Protein AF-A0A843AQ85-F1 (afdb_monomer)

Organism: Methanobacterium formicicum (NCBI:txid2162)

Solvent-accessible surface area (backbone atoms only — not comparable to full-atom values): 56610 Å² total; per-residue (Å²): 130,57,72,33,28,45,40,51,51,38,32,52,49,54,52,27,57,76,70,71,52,83,71,86,79,83,91,63,92,41,38,71,47,63,93,53,79,64,57,34,46,64,25,52,37,43,44,68,54,52,50,52,50,28,50,52,52,48,55,47,27,73,73,65,51,28,34,62,28,52,49,82,52,101,48,32,27,38,24,45,70,36,51,41,52,48,39,52,47,42,52,53,44,19,72,73,69,76,44,73,52,48,44,47,66,46,50,40,70,93,60,67,85,78,76,78,39,91,58,81,72,43,46,58,65,48,50,33,54,36,19,40,54,51,39,51,44,31,54,73,71,74,49,80,73,88,70,44,61,47,85,54,44,35,37,43,68,33,28,46,39,52,51,42,30,52,37,54,51,25,59,75,68,72,52,82,70,67,51,82,92,62,94,40,36,70,48,64,96,51,66,72,60,38,46,67,26,54,38,44,45,70,54,55,48,51,52,27,52,52,52,48,53,47,24,74,73,65,52,25,34,61,26,47,48,80,51,100,49,32,27,41,22,42,70,45,50,41,52,48,42,17,47,43,37,34,41,19,69,73,69,74,43,72,51,48,41,43,67,42,57,45,74,90,60,69,64,80,82,68,46,90,58,80,73,41,47,59,66,48,50,34,54,38,22,39,53,52,39,51,47,28,47,71,71,56,50,80,67,88,54,46,64,47,88,64,46,38,33,41,59,36,26,47,37,53,52,44,31,50,40,52,53,25,58,77,67,73,51,83,68,70,54,81,92,60,90,37,40,72,48,68,93,55,65,71,60,45,51,72,46,69,41,43,44,68,55,52,49,52,46,29,51,52,52,52,52,46,19,72,72,50,84,36,29,35,61,25,46,46,77,52,100,48,33,29,41,22,42,70,41,50,43,50,48,46,16,47,45,40,35,47,10,59,79,51,81,70,40,73,50,65,62,46,63,47,61,57,84,43,65,89,49,46,63,79,72,67,63,57,39,46,57,65,53,51,32,53,40,24,40,52,52,42,53,48,24,50,75,69,58,50,79,74,79,64,46,62,50,95,85,44,78,37,42,62,20,33,49,41,44,51,44,25,47,39,50,52,26,61,74,71,72,50,83,69,70,46,66,67,59,83,43,43,72,54,53,89,50,87,60,53,38,77,45,47,65,47,39,42,73,55,51,50,50,50,23,53,52,50,40,54,43,26,72,75,65,34,27,36,63,27,60,44,85,53,99,54,32,34,36,23,48,67,50,52,46,52,48,45,17,52,42,40,41,42,22,74,74,66,79,43,74,54,58,53,46,68,46,64,46,87,46,62,90,51,52,69,73,83,73,75,85,57,43,42,52,68,37,50,25,50,35,19,40,52,51,39,53,45,29,59,74,67,58,49,80,72,77,63,45,62,44,83,89,41,70,31,47,63,31,28,46,40,39,44,44,24,49,42,53,51,35,60,73,70,71,50,85,69,61,47,65,67,61,68,42,42,72,47,94,54,91,48,76,67,52,60,49,80,48,70,40,45,40,71,57,52,52,52,49,24,53,53,52,34,51,46,27,72,74,65,36,24,31,60,37,53,49,82,53,101,48,34,35,40,12,43,68,34,52,43,51,48,42,15,49,40,32,32,41,22,70,65,68,78,42,69,53,70,54,47,77,48,56,72,69,74,53,78,79,67,83,54,64,42,49,65,65,56,53,32,49,42,22,36,51,52,46,52,46,28,43,76,69,63,53,80,70,71,66,46,67,52,87,86,45,79,38,42,58,24,30,48,39,54,52,40,33,50,43,53,52,28,60,76,66,74,52,84,72,69,46,66,52,62,86,30,40,74,51,80,56,55,80,64,48,74,34,48,34,75,43,39,44,74,53,50,52,51,44,31,52,54,52,53,53,43,25,72,74,48,88,28,33,37,59,34,54,48,77,54,98,48,42,50,35,15,33,68,57,51,41,52,50,42,24,51,43,35,32,43,21,72,75,66,79,44,76,54,71,55,47,66,34,38,32,38,34,39,34,24,29,38,61,59,86,39,65,66,62,40,48,52,51,43,52,49,39,29,38,57,38,25,70,74,53,29,60,37,42,67,74,41,71,31,87,65,30,72,55,51,56,41,62,35,86,85,52,47,49,66,21,36,35,34,36,36,34,35,63,69,42,32,49,62,63,56,43,57,78,32,73,68,43,47,63,41,41,57,72,32,46,58,37,41,34,37,26,37,76,79,12,63,46,58,87,65,32,90,18,13,74,72,41,83,68,41,34,42,40,47,52,42,95,80,58,83,79,57,93,74,54,95,33,78,48,32,35,87,87,67,47,84,37,46,14,31,67,35,53,49,60,51,35,52,78,69,76,35,55,72,45,80,40,78,64,58,58,66,65,52,40,55,51,50,53,52,62,28,50,107

Sequence (1052 aa):
VNQATFLQLLTQTTIKINNSDTTTTALINIKQPPTGTETVTPGTLTQNEYLNLAHNILTYINTNQQAPATMSTVFGNINFKSLLYLYTRALSMQKTYGTLPTFLAVRPWSNIPITDTNKNTITTQDITQTAIEVKNFVNYYKYLPDYITINGIVVNQATLLQLLTQTTTKINNQDNTPLTLQNIKQPTTGTETVTPGTLTQNEYIQLAQNIQNYINTNQQAPATMSTVFGNIKFQSLLYLYTRALSMQKTYGTLPTFLAVRPWSNIPITDTNKNTITTQDIINTAIEVKNFVNYYKYLPDYITINGIVVNQATFLQLLTTTTTKINNQDNTPLTLQNIKQPGTGTETVTPGTLTQNEYIQLAQNIQNYINTNNGQAPATMSSTLGDVKFESLLYMYCRILSNCKDNGGILPELVTVRPWSSSNIPVRDEFFTIQQITKTAIEVKNFLEGNKYLPEYITVNGVVMNQSQFIYLLVTATSHSNAGDNSLITLLNANKPVSGTETITGGNLLHDEYIKIANDVKAYIEANKKAPSLTSTSLGNMNYQSLLYMYCRILNQYNSNGNLPVAVNMKPWSTANIPIPDKASFTITEIAQSAADVKKFVDTNGYLPEWITVGGVYLNQTQFLHLLTAATLLINSGQGGSVISVDAVLPSGVVNDGLTEGTLSKDSYVLLAQQIKNYIEQNKKGPNSMTTTLGTASFKSLIYMYSRILQQYKLHQTIPTTIILKNWTTPIYDDHFTHQEIINTAAEVRTFVIGNGYLPEYITINGVVVNQAQFLQLLVTTTLKINNNDNTAIYLQNGVVPNSDSNIIAVGTLVLSKYIELASNINTYFLNNNQNGPSKMSSSVGEINFLTLFNTYCRILSSYKTNSVLPESLILYKPVYITSDNIYDSATDISRMNTLVSILRTAGVDAWGFGIGPDMQNAVLRNSSVQQGALVVDVYGGACAGTIYAMIGSYYQGIKGAREVYSIWISPPAWDITNLPTKATNGGANFLPRAHDDTFSKYLPDWGYDYYGNPRDGLNNPDLFLNSHGFNFLVTSGNLQYMADHILYEAKT

Radius of gyration: 58.37 Å; Cα contacts (8 Å, |Δi|>4): 2023; chains: 1; bounding box: 118×90×160 Å

Nearest PDB structures (foldseek):
  5xx1-assembly1_F  TM=6.378E-01  e=3.066E-01  Salmonella enterica subsp. enterica serovar Typhi
  5xx1-assembly1_G  TM=6.372E-01  e=3.066E-01  Salmonella enterica subsp. enterica serovar Typhi
  5xx1-assembly1_H  TM=6.401E-01  e=3.396E-01  Salmonella enterica subsp. enterica serovar Typhi
  5xx1-assembly1_A  TM=6.379E-01  e=3.761E-01  Salmonella enterica subsp. enterica serovar Typhi
  7xcn-assembly1_R  TM=3.627E-01  e=3.761E-01  Methanosarcina barkeri MS

Secondary structure (DSSP, 8-state):
--HHHHHHHHHHHHHHHHTT--PPPP---PBPP------PPSEEEEHHHHHHHHHHHHHHHHHHSB--SEEEETTEEEEHHHHHHHHHHHHHHHHHHSS--SEEEE--GGG----------B-HHHHHHHHHHHHHHHHHHSS--SSEEETTEEE-HHHHHHHHHHHHHHHHTT--PPBPP--PBPPPP----PPSEEEEHHHHHHHHHHHHHHHHHHSB--SEEEETTEEEEHHHHHHHHHHHHHHHHHHSS--SEEEE--GGGPSPPPP----B-HHHHHHHHHHHHHHHHHHSS--SSEEETTEEE-HHHHHHHHHHHHHHHHTT--PPBPP--PBPP------PPSEEEEHHHHHHHHHHHHHHHHHTTTBPPSEEEETTEEEEHHHHHHHHHHHHHHHHHTTTPPPSEEEE--S-TTTPSP---EE-HHHHHHHHHHHHHHHHHHSS--SSEEETTEEE-HHHHHHHHHHHHHHHHHT----EEPPP-BPPPP------SEEEEHHHHHHHHHHHHHHHHHHSB--SEEEETTEEEEHHHHHHHHHHHHHHHHHHSS--SEEEE--S-GGG-S----S-EEHHHHHHHHHHHHHHHHHHSS--SSEEETTEEE-HHHHHHHHHHHHHHHHHT---EEPPPP-BPPSS----EE-SEEEEHHHHHHHHHHHHHHHHHHSB--SEEEETTEEEEHHHHHHHHHHHHHHHHHHSS--SEEEE--TTS-----EE-HHHHHHHHHHHHHHHHHHSS--SEEEETTEEEEHHHHHHHHHHHHHHHHTT----EEPP--BPPPP-TT----EEEEHHHHHHHHHHHHHHHHHTTTBPPSEEEETTEEEEHHHHHHHHHHHHHHHHHHSS--SEEEE---EEEEE--SS-HHHHHHHHHHHHHHHHHHT--EEEEEESTTHHHHHHH-TTS-TTPEEEEEESS--HHHHHHTTSHHHHHHHTT-EEEEEEETTTS--TTS-GGGTTTTT--EEEPPTT--S-S--SEEEE-TTS-EEEEEESHHHHHHHTT-EEEEES--HHHHHHHHHHHHH-

Structure (mmCIF, N/CA/C/O backbone):
data_AF-A0A843AQ85-F1
#
_entry.id   AF-A0A843AQ85-F1
#
loop_
_atom_site.group_PDB
_atom_site.id
_atom_site.type_symbol
_atom_site.label_atom_id
_atom_site.label_alt_id
_atom_site.label_comp_id
_atom_site.label_asym_id
_atom_site.label_entity_id
_atom_site.label_seq_id
_atom_site.pdbx_PDB_ins_code
_atom_site.Cartn_x
_atom_site.Cartn_y
_atom_site.Cartn_z
_atom_site.occupancy
_atom_site.B_iso_or_equiv
_atom_site.auth_seq_id
_atom_site.auth_comp_id
_atom_site.auth_asym_id
_atom_site.auth_atom_id
_atom_site.pdbx_PDB_model_num
ATOM 1 N N . VAL A 1 1 ? 14.790 -14.950 -95.534 1.00 81.38 1 VAL A N 1
ATOM 2 C CA . VAL A 1 1 ? 16.081 -14.255 -95.294 1.00 81.38 1 VAL A CA 1
ATOM 3 C C . VAL A 1 1 ? 16.879 -15.015 -94.244 1.00 81.38 1 VAL A C 1
ATOM 5 O O . VAL A 1 1 ? 16.258 -15.674 -93.420 1.00 81.38 1 VAL A O 1
ATOM 8 N N . ASN A 1 2 ? 18.216 -14.979 -94.271 1.00 91.75 2 ASN A N 1
ATOM 9 C CA . ASN A 1 2 ? 19.017 -15.546 -93.176 1.00 91.75 2 ASN A CA 1
ATOM 10 C C . ASN A 1 2 ? 18.935 -14.640 -91.919 1.00 91.75 2 ASN A C 1
ATOM 12 O O . ASN A 1 2 ? 18.463 -13.506 -92.007 1.00 91.75 2 ASN A O 1
ATOM 16 N N . GLN A 1 3 ? 19.374 -15.124 -90.750 1.00 93.50 3 GLN A N 1
ATOM 17 C CA . GLN A 1 3 ? 19.268 -14.364 -89.488 1.00 93.50 3 GLN A CA 1
ATOM 18 C C . GLN A 1 3 ? 20.017 -13.019 -89.527 1.00 93.50 3 GLN A C 1
ATOM 20 O O . GLN A 1 3 ? 19.533 -12.037 -88.973 1.00 93.50 3 GLN A O 1
ATOM 25 N N . ALA A 1 4 ? 21.174 -12.952 -90.190 1.00 93.75 4 ALA A N 1
ATOM 26 C CA . ALA A 1 4 ? 21.971 -11.729 -90.294 1.00 93.75 4 ALA A CA 1
ATOM 27 C C . ALA A 1 4 ? 21.271 -10.636 -91.116 1.00 93.75 4 ALA A C 1
ATOM 29 O O . ALA A 1 4 ? 21.206 -9.478 -90.708 1.00 93.75 4 ALA A O 1
ATOM 30 N N . THR A 1 5 ? 20.669 -11.033 -92.237 1.00 94.06 5 THR A N 1
ATOM 31 C CA . THR A 1 5 ? 19.818 -10.169 -93.062 1.00 94.06 5 THR A CA 1
ATOM 32 C C . THR A 1 5 ? 18.576 -9.740 -92.283 1.00 94.06 5 THR A C 1
ATOM 34 O O . THR A 1 5 ? 18.142 -8.598 -92.377 1.00 94.06 5 THR A O 1
ATOM 37 N N . PHE A 1 6 ? 18.013 -10.632 -91.462 1.00 95.25 6 PHE A N 1
ATOM 38 C CA . PHE A 1 6 ? 16.868 -10.290 -90.626 1.00 95.25 6 PHE A CA 1
ATOM 39 C C . PHE A 1 6 ? 17.214 -9.241 -89.558 1.00 95.25 6 PHE A C 1
ATOM 41 O O . PHE A 1 6 ? 16.458 -8.288 -89.404 1.00 95.25 6 PHE A O 1
ATOM 48 N N . LEU A 1 7 ? 18.371 -9.338 -88.887 1.00 95.19 7 LEU A N 1
ATOM 49 C CA . LEU A 1 7 ? 18.829 -8.313 -87.937 1.00 95.19 7 LEU A CA 1
ATOM 50 C C . LEU A 1 7 ? 18.950 -6.929 -88.595 1.00 95.19 7 LEU A C 1
ATOM 52 O O . LEU A 1 7 ? 18.489 -5.951 -88.014 1.00 95.19 7 LEU A O 1
ATOM 56 N N . GLN A 1 8 ? 19.512 -6.854 -89.807 1.00 94.50 8 GLN A N 1
ATOM 57 C CA . GLN A 1 8 ? 19.595 -5.607 -90.580 1.00 94.50 8 GLN A CA 1
ATOM 58 C C . GLN A 1 8 ? 18.207 -5.013 -90.858 1.00 94.50 8 GLN A C 1
ATOM 60 O O . GLN A 1 8 ? 17.997 -3.816 -90.662 1.00 94.50 8 GLN A O 1
ATOM 65 N N . LEU A 1 9 ? 17.245 -5.841 -91.276 1.00 94.56 9 LEU A N 1
ATOM 66 C CA . LEU A 1 9 ? 15.875 -5.388 -91.524 1.00 94.56 9 LEU A CA 1
ATOM 67 C C . LEU A 1 9 ? 15.208 -4.877 -90.243 1.00 94.56 9 LEU A C 1
ATOM 69 O O . LEU A 1 9 ? 14.546 -3.840 -90.279 1.00 94.56 9 LEU A O 1
ATOM 73 N N . LEU A 1 10 ? 15.391 -5.570 -89.115 1.00 95.81 10 LEU A N 1
ATOM 74 C CA . LEU A 1 10 ? 14.823 -5.178 -87.825 1.00 95.81 10 LEU A CA 1
ATOM 75 C C . LEU A 1 10 ? 15.362 -3.816 -87.358 1.00 95.81 10 LEU A C 1
ATOM 77 O O . LEU A 1 10 ? 14.578 -2.941 -86.981 1.00 95.81 10 LEU A O 1
ATOM 81 N N . THR A 1 11 ? 16.678 -3.596 -87.414 1.00 95.44 11 THR A N 1
ATOM 82 C CA . THR A 1 11 ? 17.291 -2.326 -86.987 1.00 95.44 11 THR A CA 1
ATOM 83 C C . THR A 1 11 ? 16.951 -1.176 -87.931 1.00 95.44 11 THR A C 1
ATOM 85 O O . THR A 1 11 ? 16.576 -0.101 -87.462 1.00 95.44 11 THR A O 1
ATOM 88 N N . GLN A 1 12 ? 16.980 -1.403 -89.250 1.00 94.25 12 GLN A N 1
ATOM 89 C CA . GLN A 1 12 ? 16.574 -0.408 -90.249 1.00 94.25 12 GLN A CA 1
ATOM 90 C C . GLN A 1 12 ? 15.110 -0.003 -90.079 1.00 94.25 12 GLN A C 1
ATOM 92 O O . GLN A 1 12 ? 14.793 1.185 -90.111 1.00 94.25 12 GLN A O 1
ATOM 97 N N . THR A 1 13 ? 14.222 -0.976 -89.871 1.00 94.81 13 THR A N 1
ATOM 98 C CA . THR A 1 13 ? 12.792 -0.718 -89.655 1.00 94.81 13 THR A CA 1
ATOM 99 C C . THR A 1 13 ? 12.567 0.067 -88.365 1.00 94.81 13 THR A C 1
ATOM 101 O O . THR A 1 13 ? 11.793 1.017 -88.361 1.00 94.81 13 THR A O 1
ATOM 104 N N . THR A 1 14 ? 13.296 -0.259 -87.293 1.00 96.00 14 THR A N 1
ATOM 105 C CA . THR A 1 14 ? 13.225 0.478 -86.019 1.00 96.00 14 THR A CA 1
ATOM 106 C C . THR A 1 14 ? 13.585 1.959 -86.201 1.00 96.00 14 THR A C 1
ATOM 108 O O . THR A 1 14 ? 12.861 2.828 -85.724 1.00 96.00 14 THR A O 1
ATOM 111 N N . ILE A 1 15 ? 14.656 2.270 -86.941 1.00 95.12 15 ILE A N 1
ATOM 112 C CA . ILE A 1 15 ? 15.065 3.662 -87.213 1.00 95.12 15 ILE A CA 1
ATOM 113 C C . ILE A 1 15 ? 14.064 4.375 -88.122 1.00 95.12 15 ILE A C 1
ATOM 115 O O . ILE A 1 15 ? 13.705 5.520 -87.858 1.00 95.12 15 ILE A O 1
ATOM 119 N N . LYS A 1 16 ? 13.584 3.702 -89.173 1.00 94.31 16 LYS A N 1
ATOM 120 C CA . LYS A 1 16 ? 12.582 4.274 -90.078 1.00 94.31 16 LYS A CA 1
ATOM 121 C C . LYS A 1 16 ? 11.303 4.651 -89.341 1.00 94.31 16 LYS A C 1
ATOM 123 O O . LYS A 1 16 ? 10.826 5.766 -89.511 1.00 94.31 16 LYS A O 1
ATOM 128 N N . ILE A 1 17 ? 10.809 3.779 -88.458 1.00 93.88 17 ILE A N 1
ATOM 129 C CA . ILE A 1 17 ? 9.644 4.080 -87.616 1.00 93.88 17 ILE A CA 1
ATOM 130 C C . ILE A 1 17 ? 9.905 5.310 -86.741 1.00 93.88 17 ILE A C 1
ATOM 132 O O . ILE A 1 17 ? 9.057 6.195 -86.686 1.00 93.88 17 ILE A O 1
ATOM 136 N N . ASN A 1 18 ? 11.074 5.404 -86.096 1.00 93.88 18 ASN A N 1
ATOM 137 C CA . ASN A 1 18 ? 11.428 6.580 -85.297 1.00 93.88 18 ASN A CA 1
ATOM 138 C C . ASN A 1 18 ? 11.413 7.880 -86.120 1.00 93.88 18 ASN A C 1
ATOM 140 O O . ASN A 1 18 ? 10.975 8.917 -85.634 1.00 93.88 18 ASN A O 1
ATOM 144 N N . ASN A 1 19 ? 11.860 7.810 -87.374 1.00 92.81 19 ASN A N 1
ATOM 145 C CA . ASN A 1 19 ? 11.935 8.955 -88.279 1.00 92.81 19 ASN A CA 1
ATOM 146 C C . ASN A 1 19 ? 10.648 9.174 -89.095 1.00 92.81 19 ASN A C 1
ATOM 148 O O . ASN A 1 19 ? 10.624 10.049 -89.956 1.00 92.81 19 ASN A O 1
ATOM 152 N N . SER A 1 20 ? 9.589 8.391 -88.853 1.00 91.94 20 SER A N 1
ATOM 153 C CA . SER A 1 20 ? 8.356 8.383 -89.661 1.00 91.94 20 SER A CA 1
ATOM 154 C C . SER A 1 20 ? 8.587 8.134 -91.167 1.00 91.94 20 SER A C 1
ATOM 156 O O . SER A 1 20 ? 7.815 8.587 -92.009 1.00 91.94 20 SER A O 1
ATOM 158 N N . ASP A 1 21 ? 9.646 7.401 -91.519 1.00 91.75 21 ASP A N 1
ATOM 159 C CA . ASP A 1 21 ? 9.993 7.034 -92.895 1.00 91.75 21 ASP A CA 1
ATOM 160 C C . ASP A 1 21 ? 9.211 5.783 -93.339 1.00 91.75 21 ASP A C 1
ATOM 162 O O . ASP A 1 21 ? 9.364 4.697 -92.778 1.00 91.75 21 ASP A O 1
ATOM 166 N N . THR A 1 22 ? 8.376 5.936 -94.372 1.00 87.88 22 THR A N 1
ATOM 167 C CA . THR A 1 22 ? 7.502 4.881 -94.922 1.00 87.88 22 THR A CA 1
ATOM 168 C C . THR A 1 22 ? 8.057 4.213 -96.184 1.00 87.88 22 THR A C 1
ATOM 170 O O . THR A 1 22 ? 7.400 3.353 -96.773 1.00 87.88 22 THR A O 1
ATOM 173 N N . THR A 1 23 ? 9.267 4.574 -96.620 1.00 90.88 23 THR A N 1
ATOM 174 C CA . THR A 1 23 ? 9.879 4.007 -97.827 1.00 90.88 23 THR A CA 1
ATOM 175 C C . THR A 1 23 ? 10.208 2.521 -97.661 1.00 90.88 23 THR A C 1
ATOM 177 O O . THR A 1 23 ? 10.567 2.050 -96.577 1.00 90.88 23 THR A O 1
ATOM 180 N N . THR A 1 24 ? 10.161 1.757 -98.757 1.00 85.06 24 THR A N 1
ATOM 181 C CA . THR A 1 24 ? 10.522 0.330 -98.755 1.00 85.06 24 THR A CA 1
ATOM 182 C C . THR A 1 24 ? 11.989 0.119 -98.375 1.00 85.06 24 THR A C 1
ATOM 184 O O . THR A 1 24 ? 12.864 0.890 -98.768 1.00 85.06 24 THR A O 1
ATOM 187 N N . THR A 1 25 ? 12.287 -0.942 -97.625 1.00 84.12 25 THR A N 1
ATOM 188 C CA . THR A 1 25 ? 13.667 -1.330 -97.291 1.00 84.12 25 THR A CA 1
ATOM 189 C C . THR A 1 25 ? 14.157 -2.384 -98.277 1.00 84.12 25 THR A C 1
ATOM 191 O O . THR A 1 25 ? 13.528 -3.430 -98.427 1.00 84.12 25 THR A O 1
ATOM 194 N N . ALA A 1 26 ? 15.273 -2.108 -98.955 1.00 80.62 26 ALA A N 1
ATOM 195 C CA . ALA A 1 26 ? 15.864 -3.039 -99.909 1.00 80.62 26 ALA A CA 1
ATOM 196 C C . ALA A 1 26 ? 16.390 -4.298 -99.206 1.00 80.62 26 ALA A C 1
ATOM 198 O O . ALA A 1 26 ? 17.000 -4.222 -98.138 1.00 80.62 26 ALA A O 1
ATOM 199 N N . LEU A 1 27 ? 16.170 -5.456 -99.831 1.00 82.50 27 LEU A N 1
ATOM 200 C CA . LEU A 1 27 ? 16.666 -6.731 -99.335 1.00 82.50 27 LEU A CA 1
ATOM 201 C C . LEU A 1 27 ? 18.108 -6.958 -99.804 1.00 82.50 27 LEU A C 1
ATOM 203 O O . LEU A 1 27 ? 18.351 -7.120 -100.997 1.00 82.50 27 LEU A O 1
ATOM 207 N N . ILE A 1 28 ? 19.050 -7.007 -98.863 1.00 84.88 28 ILE A N 1
ATOM 208 C CA . ILE A 1 28 ? 20.477 -7.255 -99.122 1.00 84.88 28 ILE A CA 1
ATOM 209 C C . ILE A 1 28 ? 20.934 -8.548 -98.441 1.00 84.88 28 ILE A C 1
ATOM 211 O O . ILE A 1 28 ? 20.455 -8.889 -97.365 1.00 84.88 28 ILE A O 1
ATOM 215 N N . ASN A 1 29 ? 21.840 -9.300 -99.069 1.00 86.69 29 ASN A N 1
ATOM 216 C CA . ASN A 1 29 ? 22.318 -10.575 -98.527 1.00 86.69 29 ASN A CA 1
ATOM 217 C C . ASN A 1 29 ? 23.498 -10.353 -97.565 1.00 86.69 29 ASN A C 1
ATOM 219 O O . ASN A 1 29 ? 24.608 -10.075 -98.013 1.00 86.69 29 ASN A O 1
ATOM 223 N N . ILE A 1 30 ? 23.268 -10.497 -96.256 1.00 91.94 30 ILE A N 1
ATOM 224 C CA . ILE A 1 30 ? 24.286 -10.271 -95.215 1.00 91.94 30 ILE A CA 1
ATOM 225 C C . ILE A 1 30 ? 24.892 -11.595 -94.735 1.00 91.94 30 ILE A C 1
ATOM 227 O O . ILE A 1 30 ? 24.166 -12.555 -94.453 1.00 91.94 30 ILE A O 1
ATOM 231 N N . LYS A 1 31 ? 26.226 -11.653 -94.597 1.00 93.75 31 LYS A N 1
ATOM 232 C CA . LYS A 1 31 ? 26.930 -12.822 -94.038 1.00 93.75 31 LYS A CA 1
ATOM 233 C C . LYS A 1 31 ? 26.636 -12.996 -92.542 1.00 93.75 31 LYS A C 1
ATOM 235 O O . LYS A 1 31 ? 26.527 -12.020 -91.800 1.00 93.75 31 LYS A O 1
ATOM 240 N N . GLN A 1 32 ? 26.551 -14.252 -92.095 1.00 92.94 32 GLN A N 1
ATOM 241 C CA . GLN A 1 32 ? 26.420 -14.593 -90.671 1.00 92.94 32 GLN A CA 1
ATOM 242 C C . GLN A 1 32 ? 27.634 -14.095 -89.868 1.00 92.94 32 GLN A C 1
ATOM 244 O O . GLN A 1 32 ? 28.735 -14.045 -90.425 1.00 92.94 32 GLN A O 1
ATOM 249 N N . PRO A 1 33 ? 27.457 -13.717 -88.591 1.00 93.31 33 PRO A N 1
ATOM 250 C CA . PRO A 1 33 ? 2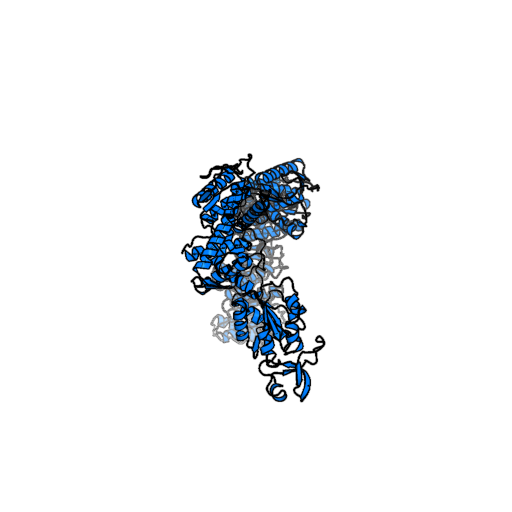8.546 -13.198 -87.770 1.00 93.31 33 PRO A CA 1
ATOM 251 C C . PRO A 1 33 ? 29.575 -14.290 -87.425 1.00 93.31 33 PRO A C 1
ATOM 253 O O . PRO A 1 33 ? 29.233 -15.477 -87.421 1.00 93.31 33 PRO A O 1
ATOM 256 N N . PRO A 1 34 ? 30.819 -13.915 -87.076 1.00 88.62 34 PRO A N 1
ATOM 257 C CA . PRO A 1 34 ? 31.752 -14.828 -86.421 1.00 88.62 34 PRO A CA 1
ATOM 258 C C . PRO A 1 34 ? 31.330 -15.118 -84.963 1.00 88.62 34 PRO A C 1
ATOM 260 O O . PRO A 1 34 ? 30.367 -14.547 -84.447 1.00 88.62 34 PRO A O 1
ATOM 263 N N . THR A 1 35 ? 32.043 -16.015 -84.274 1.00 86.69 35 THR A N 1
ATOM 264 C CA . THR A 1 35 ? 31.811 -16.302 -82.847 1.00 86.69 35 THR A CA 1
ATOM 265 C C . THR A 1 35 ? 32.169 -15.096 -81.979 1.00 86.69 35 THR A C 1
ATOM 267 O O . THR A 1 35 ? 33.263 -14.552 -82.109 1.00 86.69 35 THR A O 1
ATOM 270 N N . GLY A 1 36 ? 31.277 -14.707 -81.066 1.00 86.56 36 GLY A N 1
ATOM 271 C CA . GLY A 1 36 ? 31.501 -13.615 -80.116 1.00 86.56 36 GLY A CA 1
ATOM 272 C C . GLY A 1 36 ? 31.103 -14.000 -78.695 1.00 86.56 36 GLY A C 1
ATOM 273 O O . GLY A 1 36 ? 30.162 -14.770 -78.497 1.00 86.56 36 GLY A O 1
ATOM 274 N N . THR A 1 37 ? 31.815 -13.451 -77.711 1.00 90.69 37 THR A N 1
ATOM 275 C CA . THR A 1 37 ? 31.545 -13.672 -76.284 1.00 90.69 37 THR A CA 1
ATOM 276 C C . THR A 1 37 ? 30.620 -12.584 -75.755 1.00 90.69 37 THR A C 1
ATOM 278 O O . THR A 1 37 ? 30.940 -11.398 -75.815 1.00 90.69 37 THR A O 1
ATOM 281 N N . GLU A 1 38 ? 29.470 -12.990 -75.225 1.00 92.19 38 GLU A N 1
ATOM 282 C CA . GLU A 1 38 ? 28.522 -12.079 -74.590 1.00 92.19 38 GLU A CA 1
ATOM 283 C C . GLU A 1 38 ? 28.995 -11.700 -73.185 1.00 92.19 38 GLU A C 1
ATOM 285 O O . GLU A 1 38 ? 29.295 -12.572 -72.374 1.00 92.19 38 GLU A O 1
ATOM 290 N N . THR A 1 39 ? 29.042 -10.399 -72.899 1.00 92.44 39 THR A N 1
ATOM 291 C CA . THR A 1 39 ? 29.375 -9.865 -71.566 1.00 92.44 39 THR A CA 1
ATOM 292 C C . THR A 1 39 ? 28.283 -8.947 -71.020 1.00 92.44 39 THR A C 1
ATOM 294 O O . THR A 1 39 ? 28.497 -8.260 -70.024 1.00 92.44 39 THR A O 1
ATOM 297 N N . VAL A 1 40 ? 27.118 -8.905 -71.680 1.00 89.00 40 VAL A N 1
ATOM 298 C CA . VAL A 1 40 ? 26.006 -8.045 -71.275 1.00 89.00 40 VAL A CA 1
ATOM 299 C C . VAL A 1 40 ? 25.464 -8.444 -69.901 1.00 89.00 40 VAL A C 1
ATOM 301 O O . VAL A 1 40 ? 25.222 -9.615 -69.616 1.00 89.00 40 VAL A O 1
ATOM 304 N N . THR A 1 41 ? 25.227 -7.448 -69.062 1.00 87.44 41 THR A N 1
ATOM 305 C CA . THR A 1 41 ? 24.519 -7.572 -67.787 1.00 87.44 41 THR A CA 1
ATOM 306 C C . THR A 1 41 ? 23.073 -7.088 -67.942 1.00 87.44 41 THR A C 1
ATOM 308 O O . THR A 1 41 ? 22.808 -6.214 -68.767 1.00 87.44 41 THR A O 1
ATOM 311 N N . PRO A 1 42 ? 22.102 -7.655 -67.205 1.00 88.44 42 PRO A N 1
ATOM 312 C CA . PRO A 1 42 ? 20.730 -7.163 -67.225 1.00 88.44 42 PRO A CA 1
ATOM 313 C C . PRO A 1 42 ? 20.602 -5.660 -66.949 1.00 88.44 42 PRO A C 1
ATOM 315 O O . PRO A 1 42 ? 21.140 -5.149 -65.968 1.00 88.44 42 PRO A O 1
ATOM 318 N N . GLY A 1 43 ? 19.842 -4.971 -67.797 1.00 88.88 43 GLY A N 1
ATOM 319 C CA . GLY A 1 43 ? 19.612 -3.530 -67.716 1.00 88.88 43 GLY A CA 1
ATOM 320 C C . GLY A 1 43 ? 18.508 -3.074 -68.665 1.00 88.88 43 GLY A C 1
ATOM 321 O O . GLY A 1 43 ? 17.841 -3.898 -69.293 1.00 88.88 43 GLY A O 1
ATOM 322 N N . THR A 1 44 ? 18.315 -1.763 -68.782 1.00 91.62 44 THR A N 1
ATOM 323 C CA . THR A 1 44 ? 17.307 -1.164 -69.665 1.00 91.62 44 THR A CA 1
ATOM 324 C C . THR A 1 44 ? 17.924 -0.055 -70.500 1.00 91.62 44 THR A C 1
ATOM 326 O O . THR A 1 44 ? 18.485 0.896 -69.964 1.00 91.62 44 THR A O 1
ATOM 329 N N . LEU A 1 45 ? 17.800 -0.169 -71.821 1.00 91.81 45 LEU A N 1
ATOM 330 C CA . LEU A 1 45 ? 18.154 0.897 -72.749 1.00 91.81 45 LEU A CA 1
ATOM 331 C C . LEU A 1 45 ? 16.971 1.861 -72.868 1.00 91.81 45 LEU A C 1
ATOM 333 O O . LEU A 1 45 ? 15.830 1.443 -73.078 1.00 91.81 45 LEU A O 1
ATOM 337 N N . THR A 1 46 ? 17.243 3.153 -72.764 1.00 91.88 46 THR A N 1
ATOM 338 C CA . THR A 1 46 ? 16.314 4.209 -73.171 1.00 91.88 46 THR A CA 1
ATOM 339 C C . THR A 1 46 ? 16.113 4.186 -74.686 1.00 91.88 46 THR A C 1
ATOM 341 O O . THR A 1 46 ? 16.934 3.644 -75.434 1.00 91.88 46 THR A O 1
ATOM 344 N N . GLN A 1 47 ? 15.039 4.823 -75.154 1.00 92.06 47 GLN A N 1
ATOM 345 C CA . GLN A 1 47 ? 14.754 4.967 -76.582 1.00 92.06 47 GLN A CA 1
ATOM 346 C C . GLN A 1 47 ? 15.943 5.489 -77.386 1.00 92.06 47 GLN A C 1
ATOM 348 O O . GLN A 1 47 ? 16.324 4.893 -78.391 1.00 92.06 47 GLN A O 1
ATOM 353 N N . ASN A 1 48 ? 16.587 6.547 -76.901 1.00 91.94 48 ASN A N 1
ATOM 354 C CA . ASN A 1 48 ? 17.764 7.103 -77.553 1.00 91.94 48 ASN A CA 1
ATOM 355 C C . ASN A 1 48 ? 18.930 6.095 -77.611 1.00 91.94 48 ASN A C 1
ATOM 357 O O . ASN A 1 48 ? 19.590 5.962 -78.638 1.00 91.94 48 ASN A O 1
ATOM 361 N N . GLU A 1 49 ? 19.175 5.342 -76.536 1.00 93.44 49 GLU A N 1
ATOM 362 C CA . GLU A 1 49 ? 20.280 4.378 -76.482 1.00 93.44 49 GLU A CA 1
ATOM 363 C C . GLU A 1 49 ? 20.086 3.199 -77.443 1.00 93.44 49 GLU A C 1
ATOM 365 O O . GLU A 1 49 ? 21.024 2.861 -78.170 1.00 93.44 49 GLU A O 1
ATOM 370 N N . TYR A 1 50 ? 18.895 2.586 -77.509 1.00 94.50 50 TYR A N 1
ATOM 371 C CA . TYR A 1 50 ? 18.692 1.475 -78.449 1.00 94.50 50 TYR A CA 1
ATOM 372 C C . TYR A 1 50 ? 18.552 1.948 -79.901 1.00 94.50 50 TYR A C 1
ATOM 374 O O . TYR A 1 50 ? 18.863 1.184 -80.817 1.00 94.50 50 TYR A O 1
ATOM 382 N N . LEU A 1 51 ? 18.126 3.189 -80.153 1.00 95.69 51 LEU A N 1
ATOM 383 C CA . LEU A 1 51 ? 18.164 3.769 -81.497 1.00 95.69 51 LEU A CA 1
ATOM 384 C C . LEU A 1 51 ? 19.603 4.030 -81.945 1.00 95.69 51 LEU A C 1
ATOM 386 O O . LEU A 1 51 ? 19.961 3.680 -83.068 1.00 95.69 51 LEU A O 1
ATOM 390 N N . ASN A 1 52 ? 20.457 4.564 -81.071 1.00 95.19 52 ASN A N 1
ATOM 391 C CA . ASN A 1 52 ? 21.884 4.728 -81.364 1.00 95.19 52 ASN A CA 1
ATOM 392 C C . ASN A 1 52 ? 22.571 3.375 -81.596 1.00 95.19 52 ASN A C 1
ATOM 394 O O . ASN A 1 52 ? 23.337 3.219 -82.546 1.00 95.19 52 ASN A O 1
ATOM 398 N N . LEU A 1 53 ? 22.235 2.356 -80.800 1.00 96.38 53 LEU A N 1
ATOM 399 C CA . LEU A 1 53 ? 22.696 0.988 -81.035 1.00 96.38 53 LEU A CA 1
ATOM 400 C C . LEU A 1 53 ? 22.246 0.455 -82.409 1.00 96.38 53 LEU A C 1
ATOM 402 O O . LEU A 1 53 ? 23.037 -0.197 -83.090 1.00 96.38 53 LEU A O 1
ATOM 406 N N . ALA A 1 54 ? 21.025 0.778 -82.851 1.00 96.69 54 ALA A N 1
ATOM 407 C CA . ALA A 1 54 ? 20.504 0.347 -84.149 1.00 96.69 54 ALA A CA 1
ATOM 408 C C . ALA A 1 54 ? 21.318 0.966 -85.290 1.00 96.69 54 ALA A C 1
ATOM 410 O O . ALA A 1 54 ? 21.700 0.261 -86.226 1.00 96.69 54 ALA A O 1
ATOM 411 N N . HIS A 1 55 ? 21.635 2.261 -85.174 1.00 96.00 55 HIS A N 1
ATOM 412 C CA . HIS A 1 55 ? 22.501 2.962 -86.120 1.00 96.00 55 HIS A CA 1
ATOM 413 C C . HIS A 1 55 ? 23.890 2.324 -86.159 1.00 96.00 55 HIS A C 1
ATOM 415 O O . HIS A 1 55 ? 24.392 2.025 -87.237 1.00 96.00 55 HIS A O 1
ATOM 421 N N . ASN A 1 56 ? 24.482 2.030 -84.999 1.00 96.69 56 ASN A N 1
ATOM 422 C CA . ASN A 1 56 ? 25.802 1.402 -84.924 1.00 96.69 56 ASN A CA 1
ATOM 423 C C . ASN A 1 56 ? 25.826 0.012 -85.582 1.00 96.69 56 ASN A C 1
ATOM 425 O O . ASN A 1 56 ? 26.783 -0.318 -86.283 1.00 96.69 56 ASN A O 1
ATOM 429 N N . ILE A 1 57 ? 24.767 -0.788 -85.408 1.00 96.19 57 ILE A N 1
ATOM 430 C CA . ILE A 1 57 ? 24.627 -2.092 -86.076 1.00 96.19 57 ILE A CA 1
ATOM 431 C C . ILE A 1 57 ? 24.574 -1.917 -87.593 1.00 96.19 57 ILE A C 1
ATOM 433 O O . ILE A 1 57 ? 25.273 -2.628 -88.311 1.00 96.19 57 ILE A O 1
ATOM 437 N N . LEU A 1 58 ? 23.767 -0.978 -88.094 1.00 94.69 58 LEU A N 1
ATOM 438 C CA . LEU A 1 58 ? 23.660 -0.734 -89.533 1.00 94.69 58 LEU A CA 1
ATOM 439 C C . LEU A 1 58 ? 24.961 -0.212 -90.129 1.00 94.69 58 LEU A C 1
ATOM 441 O O . LEU A 1 58 ? 25.375 -0.699 -91.175 1.00 94.69 58 LEU A O 1
ATOM 445 N N . THR A 1 59 ? 25.641 0.716 -89.456 1.00 95.75 59 THR A N 1
ATOM 446 C CA . THR A 1 59 ? 26.961 1.205 -89.871 1.00 95.75 59 THR A CA 1
ATOM 447 C C . THR A 1 59 ? 27.955 0.050 -89.977 1.00 95.75 59 T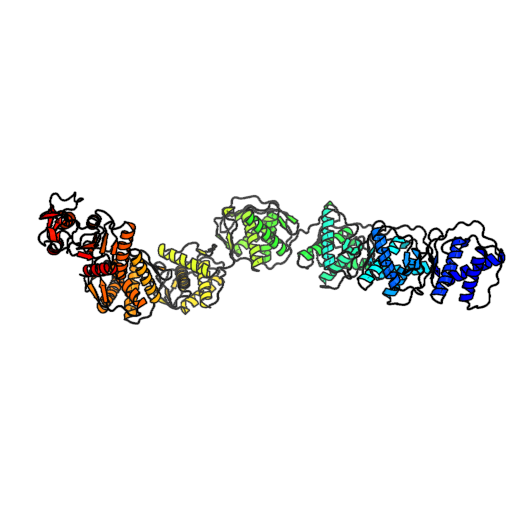HR A C 1
ATOM 449 O O . THR A 1 59 ? 28.648 -0.075 -90.991 1.00 95.75 59 THR A O 1
ATOM 452 N N . TYR A 1 60 ? 27.975 -0.851 -88.987 1.00 95.38 60 TYR A N 1
ATOM 453 C CA . TYR A 1 60 ? 28.821 -2.043 -89.021 1.00 95.38 60 TYR A CA 1
ATOM 454 C C . TYR A 1 60 ? 28.479 -2.951 -90.210 1.00 95.38 60 TYR A C 1
ATOM 456 O O . TYR A 1 60 ? 29.378 -3.352 -90.951 1.00 95.38 60 TYR A O 1
ATOM 464 N N . ILE A 1 61 ? 27.193 -3.252 -90.416 1.00 94.44 61 ILE A N 1
ATOM 465 C CA . ILE A 1 61 ? 26.728 -4.127 -91.501 1.00 94.44 61 ILE A CA 1
ATOM 466 C C . ILE A 1 61 ? 27.041 -3.523 -92.870 1.00 94.44 61 ILE A C 1
ATOM 468 O O . ILE A 1 61 ? 27.572 -4.225 -93.723 1.00 94.44 61 ILE A O 1
ATOM 472 N N . ASN A 1 62 ? 26.781 -2.231 -93.072 1.00 90.81 62 ASN A N 1
ATOM 473 C CA . ASN A 1 62 ? 27.049 -1.543 -94.337 1.00 90.81 62 ASN A CA 1
ATOM 474 C C . ASN A 1 62 ? 28.545 -1.530 -94.672 1.00 90.81 62 ASN A C 1
ATOM 476 O O . ASN A 1 62 ? 28.918 -1.657 -95.835 1.00 90.81 62 ASN A O 1
ATOM 480 N N . THR A 1 63 ? 29.398 -1.420 -93.651 1.00 93.94 63 THR A N 1
ATOM 481 C CA . THR A 1 63 ? 30.857 -1.418 -93.822 1.00 93.94 63 THR A CA 1
ATOM 482 C C . THR A 1 63 ? 31.404 -2.812 -94.131 1.00 93.94 63 THR A C 1
ATOM 484 O O . THR A 1 63 ? 32.247 -2.967 -95.008 1.00 93.94 63 THR A O 1
ATOM 487 N N . ASN A 1 64 ? 30.932 -3.839 -93.418 1.00 93.56 64 ASN A N 1
ATOM 488 C CA . ASN A 1 64 ? 31.544 -5.173 -93.440 1.00 93.56 64 ASN A CA 1
ATOM 489 C C . ASN A 1 64 ? 30.775 -6.199 -94.291 1.00 93.56 64 ASN A C 1
ATOM 491 O O . ASN A 1 64 ? 31.261 -7.309 -94.506 1.00 93.56 64 ASN A O 1
ATOM 495 N N . GLN A 1 65 ? 29.558 -5.868 -94.738 1.00 92.81 65 GLN A N 1
ATOM 496 C CA . GLN A 1 65 ? 28.610 -6.784 -95.392 1.00 92.81 65 GLN A CA 1
ATOM 497 C C . GLN A 1 65 ? 28.364 -8.086 -94.593 1.00 92.81 65 GLN A C 1
ATOM 499 O O . GLN A 1 65 ? 28.050 -9.151 -95.137 1.00 92.81 65 GLN A O 1
ATOM 504 N N . GLN A 1 66 ? 28.513 -8.002 -93.268 1.00 94.31 66 GLN A N 1
ATOM 505 C CA . GLN A 1 66 ? 28.421 -9.096 -92.303 1.00 94.31 66 GLN A CA 1
ATOM 506 C C . GLN A 1 66 ? 27.775 -8.580 -91.011 1.00 94.31 66 GLN A C 1
ATOM 508 O O . GLN A 1 66 ? 28.011 -7.441 -90.610 1.00 94.31 66 GLN A O 1
ATOM 513 N N . ALA A 1 67 ? 26.962 -9.408 -90.351 1.00 94.69 67 ALA A N 1
ATOM 514 C CA . ALA A 1 67 ? 26.401 -9.055 -89.047 1.00 94.69 67 ALA A CA 1
ATOM 515 C C . ALA A 1 67 ? 27.487 -9.010 -87.951 1.00 94.69 67 ALA A C 1
ATOM 517 O O . ALA A 1 67 ? 28.428 -9.807 -87.991 1.00 94.69 67 ALA A O 1
ATOM 518 N N . PRO A 1 68 ? 27.362 -8.119 -86.949 1.00 95.50 68 PRO A N 1
ATOM 519 C CA . PRO A 1 68 ? 28.307 -8.063 -85.839 1.00 95.50 68 PRO A CA 1
ATOM 520 C C . PRO A 1 68 ? 28.185 -9.304 -84.946 1.00 95.50 68 PRO A C 1
ATOM 522 O O . PRO A 1 68 ? 27.079 -9.738 -84.619 1.00 95.50 68 PRO A O 1
ATOM 525 N N . ALA A 1 69 ? 29.323 -9.848 -84.502 1.00 93.88 69 ALA A N 1
ATOM 526 C CA . ALA A 1 69 ? 29.346 -10.903 -83.483 1.00 93.88 69 ALA A CA 1
ATOM 527 C C . ALA A 1 69 ? 28.846 -10.392 -82.126 1.00 93.88 69 ALA A C 1
ATOM 529 O O . ALA A 1 69 ? 28.090 -11.078 -81.434 1.00 93.88 69 ALA A O 1
ATOM 530 N N . THR A 1 70 ? 29.234 -9.162 -81.781 1.00 95.06 70 THR A N 1
ATOM 531 C CA . THR A 1 70 ? 28.775 -8.435 -80.598 1.00 95.06 70 THR A CA 1
ATOM 532 C C . THR A 1 70 ? 28.710 -6.936 -80.865 1.00 95.06 70 THR A C 1
ATOM 534 O O . THR A 1 70 ? 29.492 -6.432 -81.668 1.00 95.06 70 THR A O 1
ATOM 537 N N . MET A 1 71 ? 27.868 -6.216 -80.125 1.00 95.56 71 MET A N 1
ATOM 538 C CA . MET A 1 71 ? 27.873 -4.752 -80.062 1.00 95.56 71 MET A CA 1
ATOM 539 C C . MET A 1 71 ? 28.035 -4.277 -78.621 1.00 95.56 71 MET A C 1
ATOM 541 O O . MET A 1 71 ? 27.347 -4.764 -77.722 1.00 95.56 71 MET A O 1
ATOM 545 N N . SER A 1 72 ? 28.934 -3.321 -78.404 1.00 92.06 72 SER A N 1
ATOM 546 C CA . SER A 1 72 ? 29.192 -2.758 -77.079 1.00 92.06 72 SER A CA 1
ATOM 547 C C . SER A 1 72 ? 28.096 -1.783 -76.658 1.00 92.06 72 SER A C 1
ATOM 549 O O . SER A 1 72 ? 27.660 -0.935 -77.436 1.00 92.06 72 SER A O 1
ATOM 551 N N . THR A 1 73 ? 27.680 -1.892 -75.400 1.00 90.25 73 THR A N 1
ATOM 552 C CA . THR A 1 73 ? 26.740 -0.981 -74.738 1.00 90.25 73 THR A CA 1
ATOM 553 C C . THR A 1 73 ? 27.229 -0.651 -73.332 1.00 90.25 73 THR A C 1
ATOM 555 O O . THR A 1 73 ? 28.182 -1.259 -72.841 1.00 90.25 73 THR A O 1
ATOM 558 N N . VAL A 1 74 ? 26.528 0.255 -72.645 1.00 82.69 74 VAL A N 1
ATOM 559 C CA . VAL A 1 74 ? 26.763 0.561 -71.222 1.00 82.69 74 VAL A CA 1
ATOM 560 C C . VAL A 1 74 ? 26.619 -0.660 -70.303 1.00 82.69 74 VAL A C 1
ATOM 562 O O . VAL A 1 74 ? 27.159 -0.661 -69.201 1.00 82.69 74 VAL A O 1
ATOM 565 N N . PHE A 1 75 ? 25.944 -1.719 -70.760 1.00 86.62 75 PHE A N 1
ATOM 566 C CA . PHE A 1 75 ? 25.740 -2.953 -70.003 1.00 86.62 75 PHE A CA 1
ATOM 567 C C . PHE A 1 75 ? 26.723 -4.072 -70.362 1.00 86.62 75 PHE A C 1
ATOM 569 O O . PHE A 1 75 ? 26.648 -5.141 -69.762 1.00 86.62 75 PHE A O 1
ATOM 576 N N . GLY A 1 76 ? 27.627 -3.851 -71.322 1.00 89.06 76 GLY A N 1
ATOM 577 C CA . GLY A 1 76 ? 28.553 -4.853 -71.856 1.00 89.06 76 GLY A CA 1
ATOM 578 C C . GLY A 1 76 ? 28.303 -5.166 -73.333 1.00 89.06 76 GLY A C 1
ATOM 579 O O . GLY A 1 76 ? 27.547 -4.472 -74.021 1.00 89.06 76 GLY A O 1
ATOM 580 N N . ASN A 1 77 ? 28.962 -6.210 -73.834 1.00 93.62 77 ASN A N 1
ATOM 581 C CA . ASN A 1 77 ? 28.861 -6.636 -75.227 1.00 93.62 77 ASN A CA 1
ATOM 582 C C . ASN A 1 77 ? 27.639 -7.541 -75.414 1.00 93.62 77 ASN A C 1
ATOM 584 O O . ASN A 1 77 ? 27.616 -8.662 -74.903 1.00 93.62 77 ASN A O 1
ATOM 588 N N . ILE A 1 78 ? 26.642 -7.061 -76.159 1.00 94.50 78 ILE A N 1
ATOM 589 C CA . ILE A 1 78 ? 25.445 -7.822 -76.537 1.00 94.50 78 ILE A CA 1
ATOM 590 C C . ILE A 1 78 ? 25.795 -8.682 -77.748 1.00 94.50 78 ILE A C 1
ATOM 592 O O . ILE A 1 78 ? 26.261 -8.144 -78.753 1.00 94.50 78 ILE A O 1
ATOM 596 N N . ASN A 1 79 ? 25.574 -9.996 -77.683 1.00 94.25 79 ASN A N 1
ATOM 597 C CA . ASN A 1 79 ? 25.857 -10.866 -78.826 1.00 94.25 79 ASN A CA 1
ATOM 598 C C . ASN A 1 79 ? 24.772 -10.792 -79.909 1.00 94.25 79 ASN A C 1
ATOM 600 O O . ASN A 1 79 ? 23.668 -10.290 -79.703 1.00 94.25 79 ASN A O 1
ATOM 604 N N . PHE A 1 80 ? 25.080 -11.360 -81.071 1.00 94.75 80 PHE A N 1
ATOM 605 C CA . PHE A 1 80 ? 24.174 -11.407 -82.213 1.00 94.75 80 PHE A CA 1
ATOM 606 C C . PHE A 1 80 ? 22.751 -11.916 -81.901 1.00 94.75 80 PHE A C 1
ATOM 608 O O . PHE A 1 80 ? 21.774 -11.315 -82.352 1.00 94.75 80 PHE A O 1
ATOM 615 N N . LYS A 1 81 ? 22.608 -13.006 -81.132 1.00 93.31 81 LYS A N 1
ATOM 616 C CA . LYS A 1 81 ? 21.289 -13.597 -80.836 1.00 93.31 81 LYS A CA 1
ATOM 617 C C . LYS A 1 81 ? 20.448 -12.663 -79.965 1.00 93.31 81 LYS A C 1
ATOM 619 O O . LYS A 1 81 ? 19.269 -12.451 -80.246 1.00 93.31 81 LYS A O 1
ATOM 624 N N . SER A 1 82 ? 21.071 -12.055 -78.960 1.00 94.00 82 SER A N 1
ATOM 625 C CA . SER A 1 82 ? 20.437 -11.072 -78.086 1.00 94.00 82 SER A CA 1
ATOM 626 C C . SER A 1 82 ? 20.057 -9.796 -78.838 1.00 94.00 82 SER A C 1
ATOM 628 O O . SER A 1 82 ? 18.960 -9.287 -78.624 1.00 94.00 82 SER A O 1
ATOM 630 N N . LEU A 1 83 ? 20.887 -9.315 -79.775 1.00 95.00 83 LEU A N 1
ATOM 631 C CA . LEU A 1 83 ? 20.544 -8.181 -80.648 1.00 95.00 83 LEU A CA 1
ATOM 632 C C . LEU A 1 83 ? 19.316 -8.487 -81.515 1.00 95.00 83 LEU A C 1
ATOM 634 O O . LEU A 1 83 ? 18.406 -7.664 -81.612 1.00 95.00 83 LEU A O 1
ATOM 638 N N . LEU A 1 84 ? 19.259 -9.684 -82.107 1.00 94.31 84 LEU A N 1
ATOM 639 C CA . LEU A 1 84 ? 18.117 -10.115 -82.914 1.00 94.31 84 LEU A CA 1
ATOM 640 C C . LEU A 1 84 ? 16.825 -10.118 -82.091 1.00 94.31 84 LEU A C 1
ATOM 642 O O . LEU A 1 84 ? 15.798 -9.592 -82.525 1.00 94.31 84 LEU A O 1
ATOM 646 N N . TYR A 1 85 ? 16.887 -10.669 -80.882 1.00 94.19 85 TYR A N 1
ATOM 647 C CA . TYR A 1 85 ? 15.748 -10.725 -79.974 1.00 94.19 85 TYR A CA 1
ATOM 648 C C . TYR A 1 85 ? 15.327 -9.345 -79.460 1.00 94.19 85 TYR A C 1
ATOM 650 O O . TYR A 1 85 ? 14.133 -9.053 -79.422 1.00 94.19 85 TYR A O 1
ATOM 658 N N . LEU A 1 86 ? 16.288 -8.469 -79.150 1.00 94.50 86 LEU A N 1
ATOM 659 C CA . LEU A 1 86 ? 16.053 -7.094 -78.707 1.00 94.50 86 LEU A CA 1
ATOM 660 C C . LEU A 1 86 ? 15.215 -6.305 -79.723 1.00 94.50 86 LEU A C 1
ATOM 662 O O . LEU A 1 86 ? 14.158 -5.784 -79.371 1.00 94.50 86 LEU A O 1
ATOM 666 N N . TYR A 1 87 ? 15.632 -6.262 -80.993 1.00 96.31 87 TYR A N 1
ATOM 667 C CA . TYR A 1 87 ? 14.902 -5.499 -82.015 1.00 96.31 87 TYR A CA 1
ATOM 668 C C . TYR A 1 87 ? 13.623 -6.190 -82.488 1.00 96.31 87 TYR A C 1
ATOM 670 O O . TYR A 1 87 ? 12.660 -5.512 -82.843 1.00 96.31 87 TYR A O 1
ATOM 678 N N . THR A 1 88 ? 13.557 -7.524 -82.421 1.00 95.25 88 THR A N 1
ATOM 679 C CA . THR A 1 88 ? 12.288 -8.239 -82.630 1.00 95.25 88 THR A CA 1
ATOM 680 C C . THR A 1 88 ? 11.259 -7.815 -81.581 1.00 95.25 88 THR A C 1
ATOM 682 O O . THR A 1 88 ? 10.108 -7.541 -81.923 1.00 95.25 88 THR A O 1
ATOM 685 N N . ARG A 1 89 ? 11.668 -7.700 -80.310 1.00 94.06 89 ARG A N 1
ATOM 686 C CA . ARG A 1 89 ? 10.804 -7.221 -79.221 1.00 94.06 89 ARG A CA 1
ATOM 687 C C . ARG A 1 89 ? 10.422 -5.760 -79.386 1.00 94.06 89 ARG A C 1
ATOM 689 O O . ARG A 1 89 ? 9.236 -5.464 -79.306 1.00 94.06 89 ARG A O 1
ATOM 696 N N . ALA A 1 90 ? 11.371 -4.881 -79.714 1.00 94.19 90 ALA A N 1
ATOM 697 C CA . ALA A 1 90 ? 11.092 -3.464 -79.960 1.00 94.19 90 ALA A CA 1
ATOM 698 C C . ALA A 1 90 ? 9.973 -3.261 -80.999 1.00 94.19 9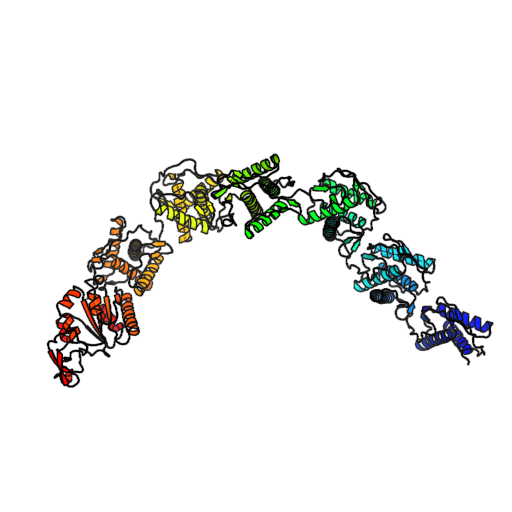0 ALA A C 1
ATOM 700 O O . ALA A 1 90 ? 9.017 -2.525 -80.755 1.00 94.19 90 ALA A O 1
ATOM 701 N N . LEU A 1 91 ? 10.049 -3.969 -82.130 1.00 94.56 91 LEU A N 1
ATOM 702 C CA . LEU A 1 91 ? 9.035 -3.893 -83.184 1.00 94.56 91 LEU A CA 1
ATOM 703 C C . LEU A 1 91 ? 7.737 -4.618 -82.822 1.00 94.56 91 LEU A C 1
ATOM 705 O O . LEU A 1 91 ? 6.659 -4.164 -83.193 1.00 94.56 91 LEU A O 1
ATOM 709 N N . SER A 1 92 ? 7.809 -5.717 -82.069 1.00 93.31 92 SER A N 1
ATOM 710 C CA . SER A 1 92 ? 6.607 -6.400 -81.571 1.00 93.31 92 SER A CA 1
ATOM 711 C C . SER A 1 92 ? 5.821 -5.503 -80.610 1.00 93.31 92 SER A C 1
ATOM 713 O O . SER A 1 92 ? 4.595 -5.414 -80.700 1.00 93.31 92 SER A O 1
ATOM 715 N N . MET A 1 93 ? 6.520 -4.783 -79.730 1.00 91.88 93 MET A N 1
ATOM 716 C CA . MET A 1 93 ? 5.924 -3.775 -78.857 1.00 91.88 93 MET A CA 1
ATOM 717 C C . MET A 1 93 ? 5.352 -2.612 -79.656 1.00 91.88 93 MET A C 1
ATOM 719 O O . MET A 1 93 ? 4.220 -2.222 -79.398 1.00 91.88 93 MET A O 1
ATOM 723 N N . GLN A 1 94 ? 6.069 -2.111 -80.663 1.00 92.38 94 GLN A N 1
ATOM 724 C CA . GLN A 1 94 ? 5.547 -1.056 -81.530 1.00 92.38 94 GLN A CA 1
ATOM 725 C C . GLN A 1 94 ? 4.280 -1.478 -82.266 1.00 92.38 94 GLN A C 1
ATOM 727 O O . GLN A 1 94 ? 3.321 -0.714 -82.314 1.00 92.38 94 GLN A O 1
ATOM 732 N N . LYS A 1 95 ? 4.227 -2.715 -82.761 1.00 93.50 95 LYS A N 1
ATOM 733 C CA . LYS A 1 95 ? 3.014 -3.276 -83.357 1.00 93.50 95 LYS A CA 1
ATOM 734 C C . LYS A 1 95 ? 1.857 -3.335 -82.356 1.00 93.50 95 LYS A C 1
ATOM 736 O O . LYS A 1 95 ? 0.712 -3.128 -82.738 1.00 93.50 95 LYS A O 1
ATOM 741 N N . THR A 1 96 ? 2.154 -3.643 -81.096 1.00 93.81 96 THR A N 1
ATOM 742 C CA . THR A 1 96 ? 1.145 -3.820 -80.042 1.00 93.81 96 THR A CA 1
ATOM 743 C C . THR A 1 96 ? 0.625 -2.484 -79.508 1.00 93.81 96 THR A C 1
ATOM 745 O O . THR A 1 96 ? -0.573 -2.337 -79.293 1.00 93.81 96 THR A O 1
ATOM 748 N N . TYR A 1 97 ? 1.512 -1.509 -79.303 1.00 90.00 97 TYR A N 1
ATOM 749 C CA . TYR A 1 97 ? 1.220 -0.255 -78.599 1.00 90.00 97 TYR A CA 1
ATOM 750 C C . TYR A 1 97 ? 1.212 0.983 -79.509 1.00 90.00 97 TYR A C 1
ATOM 752 O O . TYR A 1 97 ? 0.955 2.088 -79.044 1.00 90.00 97 TYR A O 1
ATOM 760 N N . GLY A 1 98 ? 1.500 0.826 -80.802 1.00 89.81 98 GLY A N 1
ATOM 761 C CA . GLY A 1 98 ? 1.513 1.901 -81.798 1.00 89.81 98 GLY A CA 1
ATOM 762 C C . GLY A 1 98 ? 2.797 2.737 -81.824 1.00 89.81 98 GLY A C 1
ATOM 763 O O . GLY A 1 98 ? 3.114 3.330 -82.853 1.00 89.81 98 GLY A O 1
ATOM 764 N N . THR A 1 99 ? 3.582 2.747 -80.746 1.00 90.81 99 THR A N 1
ATOM 765 C CA . THR A 1 99 ? 4.830 3.516 -80.629 1.00 90.81 99 THR A CA 1
ATOM 766 C C . THR A 1 99 ? 6.010 2.631 -80.250 1.00 90.81 99 THR A C 1
ATOM 768 O O . THR A 1 99 ? 5.860 1.582 -79.623 1.00 90.81 99 THR A O 1
ATOM 771 N N . LEU A 1 100 ? 7.214 3.047 -80.645 1.00 92.62 100 LEU A N 1
ATOM 772 C CA . LEU A 1 100 ? 8.436 2.403 -80.175 1.00 92.62 100 LEU A CA 1
ATOM 773 C C . LEU A 1 100 ? 8.553 2.543 -78.644 1.00 92.62 100 LEU A C 1
ATOM 775 O O . LEU A 1 100 ? 8.207 3.596 -78.103 1.00 92.62 100 LEU A O 1
ATOM 779 N N . PRO A 1 101 ? 9.036 1.510 -77.932 1.00 92.50 101 PRO A N 1
ATOM 780 C CA . PRO A 1 101 ? 9.071 1.523 -76.474 1.00 92.50 101 PRO A CA 1
ATOM 781 C C . PRO A 1 101 ? 10.024 2.593 -75.933 1.00 92.50 101 PRO A C 1
ATOM 783 O O . PRO A 1 101 ? 11.137 2.748 -76.431 1.00 92.50 101 PRO A O 1
ATOM 786 N N . THR A 1 102 ? 9.624 3.301 -74.874 1.00 91.12 102 THR A N 1
ATOM 787 C CA . THR A 1 102 ? 10.496 4.276 -74.189 1.00 91.12 102 THR A CA 1
ATOM 788 C C . THR A 1 102 ? 11.674 3.595 -73.487 1.00 91.12 102 THR A C 1
ATOM 790 O O . THR A 1 102 ? 12.780 4.136 -73.442 1.00 91.12 102 THR A O 1
ATOM 793 N N . PHE A 1 103 ? 11.434 2.390 -72.972 1.00 91.31 103 PHE A N 1
ATOM 794 C CA . PHE A 1 103 ? 12.374 1.573 -72.219 1.00 91.31 103 PHE A CA 1
ATOM 795 C C . PHE A 1 103 ? 12.404 0.166 -72.807 1.00 91.31 103 PHE A C 1
ATOM 797 O O . PHE A 1 103 ? 11.355 -0.452 -72.975 1.00 91.31 103 PHE A O 1
ATOM 804 N N . LEU A 1 104 ? 13.596 -0.350 -73.102 1.00 90.44 104 LEU A N 1
ATOM 805 C CA . LEU A 1 104 ? 13.766 -1.684 -73.662 1.00 90.44 104 LEU A CA 1
ATOM 806 C C . LEU A 1 104 ? 14.780 -2.483 -72.841 1.00 90.44 104 LEU A C 1
ATOM 808 O O . LEU A 1 104 ? 15.970 -2.163 -72.802 1.00 90.44 104 LEU A O 1
ATOM 812 N N . ALA A 1 105 ? 14.296 -3.525 -72.166 1.00 89.31 105 ALA A N 1
ATOM 813 C CA . ALA A 1 105 ? 15.120 -4.347 -71.289 1.00 89.31 105 ALA A CA 1
ATOM 814 C C . ALA A 1 105 ? 16.051 -5.270 -72.091 1.00 89.31 105 ALA A C 1
ATOM 816 O O . ALA A 1 105 ? 15.620 -5.955 -73.026 1.00 89.31 105 ALA A O 1
ATOM 817 N N . VAL A 1 106 ? 17.314 -5.345 -71.673 1.00 89.31 106 VAL A N 1
ATOM 818 C CA . VAL A 1 106 ? 18.348 -6.221 -72.234 1.00 89.31 106 VAL A CA 1
ATOM 819 C C . VAL A 1 106 ? 18.853 -7.194 -71.170 1.00 89.31 106 VAL A C 1
ATOM 821 O O . VAL A 1 106 ? 19.019 -6.821 -70.011 1.00 89.31 106 VAL A O 1
ATOM 824 N N . ARG A 1 107 ? 19.081 -8.456 -71.554 1.00 88.56 107 ARG A N 1
ATOM 825 C CA . ARG A 1 107 ? 19.693 -9.517 -70.735 1.00 88.56 107 ARG A CA 1
ATOM 826 C C . ARG A 1 107 ? 20.546 -10.428 -71.629 1.00 88.56 107 ARG A C 1
ATOM 828 O O . ARG A 1 107 ? 20.292 -10.454 -72.835 1.00 88.56 107 ARG A O 1
ATOM 835 N N . PRO A 1 108 ? 21.515 -11.176 -71.066 1.00 89.00 108 PRO A N 1
ATOM 836 C CA . PRO A 1 108 ? 22.238 -12.184 -71.831 1.00 89.00 108 PRO A CA 1
ATOM 837 C C . PRO A 1 108 ? 21.295 -13.246 -72.399 1.00 89.00 108 PRO A C 1
ATOM 839 O O . PRO A 1 108 ? 20.255 -13.547 -71.810 1.00 89.00 108 PRO A O 1
ATOM 842 N N . TRP A 1 109 ? 21.694 -13.860 -73.513 1.00 89.44 109 TRP A N 1
ATOM 843 C CA . TRP A 1 109 ? 20.898 -14.859 -74.228 1.00 89.44 109 TRP A CA 1
ATOM 844 C C . TRP A 1 109 ? 20.506 -16.055 -73.354 1.00 89.44 109 TRP A C 1
ATOM 846 O O . TRP A 1 109 ? 19.437 -16.633 -73.525 1.00 89.44 109 TRP A O 1
ATOM 856 N N . SER A 1 110 ? 21.355 -16.419 -72.391 1.00 88.69 110 SER A N 1
ATOM 857 C CA . SER A 1 110 ? 21.081 -17.489 -71.428 1.00 88.69 110 SER A CA 1
ATOM 858 C C . SER A 1 110 ? 19.930 -17.180 -70.460 1.00 88.69 110 SER A C 1
ATOM 860 O O . SER A 1 110 ? 19.515 -18.076 -69.732 1.00 88.69 110 SER A O 1
ATOM 862 N N . ASN A 1 111 ? 19.409 -15.948 -70.443 1.00 85.38 111 ASN A N 1
ATOM 863 C CA . ASN A 1 111 ? 18.419 -15.465 -69.480 1.00 85.38 111 ASN A CA 1
ATOM 864 C C . ASN A 1 111 ? 17.173 -14.852 -70.160 1.00 85.38 111 ASN A C 1
ATOM 866 O O . ASN A 1 111 ? 16.710 -13.765 -69.798 1.00 85.38 111 ASN A O 1
ATOM 870 N N . ILE A 1 112 ? 16.659 -15.546 -71.180 1.00 82.94 112 ILE A N 1
ATOM 871 C CA . ILE A 1 112 ? 15.377 -15.277 -71.858 1.00 82.94 112 ILE A CA 1
ATOM 872 C C . ILE A 1 112 ? 14.299 -16.273 -71.367 1.00 82.94 112 ILE A C 1
ATOM 874 O O . ILE A 1 112 ? 14.657 -17.402 -71.030 1.00 82.94 112 ILE A O 1
ATOM 878 N N . PRO A 1 113 ? 12.992 -15.924 -71.341 1.00 83.25 113 PRO A N 1
ATOM 879 C CA . PRO A 1 113 ? 12.364 -14.718 -71.888 1.00 83.25 113 PRO A CA 1
ATOM 880 C C . PRO A 1 113 ? 12.505 -13.477 -70.990 1.00 83.25 113 PRO A C 1
ATOM 882 O O . PRO A 1 113 ? 12.701 -13.570 -69.782 1.00 83.25 113 PRO A O 1
ATOM 885 N N . ILE A 1 114 ? 12.385 -12.295 -71.599 1.00 81.94 114 ILE A N 1
ATOM 886 C CA . ILE A 1 114 ? 12.441 -10.992 -70.921 1.00 81.94 114 ILE A CA 1
ATOM 887 C C . ILE A 1 114 ? 11.054 -10.342 -71.017 1.00 81.94 114 ILE A C 1
ATOM 889 O O . ILE A 1 114 ? 10.521 -10.190 -72.118 1.00 81.94 114 ILE A O 1
ATOM 893 N N . THR A 1 115 ? 10.490 -9.943 -69.879 1.00 80.00 115 THR A N 1
ATOM 894 C CA . THR A 1 115 ? 9.220 -9.206 -69.808 1.00 80.00 115 THR A CA 1
ATOM 895 C C . THR A 1 115 ? 9.465 -7.719 -70.059 1.00 80.00 115 THR A C 1
ATOM 897 O O . THR A 1 115 ? 10.253 -7.105 -69.344 1.00 80.00 115 THR A O 1
ATOM 900 N N . ASP A 1 116 ? 8.809 -7.143 -71.069 1.00 79.12 116 ASP A N 1
ATOM 901 C CA . ASP A 1 116 ? 8.857 -5.700 -71.343 1.00 79.12 116 ASP A CA 1
ATOM 902 C C . ASP A 1 116 ? 7.805 -4.916 -70.555 1.00 79.12 116 ASP A C 1
ATOM 904 O O . ASP A 1 116 ? 6.735 -5.433 -70.234 1.00 79.12 116 ASP A O 1
ATOM 908 N N . THR A 1 117 ? 8.090 -3.637 -70.311 1.00 83.31 117 THR A N 1
ATOM 909 C CA . THR A 1 117 ? 7.143 -2.676 -69.734 1.00 83.31 117 THR A CA 1
ATOM 910 C C . THR A 1 117 ? 6.603 -1.732 -70.807 1.00 83.31 117 THR A C 1
ATOM 912 O O . THR A 1 117 ? 7.326 -1.347 -71.722 1.00 83.31 117 THR A O 1
ATOM 915 N N . ASN A 1 118 ? 5.336 -1.330 -70.696 1.00 82.12 118 ASN A N 1
ATOM 916 C CA . ASN A 1 118 ? 4.738 -0.289 -71.543 1.00 82.12 118 ASN A CA 1
ATOM 917 C C . ASN A 1 118 ? 4.808 1.111 -70.903 1.00 82.12 118 ASN A C 1
ATOM 919 O O . ASN A 1 118 ? 4.218 2.060 -71.419 1.00 82.12 118 ASN A O 1
ATOM 923 N N . LYS A 1 119 ? 5.499 1.248 -69.765 1.00 82.31 119 LYS A N 1
ATOM 924 C CA . LYS A 1 119 ? 5.671 2.527 -69.074 1.00 82.31 119 LYS A CA 1
ATOM 925 C C . LYS A 1 119 ? 6.539 3.476 -69.898 1.00 82.31 119 LYS A C 1
ATOM 927 O O . LYS A 1 119 ? 7.568 3.086 -70.439 1.00 82.31 119 LYS A O 1
ATOM 932 N N . ASN A 1 120 ? 6.136 4.742 -69.930 1.00 83.19 120 ASN A N 1
ATOM 933 C CA . ASN A 1 120 ? 6.839 5.834 -70.606 1.00 83.19 120 ASN A CA 1
ATOM 934 C C . ASN A 1 120 ? 7.515 6.818 -69.632 1.00 83.19 120 ASN A C 1
ATOM 936 O O . ASN A 1 120 ? 8.297 7.661 -70.057 1.00 83.19 120 ASN A O 1
ATOM 940 N N . THR A 1 121 ? 7.241 6.712 -68.329 1.00 87.69 121 THR A N 1
ATOM 941 C CA . THR A 1 121 ? 7.811 7.574 -67.282 1.00 87.69 121 THR A CA 1
ATOM 942 C C . THR A 1 121 ? 8.049 6.795 -65.992 1.00 87.69 121 THR A C 1
ATOM 944 O O . THR A 1 121 ? 7.329 5.834 -65.720 1.00 87.69 121 THR A O 1
ATOM 947 N N . ILE A 1 122 ? 8.995 7.253 -65.168 1.00 92.69 122 ILE A N 1
ATOM 948 C CA . ILE A 1 122 ? 9.240 6.743 -63.810 1.00 92.69 122 ILE A CA 1
ATOM 949 C C . ILE A 1 122 ? 8.692 7.759 -62.803 1.00 92.69 122 ILE A C 1
ATOM 951 O O . ILE A 1 122 ? 8.998 8.944 -62.906 1.00 92.69 122 ILE A O 1
ATOM 955 N N . THR A 1 123 ? 7.894 7.329 -61.826 1.00 94.62 123 THR A N 1
ATOM 956 C CA . THR A 1 123 ? 7.344 8.215 -60.781 1.00 94.62 123 THR A CA 1
ATOM 957 C C . THR A 1 123 ? 8.031 8.008 -59.430 1.00 94.62 123 THR A C 1
ATOM 959 O O . THR A 1 123 ? 8.641 6.967 -59.181 1.00 94.62 123 THR A O 1
ATOM 962 N N . THR A 1 124 ? 7.899 8.975 -58.516 1.00 95.44 124 THR A N 1
ATOM 963 C CA . THR A 1 124 ? 8.358 8.826 -57.121 1.00 95.44 124 THR A CA 1
ATOM 964 C C . THR A 1 124 ? 7.691 7.629 -56.436 1.00 95.44 124 THR A C 1
ATOM 966 O O . THR A 1 124 ? 8.334 6.923 -55.665 1.00 95.44 124 THR A O 1
ATOM 969 N N . GLN A 1 125 ? 6.431 7.331 -56.774 1.00 94.25 125 GLN A N 1
ATOM 970 C CA . GLN A 1 125 ? 5.707 6.169 -56.262 1.00 94.25 125 GLN A CA 1
ATOM 971 C C . GLN A 1 125 ? 6.310 4.839 -56.736 1.00 94.25 125 GLN A C 1
ATOM 973 O O . GLN A 1 125 ? 6.422 3.917 -55.927 1.00 94.25 125 GLN A O 1
ATOM 978 N N . ASP A 1 126 ? 6.726 4.739 -58.005 1.00 94.56 126 ASP A N 1
ATOM 979 C CA . ASP A 1 126 ? 7.390 3.534 -58.526 1.00 94.56 126 ASP A CA 1
ATOM 980 C C . ASP A 1 126 ? 8.699 3.258 -57.761 1.00 94.56 126 ASP A C 1
ATOM 982 O O . ASP A 1 126 ? 8.981 2.119 -57.374 1.00 94.56 126 ASP A O 1
ATOM 986 N N . ILE A 1 127 ? 9.480 4.309 -57.474 1.00 97.12 127 ILE A N 1
ATOM 987 C CA . ILE A 1 127 ? 10.733 4.198 -56.715 1.00 97.12 127 ILE A CA 1
ATOM 988 C C . ILE A 1 127 ? 10.480 3.860 -55.248 1.00 97.12 127 ILE A C 1
ATOM 990 O O . ILE A 1 127 ? 11.146 2.978 -54.711 1.00 97.12 127 ILE A O 1
ATOM 994 N N . THR A 1 128 ? 9.506 4.501 -54.600 1.00 97.00 128 THR A N 1
ATOM 995 C CA . THR A 1 128 ? 9.144 4.200 -53.208 1.00 97.00 128 THR A CA 1
ATOM 996 C C . THR A 1 128 ? 8.662 2.756 -53.048 1.00 97.00 128 THR A C 1
ATOM 998 O O . THR A 1 128 ? 9.023 2.094 -52.077 1.00 97.00 128 THR A O 1
ATOM 1001 N N . GLN A 1 129 ? 7.899 2.227 -54.009 1.00 96.38 129 GLN A N 1
ATOM 1002 C CA . GLN A 1 129 ? 7.494 0.821 -53.999 1.00 96.38 129 GLN A CA 1
ATOM 1003 C C . GLN A 1 129 ? 8.706 -0.114 -54.153 1.00 96.38 129 GLN A C 1
ATOM 1005 O O . GLN A 1 129 ? 8.890 -1.032 -53.353 1.00 96.38 129 GLN A O 1
ATOM 1010 N N . THR A 1 130 ? 9.597 0.188 -55.100 1.00 96.44 130 THR A N 1
ATOM 1011 C CA . THR A 1 130 ? 10.843 -0.572 -55.303 1.00 96.44 130 THR A CA 1
ATOM 1012 C C . THR A 1 130 ? 11.746 -0.527 -54.063 1.00 96.44 130 THR A C 1
ATOM 1014 O O . THR A 1 130 ? 12.368 -1.522 -53.695 1.00 96.44 130 THR A O 1
ATOM 1017 N N . ALA A 1 131 ? 11.806 0.614 -53.372 1.00 97.56 131 ALA A N 1
ATOM 1018 C CA . ALA A 1 131 ? 12.557 0.780 -52.133 1.00 97.56 131 ALA A CA 1
ATOM 1019 C C . ALA A 1 131 ? 12.085 -0.186 -51.037 1.00 97.56 131 ALA A C 1
ATOM 1021 O O . ALA A 1 131 ? 12.908 -0.766 -50.332 1.00 97.56 131 ALA A O 1
ATOM 1022 N N . ILE A 1 132 ? 10.773 -0.396 -50.911 1.00 97.56 132 ILE A N 1
ATOM 1023 C CA . ILE A 1 132 ? 10.194 -1.342 -49.946 1.00 97.56 132 ILE A CA 1
ATOM 1024 C C . ILE A 1 132 ? 10.614 -2.771 -50.286 1.00 97.56 132 ILE A C 1
ATOM 1026 O O . ILE A 1 132 ? 11.044 -3.512 -49.403 1.00 97.56 132 ILE A O 1
ATOM 1030 N N . GLU A 1 133 ? 10.536 -3.144 -51.561 1.00 97.06 133 GLU A N 1
ATOM 1031 C CA . GLU A 1 133 ? 10.927 -4.471 -52.041 1.00 97.06 133 GLU A CA 1
ATOM 1032 C C . GLU A 1 133 ? 12.413 -4.743 -51.791 1.00 97.06 133 GLU A C 1
ATOM 1034 O O . GLU A 1 133 ? 12.762 -5.767 -51.202 1.00 97.06 133 GLU A O 1
ATOM 1039 N N . VAL A 1 134 ? 13.289 -3.793 -52.136 1.00 97.12 134 VAL A N 1
ATOM 1040 C CA . VAL A 1 134 ? 14.737 -3.912 -51.912 1.00 97.12 134 VAL A CA 1
ATOM 1041 C C . VAL A 1 134 ? 15.064 -3.940 -50.420 1.00 97.12 134 VAL A C 1
ATOM 1043 O O . VAL A 1 134 ? 15.862 -4.771 -49.993 1.00 97.12 134 VAL A O 1
ATOM 1046 N N . LYS A 1 135 ? 14.433 -3.093 -49.597 1.00 96.88 135 LYS A N 1
ATOM 1047 C CA . LYS A 1 135 ? 14.597 -3.134 -48.136 1.00 96.88 135 LYS A CA 1
ATOM 1048 C C . LYS A 1 135 ? 14.227 -4.512 -47.590 1.00 96.88 135 LYS A C 1
ATOM 1050 O O . LYS A 1 135 ? 14.976 -5.068 -46.790 1.00 96.88 135 LYS A O 1
ATOM 1055 N N . ASN A 1 136 ? 13.083 -5.057 -47.999 1.00 96.88 136 ASN A N 1
ATOM 1056 C CA . ASN A 1 136 ? 12.612 -6.361 -47.539 1.00 96.88 136 ASN A CA 1
ATOM 1057 C C . ASN A 1 136 ? 13.553 -7.484 -47.993 1.00 96.88 136 ASN A C 1
ATOM 1059 O O . ASN A 1 136 ? 13.891 -8.350 -47.188 1.00 96.88 136 ASN A O 1
ATOM 1063 N N . PHE A 1 137 ? 14.046 -7.418 -49.233 1.00 97.06 137 PHE A N 1
ATOM 1064 C CA . PHE A 1 137 ? 15.062 -8.332 -49.745 1.00 97.06 137 PHE A CA 1
ATOM 1065 C C . PHE A 1 137 ? 16.338 -8.281 -48.897 1.00 97.06 137 PHE A C 1
ATOM 1067 O O . PHE A 1 137 ? 16.775 -9.310 -48.395 1.00 97.06 137 PHE A O 1
AT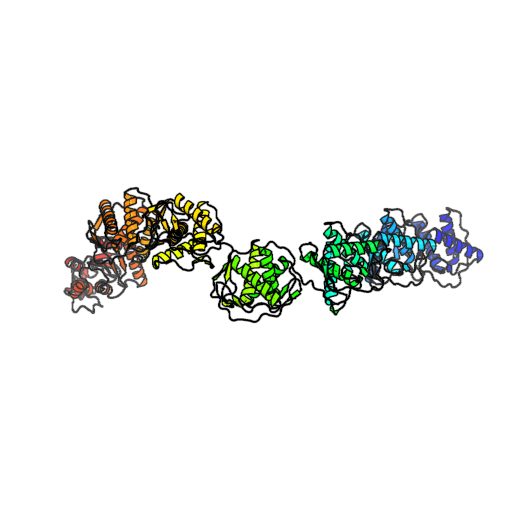OM 1074 N N . VAL A 1 138 ? 16.905 -7.093 -48.663 1.00 97.00 138 VAL A N 1
ATOM 1075 C CA . VAL A 1 138 ? 18.126 -6.922 -47.854 1.00 97.00 138 VAL A CA 1
ATOM 1076 C C . VAL A 1 138 ? 17.900 -7.384 -46.414 1.00 97.00 138 VAL A C 1
ATOM 1078 O O . VAL A 1 138 ? 18.758 -8.047 -45.831 1.00 97.00 138 VAL A O 1
ATOM 1081 N N . ASN A 1 139 ? 16.731 -7.094 -45.838 1.00 96.00 139 ASN A N 1
ATOM 1082 C CA . ASN A 1 139 ? 16.371 -7.546 -44.497 1.00 96.00 139 ASN A CA 1
ATOM 1083 C C . ASN A 1 139 ? 16.338 -9.069 -44.388 1.00 96.00 139 ASN A C 1
ATOM 1085 O O . ASN A 1 139 ? 16.738 -9.592 -43.348 1.00 96.00 139 ASN A O 1
ATOM 1089 N N . TYR A 1 140 ? 15.877 -9.764 -45.425 1.00 96.62 140 TYR A N 1
ATOM 1090 C CA . TYR A 1 140 ? 15.782 -11.218 -45.438 1.00 96.62 140 TYR A CA 1
ATOM 1091 C C . TYR A 1 140 ? 17.123 -11.876 -45.797 1.00 96.62 140 TYR A C 1
ATOM 1093 O O . TYR A 1 140 ? 17.637 -12.689 -45.035 1.00 96.62 140 TYR A O 1
ATOM 1101 N N . TYR A 1 141 ? 17.726 -11.474 -46.916 1.00 95.62 141 TYR A N 1
ATOM 1102 C CA . TYR A 1 141 ? 18.877 -12.144 -47.522 1.00 95.62 141 TYR A CA 1
ATOM 1103 C C . TYR A 1 141 ? 20.247 -11.606 -47.086 1.00 95.62 141 TYR A C 1
ATOM 1105 O O . TYR A 1 141 ? 21.244 -12.295 -47.268 1.00 95.62 141 TYR A O 1
ATOM 1113 N N . LYS A 1 142 ? 20.325 -10.407 -46.491 1.00 94.12 142 LYS A N 1
ATOM 1114 C CA . LYS A 1 142 ? 21.574 -9.764 -46.012 1.00 94.12 142 LYS A CA 1
ATOM 1115 C C . LYS A 1 142 ? 22.602 -9.403 -47.095 1.00 94.12 142 LYS A C 1
ATOM 1117 O O . LYS A 1 142 ? 23.741 -9.064 -46.782 1.00 94.12 142 LYS A O 1
ATOM 1122 N N . TYR A 1 143 ? 22.202 -9.408 -48.362 1.00 94.00 143 TYR A N 1
ATOM 1123 C CA . TYR A 1 143 ? 22.971 -8.871 -49.485 1.00 94.00 143 TYR A CA 1
ATOM 1124 C C . TYR A 1 143 ? 22.049 -8.066 -50.414 1.00 94.00 143 TYR A C 1
ATOM 1126 O O . TYR A 1 143 ? 20.825 -8.115 -50.280 1.00 94.00 143 TYR A O 1
ATOM 1134 N N . LEU A 1 144 ? 22.628 -7.267 -51.315 1.00 92.88 144 LEU A N 1
ATOM 1135 C CA . LEU A 1 144 ? 21.858 -6.493 -52.293 1.00 92.88 144 LEU A CA 1
ATOM 1136 C C . LEU A 1 144 ? 21.414 -7.380 -53.462 1.00 92.88 144 LEU A C 1
ATOM 1138 O O . LEU A 1 144 ? 22.217 -8.187 -53.920 1.00 92.88 144 LEU A O 1
ATOM 1142 N N . PRO A 1 145 ? 20.200 -7.198 -54.003 1.00 91.69 145 PRO A N 1
ATOM 1143 C CA . PRO A 1 145 ? 19.771 -7.946 -55.178 1.00 91.69 145 PRO A CA 1
ATOM 1144 C C . PRO A 1 145 ? 20.674 -7.640 -56.382 1.00 91.69 145 PRO A C 1
ATOM 1146 O O . PRO A 1 145 ? 21.011 -6.479 -56.638 1.00 91.69 145 PRO A O 1
ATOM 1149 N N . ASP A 1 146 ? 21.036 -8.677 -57.139 1.00 81.50 146 ASP A N 1
ATOM 1150 C CA . ASP A 1 146 ? 21.856 -8.539 -58.352 1.00 81.50 146 ASP A CA 1
ATOM 1151 C C . ASP A 1 146 ? 21.118 -7.760 -59.451 1.00 81.50 146 ASP A C 1
ATOM 1153 O O . ASP A 1 146 ? 21.729 -6.988 -60.192 1.00 81.50 146 ASP A O 1
ATOM 1157 N N . TYR A 1 147 ? 19.788 -7.911 -59.514 1.00 80.31 147 TYR A N 1
ATOM 1158 C CA . TYR A 1 147 ? 18.910 -7.231 -60.466 1.00 80.31 147 TYR A CA 1
ATOM 1159 C C . TYR A 1 147 ? 17.714 -6.609 -59.756 1.00 80.31 147 TYR A C 1
ATOM 1161 O O . TYR A 1 147 ? 17.036 -7.266 -58.967 1.00 80.31 147 TYR A O 1
ATOM 1169 N N . ILE A 1 148 ? 17.432 -5.347 -60.071 1.00 91.38 148 ILE A N 1
ATOM 1170 C CA . ILE A 1 148 ? 16.329 -4.585 -59.488 1.00 91.38 148 ILE A CA 1
ATOM 1171 C C . ILE A 1 148 ? 15.345 -4.253 -60.599 1.00 91.38 148 ILE A C 1
ATOM 1173 O O . ILE A 1 148 ? 15.747 -3.826 -61.680 1.00 91.38 148 ILE A O 1
ATOM 1177 N N . THR A 1 149 ? 14.057 -4.442 -60.331 1.00 89.31 149 THR A N 1
ATOM 1178 C CA . THR A 1 149 ? 12.993 -4.109 -61.279 1.00 89.31 149 THR A CA 1
ATOM 1179 C C . THR A 1 149 ? 12.123 -3.001 -60.700 1.00 89.31 149 THR A C 1
ATOM 1181 O O . THR A 1 149 ? 11.491 -3.196 -59.672 1.00 89.31 149 THR A O 1
ATOM 1184 N N . ILE A 1 150 ? 12.070 -1.854 -61.374 1.00 91.12 150 ILE A N 1
ATOM 1185 C CA . ILE A 1 150 ? 11.182 -0.732 -61.060 1.00 91.12 150 ILE A CA 1
ATOM 1186 C C . ILE A 1 150 ? 9.989 -0.824 -62.008 1.00 91.12 150 ILE A C 1
ATOM 1188 O O . ILE A 1 150 ? 10.070 -0.386 -63.153 1.00 91.12 150 ILE A O 1
ATOM 1192 N N . ASN A 1 151 ? 8.893 -1.444 -61.567 1.00 83.44 151 ASN A N 1
ATOM 1193 C CA . ASN A 1 151 ? 7.658 -1.562 -62.360 1.00 83.44 151 ASN A CA 1
ATOM 1194 C C . ASN A 1 151 ? 7.891 -2.071 -63.811 1.00 83.44 151 ASN A C 1
ATOM 1196 O O . ASN A 1 151 ? 7.408 -1.510 -64.799 1.00 83.44 151 ASN A O 1
ATOM 1200 N N . GLY A 1 152 ? 8.719 -3.112 -63.939 1.00 79.81 152 GLY A N 1
ATOM 1201 C CA . GLY A 1 152 ? 9.136 -3.718 -65.211 1.00 79.81 152 GLY A CA 1
ATOM 1202 C C . GLY A 1 152 ? 10.406 -3.131 -65.851 1.00 79.81 152 GLY A C 1
ATOM 1203 O O . GLY A 1 152 ? 10.918 -3.715 -66.800 1.00 79.81 152 GLY A O 1
ATOM 1204 N N . ILE A 1 153 ? 10.956 -2.028 -65.332 1.00 87.94 153 ILE A N 1
ATOM 1205 C CA . ILE A 1 153 ? 12.232 -1.440 -65.778 1.00 87.94 153 ILE A CA 1
ATOM 1206 C C . ILE A 1 153 ? 13.379 -2.086 -64.998 1.00 87.94 153 ILE A C 1
ATOM 1208 O O . ILE A 1 153 ? 13.468 -1.929 -63.783 1.00 87.94 153 ILE A O 1
ATOM 1212 N N . VAL A 1 154 ? 14.277 -2.802 -65.677 1.00 88.50 154 VAL A N 1
ATOM 1213 C CA . VAL A 1 154 ? 15.438 -3.441 -65.038 1.00 88.50 154 VAL A CA 1
ATOM 1214 C C . VAL A 1 154 ? 16.568 -2.426 -64.890 1.00 88.50 154 VAL A C 1
ATOM 1216 O O . VAL A 1 154 ? 17.034 -1.878 -65.890 1.00 88.50 154 VAL A O 1
ATOM 1219 N N . VAL A 1 155 ? 17.035 -2.201 -63.664 1.00 90.44 155 VAL A N 1
ATOM 1220 C CA . VAL A 1 155 ? 18.134 -1.278 -63.355 1.00 90.44 155 VAL A CA 1
ATOM 1221 C C . VAL A 1 155 ? 19.218 -1.956 -62.523 1.00 90.44 155 VAL A C 1
ATOM 1223 O O . VAL A 1 155 ? 18.971 -2.931 -61.809 1.00 90.44 155 VAL A O 1
ATOM 1226 N N . ASN A 1 156 ? 20.434 -1.413 -62.599 1.00 89.88 156 ASN A N 1
ATOM 1227 C CA . ASN A 1 156 ? 21.527 -1.812 -61.719 1.00 89.88 156 ASN A CA 1
ATOM 1228 C C . ASN A 1 156 ? 21.443 -1.078 -60.360 1.00 89.88 156 ASN A C 1
ATOM 1230 O O . ASN A 1 156 ? 20.707 -0.102 -60.196 1.00 89.88 156 ASN A O 1
ATOM 1234 N N . GLN A 1 157 ? 22.225 -1.535 -59.380 1.00 93.12 157 GLN A N 1
ATOM 1235 C CA . GLN A 1 157 ? 22.222 -0.975 -58.020 1.00 93.12 157 GLN A CA 1
ATOM 1236 C C . GLN A 1 157 ? 22.612 0.516 -57.988 1.00 93.12 157 GLN A C 1
ATOM 1238 O O . GLN A 1 157 ? 22.029 1.287 -57.230 1.00 93.12 157 GLN A O 1
ATOM 1243 N N . ALA A 1 158 ? 23.574 0.940 -58.815 1.00 93.12 158 ALA A N 1
ATOM 1244 C CA . ALA A 1 158 ? 24.034 2.331 -58.871 1.00 93.12 158 ALA A CA 1
ATOM 1245 C C . ALA A 1 158 ? 22.951 3.292 -59.385 1.00 93.12 158 ALA A C 1
ATOM 1247 O O . ALA A 1 158 ? 22.746 4.367 -58.822 1.00 93.12 158 ALA A O 1
ATOM 1248 N N . THR A 1 159 ? 22.216 2.865 -60.409 1.00 93.44 159 THR A N 1
ATOM 1249 C CA . THR A 1 159 ? 21.065 3.583 -60.963 1.00 93.44 159 THR A CA 1
ATOM 1250 C C . THR A 1 159 ? 19.938 3.652 -59.938 1.00 93.44 159 THR A C 1
ATOM 1252 O O . THR A 1 159 ? 19.350 4.711 -59.743 1.00 93.44 159 THR A O 1
ATOM 1255 N N . LEU A 1 160 ? 19.684 2.564 -59.198 1.00 96.19 160 LEU A N 1
ATOM 1256 C CA . LEU A 1 160 ? 18.719 2.604 -58.100 1.00 96.19 160 LEU A CA 1
ATOM 1257 C C . LEU A 1 160 ? 19.130 3.624 -57.024 1.00 96.19 160 LEU A C 1
ATOM 1259 O O . LEU A 1 160 ? 18.284 4.400 -56.598 1.00 96.19 160 LEU A O 1
ATOM 1263 N N . LEU A 1 161 ? 20.398 3.672 -56.594 1.00 97.12 161 LEU A N 1
ATOM 1264 C CA . LEU A 1 161 ? 20.853 4.655 -55.596 1.00 97.12 161 LEU A CA 1
ATOM 1265 C C . LEU A 1 161 ? 20.611 6.105 -56.060 1.00 97.12 161 LEU A C 1
ATOM 1267 O O . LEU A 1 161 ? 20.158 6.939 -55.269 1.00 97.12 161 LEU A O 1
ATOM 1271 N N . GLN A 1 162 ? 20.863 6.400 -57.338 1.00 96.81 162 GLN A N 1
ATOM 1272 C CA . GLN A 1 162 ? 20.560 7.703 -57.937 1.00 96.81 162 GLN A CA 1
ATOM 1273 C C . GLN A 1 162 ? 19.055 8.016 -57.855 1.00 96.81 162 GLN A C 1
ATOM 1275 O O . GLN A 1 162 ? 18.671 9.070 -57.348 1.00 96.81 162 GLN A O 1
ATOM 1280 N N . LEU A 1 163 ? 18.196 7.075 -58.256 1.00 97.25 163 LEU A N 1
ATOM 1281 C CA . LEU A 1 163 ? 16.742 7.260 -58.245 1.00 97.25 163 LEU A CA 1
ATOM 1282 C C . LEU A 1 163 ? 16.176 7.376 -56.822 1.00 97.25 163 LEU A C 1
ATOM 1284 O O . LEU A 1 163 ? 15.282 8.188 -56.583 1.00 97.25 163 LEU A O 1
ATOM 1288 N N . LEU A 1 164 ? 16.703 6.610 -55.862 1.00 98.38 164 LEU A N 1
ATOM 1289 C CA . LEU A 1 164 ? 16.319 6.671 -54.448 1.00 98.38 164 LEU A CA 1
ATOM 1290 C C . LEU A 1 164 ? 16.641 8.044 -53.845 1.00 98.38 164 LEU A C 1
ATOM 1292 O O . LEU A 1 164 ? 15.792 8.652 -53.190 1.00 98.38 164 LEU A O 1
ATOM 1296 N N . THR A 1 165 ? 17.853 8.552 -54.080 1.00 98.25 165 THR A N 1
ATOM 1297 C CA . THR A 1 165 ? 18.289 9.853 -53.546 1.00 98.25 165 THR A CA 1
ATOM 1298 C C . THR A 1 165 ? 17.527 11.013 -54.181 1.00 98.25 165 THR A C 1
ATOM 1300 O O . THR A 1 165 ? 17.064 11.890 -53.452 1.00 98.25 165 THR A O 1
ATOM 1303 N N . GLN A 1 166 ? 17.297 10.976 -55.498 1.00 97.69 166 GLN A N 1
ATOM 1304 C CA . GLN A 1 166 ? 16.470 11.963 -56.199 1.00 97.69 166 GLN A CA 1
ATOM 1305 C C . GLN A 1 166 ? 15.001 11.914 -55.755 1.00 97.69 166 GLN A C 1
ATOM 1307 O O . GLN A 1 166 ? 14.375 12.950 -55.555 1.00 97.69 166 GLN A O 1
ATOM 1312 N N . THR A 1 167 ? 14.440 10.719 -55.553 1.00 98.12 167 THR A N 1
ATOM 1313 C CA . THR A 1 167 ? 13.071 10.563 -55.030 1.00 98.12 167 THR A CA 1
ATOM 1314 C C . THR A 1 167 ? 12.959 11.132 -53.619 1.00 98.12 167 THR A C 1
ATOM 1316 O O . THR A 1 167 ? 11.998 11.830 -53.312 1.00 98.12 167 THR A O 1
ATOM 1319 N N . THR A 1 168 ? 13.968 10.902 -52.776 1.00 98.25 168 THR A N 1
ATOM 1320 C CA . THR A 1 168 ? 14.003 11.436 -51.408 1.00 98.25 168 THR A CA 1
ATOM 1321 C C . THR A 1 168 ? 14.032 12.971 -51.409 1.00 98.25 168 THR A C 1
ATOM 1323 O O . THR A 1 168 ? 13.259 13.593 -50.680 1.00 98.25 168 THR A O 1
ATOM 1326 N N . THR A 1 169 ? 14.855 13.607 -52.256 1.00 97.50 169 THR A N 1
ATOM 1327 C CA . THR A 1 169 ? 14.896 15.078 -52.365 1.00 97.50 169 THR A CA 1
ATOM 1328 C C . THR A 1 169 ? 13.626 15.659 -52.985 1.00 97.50 169 THR A C 1
ATOM 1330 O O . THR A 1 169 ? 13.133 16.676 -52.500 1.00 97.50 169 THR A O 1
ATOM 1333 N N . LYS A 1 170 ? 13.050 15.004 -54.000 1.00 97.31 170 LYS A N 1
ATOM 1334 C CA . LYS A 1 170 ? 11.767 15.405 -54.595 1.00 97.31 170 LYS A CA 1
ATOM 1335 C C . LYS A 1 170 ? 10.625 15.371 -53.585 1.00 97.31 170 LYS A C 1
ATOM 1337 O O . LYS A 1 170 ? 9.909 16.358 -53.462 1.00 97.31 170 LYS A O 1
ATOM 1342 N N . ILE A 1 171 ? 10.503 14.294 -52.805 1.00 96.56 171 ILE A N 1
ATOM 1343 C CA . ILE A 1 171 ? 9.483 14.197 -51.751 1.00 96.56 171 ILE A CA 1
ATOM 1344 C C . ILE A 1 171 ? 9.664 15.305 -50.708 1.00 96.56 171 ILE A C 1
ATOM 1346 O O . ILE A 1 171 ? 8.684 15.942 -50.330 1.00 96.56 171 ILE A O 1
ATOM 1350 N N . ASN A 1 172 ? 10.901 15.575 -50.276 1.00 96.06 172 ASN A N 1
ATOM 1351 C CA . ASN A 1 172 ? 11.183 16.665 -49.339 1.00 96.06 172 ASN A CA 1
ATOM 1352 C C . ASN A 1 172 ? 10.740 18.036 -49.880 1.00 96.06 172 ASN A C 1
ATOM 1354 O O . ASN A 1 172 ? 10.250 18.867 -49.122 1.00 96.06 172 ASN A O 1
ATOM 1358 N N . ASN A 1 173 ? 10.885 18.249 -51.189 1.00 95.62 173 ASN A N 1
ATOM 1359 C CA . ASN A 1 173 ? 10.525 19.492 -51.871 1.00 95.62 173 ASN A CA 1
ATOM 1360 C C . ASN A 1 173 ? 9.085 19.509 -52.412 1.00 95.62 173 ASN A C 1
ATOM 1362 O O . ASN A 1 173 ? 8.715 20.462 -53.091 1.00 95.62 173 ASN A O 1
ATOM 1366 N N . GLN A 1 174 ? 8.285 18.468 -52.148 1.00 94.25 174 GLN A N 1
ATOM 1367 C CA . GLN A 1 174 ? 6.935 18.292 -52.703 1.00 94.25 174 GLN A CA 1
ATOM 1368 C C . GLN A 1 174 ? 6.887 18.321 -54.250 1.00 94.25 174 GLN A C 1
ATOM 1370 O O . GLN A 1 174 ? 5.889 18.716 -54.851 1.00 94.25 174 GLN A O 1
ATOM 1375 N N . ASP A 1 175 ? 7.964 17.883 -54.908 1.00 94.38 175 ASP A N 1
ATOM 1376 C CA . ASP A 1 175 ? 8.085 17.817 -56.366 1.00 94.38 175 ASP A CA 1
ATOM 1377 C C . ASP A 1 175 ? 7.556 16.476 -56.908 1.00 94.38 175 ASP A C 1
ATOM 1379 O O . ASP A 1 175 ? 8.119 15.409 -56.652 1.00 94.38 175 ASP A O 1
ATOM 1383 N N . ASN A 1 176 ? 6.483 16.541 -57.701 1.00 90.50 176 ASN A N 1
ATOM 1384 C CA . ASN A 1 176 ? 5.818 15.381 -58.304 1.00 90.50 176 ASN A CA 1
ATOM 1385 C C . ASN A 1 176 ? 6.196 15.141 -59.776 1.00 90.50 176 ASN A C 1
ATOM 1387 O O . ASN A 1 176 ? 5.586 14.300 -60.439 1.00 90.50 176 ASN A O 1
ATOM 1391 N N . THR A 1 177 ? 7.173 15.870 -60.321 1.00 94.00 177 THR A N 1
ATOM 1392 C CA . THR A 1 177 ? 7.607 15.665 -61.708 1.00 94.00 177 THR A CA 1
ATOM 1393 C C . THR A 1 177 ? 8.194 14.256 -61.899 1.00 94.00 177 THR A C 1
ATOM 1395 O O . THR A 1 177 ? 8.870 13.745 -60.995 1.00 94.00 177 THR A O 1
ATOM 1398 N N . PRO A 1 178 ? 7.995 13.608 -63.065 1.00 92.81 178 PRO A N 1
ATOM 1399 C CA . PRO A 1 178 ? 8.603 12.308 -63.352 1.00 92.81 178 PRO A CA 1
ATOM 1400 C C . PRO A 1 178 ? 10.136 12.302 -63.230 1.00 92.81 178 PRO A C 1
ATOM 1402 O O . PRO A 1 178 ? 10.799 13.332 -63.370 1.00 92.81 178 PRO A O 1
ATOM 1405 N N . LEU A 1 179 ? 10.712 11.135 -62.943 1.00 93.56 179 LEU A N 1
ATOM 1406 C CA . LEU A 1 179 ? 12.155 10.901 -62.942 1.00 93.56 179 LEU A CA 1
ATOM 1407 C C . LEU A 1 179 ? 12.621 10.440 -64.327 1.00 93.56 179 LEU A C 1
ATOM 1409 O O . LEU A 1 179 ? 11.936 9.679 -65.015 1.00 93.56 179 LEU A O 1
ATOM 1413 N N . THR A 1 180 ? 13.823 10.869 -64.702 1.00 88.44 180 THR A N 1
ATOM 1414 C CA . THR A 1 180 ? 14.497 10.435 -65.928 1.00 88.44 180 THR A CA 1
ATOM 1415 C C . THR A 1 180 ? 15.412 9.259 -65.613 1.00 88.44 180 THR A C 1
ATOM 1417 O O . THR A 1 180 ? 16.208 9.332 -64.679 1.00 88.44 180 THR A O 1
ATOM 1420 N N . LEU A 1 181 ? 15.330 8.190 -66.406 1.00 89.31 181 LEU A N 1
ATOM 1421 C CA . LEU A 1 181 ? 16.253 7.063 -66.292 1.00 89.31 181 LEU A CA 1
ATOM 1422 C C . LEU A 1 181 ? 17.644 7.468 -66.800 1.00 89.31 181 LEU A C 1
ATOM 1424 O O . LEU A 1 181 ? 17.777 7.927 -67.934 1.00 89.31 181 LEU A O 1
ATOM 1428 N N . GLN A 1 182 ? 18.671 7.256 -65.978 1.00 88.88 182 GLN A N 1
ATOM 1429 C CA . GLN A 1 182 ? 20.076 7.414 -66.353 1.00 88.88 182 GLN A CA 1
ATOM 1430 C C . GLN A 1 182 ? 20.841 6.145 -65.986 1.00 88.88 182 GLN A C 1
ATOM 1432 O O . GLN A 1 182 ? 20.729 5.660 -64.863 1.00 88.88 182 GLN A O 1
ATOM 1437 N N . ASN A 1 183 ? 21.627 5.610 -66.917 1.00 87.88 183 ASN A N 1
ATOM 1438 C CA . ASN A 1 183 ? 22.417 4.408 -66.675 1.00 87.88 183 ASN A CA 1
ATOM 1439 C C . ASN A 1 183 ? 23.716 4.763 -65.945 1.00 87.88 183 ASN A C 1
ATOM 1441 O O . ASN A 1 183 ? 24.666 5.252 -66.551 1.00 87.88 183 ASN A O 1
ATOM 1445 N N . ILE A 1 184 ? 23.751 4.510 -64.634 1.00 91.69 184 ILE A N 1
ATOM 1446 C CA . ILE A 1 184 ? 24.880 4.880 -63.771 1.00 91.69 184 ILE A CA 1
ATOM 1447 C C . ILE A 1 184 ? 25.869 3.721 -63.638 1.00 91.69 184 ILE A C 1
ATOM 1449 O O . ILE A 1 184 ? 25.480 2.571 -63.395 1.00 91.69 184 ILE A O 1
ATOM 1453 N N . LYS A 1 185 ? 27.169 4.017 -63.750 1.00 90.31 185 LYS A N 1
ATOM 1454 C CA . LYS A 1 185 ? 28.234 3.026 -63.555 1.00 90.31 185 LYS A CA 1
ATOM 1455 C C . LYS A 1 185 ? 28.336 2.605 -62.081 1.00 90.31 185 LYS A C 1
ATOM 1457 O O . LYS A 1 185 ? 28.273 3.438 -61.176 1.00 90.31 185 LYS A O 1
ATOM 1462 N N . GLN A 1 186 ? 28.539 1.307 -61.847 1.00 89.44 186 GLN A N 1
ATOM 1463 C CA . GLN A 1 186 ? 28.799 0.755 -60.510 1.00 89.44 186 GLN A CA 1
ATOM 1464 C C . GLN A 1 186 ? 30.078 1.356 -59.894 1.00 89.44 186 GLN A C 1
ATOM 1466 O O . GLN A 1 186 ? 31.030 1.634 -60.633 1.00 89.44 186 GLN A O 1
ATOM 1471 N N . PRO A 1 187 ? 30.133 1.567 -58.569 1.00 93.50 187 PRO A N 1
ATOM 1472 C CA . PRO A 1 187 ? 31.319 2.105 -57.907 1.00 93.50 187 PRO A CA 1
ATOM 1473 C C . PRO A 1 187 ? 32.481 1.100 -57.917 1.00 93.50 187 PRO A C 1
ATOM 1475 O O . PRO A 1 187 ? 32.298 -0.092 -58.165 1.00 93.50 187 PRO A O 1
ATOM 1478 N N . THR A 1 188 ? 33.686 1.572 -57.601 1.00 89.56 188 THR A N 1
ATOM 1479 C CA . THR A 1 188 ? 34.787 0.699 -57.159 1.00 89.56 188 THR A CA 1
ATOM 1480 C C . THR A 1 188 ? 34.570 0.241 -55.707 1.00 89.56 188 THR A C 1
ATOM 1482 O O . THR A 1 188 ? 33.661 0.711 -55.020 1.00 89.56 188 THR A O 1
ATOM 1485 N N . THR A 1 189 ? 35.395 -0.686 -55.213 1.00 88.06 189 THR A N 1
ATOM 1486 C CA . THR A 1 189 ? 35.328 -1.139 -53.814 1.00 88.06 189 THR A CA 1
ATOM 1487 C C . THR A 1 189 ? 35.654 0.006 -52.852 1.00 88.06 189 THR A C 1
ATOM 1489 O O . THR A 1 189 ? 36.730 0.596 -52.928 1.00 88.06 189 THR A O 1
ATOM 1492 N N . GLY A 1 190 ? 34.732 0.300 -51.933 1.00 87.81 190 GLY A N 1
ATOM 1493 C CA . GLY A 1 190 ? 34.900 1.295 -50.871 1.00 87.81 190 GLY A CA 1
ATOM 1494 C C . GLY A 1 190 ? 35.144 0.669 -49.496 1.00 87.81 190 GLY A C 1
ATOM 1495 O O . GLY A 1 190 ? 34.775 -0.482 -49.258 1.00 87.81 190 GLY A O 1
ATOM 1496 N N . THR A 1 191 ? 35.730 1.436 -48.574 1.00 89.69 191 THR A N 1
ATOM 1497 C CA . THR A 1 191 ? 35.902 1.055 -47.161 1.00 89.69 191 THR A CA 1
ATOM 1498 C C . THR A 1 191 ? 34.835 1.708 -46.280 1.00 89.69 191 THR A C 1
ATOM 1500 O O . THR A 1 191 ? 34.370 2.810 -46.550 1.00 89.69 191 THR A O 1
ATOM 1503 N N . GLU A 1 192 ? 34.413 1.033 -45.214 1.00 93.44 192 GLU A N 1
ATOM 1504 C CA . GLU A 1 192 ? 33.391 1.546 -44.294 1.00 93.44 192 GLU A CA 1
ATOM 1505 C C . GLU A 1 192 ? 34.010 1.786 -42.919 1.00 93.44 192 GLU A C 1
ATOM 1507 O O . GLU A 1 192 ? 34.625 0.885 -42.353 1.00 93.44 192 GLU A O 1
ATOM 1512 N N . THR A 1 193 ? 33.855 3.004 -42.398 1.00 93.44 193 THR A N 1
ATOM 1513 C CA . THR A 1 193 ? 34.345 3.411 -41.065 1.00 93.44 193 THR A CA 1
ATOM 1514 C C . THR A 1 193 ? 33.222 3.947 -40.179 1.00 93.44 193 THR A C 1
ATOM 1516 O O . THR A 1 193 ? 33.477 4.590 -39.165 1.00 93.44 193 THR A O 1
ATOM 1519 N N . VAL A 1 194 ? 31.970 3.722 -40.588 1.00 90.19 194 VAL A N 1
ATOM 1520 C CA . VAL A 1 194 ? 30.798 4.274 -39.916 1.00 90.19 194 VAL A CA 1
ATOM 1521 C C . VAL A 1 194 ? 30.618 3.688 -38.512 1.00 90.19 194 VAL A C 1
ATOM 1523 O O . VAL A 1 194 ? 30.755 2.484 -38.317 1.00 90.19 194 VAL A O 1
ATOM 1526 N N . THR A 1 195 ? 30.274 4.514 -37.531 1.00 88.75 195 THR A N 1
ATOM 1527 C CA . THR A 1 195 ? 29.857 4.079 -36.191 1.00 88.75 195 THR A CA 1
ATOM 1528 C C . THR A 1 195 ? 28.333 4.170 -36.040 1.00 88.75 195 THR A C 1
ATOM 1530 O O . THR A 1 195 ? 27.688 4.917 -36.780 1.00 88.75 195 THR A O 1
ATOM 1533 N N . PRO A 1 196 ? 27.706 3.385 -35.138 1.00 90.31 196 PRO A N 1
ATOM 1534 C CA . PRO A 1 196 ? 26.272 3.490 -34.886 1.00 90.31 196 PRO A CA 1
ATOM 1535 C C . PRO A 1 196 ? 25.850 4.910 -34.481 1.00 90.31 196 PRO A C 1
ATOM 1537 O O . PRO A 1 196 ? 26.407 5.486 -33.549 1.00 90.31 196 PRO A O 1
ATOM 1540 N N . GLY A 1 197 ? 24.835 5.452 -35.151 1.00 91.19 197 GLY A N 1
ATOM 1541 C CA . GLY A 1 197 ? 24.329 6.801 -34.902 1.00 91.19 197 GLY A CA 1
ATOM 1542 C C . GLY A 1 197 ? 22.982 7.055 -35.571 1.00 91.19 197 GLY A C 1
ATOM 1543 O O . GLY A 1 197 ? 22.357 6.132 -36.098 1.00 91.19 197 GLY A O 1
ATOM 1544 N N . THR A 1 198 ? 22.533 8.309 -35.561 1.00 93.88 198 THR A N 1
ATOM 1545 C CA . THR A 1 198 ? 21.256 8.728 -36.154 1.00 93.88 198 THR A CA 1
ATOM 1546 C C . THR A 1 198 ? 21.429 10.023 -36.940 1.00 93.88 198 THR A C 1
ATOM 1548 O O . THR A 1 198 ? 21.869 11.030 -36.394 1.00 93.88 198 THR A O 1
ATOM 1551 N N . LEU A 1 199 ? 21.063 10.009 -38.222 1.00 94.06 199 LEU A N 1
ATOM 1552 C CA . LEU A 1 199 ? 20.971 11.218 -39.040 1.00 94.06 199 LEU A CA 1
ATOM 1553 C C . LEU A 1 199 ? 19.602 11.868 -38.836 1.00 94.06 199 LEU A C 1
ATOM 1555 O O . LEU A 1 199 ? 18.570 11.195 -38.868 1.00 94.06 199 LEU A O 1
ATOM 1559 N N . THR A 1 200 ? 19.590 13.183 -38.675 1.00 94.19 200 THR A N 1
ATOM 1560 C CA . THR A 1 200 ? 18.385 14.007 -38.786 1.00 94.19 200 THR A CA 1
ATOM 1561 C C . THR A 1 200 ? 17.920 14.094 -40.242 1.00 94.19 200 THR A C 1
ATOM 1563 O O . THR A 1 200 ? 18.698 13.854 -41.172 1.00 94.19 200 THR A O 1
ATOM 1566 N N . GLN A 1 201 ? 16.662 14.494 -40.454 1.00 94.62 201 GLN A N 1
ATOM 1567 C CA . GLN A 1 201 ? 16.116 14.742 -41.793 1.00 94.62 201 GLN A CA 1
ATOM 1568 C C . GLN A 1 201 ? 17.005 15.643 -42.645 1.00 94.62 201 GLN A C 1
ATOM 1570 O O . GLN A 1 201 ? 17.336 15.292 -43.776 1.00 94.62 201 GLN A O 1
ATOM 1575 N N . ASN A 1 202 ? 17.464 16.760 -42.088 1.00 94.06 202 ASN A N 1
ATOM 1576 C CA . ASN A 1 202 ? 18.333 17.678 -42.815 1.00 94.06 202 ASN A CA 1
ATOM 1577 C C . ASN A 1 202 ? 19.652 17.008 -43.222 1.00 94.06 202 ASN A C 1
ATOM 1579 O O . ASN A 1 202 ? 20.086 17.161 -44.361 1.00 94.06 202 ASN A O 1
ATOM 1583 N N . GLU A 1 203 ? 20.268 16.220 -42.340 1.00 95.50 203 GLU A N 1
ATOM 1584 C CA . GLU A 1 203 ? 21.552 15.576 -42.627 1.00 95.50 203 GLU A CA 1
ATOM 1585 C C . GLU A 1 203 ? 21.447 14.499 -43.714 1.00 95.50 203 GLU A C 1
ATOM 1587 O O . GLU A 1 203 ? 22.285 14.477 -44.619 1.00 95.50 203 GLU A O 1
ATOM 1592 N N . TYR A 1 204 ? 20.430 13.624 -43.692 1.00 96.38 204 TYR A N 1
ATOM 1593 C CA . TYR A 1 204 ? 20.311 12.615 -44.754 1.00 96.38 204 TYR A CA 1
ATOM 1594 C C . TYR A 1 204 ? 19.783 13.194 -46.075 1.00 96.38 204 TYR A C 1
ATOM 1596 O O . TYR A 1 204 ? 20.058 12.624 -47.133 1.00 96.38 204 TYR A O 1
ATOM 1604 N N . ILE A 1 205 ? 19.069 14.325 -46.059 1.00 97.69 205 ILE A N 1
ATOM 1605 C CA . ILE A 1 205 ? 18.727 15.067 -47.283 1.00 97.69 205 ILE A CA 1
ATOM 1606 C C . ILE A 1 205 ? 19.979 15.704 -47.892 1.00 97.69 205 ILE A C 1
ATOM 1608 O O . ILE A 1 205 ? 20.206 15.560 -49.093 1.00 97.69 205 ILE A O 1
ATOM 1612 N N . GLN A 1 206 ? 20.835 16.322 -47.076 1.00 97.00 206 GLN A N 1
ATOM 1613 C CA . GLN A 1 206 ? 22.126 16.848 -47.531 1.00 97.00 206 GLN A CA 1
ATOM 1614 C C . GLN A 1 206 ? 23.027 15.736 -48.084 1.00 97.00 206 GLN A C 1
ATOM 1616 O O . GLN A 1 206 ? 23.610 15.874 -49.159 1.00 97.00 206 GLN A O 1
ATOM 1621 N N . LEU A 1 207 ? 23.073 14.576 -47.423 1.00 97.94 207 LEU A N 1
ATOM 1622 C CA . LEU A 1 207 ? 23.773 13.403 -47.948 1.00 97.94 207 LEU A CA 1
ATOM 1623 C C . LEU A 1 207 ? 23.213 12.958 -49.314 1.00 97.94 207 LEU A C 1
ATOM 1625 O O . LEU A 1 207 ? 23.990 12.599 -50.199 1.00 97.94 207 LEU A O 1
ATOM 1629 N N . ALA A 1 208 ? 21.894 13.045 -49.524 1.00 98.25 208 ALA A N 1
ATOM 1630 C CA . ALA A 1 208 ? 21.253 12.654 -50.781 1.00 98.25 208 ALA A CA 1
ATOM 1631 C C . ALA A 1 208 ? 21.655 13.596 -51.918 1.00 98.25 208 ALA A C 1
ATOM 1633 O O . ALA A 1 208 ? 21.896 13.151 -53.039 1.00 98.25 208 ALA A O 1
ATOM 1634 N N . GLN A 1 209 ? 21.741 14.894 -51.622 1.00 98.06 209 GLN A N 1
ATOM 1635 C CA . GLN A 1 209 ? 22.206 15.920 -52.554 1.00 98.06 209 GLN A CA 1
ATOM 1636 C C . GLN A 1 209 ? 23.687 15.722 -52.896 1.00 98.06 209 GLN A C 1
ATOM 1638 O O . GLN A 1 209 ? 24.058 15.762 -54.067 1.00 98.06 209 GLN A O 1
ATOM 1643 N N . ASN A 1 210 ? 24.524 15.404 -51.906 1.00 98.00 210 ASN A N 1
ATOM 1644 C CA . ASN A 1 210 ? 25.944 15.123 -52.126 1.00 98.00 210 ASN A CA 1
ATOM 1645 C C . ASN A 1 210 ? 26.163 13.893 -53.024 1.00 98.00 210 ASN A C 1
ATOM 1647 O O . ASN A 1 210 ? 27.015 13.926 -53.911 1.00 98.00 210 ASN A O 1
ATOM 1651 N N . ILE A 1 211 ? 25.369 12.831 -52.843 1.00 98.12 211 ILE A N 1
ATOM 1652 C CA . ILE A 1 211 ? 25.398 11.646 -53.717 1.00 98.12 211 ILE A CA 1
ATOM 1653 C C . ILE A 1 211 ? 24.986 12.015 -55.144 1.00 98.12 211 ILE A C 1
ATOM 1655 O O . ILE A 1 211 ? 25.667 11.628 -56.091 1.00 98.12 211 ILE A O 1
ATOM 1659 N N . GLN A 1 212 ? 23.908 12.788 -55.309 1.00 96.94 212 GLN A N 1
ATOM 1660 C CA . GLN A 1 212 ? 23.451 13.242 -56.627 1.00 96.94 212 GLN A CA 1
ATOM 1661 C C . GLN A 1 212 ? 24.518 14.083 -57.338 1.00 96.94 212 GLN A C 1
ATOM 1663 O O . GLN A 1 212 ? 24.816 13.831 -58.503 1.00 96.94 212 GLN A O 1
ATOM 1668 N N . ASN A 1 213 ? 25.152 15.023 -56.635 1.00 97.62 213 ASN A N 1
ATOM 1669 C CA . ASN A 1 213 ? 26.232 15.849 -57.181 1.00 97.62 213 ASN A CA 1
ATOM 1670 C C . ASN A 1 213 ? 27.439 15.007 -57.620 1.00 97.62 213 ASN A C 1
ATOM 1672 O O . ASN A 1 213 ? 27.986 15.224 -58.705 1.00 97.62 213 ASN A O 1
ATOM 1676 N N . TYR A 1 214 ? 27.830 14.017 -56.810 1.00 97.38 214 TYR A N 1
ATOM 1677 C CA . TYR A 1 214 ? 28.888 13.077 -57.176 1.00 97.38 214 TYR A CA 1
ATOM 1678 C C . TYR A 1 214 ? 28.536 12.296 -58.449 1.00 97.38 214 TYR A C 1
ATOM 1680 O O . TYR A 1 214 ? 29.358 12.223 -59.364 1.00 97.38 214 TYR A O 1
ATOM 1688 N N . ILE A 1 215 ? 27.318 11.749 -58.533 1.00 96.50 215 ILE A N 1
ATOM 1689 C CA . ILE A 1 215 ? 26.861 10.959 -59.684 1.00 96.50 215 ILE A CA 1
ATOM 1690 C C . ILE A 1 215 ? 26.800 11.816 -60.949 1.00 96.50 215 ILE A C 1
ATOM 1692 O O . ILE A 1 215 ? 27.334 11.404 -61.972 1.00 96.50 215 ILE A O 1
ATOM 1696 N N . ASN A 1 216 ? 26.240 13.024 -60.874 1.00 93.62 216 ASN A N 1
ATOM 1697 C CA . ASN A 1 216 ? 26.155 13.938 -62.018 1.00 93.62 216 ASN A CA 1
ATOM 1698 C C . ASN A 1 216 ? 27.541 14.312 -62.570 1.00 93.62 216 ASN A C 1
ATOM 1700 O O . ASN A 1 216 ? 27.700 14.489 -63.775 1.00 93.62 216 ASN A O 1
ATOM 1704 N N . THR A 1 217 ? 28.544 14.408 -61.693 1.00 95.88 217 THR A N 1
ATOM 1705 C CA . THR A 1 217 ? 29.920 14.766 -62.065 1.00 95.88 217 THR A CA 1
ATOM 1706 C C . THR A 1 217 ? 30.681 13.580 -62.661 1.00 95.88 217 THR A C 1
ATOM 1708 O O . THR A 1 217 ? 31.404 13.737 -63.641 1.00 95.88 217 THR A O 1
ATOM 1711 N N . ASN A 1 218 ? 30.532 12.385 -62.082 1.00 94.06 218 ASN A N 1
ATOM 1712 C CA . ASN A 1 218 ? 31.372 11.225 -62.406 1.00 94.06 218 ASN A CA 1
ATOM 1713 C C . ASN A 1 218 ? 30.679 10.184 -63.297 1.00 94.06 218 ASN A C 1
ATOM 1715 O O . ASN A 1 218 ? 31.326 9.238 -63.745 1.00 94.06 218 ASN A O 1
ATOM 1719 N N . GLN A 1 219 ? 29.365 10.306 -63.512 1.00 91.44 219 GLN A N 1
ATOM 1720 C CA . GLN A 1 219 ? 28.513 9.295 -64.157 1.00 91.44 219 GLN A CA 1
ATOM 1721 C C . GLN A 1 219 ? 28.648 7.891 -63.525 1.00 91.44 219 GLN A C 1
ATOM 1723 O O . GLN A 1 219 ? 28.407 6.853 -64.147 1.00 91.44 219 GLN A O 1
ATOM 1728 N N . GLN A 1 220 ? 29.049 7.859 -62.253 1.00 93.50 220 GLN A N 1
ATOM 1729 C CA . GLN A 1 220 ? 29.357 6.672 -61.467 1.00 93.50 220 GLN A CA 1
ATOM 1730 C C . GLN A 1 220 ? 28.866 6.889 -60.035 1.00 93.50 220 GLN A C 1
ATOM 1732 O O . GLN A 1 220 ? 28.986 7.989 -59.493 1.00 93.50 220 GLN A O 1
ATOM 1737 N N . ALA A 1 221 ? 28.318 5.846 -59.410 1.00 95.62 221 ALA A N 1
ATOM 1738 C CA . ALA A 1 221 ? 27.949 5.905 -57.999 1.00 95.62 221 ALA A CA 1
ATOM 1739 C C . ALA A 1 221 ? 29.191 6.053 -57.098 1.00 95.62 221 ALA A C 1
ATOM 1741 O O . ALA A 1 221 ? 30.260 5.538 -57.438 1.00 95.62 221 ALA A O 1
ATOM 1742 N N . PRO A 1 222 ? 29.076 6.728 -55.940 1.00 96.94 222 PRO A N 1
ATOM 1743 C CA . PRO A 1 222 ? 30.179 6.828 -54.994 1.00 96.94 222 PRO A CA 1
ATOM 1744 C C . PRO A 1 222 ? 30.461 5.473 -54.336 1.00 96.94 222 PRO A C 1
ATOM 1746 O O . PRO A 1 222 ? 29.542 4.770 -53.914 1.00 96.94 222 PRO A O 1
ATOM 1749 N N . ALA A 1 223 ? 31.744 5.129 -54.189 1.00 96.44 223 ALA A N 1
ATOM 1750 C CA . ALA A 1 223 ? 32.162 3.968 -53.399 1.00 96.44 223 ALA A CA 1
ATOM 1751 C C . ALA A 1 223 ? 31.861 4.166 -51.902 1.00 96.44 223 ALA A C 1
ATOM 1753 O O . ALA A 1 223 ? 31.460 3.225 -51.212 1.00 96.44 223 ALA A O 1
ATOM 1754 N N . THR A 1 224 ? 32.017 5.402 -51.416 1.00 96.50 224 THR A N 1
ATOM 1755 C CA . THR A 1 224 ? 31.748 5.828 -50.037 1.00 96.50 224 THR A CA 1
ATOM 1756 C C . THR A 1 224 ? 31.348 7.299 -49.986 1.00 96.50 224 THR A C 1
ATOM 1758 O O . THR A 1 224 ? 31.816 8.077 -50.813 1.00 96.50 224 THR A O 1
ATOM 1761 N N . MET A 1 225 ? 30.589 7.699 -48.967 1.00 96.69 225 MET A N 1
ATOM 1762 C CA . MET A 1 225 ? 30.333 9.101 -48.622 1.00 96.69 225 MET A CA 1
ATOM 1763 C C . MET A 1 225 ? 30.664 9.359 -47.151 1.00 96.69 225 MET A C 1
ATOM 1765 O O . MET A 1 225 ? 30.289 8.569 -46.284 1.00 96.69 225 MET A O 1
ATOM 1769 N N . SER A 1 226 ? 31.354 10.460 -46.860 1.00 92.88 226 SER A N 1
ATOM 1770 C CA . SER A 1 226 ? 31.729 10.837 -45.492 1.00 92.88 226 SER A CA 1
ATOM 1771 C C . SER A 1 226 ? 30.575 11.515 -44.753 1.00 92.88 226 SER A C 1
ATOM 1773 O O . SER A 1 226 ? 29.894 12.380 -45.301 1.00 92.88 226 SER A O 1
ATOM 1775 N N . THR A 1 227 ? 30.382 11.142 -43.489 1.00 91.12 227 THR A N 1
ATOM 1776 C CA . THR A 1 227 ? 29.415 11.751 -42.563 1.00 91.12 227 THR A CA 1
ATOM 1777 C C . THR A 1 227 ? 30.063 11.996 -41.200 1.00 91.12 227 THR A C 1
ATOM 1779 O O . THR A 1 227 ? 31.187 11.556 -40.956 1.00 91.12 227 THR A O 1
ATOM 1782 N N . VAL A 1 228 ? 29.334 12.633 -40.278 1.00 83.31 228 VAL A N 1
ATOM 1783 C CA . VAL A 1 228 ? 29.759 12.798 -38.873 1.00 83.31 228 VAL A CA 1
ATOM 1784 C C . VAL A 1 228 ? 30.011 11.469 -38.151 1.00 83.31 228 VAL A C 1
ATOM 1786 O O . VAL A 1 228 ? 30.744 11.441 -37.168 1.00 83.31 228 VAL A O 1
ATOM 1789 N N . PHE A 1 229 ? 29.452 10.366 -38.655 1.00 87.50 229 PHE A N 1
ATOM 1790 C CA . PHE A 1 229 ? 29.635 9.027 -38.098 1.00 87.50 229 PHE A CA 1
ATOM 1791 C C . PHE A 1 229 ? 30.753 8.230 -38.781 1.00 87.50 229 PHE A C 1
ATOM 1793 O O . PHE A 1 229 ? 31.014 7.108 -38.368 1.00 87.50 229 PHE A O 1
ATOM 1800 N N . GLY A 1 230 ? 31.410 8.777 -39.810 1.00 90.06 230 GLY A N 1
ATOM 1801 C CA . GLY A 1 230 ? 32.423 8.094 -40.621 1.00 90.06 230 GLY A CA 1
ATOM 1802 C C . GLY A 1 230 ? 31.994 7.886 -42.077 1.00 90.06 230 GLY A C 1
ATOM 1803 O O . GLY A 1 230 ? 30.990 8.441 -42.538 1.00 90.06 230 GLY A O 1
ATOM 1804 N N . ASN A 1 231 ? 32.775 7.100 -42.820 1.00 94.38 231 ASN A N 1
ATOM 1805 C CA . ASN A 1 231 ? 32.526 6.803 -44.231 1.00 94.38 231 ASN A CA 1
ATOM 1806 C C . ASN A 1 231 ? 31.469 5.702 -44.366 1.00 94.38 231 ASN A C 1
ATOM 1808 O O . ASN A 1 231 ? 31.694 4.566 -43.942 1.00 94.38 231 ASN A O 1
ATOM 1812 N N . ILE A 1 232 ? 30.338 6.038 -44.988 1.00 96.00 232 ILE A N 1
ATOM 1813 C CA . ILE A 1 232 ? 29.260 5.106 -45.330 1.00 96.00 232 ILE A CA 1
ATOM 1814 C C . ILE A 1 232 ? 29.521 4.580 -46.740 1.00 96.00 232 ILE A C 1
ATOM 1816 O O . ILE A 1 232 ? 29.560 5.359 -47.694 1.00 96.00 232 ILE A O 1
ATOM 1820 N N . LYS A 1 233 ? 29.700 3.266 -46.893 1.00 96.06 233 LYS A N 1
ATOM 1821 C CA . LYS A 1 233 ? 29.937 2.658 -48.212 1.00 96.06 233 LYS A CA 1
ATOM 1822 C C . LYS A 1 233 ? 28.658 2.537 -49.042 1.00 96.06 233 LYS A C 1
ATOM 1824 O O . LYS A 1 233 ? 27.548 2.587 -48.513 1.00 96.06 233 LYS A O 1
ATOM 1829 N N . PHE A 1 234 ? 28.829 2.300 -50.339 1.00 96.38 234 PHE A N 1
ATOM 1830 C CA . PHE A 1 234 ? 27.759 2.177 -51.329 1.00 96.38 234 PHE A CA 1
ATOM 1831 C C . PHE A 1 234 ? 26.551 1.335 -50.883 1.00 96.38 234 PHE A C 1
ATOM 1833 O O . PHE A 1 234 ? 25.414 1.798 -50.968 1.00 96.38 234 PHE A O 1
ATOM 1840 N N . GLN A 1 235 ? 26.775 0.120 -50.372 1.00 95.50 235 GLN A N 1
ATOM 1841 C CA . GLN A 1 235 ? 25.682 -0.780 -49.992 1.00 95.50 235 GLN A CA 1
ATOM 1842 C C . GLN A 1 235 ? 24.833 -0.196 -48.858 1.00 95.50 235 GLN A C 1
ATOM 1844 O O . GLN A 1 235 ? 23.602 -0.227 -48.911 1.00 95.50 235 GLN A O 1
ATOM 1849 N N . SER A 1 236 ? 25.495 0.403 -47.869 1.00 96.44 236 SER A N 1
ATOM 1850 C CA . SER A 1 236 ? 24.851 1.056 -46.733 1.00 96.44 236 SER A CA 1
ATOM 1851 C C . SER A 1 236 ? 24.086 2.310 -47.159 1.00 96.44 236 SER A C 1
ATOM 1853 O O . SER A 1 236 ? 22.992 2.533 -46.651 1.00 96.44 236 SER A O 1
ATOM 1855 N N . LEU A 1 237 ? 24.593 3.086 -48.129 1.00 97.38 237 LEU A N 1
ATOM 1856 C CA . LEU A 1 237 ? 23.871 4.231 -48.705 1.00 97.38 237 LEU A CA 1
ATOM 1857 C C . LEU A 1 237 ? 22.585 3.791 -49.409 1.00 97.38 237 LEU A C 1
ATOM 1859 O O . LEU A 1 237 ? 21.522 4.360 -49.167 1.00 97.38 237 LEU A O 1
ATOM 1863 N N . LEU A 1 238 ? 22.660 2.751 -50.242 1.00 97.19 238 LEU A N 1
ATOM 1864 C CA . LEU A 1 238 ? 21.493 2.216 -50.942 1.00 97.19 238 LEU A CA 1
ATOM 1865 C C . LEU A 1 238 ? 20.446 1.739 -49.931 1.00 97.19 238 LEU A C 1
ATOM 1867 O O . LEU A 1 238 ? 19.294 2.170 -49.978 1.00 97.19 238 LEU A O 1
ATOM 1871 N N . TYR A 1 239 ? 20.857 0.938 -48.948 1.00 97.50 239 TYR A N 1
ATOM 1872 C CA . TYR A 1 239 ? 19.952 0.464 -47.907 1.00 97.50 239 TYR A CA 1
ATOM 1873 C C . TYR A 1 239 ? 19.378 1.601 -47.041 1.00 97.50 239 TYR A C 1
ATOM 1875 O O . TYR A 1 239 ? 18.187 1.578 -46.729 1.00 97.50 239 TYR A O 1
ATOM 1883 N N . LEU A 1 240 ? 20.160 2.637 -46.715 1.00 97.62 240 LEU A N 1
ATOM 1884 C CA . LEU A 1 240 ? 19.699 3.831 -45.995 1.00 97.62 240 LEU A CA 1
ATOM 1885 C C . LEU A 1 240 ? 18.508 4.493 -46.702 1.00 97.62 240 LEU A C 1
ATOM 1887 O O . LEU A 1 240 ? 17.459 4.673 -46.083 1.00 97.62 240 LEU A O 1
ATOM 1891 N N . TYR A 1 241 ? 18.626 4.790 -48.000 1.00 98.38 241 TYR A N 1
ATOM 1892 C CA . TYR A 1 241 ? 17.539 5.447 -48.734 1.00 98.38 241 TYR A CA 1
ATOM 1893 C C . TYR A 1 241 ? 16.364 4.517 -49.038 1.00 98.38 241 TYR A C 1
ATOM 1895 O O . TYR A 1 241 ? 15.225 4.983 -49.078 1.00 98.38 241 TYR A O 1
ATOM 1903 N N . THR A 1 242 ? 16.586 3.200 -49.160 1.00 98.12 242 THR A N 1
ATOM 1904 C CA . THR A 1 242 ? 15.451 2.263 -49.234 1.00 98.12 242 THR A CA 1
ATOM 1905 C C . THR A 1 242 ? 14.614 2.278 -47.954 1.00 98.12 242 THR A C 1
ATOM 1907 O O . THR A 1 242 ? 13.383 2.268 -48.015 1.00 98.12 242 THR A O 1
ATOM 1910 N N . ARG A 1 243 ? 15.264 2.371 -46.784 1.00 97.31 243 ARG A N 1
ATOM 1911 C CA . ARG A 1 243 ? 14.579 2.497 -45.492 1.00 97.31 243 ARG A CA 1
ATOM 1912 C C . ARG A 1 243 ? 13.877 3.843 -45.351 1.00 97.31 243 ARG A C 1
ATOM 1914 O O . ARG A 1 243 ? 12.707 3.844 -44.977 1.00 97.31 243 ARG A O 1
ATOM 1921 N N . ALA A 1 244 ? 14.527 4.946 -45.727 1.00 97.31 244 ALA A N 1
ATOM 1922 C CA . ALA A 1 244 ? 13.929 6.282 -45.685 1.00 97.31 244 ALA A CA 1
ATOM 1923 C C . ALA A 1 244 ? 12.608 6.354 -46.473 1.00 97.31 244 ALA A C 1
ATOM 1925 O O . ALA A 1 244 ? 11.584 6.776 -45.935 1.00 97.31 244 ALA A O 1
ATOM 1926 N N . LEU A 1 245 ? 12.601 5.870 -47.721 1.00 97.62 245 LEU A N 1
ATOM 1927 C CA . LEU A 1 245 ? 11.396 5.855 -48.558 1.00 97.62 245 LEU A CA 1
ATOM 1928 C C . LEU A 1 245 ? 10.358 4.833 -48.082 1.00 97.62 245 LEU A C 1
ATOM 1930 O O . LEU A 1 245 ? 9.161 5.108 -48.121 1.00 97.62 245 LEU A O 1
ATOM 1934 N N . SER A 1 246 ? 10.789 3.677 -47.567 1.00 96.19 246 SER A N 1
ATOM 1935 C CA . SER A 1 246 ? 9.864 2.729 -46.939 1.00 96.19 246 SER A CA 1
ATOM 1936 C C . SER A 1 246 ? 9.148 3.353 -45.739 1.00 96.19 246 SER A C 1
ATOM 1938 O O . SER A 1 246 ? 7.947 3.151 -45.598 1.00 96.19 246 SER A O 1
ATOM 1940 N N . MET A 1 247 ? 9.851 4.113 -44.895 1.00 94.44 247 MET A N 1
ATOM 1941 C CA . MET A 1 247 ? 9.237 4.833 -43.776 1.00 94.44 247 MET A CA 1
ATOM 1942 C C . MET A 1 247 ? 8.300 5.933 -44.261 1.00 94.44 247 MET A C 1
ATOM 1944 O O . MET A 1 247 ? 7.204 6.062 -43.724 1.00 94.44 247 MET A O 1
ATOM 1948 N N . GLN A 1 248 ? 8.683 6.661 -45.312 1.00 94.75 248 GLN A N 1
ATOM 1949 C CA . GLN A 1 248 ? 7.820 7.662 -45.930 1.00 94.75 248 GLN A CA 1
ATOM 1950 C C . GLN A 1 248 ? 6.504 7.073 -46.426 1.00 94.75 248 GLN A C 1
ATOM 1952 O O . GLN A 1 248 ? 5.450 7.660 -46.195 1.00 94.75 248 GLN A O 1
ATOM 1957 N N . LYS A 1 249 ? 6.535 5.886 -47.041 1.00 94.50 249 LYS A N 1
ATOM 1958 C CA . LYS A 1 249 ? 5.308 5.192 -47.436 1.00 94.50 249 LYS A CA 1
ATOM 1959 C C . LYS A 1 249 ? 4.448 4.811 -46.234 1.00 94.50 249 LYS A C 1
ATOM 1961 O O . LYS A 1 249 ? 3.230 4.943 -46.309 1.00 94.50 249 LYS A O 1
ATOM 1966 N N . THR A 1 250 ? 5.071 4.322 -45.163 1.00 94.38 250 THR A N 1
ATOM 1967 C CA . THR A 1 250 ? 4.367 3.852 -43.962 1.00 94.38 250 THR A CA 1
ATOM 1968 C C . THR A 1 250 ? 3.737 4.996 -43.166 1.00 94.38 250 THR A C 1
ATOM 1970 O O . THR A 1 250 ? 2.607 4.860 -42.711 1.00 94.38 250 THR A O 1
ATOM 1973 N N . TYR A 1 251 ? 4.452 6.109 -42.988 1.00 92.19 251 TYR A N 1
ATOM 1974 C CA . TYR A 1 251 ? 4.064 7.194 -42.077 1.00 92.19 251 TYR A CA 1
ATOM 1975 C C . TYR A 1 251 ? 3.601 8.473 -42.788 1.00 92.19 251 TYR A C 1
ATOM 1977 O O . TYR A 1 251 ? 3.212 9.435 -42.135 1.00 92.19 251 TYR A O 1
ATOM 1985 N N . GLY A 1 252 ? 3.637 8.508 -44.121 1.00 91.25 252 GLY A N 1
ATOM 1986 C CA . GLY A 1 252 ? 3.219 9.651 -44.940 1.00 91.25 252 GLY A CA 1
ATOM 1987 C C . GLY A 1 252 ? 4.275 10.751 -45.081 1.00 91.25 252 GLY A C 1
ATOM 1988 O O . GLY A 1 252 ? 4.259 11.487 -46.067 1.00 91.25 252 GLY A O 1
ATOM 1989 N N . THR A 1 253 ? 5.236 10.836 -44.162 1.00 92.31 253 THR A N 1
ATOM 1990 C CA . THR A 1 253 ? 6.330 11.814 -44.177 1.00 92.31 253 THR A CA 1
ATOM 1991 C C . THR A 1 253 ? 7.691 11.135 -44.125 1.00 92.31 253 THR A C 1
ATOM 1993 O O . THR A 1 253 ? 7.842 10.024 -43.616 1.00 92.31 253 THR A O 1
ATOM 1996 N N . LEU A 1 254 ? 8.706 11.808 -44.667 1.00 94.62 254 LEU A N 1
ATOM 1997 C CA . LEU A 1 254 ? 10.090 11.377 -44.501 1.00 94.62 254 LEU A CA 1
ATOM 1998 C C . LEU A 1 254 ? 10.450 11.333 -43.001 1.00 94.62 254 LEU A C 1
ATOM 2000 O O . LEU A 1 254 ? 10.011 12.203 -42.245 1.00 94.62 254 LEU A O 1
ATOM 2004 N N . PRO A 1 255 ? 11.218 10.327 -42.548 1.00 94.44 255 PRO A N 1
ATOM 2005 C CA . PRO A 1 255 ? 11.485 10.142 -41.127 1.00 94.44 255 PRO A CA 1
ATOM 2006 C C . PRO A 1 255 ? 12.318 11.290 -40.553 1.00 94.44 255 PRO A C 1
ATOM 2008 O O . PRO A 1 255 ? 13.317 11.692 -41.146 1.00 94.44 255 PRO A O 1
ATOM 2011 N N . THR A 1 256 ? 11.962 11.787 -39.368 1.00 94.19 256 THR A N 1
ATOM 2012 C CA . THR A 1 256 ? 12.746 12.833 -38.684 1.00 94.19 256 THR A CA 1
ATOM 2013 C C . THR A 1 256 ? 14.147 12.345 -38.312 1.00 94.19 256 THR A C 1
ATOM 2015 O O . THR A 1 256 ? 15.112 13.106 -38.378 1.00 94.19 256 THR A O 1
ATOM 2018 N N . PHE A 1 257 ? 14.250 11.063 -37.958 1.00 94.31 257 PHE A N 1
ATOM 2019 C CA . PHE A 1 257 ? 15.462 10.397 -37.502 1.00 94.31 257 PHE A CA 1
ATOM 2020 C C . PHE A 1 257 ? 15.669 9.105 -38.291 1.00 94.31 257 PHE A C 1
ATOM 2022 O O . PHE A 1 257 ? 14.751 8.294 -38.400 1.00 94.31 257 PHE A O 1
ATOM 2029 N N . LEU A 1 258 ? 16.874 8.899 -38.819 1.00 93.56 258 LEU A N 1
ATOM 2030 C CA . LEU A 1 258 ? 17.225 7.709 -39.586 1.00 93.56 258 LEU A CA 1
ATOM 2031 C C . LEU A 1 258 ? 18.513 7.094 -39.043 1.00 93.56 258 LEU A C 1
ATOM 2033 O O . LEU A 1 258 ? 19.572 7.727 -39.054 1.00 93.56 258 LEU A O 1
ATOM 2037 N N . ALA A 1 259 ? 18.428 5.859 -38.551 1.00 92.12 259 ALA A N 1
ATOM 2038 C CA . ALA A 1 259 ? 19.567 5.207 -37.919 1.00 92.12 259 ALA A CA 1
ATOM 2039 C C . ALA A 1 259 ? 20.628 4.832 -38.962 1.00 92.12 259 ALA A C 1
ATOM 2041 O O . ALA A 1 259 ? 20.305 4.368 -40.056 1.00 92.12 259 ALA A O 1
ATOM 2042 N N . VAL A 1 260 ? 21.902 4.958 -38.607 1.00 91.75 260 VAL A N 1
ATOM 2043 C CA . VAL A 1 260 ? 23.045 4.549 -39.428 1.00 91.75 260 VAL A CA 1
ATOM 2044 C C . VAL A 1 260 ? 23.878 3.546 -38.644 1.00 91.75 260 VAL A C 1
ATOM 2046 O O . VAL A 1 260 ? 24.169 3.753 -37.469 1.00 91.75 260 VAL A O 1
ATOM 2049 N N . ARG A 1 261 ? 24.240 2.432 -39.285 1.00 91.00 261 ARG A N 1
ATOM 2050 C CA . ARG A 1 261 ? 25.107 1.386 -38.728 1.00 91.00 261 ARG A CA 1
ATOM 2051 C C . ARG A 1 261 ? 25.980 0.798 -39.844 1.00 91.00 261 ARG A C 1
ATOM 2053 O O . ARG A 1 261 ? 25.579 0.894 -41.007 1.00 91.00 261 ARG A O 1
ATOM 2060 N N . PRO A 1 262 ? 27.120 0.162 -39.510 1.00 91.75 262 PRO A N 1
ATOM 2061 C CA . PRO A 1 262 ? 27.896 -0.610 -40.476 1.00 91.75 262 PRO A CA 1
ATOM 2062 C C . PRO A 1 262 ? 27.049 -1.659 -41.188 1.00 91.75 262 PRO A C 1
ATOM 2064 O O . PRO A 1 262 ? 26.150 -2.249 -40.583 1.00 91.75 262 PRO A O 1
ATOM 2067 N N . TRP A 1 263 ? 27.392 -1.971 -42.437 1.00 93.25 263 TRP A N 1
ATOM 2068 C CA . TRP A 1 263 ? 26.713 -3.008 -43.219 1.00 93.25 263 TRP A CA 1
ATOM 2069 C C . TRP A 1 263 ? 26.687 -4.380 -42.538 1.00 93.25 263 TRP A C 1
ATOM 2071 O O . TRP A 1 263 ? 25.746 -5.141 -42.726 1.00 93.25 263 TRP A O 1
ATOM 2081 N N . SER A 1 264 ? 27.695 -4.704 -41.723 1.00 91.94 264 SER A N 1
ATOM 2082 C CA . SER A 1 264 ? 27.735 -5.950 -40.944 1.00 91.94 264 SER A CA 1
ATOM 2083 C C . SER A 1 264 ? 26.590 -6.077 -39.931 1.00 91.94 264 SER A C 1
ATOM 2085 O O . SER A 1 264 ? 26.361 -7.166 -39.417 1.00 91.94 264 SER A O 1
ATOM 2087 N N . ASN A 1 265 ? 25.862 -4.989 -39.647 1.00 90.50 265 ASN A N 1
ATOM 2088 C CA . ASN A 1 265 ? 24.861 -4.905 -38.583 1.00 90.50 265 ASN A CA 1
ATOM 2089 C C . ASN A 1 265 ? 23.427 -4.745 -39.134 1.00 90.50 265 ASN A C 1
ATOM 2091 O O . ASN A 1 265 ? 22.598 -4.080 -38.512 1.00 90.50 265 ASN A O 1
ATOM 2095 N N . ILE A 1 266 ? 23.127 -5.326 -40.303 1.00 91.56 266 ILE A N 1
ATOM 2096 C CA . ILE A 1 266 ? 21.772 -5.361 -40.886 1.00 91.56 266 ILE A CA 1
ATOM 2097 C C . ILE A 1 266 ? 20.975 -6.598 -40.400 1.00 91.56 266 ILE A C 1
ATOM 2099 O O . ILE A 1 266 ? 21.531 -7.690 -40.276 1.00 91.56 266 ILE A O 1
ATOM 2103 N N . PRO A 1 267 ? 19.654 -6.500 -40.147 1.00 91.88 267 PRO A N 1
ATOM 2104 C CA . PRO A 1 267 ? 18.760 -5.407 -40.504 1.00 91.88 267 PRO A CA 1
ATOM 2105 C C . PRO A 1 267 ? 18.788 -4.290 -39.455 1.00 91.88 267 PRO A C 1
ATOM 2107 O O . PRO A 1 267 ? 19.025 -4.538 -38.275 1.00 91.88 267 PRO A O 1
ATOM 2110 N N . ILE A 1 268 ? 18.517 -3.059 -39.883 1.00 90.31 268 ILE A N 1
ATOM 2111 C CA . ILE A 1 268 ? 18.452 -1.908 -38.977 1.00 90.31 268 ILE A CA 1
ATOM 2112 C C . ILE A 1 268 ? 16.985 -1.581 -38.707 1.00 90.31 268 ILE A C 1
ATOM 2114 O O . ILE A 1 268 ? 16.208 -1.364 -39.638 1.00 90.31 268 ILE A O 1
ATOM 2118 N N . THR A 1 269 ? 16.620 -1.540 -37.428 1.00 85.94 269 THR A N 1
ATOM 2119 C CA . THR A 1 269 ? 15.305 -1.078 -36.974 1.00 85.94 269 THR A CA 1
ATOM 2120 C C . THR A 1 269 ? 15.347 0.431 -36.764 1.00 85.94 269 THR A C 1
ATOM 2122 O O . THR A 1 269 ? 16.135 0.914 -35.952 1.00 85.94 269 THR A O 1
ATOM 2125 N N . ASP A 1 270 ? 14.505 1.164 -37.490 1.00 86.94 270 ASP A N 1
ATOM 2126 C CA . ASP A 1 270 ? 14.354 2.613 -37.343 1.00 86.94 270 ASP A CA 1
ATOM 2127 C C . ASP A 1 270 ? 13.268 2.974 -36.324 1.00 86.94 270 ASP A C 1
ATOM 2129 O O . ASP A 1 270 ? 12.302 2.235 -36.123 1.00 86.94 270 ASP A O 1
ATOM 2133 N N . THR A 1 271 ? 13.421 4.142 -35.702 1.00 87.88 271 THR A N 1
ATOM 2134 C CA . THR A 1 271 ? 12.428 4.712 -34.787 1.00 87.88 271 THR A CA 1
ATOM 2135 C C . THR A 1 271 ? 11.357 5.490 -35.554 1.00 87.88 271 THR A C 1
ATOM 2137 O O . THR A 1 271 ? 11.642 6.116 -36.570 1.00 87.88 271 THR A O 1
ATOM 2140 N N . ASN A 1 272 ? 10.117 5.480 -35.065 1.00 85.25 272 ASN A N 1
ATOM 2141 C CA . ASN A 1 272 ? 9.024 6.302 -35.600 1.00 85.25 272 ASN A CA 1
ATOM 2142 C C . ASN A 1 272 ? 8.844 7.630 -34.843 1.00 85.25 272 ASN A C 1
ATOM 2144 O O . ASN A 1 272 ? 7.867 8.343 -35.068 1.00 85.25 272 ASN A O 1
ATOM 2148 N N . LYS A 1 273 ? 9.750 7.944 -33.912 1.00 87.12 273 LYS A N 1
ATOM 2149 C CA . LYS A 1 273 ? 9.699 9.172 -33.119 1.00 87.12 273 LYS A CA 1
ATOM 2150 C C . LYS A 1 273 ? 10.074 10.383 -33.971 1.00 87.12 273 LYS A C 1
ATOM 2152 O O . LYS A 1 273 ? 10.954 10.308 -34.823 1.00 87.12 273 LYS A O 1
ATOM 2157 N N . ASN A 1 274 ? 9.411 11.503 -33.705 1.00 86.31 274 ASN A N 1
ATOM 2158 C CA . ASN A 1 274 ? 9.626 12.785 -34.378 1.00 86.31 274 ASN A CA 1
ATOM 2159 C C . ASN A 1 274 ? 10.173 13.877 -33.441 1.00 86.31 274 ASN A C 1
ATOM 2161 O O . ASN A 1 274 ? 10.530 14.955 -33.906 1.00 86.31 274 ASN A O 1
ATOM 2165 N N . THR A 1 275 ? 10.253 13.614 -32.135 1.00 90.12 275 THR A N 1
ATOM 2166 C CA . THR A 1 275 ? 10.761 14.546 -31.122 1.00 90.12 275 THR A CA 1
ATOM 2167 C C . THR A 1 275 ? 11.518 13.803 -30.019 1.00 90.12 275 THR A C 1
ATOM 2169 O O . THR A 1 275 ? 11.366 12.592 -29.857 1.00 90.12 275 THR A O 1
ATOM 2172 N N . ILE A 1 276 ? 12.344 14.541 -29.270 1.00 94.56 276 ILE A N 1
ATOM 2173 C CA . ILE A 1 276 ? 13.014 14.087 -28.044 1.00 94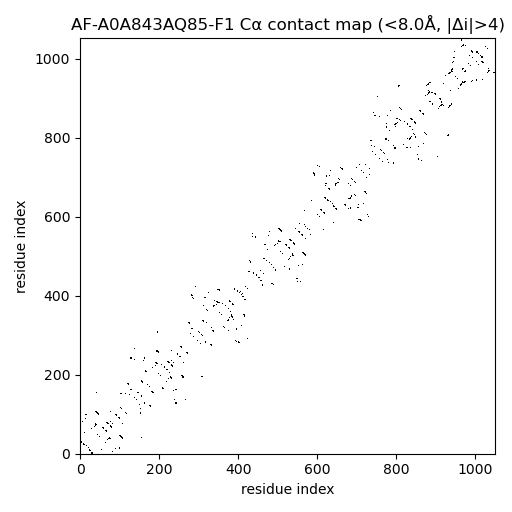.56 276 ILE A CA 1
ATOM 2174 C C . ILE A 1 276 ? 12.483 14.944 -26.894 1.00 94.56 276 ILE A C 1
ATOM 2176 O O . ILE A 1 276 ? 12.478 16.170 -27.000 1.00 94.56 276 ILE A O 1
ATOM 2180 N N . THR A 1 277 ? 12.040 14.337 -25.797 1.00 94.94 277 THR A N 1
ATOM 2181 C CA . THR A 1 277 ? 11.538 15.060 -24.615 1.00 94.94 277 THR A CA 1
ATOM 2182 C C . THR A 1 277 ? 12.559 15.072 -23.476 1.00 94.94 277 THR A C 1
ATOM 2184 O O . THR A 1 277 ? 13.467 14.241 -23.430 1.00 94.94 277 THR A O 1
ATOM 2187 N N . THR A 1 278 ? 12.401 15.986 -22.514 1.00 94.69 278 THR A N 1
ATOM 2188 C CA . THR A 1 278 ? 13.204 15.990 -21.275 1.00 94.69 278 THR A CA 1
ATOM 2189 C C . THR A 1 278 ? 13.066 14.664 -20.522 1.00 94.69 278 THR A C 1
ATOM 2191 O O . THR A 1 278 ? 14.049 14.140 -20.001 1.00 94.69 278 THR A O 1
ATOM 2194 N N . GLN A 1 279 ? 11.875 14.059 -20.543 1.00 94.12 279 GLN A N 1
ATOM 2195 C CA . GLN A 1 279 ? 11.614 12.766 -19.917 1.00 94.12 279 GLN A CA 1
ATOM 2196 C C . GLN A 1 279 ? 12.366 11.607 -20.590 1.00 94.12 279 GLN A C 1
ATOM 2198 O O . GLN A 1 279 ? 12.856 10.719 -19.885 1.00 94.12 279 GLN A O 1
ATOM 2203 N N . ASP A 1 280 ? 12.499 11.617 -21.923 1.00 95.25 280 ASP A N 1
ATOM 2204 C CA . ASP A 1 280 ? 13.316 10.628 -22.642 1.00 95.25 280 ASP A CA 1
ATOM 2205 C C . ASP A 1 280 ? 14.779 10.695 -22.175 1.00 95.25 280 ASP A C 1
ATOM 2207 O O . ASP A 1 280 ? 15.401 9.661 -21.916 1.00 95.25 280 ASP A O 1
ATOM 2211 N N . ILE A 1 281 ? 15.315 11.909 -21.991 1.00 97.38 281 ILE A N 1
ATOM 2212 C CA . ILE A 1 281 ? 16.686 12.119 -21.507 1.00 97.38 281 ILE A CA 1
ATOM 2213 C C . ILE A 1 281 ? 16.842 11.699 -20.045 1.00 97.38 281 ILE A C 1
ATOM 2215 O O . ILE A 1 281 ? 17.807 11.008 -19.733 1.00 97.38 281 ILE A O 1
ATOM 2219 N N . ILE A 1 282 ? 15.899 12.039 -19.160 1.00 96.12 282 ILE A N 1
ATOM 2220 C CA . ILE A 1 282 ? 15.925 11.621 -17.746 1.00 96.12 282 ILE A CA 1
ATOM 2221 C C . ILE A 1 282 ? 15.934 10.091 -17.629 1.00 96.12 282 ILE A C 1
ATOM 2223 O O . ILE A 1 282 ? 16.727 9.529 -16.874 1.00 96.12 282 ILE A O 1
ATOM 2227 N N . ASN A 1 283 ? 15.080 9.397 -18.384 1.00 96.12 283 ASN A N 1
ATOM 2228 C CA . ASN A 1 283 ? 15.041 7.934 -18.355 1.00 96.12 283 ASN A CA 1
ATOM 2229 C C . ASN A 1 283 ? 16.358 7.333 -18.864 1.00 96.12 283 ASN A C 1
ATOM 2231 O O . ASN A 1 283 ? 16.938 6.474 -18.203 1.00 96.12 283 ASN A O 1
ATOM 2235 N N . THR A 1 284 ? 16.885 7.862 -19.970 1.00 97.25 284 THR A N 1
ATOM 2236 C CA . THR A 1 284 ? 18.173 7.418 -20.520 1.00 97.25 284 THR A CA 1
ATOM 2237 C C . THR A 1 284 ? 19.335 7.711 -19.556 1.00 97.25 284 THR A C 1
ATOM 2239 O O . THR A 1 284 ? 20.243 6.898 -19.400 1.00 97.25 284 THR A O 1
ATOM 2242 N N . ALA A 1 285 ? 19.307 8.843 -18.848 1.00 97.75 285 ALA A N 1
ATOM 2243 C CA . ALA A 1 285 ? 20.307 9.220 -17.848 1.00 97.75 285 ALA A CA 1
ATOM 2244 C C . ALA A 1 285 ? 20.373 8.207 -16.697 1.00 97.75 285 ALA A C 1
ATOM 2246 O O . ALA A 1 285 ? 21.459 7.860 -16.231 1.00 97.75 285 ALA A O 1
ATOM 2247 N N . ILE A 1 286 ? 19.219 7.691 -16.268 1.00 95.81 286 ILE A N 1
ATOM 2248 C CA . ILE A 1 286 ? 19.128 6.643 -15.246 1.00 95.81 286 ILE A CA 1
ATOM 2249 C C . ILE A 1 286 ? 19.747 5.339 -15.754 1.00 95.81 286 ILE A C 1
ATOM 2251 O O . ILE A 1 286 ? 20.528 4.718 -15.031 1.00 95.81 286 ILE A O 1
ATOM 2255 N N . GLU A 1 287 ? 19.443 4.943 -16.992 1.00 97.50 287 GLU A N 1
ATOM 2256 C CA . GLU A 1 287 ? 20.017 3.747 -17.619 1.00 97.50 287 GLU A CA 1
ATOM 2257 C C . GLU A 1 287 ? 21.544 3.844 -17.717 1.00 97.50 287 GLU A C 1
ATOM 2259 O O . GLU A 1 287 ? 22.250 2.943 -17.261 1.00 97.50 287 GLU A O 1
ATOM 2264 N N . VAL A 1 288 ? 22.067 4.968 -18.216 1.00 97.44 288 VAL A N 1
ATOM 2265 C CA . VAL A 1 288 ? 23.513 5.204 -18.344 1.00 97.44 288 VAL A CA 1
ATOM 2266 C C . VAL A 1 288 ? 24.190 5.280 -16.975 1.00 97.44 288 VAL A C 1
ATOM 2268 O O . VAL A 1 288 ? 25.236 4.661 -16.781 1.00 97.44 288 VAL A O 1
ATOM 2271 N N . LYS A 1 289 ? 23.588 5.953 -15.983 1.00 95.50 289 LYS A N 1
ATOM 2272 C CA . LYS A 1 289 ? 24.083 5.954 -14.595 1.00 95.50 289 LYS A CA 1
ATOM 2273 C C . LYS A 1 289 ? 24.212 4.528 -14.061 1.00 95.50 289 LYS A C 1
ATOM 2275 O O . LYS A 1 289 ? 25.239 4.181 -13.482 1.00 95.50 289 LYS A O 1
ATOM 2280 N N . ASN A 1 290 ? 23.181 3.706 -14.241 1.00 94.94 290 ASN A N 1
ATOM 2281 C CA . ASN A 1 290 ? 23.168 2.329 -13.755 1.00 94.94 290 ASN A CA 1
ATOM 2282 C C . ASN A 1 290 ? 24.202 1.461 -14.485 1.00 94.94 290 ASN A C 1
ATOM 2284 O O . ASN A 1 290 ? 24.911 0.694 -13.833 1.00 94.94 290 ASN A O 1
ATOM 2288 N N . PHE A 1 291 ? 24.347 1.638 -15.802 1.00 97.06 291 PHE A N 1
ATOM 2289 C CA . PHE A 1 291 ? 25.391 0.991 -16.594 1.00 97.06 291 PHE A CA 1
ATOM 2290 C C . PHE A 1 291 ? 26.784 1.325 -16.048 1.00 97.06 291 PHE A C 1
ATOM 2292 O O . PHE A 1 291 ? 27.548 0.420 -15.722 1.00 97.06 291 PHE A O 1
ATOM 2299 N N . VAL A 1 292 ? 27.093 2.612 -15.857 1.00 96.81 292 VAL A N 1
ATOM 2300 C CA . VAL A 1 292 ? 28.388 3.061 -15.318 1.00 96.81 292 VAL A CA 1
ATOM 2301 C C . VAL A 1 292 ? 28.604 2.543 -13.896 1.00 96.81 292 VAL A C 1
ATOM 2303 O O . VAL A 1 292 ? 29.687 2.056 -13.577 1.00 96.81 292 VAL A O 1
ATOM 2306 N N . ASN A 1 293 ? 27.573 2.578 -13.046 1.00 93.56 293 ASN A N 1
ATOM 2307 C CA . ASN A 1 293 ? 27.644 2.053 -11.681 1.00 93.56 293 ASN A CA 1
ATOM 2308 C C . ASN A 1 293 ? 28.049 0.579 -11.645 1.00 93.56 293 ASN A C 1
ATOM 2310 O O . ASN A 1 293 ? 28.765 0.181 -10.725 1.00 93.56 293 ASN A O 1
ATOM 2314 N N . TYR A 1 294 ? 27.592 -0.212 -12.614 1.00 95.00 294 TYR A N 1
ATOM 2315 C CA . TYR A 1 294 ? 27.876 -1.637 -12.695 1.00 95.00 294 TYR A CA 1
ATOM 2316 C C . TYR A 1 294 ? 29.216 -1.912 -13.390 1.00 95.00 294 TYR A C 1
ATOM 2318 O O . TYR A 1 294 ? 30.112 -2.503 -12.792 1.00 95.00 294 TYR A O 1
ATOM 2326 N N . TYR A 1 295 ? 29.375 -1.431 -14.623 1.00 95.88 295 TYR A N 1
ATOM 2327 C CA . TYR A 1 295 ? 30.489 -1.774 -15.508 1.00 95.88 295 TYR A CA 1
ATOM 2328 C C . TYR A 1 295 ? 31.745 -0.917 -15.317 1.00 95.88 295 TYR A C 1
ATOM 2330 O O . TYR A 1 295 ? 32.824 -1.329 -15.732 1.00 95.88 295 TYR A O 1
ATOM 2338 N N . LYS A 1 296 ? 31.639 0.248 -14.663 1.00 94.94 296 LYS A N 1
ATOM 2339 C CA . LYS A 1 296 ? 32.748 1.191 -14.399 1.00 94.94 296 LYS A CA 1
ATOM 2340 C C . LYS A 1 296 ? 33.385 1.816 -15.651 1.00 94.94 296 LYS A C 1
ATOM 2342 O O . LYS A 1 296 ? 34.472 2.380 -15.560 1.00 94.94 296 LYS A O 1
ATOM 2347 N N . TYR A 1 297 ? 32.709 1.752 -16.796 1.00 95.38 297 TYR A N 1
ATOM 2348 C CA . TYR A 1 297 ? 33.071 2.447 -18.034 1.00 95.38 297 TYR A CA 1
ATOM 2349 C C . TYR A 1 297 ? 31.815 3.014 -18.719 1.00 95.38 297 TYR A C 1
ATOM 2351 O O . TYR A 1 297 ? 30.692 2.644 -18.367 1.00 95.38 297 TYR A O 1
ATOM 2359 N N . LEU A 1 298 ? 31.994 3.947 -19.660 1.00 94.75 298 LEU A N 1
ATOM 2360 C CA . LEU A 1 298 ? 30.895 4.547 -20.425 1.00 94.75 298 LEU A CA 1
ATOM 2361 C C . LEU A 1 298 ? 30.464 3.649 -21.594 1.00 94.75 298 LEU A C 1
ATOM 2363 O O . LEU A 1 298 ? 31.330 3.088 -22.258 1.00 94.75 298 LEU A O 1
ATOM 2367 N N . PRO A 1 299 ? 29.162 3.553 -21.907 1.00 94.06 299 PRO A N 1
ATOM 2368 C CA . PRO A 1 299 ? 28.704 2.781 -23.058 1.00 94.06 299 PRO A CA 1
ATOM 2369 C C . PRO A 1 299 ? 29.196 3.402 -24.374 1.00 94.06 299 PRO A C 1
ATOM 2371 O O . PRO A 1 299 ? 29.182 4.625 -24.522 1.00 94.06 299 PRO A O 1
ATOM 2374 N N . ASP A 1 300 ? 29.582 2.576 -25.350 1.00 86.81 300 ASP A N 1
ATOM 2375 C CA . ASP A 1 300 ? 30.100 3.040 -26.652 1.00 86.81 300 ASP A CA 1
ATOM 2376 C C . ASP A 1 300 ? 29.088 3.914 -27.418 1.00 86.81 300 ASP A C 1
ATOM 2378 O O . ASP A 1 300 ? 29.461 4.856 -28.121 1.00 86.81 300 ASP A O 1
ATOM 2382 N N . TYR A 1 301 ? 27.795 3.625 -27.254 1.00 87.88 301 TYR A N 1
ATOM 2383 C CA . TYR A 1 301 ? 26.675 4.411 -27.768 1.00 87.88 301 TYR A CA 1
ATOM 2384 C C . TYR A 1 301 ? 25.492 4.366 -26.795 1.00 87.88 301 TYR A C 1
ATOM 2386 O O . TYR A 1 301 ? 25.333 3.420 -26.024 1.00 87.88 301 TYR A O 1
ATOM 2394 N N . ILE A 1 302 ? 24.642 5.389 -26.848 1.00 94.69 302 ILE A N 1
ATOM 2395 C CA . ILE A 1 302 ? 23.453 5.540 -26.007 1.00 94.69 302 ILE A CA 1
ATOM 2396 C C . ILE A 1 302 ? 22.207 5.473 -26.891 1.00 94.69 302 ILE A C 1
ATOM 2398 O O . ILE A 1 302 ? 22.193 6.024 -27.989 1.00 94.69 302 ILE A O 1
ATOM 2402 N N . THR A 1 303 ? 21.153 4.799 -26.425 1.00 92.94 303 THR A N 1
ATOM 2403 C CA . THR A 1 303 ? 19.865 4.744 -27.132 1.00 92.94 303 THR A CA 1
ATOM 2404 C C . THR A 1 303 ? 18.812 5.526 -26.354 1.00 92.94 303 THR A C 1
ATOM 2406 O O . THR A 1 303 ? 18.424 5.119 -25.269 1.00 92.94 303 THR A O 1
ATOM 2409 N N . ILE A 1 304 ? 18.326 6.624 -26.926 1.00 94.19 304 ILE A N 1
ATOM 2410 C CA . ILE A 1 304 ? 17.275 7.478 -26.368 1.00 94.19 304 ILE A CA 1
ATOM 2411 C C . ILE A 1 304 ? 15.970 7.132 -27.081 1.00 94.19 304 ILE A C 1
ATOM 2413 O O . ILE A 1 304 ? 15.739 7.581 -28.201 1.00 94.19 304 ILE A O 1
ATOM 2417 N N . ASN A 1 305 ? 15.124 6.299 -26.472 1.00 86.62 305 ASN A N 1
ATOM 2418 C CA . ASN A 1 305 ? 13.813 5.938 -27.037 1.00 86.62 305 ASN A CA 1
ATOM 2419 C C . ASN A 1 305 ? 13.883 5.486 -28.524 1.00 86.62 305 ASN A C 1
ATOM 2421 O O . ASN A 1 305 ? 13.113 5.920 -29.385 1.00 86.62 305 ASN A O 1
ATOM 2425 N N . GLY A 1 306 ? 14.880 4.653 -28.846 1.00 85.69 306 GLY A N 1
ATOM 2426 C CA . GLY A 1 306 ? 15.159 4.152 -30.201 1.00 85.69 306 GLY A CA 1
ATOM 2427 C C . GLY A 1 306 ? 16.085 5.026 -31.064 1.00 85.69 306 GLY A C 1
ATOM 2428 O O . GLY A 1 306 ? 16.500 4.578 -32.130 1.00 85.69 306 GLY A O 1
ATOM 2429 N N . ILE A 1 307 ? 16.446 6.232 -30.618 1.00 91.50 307 ILE A N 1
ATOM 2430 C CA . ILE A 1 307 ? 17.417 7.122 -31.279 1.00 91.50 307 ILE A CA 1
ATOM 2431 C C . ILE A 1 307 ? 18.816 6.794 -30.756 1.00 91.50 307 ILE A C 1
ATOM 2433 O O . ILE A 1 307 ? 19.086 6.950 -29.569 1.00 91.50 307 ILE A O 1
ATOM 2437 N N . VAL A 1 308 ? 19.719 6.347 -31.626 1.00 91.19 308 VAL A N 1
ATOM 2438 C CA . VAL A 1 308 ? 21.102 6.025 -31.239 1.00 91.19 308 VAL A CA 1
ATOM 2439 C C . VAL A 1 308 ? 21.970 7.271 -31.351 1.00 91.19 308 VAL A C 1
ATOM 2441 O O . VAL A 1 308 ? 22.031 7.883 -32.419 1.00 91.19 308 VAL A O 1
ATOM 2444 N N . VAL A 1 309 ? 22.663 7.619 -30.270 1.00 92.88 309 VAL A N 1
ATOM 2445 C CA . VAL A 1 309 ? 23.571 8.767 -30.183 1.00 92.88 309 VAL A CA 1
ATOM 2446 C C . VAL A 1 309 ? 24.918 8.356 -29.592 1.00 92.88 309 VAL A C 1
ATOM 2448 O O . VAL A 1 309 ? 25.028 7.362 -28.873 1.00 92.88 309 VAL A O 1
ATOM 2451 N N . ASN A 1 310 ? 25.955 9.141 -29.873 1.00 92.06 310 ASN A N 1
ATOM 2452 C CA . ASN A 1 310 ? 27.253 8.980 -29.220 1.00 92.06 310 ASN A CA 1
ATOM 2453 C C . ASN A 1 310 ? 27.272 9.663 -27.834 1.00 92.06 310 ASN A C 1
ATOM 2455 O O . ASN A 1 310 ? 26.359 10.410 -27.471 1.00 92.06 310 ASN A O 1
ATOM 2459 N N . GLN A 1 311 ? 28.334 9.424 -27.061 1.00 94.44 311 GLN A N 1
ATOM 2460 C CA . GLN A 1 311 ? 28.485 9.973 -25.706 1.00 94.44 311 GLN A CA 1
ATOM 2461 C C . GLN A 1 311 ? 28.464 11.511 -25.686 1.00 94.44 311 GLN A C 1
ATOM 2463 O O . GLN A 1 311 ? 27.804 12.106 -24.839 1.00 94.44 311 GLN A O 1
ATOM 2468 N N . ALA A 1 312 ? 29.145 12.162 -26.634 1.00 94.31 312 ALA A N 1
ATOM 2469 C CA . ALA A 1 312 ? 29.225 13.622 -26.724 1.00 94.31 312 ALA A CA 1
ATOM 2470 C C . ALA A 1 312 ? 27.864 14.288 -26.982 1.00 94.31 312 ALA A C 1
ATOM 2472 O O . ALA A 1 312 ? 27.511 15.277 -26.340 1.00 94.31 312 ALA A O 1
ATOM 2473 N N . THR A 1 313 ? 27.075 13.705 -27.882 1.00 95.19 313 THR A N 1
ATOM 2474 C CA . THR A 1 313 ? 25.703 14.133 -28.177 1.00 95.19 313 THR A CA 1
ATOM 2475 C C . THR A 1 313 ? 24.822 13.953 -26.950 1.00 95.19 313 THR A C 1
ATOM 2477 O O . THR A 1 313 ? 24.040 14.835 -26.607 1.00 95.19 313 THR A O 1
ATOM 2480 N N . PHE A 1 314 ? 24.991 12.845 -26.227 1.00 97.50 314 PHE A N 1
ATOM 2481 C CA . PHE A 1 314 ? 24.244 12.633 -24.998 1.00 97.50 314 PHE A CA 1
ATOM 2482 C C . PHE A 1 314 ? 24.619 13.637 -23.899 1.00 97.50 314 PHE A C 1
ATOM 2484 O O . PHE A 1 314 ? 23.719 14.170 -23.259 1.00 97.50 314 PHE A O 1
ATOM 2491 N N . LEU A 1 315 ? 25.902 13.982 -23.726 1.00 97.75 315 LEU A N 1
ATOM 2492 C CA . LEU A 1 315 ? 26.320 15.040 -22.795 1.00 97.75 315 LEU A CA 1
ATOM 2493 C C . LEU A 1 315 ? 25.652 16.387 -23.118 1.00 97.75 315 LEU A C 1
ATOM 2495 O O . LEU A 1 315 ? 25.186 17.069 -22.207 1.00 97.75 315 LEU A O 1
ATOM 2499 N N . GLN A 1 316 ? 25.563 16.758 -24.397 1.00 97.44 316 GLN A N 1
ATOM 2500 C CA . GLN A 1 316 ? 24.863 17.972 -24.829 1.00 97.44 316 GLN A CA 1
ATOM 2501 C C . GLN A 1 316 ? 23.365 17.931 -24.480 1.00 97.44 316 GLN A C 1
ATOM 2503 O O . GLN A 1 316 ? 22.816 18.921 -23.990 1.00 97.44 316 GLN A O 1
ATOM 2508 N N . LEU A 1 317 ? 22.707 16.785 -24.672 1.00 98.06 317 LEU A N 1
ATOM 2509 C CA . LEU A 1 317 ? 21.291 16.612 -24.338 1.00 98.06 317 LEU A CA 1
ATOM 2510 C C . LEU A 1 317 ? 21.052 16.617 -22.822 1.00 98.06 317 LEU A C 1
ATOM 2512 O O . LEU A 1 317 ? 20.065 17.193 -22.364 1.00 98.06 317 LEU A O 1
ATOM 2516 N N . LEU A 1 318 ? 21.960 16.028 -22.037 1.00 98.50 318 LEU A N 1
ATOM 2517 C CA . LEU A 1 318 ? 21.930 16.047 -20.573 1.00 98.50 318 LEU A CA 1
ATOM 2518 C C . LEU A 1 318 ? 22.023 17.481 -20.035 1.00 98.50 318 LEU A C 1
ATOM 2520 O O . LEU A 1 318 ? 21.189 17.894 -19.226 1.00 98.50 318 LEU A O 1
ATOM 2524 N N . THR A 1 319 ? 23.005 18.262 -20.496 1.00 98.25 319 THR A N 1
ATOM 2525 C CA . THR A 1 319 ? 23.194 19.647 -20.036 1.00 98.25 319 THR A CA 1
ATOM 2526 C C . THR A 1 319 ? 22.040 20.542 -20.471 1.00 98.25 319 THR A C 1
ATOM 2528 O O . THR A 1 319 ? 21.552 21.321 -19.656 1.00 98.25 319 THR A O 1
ATOM 2531 N N . THR A 1 320 ? 21.541 20.381 -21.702 1.00 98.00 320 THR A N 1
ATOM 2532 C CA . THR A 1 320 ? 20.357 21.103 -22.203 1.00 98.00 320 THR A CA 1
ATOM 2533 C C . THR A 1 320 ? 19.104 20.752 -21.401 1.00 98.00 320 THR A C 1
ATOM 2535 O O . THR A 1 320 ? 18.328 21.631 -21.041 1.00 98.00 320 THR A O 1
ATOM 2538 N N . THR A 1 321 ? 18.902 19.472 -21.077 1.00 98.00 321 THR A N 1
ATOM 2539 C CA . THR A 1 321 ? 17.776 19.035 -20.234 1.00 98.00 321 THR A CA 1
ATOM 2540 C C . THR A 1 321 ? 17.878 19.642 -18.839 1.00 98.00 321 THR A C 1
ATOM 2542 O O . THR A 1 321 ? 16.885 20.129 -18.309 1.00 98.00 321 THR A O 1
ATOM 2545 N N . THR A 1 322 ? 19.083 19.681 -18.268 1.00 97.94 322 THR A N 1
ATOM 2546 C CA . THR A 1 322 ? 19.325 20.267 -16.944 1.00 97.94 322 THR A CA 1
ATOM 2547 C C . THR A 1 322 ? 18.989 21.765 -16.927 1.00 97.94 322 THR A C 1
ATOM 2549 O O . THR A 1 322 ? 18.267 22.219 -16.042 1.00 97.94 322 THR A O 1
ATOM 2552 N N . THR A 1 323 ? 19.430 22.539 -17.928 1.00 97.12 323 THR A N 1
ATOM 2553 C CA . THR A 1 323 ? 19.098 23.973 -18.020 1.00 97.12 323 THR A CA 1
ATOM 2554 C C . THR A 1 323 ? 17.619 24.220 -18.325 1.00 97.12 323 THR A C 1
ATOM 2556 O O . THR A 1 323 ? 17.040 25.155 -17.777 1.00 97.12 323 THR A O 1
ATOM 2559 N N . LYS A 1 324 ? 16.978 23.371 -19.140 1.00 96.44 324 LYS A N 1
ATOM 2560 C CA . LYS A 1 324 ? 15.533 23.437 -19.404 1.00 96.44 324 LYS A CA 1
ATOM 2561 C C . LYS A 1 324 ? 14.695 23.216 -18.150 1.00 96.44 324 LYS A C 1
ATOM 2563 O O . LYS A 1 324 ? 13.803 24.015 -17.889 1.00 96.44 324 LYS A O 1
ATOM 2568 N N . ILE A 1 325 ? 15.015 22.200 -17.344 1.00 95.25 325 ILE A N 1
ATOM 2569 C CA . ILE A 1 325 ? 14.318 21.940 -16.073 1.00 95.25 325 ILE A CA 1
ATOM 2570 C C . ILE A 1 325 ? 14.457 23.142 -15.135 1.00 95.25 325 ILE A C 1
ATOM 2572 O O . ILE A 1 325 ? 13.460 23.602 -14.585 1.00 95.25 325 ILE A O 1
ATOM 2576 N N . ASN A 1 326 ? 15.666 23.702 -15.010 1.00 94.88 326 ASN A N 1
ATOM 2577 C CA . ASN A 1 326 ? 15.901 24.899 -14.199 1.00 94.88 326 ASN A CA 1
ATOM 2578 C C . ASN A 1 326 ? 15.038 26.095 -14.639 1.00 94.88 326 ASN A C 1
ATOM 2580 O O . ASN A 1 326 ? 14.574 26.866 -13.806 1.00 94.88 326 ASN A O 1
ATOM 2584 N N . ASN A 1 327 ? 14.804 26.229 -15.946 1.00 94.25 327 ASN A N 1
ATOM 2585 C CA . ASN A 1 327 ? 14.024 27.316 -16.535 1.00 94.25 327 ASN A CA 1
ATOM 2586 C C . ASN A 1 327 ? 12.533 26.979 -16.718 1.00 94.25 327 ASN A C 1
ATOM 2588 O O . ASN A 1 327 ? 11.814 27.772 -17.319 1.00 94.25 327 ASN A O 1
ATOM 2592 N N . GLN A 1 328 ? 12.071 25.816 -16.240 1.00 92.62 328 GLN A N 1
ATOM 2593 C CA . GLN A 1 328 ? 10.704 25.314 -16.444 1.00 92.62 328 GLN A CA 1
ATOM 2594 C C . GLN A 1 328 ? 10.289 25.228 -17.932 1.00 92.62 328 GLN A C 1
ATOM 2596 O O . GLN A 1 328 ? 9.118 25.376 -18.283 1.00 92.62 328 GLN A O 1
ATOM 2601 N N . ASP A 1 329 ? 11.251 24.974 -18.823 1.00 92.94 329 ASP A N 1
ATOM 2602 C CA . ASP A 1 329 ? 11.039 24.860 -20.267 1.00 92.94 329 ASP A CA 1
ATOM 2603 C C . ASP A 1 329 ? 10.728 23.410 -20.673 1.00 92.94 329 ASP A C 1
ATOM 2605 O O . ASP A 1 329 ? 11.587 22.526 -20.639 1.00 92.94 329 ASP A O 1
ATOM 2609 N N . ASN A 1 330 ? 9.492 23.184 -21.120 1.00 89.62 330 ASN A N 1
ATOM 2610 C CA . ASN A 1 330 ? 8.991 21.876 -21.552 1.00 89.62 330 ASN A CA 1
ATOM 2611 C C . ASN A 1 330 ? 9.027 21.668 -23.076 1.00 89.62 330 ASN A C 1
ATOM 2613 O O . ASN A 1 330 ? 8.468 20.691 -23.581 1.00 89.62 330 ASN A O 1
ATOM 2617 N N . THR A 1 331 ? 9.648 22.570 -23.841 1.00 94.25 331 THR A N 1
ATOM 2618 C CA . THR A 1 331 ? 9.756 22.408 -25.296 1.00 94.25 331 THR A CA 1
ATOM 2619 C C . THR A 1 331 ? 10.599 21.173 -25.655 1.00 94.25 331 THR A C 1
ATOM 2621 O O . THR A 1 331 ? 11.570 20.860 -24.952 1.00 94.25 331 THR A O 1
ATOM 2624 N N . PRO A 1 332 ? 10.296 20.464 -26.761 1.00 93.81 332 PRO A N 1
ATOM 2625 C CA . PRO A 1 332 ? 11.116 19.345 -27.222 1.00 93.81 332 PRO A CA 1
ATOM 2626 C C . PRO A 1 332 ? 12.590 19.717 -27.450 1.00 93.81 332 PRO A C 1
ATOM 2628 O O . PRO A 1 332 ? 12.935 20.861 -27.757 1.00 93.81 332 PRO A O 1
ATOM 2631 N N . LEU A 1 333 ? 13.483 18.744 -27.293 1.00 94.88 333 LEU A N 1
ATOM 2632 C CA . LEU A 1 333 ? 14.903 18.882 -27.595 1.00 94.88 333 LEU A CA 1
ATOM 2633 C C . LEU A 1 333 ? 15.160 18.658 -29.087 1.00 94.88 333 LEU A C 1
ATOM 2635 O O . LEU A 1 333 ? 14.530 17.821 -29.734 1.00 94.88 333 LEU A O 1
ATOM 2639 N N . THR A 1 334 ? 16.131 19.399 -29.616 1.00 91.19 334 THR A N 1
ATOM 2640 C CA . THR A 1 334 ? 16.648 19.210 -30.975 1.00 91.19 334 THR A CA 1
ATOM 2641 C C . THR A 1 334 ? 17.878 18.314 -30.917 1.00 91.19 334 THR A C 1
ATOM 2643 O O . THR A 1 334 ? 18.798 18.589 -30.149 1.00 91.19 334 THR A O 1
ATOM 2646 N N . LEU A 1 335 ? 17.908 17.259 -31.733 1.00 92.38 335 LEU A N 1
ATOM 2647 C CA . LEU A 1 335 ? 19.089 16.410 -31.868 1.00 92.38 335 LEU A CA 1
ATOM 2648 C C . LEU A 1 335 ? 20.183 17.158 -32.639 1.00 92.38 335 LEU A C 1
ATOM 2650 O O . LEU A 1 335 ? 19.944 17.621 -33.753 1.00 92.38 335 LEU A O 1
ATOM 2654 N N . GLN A 1 336 ? 21.381 17.235 -32.064 1.00 91.06 336 GLN A N 1
ATOM 2655 C CA . GLN A 1 336 ? 22.577 17.758 -32.721 1.00 91.06 336 GLN A CA 1
ATOM 2656 C C . GLN A 1 336 ? 23.686 16.715 -32.616 1.00 91.06 336 GLN A C 1
ATOM 2658 O O . GLN A 1 336 ? 24.019 16.290 -31.515 1.00 91.06 336 GLN A O 1
ATOM 2663 N N . ASN A 1 337 ? 24.259 16.295 -33.743 1.00 91.00 337 ASN A N 1
ATOM 2664 C CA . ASN A 1 337 ? 25.340 15.314 -33.736 1.00 91.00 337 ASN A CA 1
ATOM 2665 C C . ASN A 1 337 ? 26.663 15.976 -33.338 1.00 91.00 337 ASN A C 1
ATOM 2667 O O . ASN A 1 337 ? 27.260 16.722 -34.115 1.00 91.00 337 ASN A O 1
ATOM 2671 N N . ILE A 1 338 ? 27.115 15.692 -32.115 1.00 92.38 338 ILE A N 1
ATOM 2672 C CA . ILE A 1 338 ? 28.312 16.287 -31.512 1.00 92.38 338 ILE A CA 1
ATOM 2673 C C . ILE A 1 338 ? 29.515 15.357 -31.700 1.00 92.38 338 ILE A C 1
ATOM 2675 O O . ILE A 1 338 ? 29.420 14.141 -31.516 1.00 92.38 338 ILE A O 1
ATOM 2679 N N . LYS A 1 339 ? 30.669 15.924 -32.057 1.00 90.62 339 LYS A N 1
ATOM 2680 C CA . LYS A 1 339 ? 31.939 15.202 -32.196 1.00 90.62 339 LYS A CA 1
ATOM 2681 C C . LYS A 1 339 ? 32.495 14.814 -30.822 1.00 90.62 339 LYS A C 1
ATOM 2683 O O . LYS A 1 339 ? 32.406 15.582 -29.863 1.00 90.62 339 LYS A O 1
ATOM 2688 N N . GLN A 1 340 ? 33.090 13.623 -30.747 1.00 89.75 340 GLN A N 1
ATOM 2689 C CA . GLN A 1 340 ? 33.722 13.088 -29.532 1.00 89.75 340 GLN A CA 1
ATOM 2690 C C . GLN A 1 340 ? 34.993 13.865 -29.175 1.00 89.75 340 GLN A C 1
ATOM 2692 O O . GLN A 1 340 ? 35.755 14.162 -30.097 1.00 89.75 340 GLN A O 1
ATOM 2697 N N . PRO A 1 341 ? 35.230 14.212 -27.895 1.00 93.56 341 PRO A N 1
ATOM 2698 C CA . PRO A 1 341 ? 36.370 15.032 -27.474 1.00 93.56 341 PRO A CA 1
ATOM 2699 C C . PRO A 1 341 ? 37.722 14.358 -27.747 1.00 93.56 341 PRO A C 1
ATOM 2701 O O . PRO A 1 341 ? 37.807 13.146 -27.937 1.00 93.56 341 PRO A O 1
ATOM 2704 N N . GLY A 1 342 ? 38.794 15.156 -27.720 1.00 88.50 342 GLY A N 1
ATOM 2705 C CA . GLY A 1 342 ? 40.157 14.636 -27.580 1.00 88.50 342 GLY A CA 1
ATOM 2706 C C . GLY A 1 342 ? 40.443 14.134 -26.157 1.00 88.50 342 GLY A C 1
ATOM 2707 O O . GLY A 1 342 ? 39.563 14.101 -25.299 1.00 88.50 342 GLY A O 1
ATOM 2708 N N . THR A 1 343 ? 41.696 13.773 -25.878 1.00 88.19 343 THR A N 1
ATOM 2709 C CA . THR A 1 343 ? 42.128 13.365 -24.531 1.00 88.19 343 THR A CA 1
ATOM 2710 C C . THR A 1 343 ? 42.197 14.561 -23.582 1.00 88.19 343 THR A C 1
ATOM 2712 O O . THR A 1 343 ? 42.830 15.565 -23.909 1.00 88.19 343 THR A O 1
ATOM 2715 N N . GLY A 1 344 ? 41.591 14.439 -22.400 1.00 88.94 344 GLY A N 1
ATOM 2716 C CA . GLY A 1 344 ? 41.610 15.453 -21.343 1.00 88.94 344 GLY A CA 1
ATOM 2717 C C . GLY A 1 344 ? 42.340 14.991 -20.080 1.00 88.94 344 GLY A C 1
ATOM 2718 O O . GLY A 1 344 ? 42.527 13.795 -19.861 1.00 88.94 344 GLY A O 1
ATOM 2719 N N . THR A 1 345 ? 42.726 15.941 -19.228 1.00 90.12 345 THR A N 1
ATOM 2720 C CA . THR A 1 345 ? 43.288 15.700 -17.886 1.00 90.12 345 THR A CA 1
ATOM 2721 C C . THR A 1 345 ? 42.292 16.109 -16.804 1.00 90.12 345 THR A C 1
ATOM 2723 O O . THR A 1 345 ? 41.505 17.021 -17.006 1.00 90.12 345 THR A O 1
ATOM 2726 N N . GLU A 1 346 ? 42.322 15.479 -15.633 1.00 93.81 346 GLU A N 1
ATOM 2727 C CA . GLU A 1 346 ? 41.394 15.806 -14.541 1.00 93.81 346 GLU A CA 1
ATOM 2728 C C . GLU A 1 346 ? 42.160 16.290 -13.309 1.00 93.81 346 GLU A C 1
ATOM 2730 O O . GLU A 1 346 ? 43.119 15.643 -12.891 1.00 93.81 346 GLU A O 1
ATOM 2735 N N . THR A 1 347 ? 41.737 17.419 -12.732 1.00 94.88 347 THR A N 1
ATOM 2736 C CA . THR A 1 347 ? 42.357 18.036 -11.537 1.00 94.88 347 THR A CA 1
ATOM 2737 C C . THR A 1 347 ? 41.372 18.188 -10.372 1.00 94.88 347 THR A C 1
ATOM 2739 O O . THR A 1 347 ? 41.633 18.918 -9.418 1.00 94.88 347 THR A O 1
ATOM 2742 N N . VAL A 1 348 ? 40.235 17.482 -10.435 1.00 94.06 348 VAL A N 1
ATOM 2743 C CA . VAL A 1 348 ? 39.150 17.556 -9.446 1.00 94.06 348 VAL A CA 1
ATOM 2744 C C . VAL A 1 348 ? 39.619 17.180 -8.038 1.00 94.06 348 VAL A C 1
ATOM 2746 O O . VAL A 1 348 ? 40.100 16.072 -7.799 1.00 94.06 348 VAL A O 1
ATOM 2749 N N . THR A 1 349 ? 39.366 18.061 -7.073 1.00 91.81 349 THR A N 1
ATOM 2750 C CA . THR A 1 349 ? 39.385 17.727 -5.644 1.00 91.81 349 THR A CA 1
ATOM 2751 C C . THR A 1 349 ? 37.996 17.219 -5.232 1.00 91.81 349 THR A C 1
ATOM 2753 O O . THR A 1 349 ? 37.012 17.906 -5.509 1.00 91.81 349 THR A O 1
ATOM 2756 N N . PRO A 1 350 ? 37.863 16.031 -4.601 1.00 88.94 350 PRO A N 1
ATOM 2757 C CA . PRO A 1 350 ? 36.564 15.513 -4.171 1.00 88.94 350 PRO A CA 1
ATOM 2758 C C . PRO A 1 350 ? 35.778 16.518 -3.319 1.00 88.94 350 PRO A C 1
ATOM 2760 O O . PRO A 1 350 ? 36.290 17.013 -2.318 1.00 88.94 350 PRO A O 1
ATOM 2763 N N . GLY A 1 351 ? 34.529 16.785 -3.694 1.00 87.88 351 GLY A N 1
ATOM 2764 C CA . GLY A 1 351 ? 33.693 17.797 -3.046 1.00 87.88 351 GLY A CA 1
ATOM 2765 C C . GLY A 1 351 ? 32.268 17.805 -3.593 1.00 87.88 351 GLY A C 1
ATOM 2766 O O . GLY A 1 351 ? 31.839 16.841 -4.232 1.00 87.88 351 GLY A O 1
ATOM 2767 N N . THR A 1 352 ? 31.528 18.885 -3.350 1.00 90.69 352 THR A N 1
ATOM 2768 C CA . THR A 1 352 ? 30.158 19.078 -3.852 1.00 90.69 352 THR A CA 1
ATOM 2769 C C . THR A 1 352 ? 30.043 20.366 -4.653 1.00 90.69 352 THR A C 1
ATOM 2771 O O . THR A 1 352 ? 30.610 21.375 -4.247 1.00 90.69 352 THR A O 1
ATOM 2774 N N . LEU A 1 353 ? 29.276 20.339 -5.744 1.00 92.75 353 LEU A N 1
ATOM 2775 C CA . LEU A 1 353 ? 28.827 21.539 -6.453 1.00 92.75 353 LEU A CA 1
ATOM 2776 C C . LEU A 1 353 ? 27.382 21.852 -6.063 1.00 92.75 353 LEU A C 1
ATOM 2778 O O . LEU A 1 353 ? 26.553 20.943 -5.999 1.00 92.75 353 LEU A O 1
ATOM 2782 N N . THR A 1 354 ? 27.082 23.126 -5.849 1.00 93.44 354 THR A N 1
ATOM 2783 C CA . THR A 1 354 ? 25.721 23.654 -5.694 1.00 93.44 354 THR A CA 1
ATOM 2784 C C . THR A 1 354 ? 24.950 23.638 -7.012 1.00 93.44 354 THR A C 1
ATOM 2786 O O . THR A 1 354 ? 25.542 23.585 -8.096 1.00 93.44 354 THR A O 1
ATOM 2789 N N . GLN A 1 355 ? 23.620 23.755 -6.931 1.00 93.25 355 GLN A N 1
ATOM 2790 C CA . GLN A 1 355 ? 22.748 23.908 -8.098 1.00 93.25 355 GLN A CA 1
ATOM 2791 C C . GLN A 1 355 ? 23.210 25.008 -9.044 1.00 93.25 355 GLN A C 1
ATOM 2793 O O . GLN A 1 355 ? 23.337 24.775 -10.245 1.00 93.25 355 GLN A O 1
ATOM 2798 N N . ASN A 1 356 ? 23.535 26.182 -8.510 1.00 94.75 356 ASN A N 1
ATOM 2799 C CA . ASN A 1 356 ? 24.016 27.286 -9.329 1.00 94.75 356 ASN A CA 1
ATOM 2800 C C . ASN A 1 356 ? 25.328 26.932 -10.040 1.00 94.75 356 ASN A C 1
ATOM 2802 O O . ASN A 1 356 ? 25.461 27.192 -11.233 1.00 94.75 356 ASN A O 1
ATOM 2806 N N . GLU A 1 357 ? 26.275 26.293 -9.352 1.00 97.12 357 GLU A N 1
ATOM 2807 C CA . GLU A 1 357 ? 27.570 25.933 -9.937 1.00 97.12 357 GLU A CA 1
ATOM 2808 C C . GLU A 1 357 ? 27.448 24.895 -11.057 1.00 97.12 357 GLU A C 1
ATOM 2810 O O . GLU A 1 357 ? 28.033 25.090 -12.126 1.00 97.12 357 GLU A O 1
ATOM 2815 N N . TYR A 1 358 ? 26.676 23.815 -10.874 1.00 97.25 358 TYR A N 1
ATOM 2816 C CA . TYR A 1 358 ? 26.528 22.831 -11.951 1.00 97.25 358 TYR A CA 1
ATOM 2817 C C . TYR A 1 358 ? 25.624 23.336 -13.088 1.00 97.25 358 TYR A C 1
ATOM 2819 O O . TYR A 1 358 ? 25.815 22.932 -14.230 1.00 97.25 358 TYR A O 1
ATOM 2827 N N . ILE A 1 359 ? 24.679 24.252 -12.845 1.00 98.06 359 ILE A N 1
ATOM 2828 C CA . ILE A 1 359 ? 23.927 24.903 -13.933 1.00 98.06 359 ILE A CA 1
ATOM 2829 C C . ILE A 1 359 ? 24.846 25.796 -14.771 1.00 98.06 359 ILE A C 1
ATOM 2831 O O . ILE A 1 359 ? 24.804 25.733 -16.002 1.00 98.06 359 ILE A O 1
ATOM 2835 N N . GLN A 1 360 ? 25.719 26.576 -14.129 1.00 97.88 360 GLN A N 1
ATOM 2836 C CA . GLN A 1 360 ? 26.730 27.368 -14.834 1.00 97.88 360 GLN A CA 1
ATOM 2837 C C . GLN A 1 360 ? 27.684 26.473 -15.634 1.00 97.88 360 GLN A C 1
ATOM 2839 O O . GLN A 1 360 ? 27.963 26.734 -16.805 1.00 97.88 360 GLN A O 1
ATOM 2844 N N . LEU A 1 361 ? 28.122 25.351 -15.058 1.00 98.25 361 LEU A N 1
ATOM 2845 C CA . LEU A 1 361 ? 28.943 24.371 -15.766 1.00 98.25 361 LEU A CA 1
ATOM 2846 C C . LEU A 1 361 ? 28.215 23.776 -16.990 1.00 98.25 361 LEU A C 1
ATOM 2848 O O . LEU A 1 361 ? 28.841 23.578 -18.033 1.00 98.25 361 LEU A O 1
ATOM 2852 N N . ALA A 1 362 ? 26.901 23.538 -16.906 1.00 98.31 362 ALA A N 1
ATOM 2853 C CA . ALA A 1 362 ? 26.090 23.035 -18.018 1.00 98.31 362 ALA A CA 1
ATOM 2854 C C . ALA A 1 362 ? 26.039 24.044 -19.170 1.00 98.31 362 ALA A C 1
ATOM 2856 O O . ALA A 1 362 ? 26.208 23.666 -20.331 1.00 98.31 362 ALA A O 1
ATOM 2857 N N . GLN A 1 363 ? 25.855 25.325 -18.844 1.00 98.19 363 GLN A N 1
ATOM 2858 C CA . GLN A 1 363 ? 25.869 26.428 -19.807 1.00 98.19 363 GLN A CA 1
ATOM 2859 C C . GLN A 1 363 ? 27.247 26.576 -20.465 1.00 98.19 363 GLN A C 1
ATOM 2861 O O . GLN A 1 363 ? 27.336 26.707 -21.685 1.00 98.19 363 GLN A O 1
ATOM 2866 N N . ASN A 1 364 ? 28.330 26.459 -19.693 1.00 98.06 364 ASN A N 1
ATOM 2867 C CA . ASN A 1 364 ? 29.695 26.509 -20.220 1.00 98.06 364 ASN A CA 1
ATOM 2868 C C . ASN A 1 364 ? 29.974 25.371 -21.217 1.00 98.06 364 ASN A C 1
ATOM 2870 O O . ASN A 1 364 ? 30.577 25.612 -22.262 1.00 98.06 364 ASN A O 1
ATOM 2874 N N . ILE A 1 365 ? 29.490 24.152 -20.944 1.00 98.12 365 ILE A N 1
ATOM 2875 C CA . ILE A 1 365 ? 29.593 23.014 -21.876 1.00 98.12 365 ILE A CA 1
ATOM 2876 C C . ILE A 1 365 ? 28.836 23.302 -23.177 1.00 98.12 365 ILE A C 1
ATOM 2878 O O . ILE A 1 365 ? 29.371 23.075 -24.262 1.00 98.12 365 ILE A O 1
ATOM 2882 N N . GLN A 1 366 ? 27.606 23.815 -23.083 1.00 97.25 366 GLN A N 1
ATOM 2883 C CA . GLN A 1 366 ? 26.795 24.159 -24.257 1.00 97.25 366 GLN A CA 1
ATOM 2884 C C . GLN A 1 366 ? 27.486 25.233 -25.111 1.00 97.25 366 GLN A C 1
ATOM 2886 O O . GLN A 1 366 ? 27.613 25.077 -26.326 1.00 97.25 366 GLN A O 1
ATOM 2891 N N . ASN A 1 367 ? 28.005 26.287 -24.476 1.00 97.31 367 ASN A N 1
ATOM 2892 C CA . ASN A 1 367 ? 28.731 27.364 -25.149 1.00 97.31 367 ASN A CA 1
ATOM 2893 C C . ASN A 1 367 ? 30.012 26.861 -25.829 1.00 97.31 367 ASN A C 1
ATOM 2895 O O . ASN A 1 367 ? 30.298 27.244 -26.966 1.00 97.31 367 ASN A O 1
ATOM 2899 N N . TYR A 1 368 ? 30.760 25.970 -25.172 1.00 97.06 368 TYR A N 1
ATOM 2900 C CA . TYR A 1 368 ? 31.941 25.343 -25.763 1.00 97.06 368 TYR A CA 1
ATOM 2901 C C . TYR A 1 368 ? 31.582 24.570 -27.039 1.00 97.06 368 TYR A C 1
ATOM 2903 O O . TYR A 1 368 ? 32.201 24.784 -28.080 1.00 97.06 368 TYR A O 1
ATOM 2911 N N . ILE A 1 369 ? 30.547 23.725 -26.991 1.00 96.25 369 ILE A N 1
ATOM 2912 C CA . ILE A 1 369 ? 30.108 22.917 -28.141 1.00 96.25 369 ILE A CA 1
ATOM 2913 C C . ILE A 1 369 ? 29.697 23.808 -29.320 1.00 96.25 369 ILE A C 1
ATOM 2915 O O . ILE A 1 369 ? 30.110 23.558 -30.456 1.00 96.25 369 ILE A O 1
ATOM 2919 N N . ASN A 1 370 ? 28.938 24.873 -29.044 1.00 93.31 370 ASN A N 1
ATOM 2920 C CA . ASN A 1 370 ? 28.465 25.813 -30.061 1.00 93.31 370 ASN A CA 1
ATOM 2921 C C . ASN A 1 370 ? 29.607 26.588 -30.737 1.00 93.31 370 ASN A C 1
ATOM 2923 O O . ASN A 1 370 ? 29.522 26.896 -31.923 1.00 93.31 370 ASN A O 1
ATOM 2927 N N . THR A 1 371 ? 30.682 26.894 -30.006 1.00 94.38 371 THR A N 1
ATOM 2928 C CA . THR A 1 371 ? 31.813 27.689 -30.518 1.00 94.38 371 THR A CA 1
ATOM 2929 C C . THR A 1 371 ? 32.934 26.843 -31.130 1.00 94.38 371 THR A C 1
ATOM 2931 O O . THR A 1 371 ? 33.699 27.350 -31.946 1.00 94.38 371 THR A O 1
ATOM 2934 N N . ASN A 1 372 ? 33.011 25.544 -30.817 1.00 91.44 372 ASN A N 1
ATOM 2935 C CA . ASN A 1 372 ? 34.073 24.640 -31.278 1.00 91.44 372 ASN A CA 1
ATOM 2936 C C . ASN A 1 372 ? 33.605 23.681 -32.384 1.00 91.44 372 ASN A C 1
ATOM 2938 O O . ASN A 1 372 ? 33.943 22.500 -32.382 1.00 91.44 372 ASN A O 1
ATOM 2942 N N . ASN A 1 373 ? 32.829 24.168 -33.358 1.00 86.25 373 ASN A N 1
ATOM 2943 C CA . ASN A 1 373 ? 32.380 23.375 -34.514 1.00 86.25 373 ASN A CA 1
ATOM 2944 C C . ASN A 1 373 ? 31.678 22.053 -34.126 1.00 86.25 373 ASN A C 1
ATOM 2946 O O . ASN A 1 373 ? 31.921 21.010 -34.752 1.00 86.25 373 ASN A O 1
ATOM 2950 N N . GLY A 1 374 ? 30.843 22.090 -33.077 1.00 89.25 374 GLY A N 1
ATOM 2951 C CA . GLY A 1 374 ? 30.085 20.936 -32.592 1.00 89.25 374 GLY A CA 1
ATOM 2952 C C . GLY A 1 374 ? 30.942 19.885 -31.885 1.00 89.25 374 GLY A C 1
ATOM 2953 O O . GLY A 1 374 ? 30.613 18.705 -31.935 1.00 89.25 374 GLY A O 1
ATOM 2954 N N . GLN A 1 375 ? 32.064 20.276 -31.281 1.00 93.00 375 GLN A N 1
ATOM 2955 C CA . GLN A 1 375 ? 32.996 19.396 -30.575 1.00 93.00 375 GLN A CA 1
ATOM 2956 C C . GLN A 1 375 ? 32.735 19.426 -29.064 1.00 93.00 375 GLN A C 1
ATOM 2958 O O . GLN A 1 375 ? 32.721 20.500 -28.466 1.00 93.00 375 GLN A O 1
ATOM 2963 N N . ALA A 1 376 ? 32.551 18.263 -28.429 1.00 95.38 376 ALA A N 1
ATOM 2964 C CA . ALA A 1 376 ? 32.451 18.199 -26.968 1.00 95.38 376 ALA A CA 1
ATOM 2965 C C . ALA A 1 376 ? 33.790 18.553 -26.293 1.00 95.38 376 ALA A C 1
ATOM 2967 O O . ALA A 1 376 ? 34.849 18.263 -26.865 1.00 95.38 376 ALA A O 1
ATOM 2968 N N . PRO A 1 377 ? 33.760 19.152 -25.087 1.00 96.69 377 PRO A N 1
ATOM 2969 C CA . PRO A 1 377 ? 34.968 19.464 -24.337 1.00 96.69 377 PRO A CA 1
ATOM 2970 C C . PRO A 1 377 ? 35.629 18.196 -23.789 1.00 96.69 377 PRO A C 1
ATOM 2972 O O . PRO A 1 377 ? 34.953 17.306 -23.271 1.00 96.69 377 PRO A O 1
ATOM 2975 N N . ALA A 1 378 ? 36.961 18.132 -23.861 1.00 96.62 378 ALA A N 1
ATOM 2976 C CA . ALA A 1 378 ? 37.736 17.090 -23.183 1.00 96.62 378 ALA A CA 1
ATOM 2977 C C . ALA A 1 378 ? 37.746 17.299 -21.658 1.00 96.62 378 ALA A C 1
ATOM 2979 O O . ALA A 1 378 ? 37.728 16.334 -20.892 1.00 96.62 378 ALA A O 1
ATOM 2980 N N . THR A 1 379 ? 37.738 18.564 -21.228 1.00 96.31 379 THR A N 1
ATOM 2981 C CA . THR A 1 379 ? 37.678 19.016 -19.833 1.00 96.31 379 THR A CA 1
ATOM 2982 C C . THR A 1 379 ? 36.915 20.334 -19.737 1.00 96.31 379 THR A C 1
ATOM 2984 O O . THR A 1 379 ? 36.870 21.095 -20.702 1.00 96.31 379 THR A O 1
ATOM 2987 N N . MET A 1 380 ? 36.320 20.608 -18.576 1.00 97.31 380 MET A N 1
ATOM 2988 C CA . MET A 1 380 ? 35.698 21.893 -18.252 1.00 97.31 380 MET A CA 1
ATOM 2989 C C . MET A 1 380 ? 36.035 22.303 -16.821 1.00 97.31 380 MET A C 1
ATOM 2991 O O . MET A 1 380 ? 35.911 21.496 -15.899 1.00 97.31 380 MET A O 1
ATOM 2995 N N . SER A 1 381 ? 36.415 23.564 -16.629 1.00 96.19 381 SER A N 1
ATOM 2996 C CA . SER A 1 381 ? 36.765 24.095 -15.312 1.00 96.19 381 SER A CA 1
ATOM 2997 C C . SER A 1 381 ? 35.537 24.278 -14.413 1.00 96.19 381 SER A C 1
ATOM 2999 O O . SER A 1 381 ? 34.488 24.754 -14.853 1.00 96.19 381 SER A O 1
ATOM 3001 N N . SER A 1 382 ? 35.689 23.920 -13.138 1.00 95.75 382 SER A N 1
ATOM 3002 C CA . SER A 1 382 ? 34.709 24.108 -12.061 1.00 95.75 382 SER A CA 1
ATOM 3003 C C . SER A 1 382 ? 35.382 24.680 -10.806 1.00 95.75 382 SER A C 1
ATOM 3005 O O . SER A 1 382 ? 36.609 24.778 -10.747 1.00 95.75 382 SER A O 1
ATOM 3007 N N . THR A 1 383 ? 34.603 24.993 -9.768 1.00 94.06 383 THR A N 1
ATOM 3008 C CA . THR A 1 383 ? 35.129 25.407 -8.452 1.00 94.06 383 THR A CA 1
ATOM 3009 C C . THR A 1 383 ? 35.914 24.303 -7.731 1.00 94.06 383 THR A C 1
ATOM 3011 O O . THR A 1 383 ? 36.671 24.599 -6.811 1.00 94.06 383 THR A O 1
ATOM 3014 N N . LEU A 1 384 ? 35.801 23.045 -8.178 1.00 93.62 384 LEU A N 1
ATOM 3015 C CA . LEU A 1 384 ? 36.535 21.892 -7.644 1.00 93.62 384 LEU A CA 1
ATOM 3016 C C . LEU A 1 384 ? 37.768 21.506 -8.483 1.00 93.62 384 LEU A C 1
ATOM 3018 O O . LEU A 1 384 ? 38.432 20.526 -8.151 1.00 93.62 384 LEU A O 1
ATOM 3022 N N . GLY A 1 385 ? 38.073 22.239 -9.562 1.00 94.94 385 GLY A N 1
ATOM 3023 C CA . GLY A 1 385 ? 39.111 21.908 -10.549 1.00 94.94 385 GLY A CA 1
ATOM 3024 C C . GLY A 1 385 ? 38.540 21.540 -11.924 1.00 94.94 385 GLY A C 1
ATOM 3025 O O . GLY A 1 385 ? 37.333 21.654 -12.163 1.00 94.94 385 GLY A O 1
ATOM 3026 N N . ASP A 1 386 ? 39.403 21.102 -12.842 1.00 96.62 386 ASP A N 1
ATOM 3027 C CA . ASP A 1 386 ? 39.019 20.713 -14.203 1.00 96.62 386 ASP A CA 1
ATOM 3028 C C . ASP A 1 386 ? 38.389 19.322 -14.208 1.00 96.62 386 ASP A C 1
ATOM 3030 O O . ASP A 1 386 ? 39.047 18.321 -13.908 1.00 96.62 386 ASP A O 1
ATOM 3034 N N . VAL A 1 387 ? 37.109 19.267 -14.578 1.00 96.94 387 VAL A N 1
ATOM 3035 C CA . VAL A 1 387 ? 36.308 18.046 -14.672 1.00 96.94 387 VAL A CA 1
ATOM 3036 C C . VAL A 1 387 ? 36.404 17.514 -16.096 1.00 96.94 387 VAL A C 1
ATOM 3038 O O . VAL A 1 387 ? 36.021 18.200 -17.047 1.00 96.94 387 VAL A O 1
ATOM 3041 N N . LYS A 1 388 ? 36.909 16.291 -16.276 1.00 96.19 388 LYS A N 1
ATOM 3042 C CA . LYS A 1 388 ? 37.014 15.695 -17.615 1.00 96.19 388 LYS A CA 1
ATOM 3043 C C . LYS A 1 388 ? 35.678 15.154 -18.131 1.00 96.19 388 LYS A C 1
ATOM 3045 O O . LYS A 1 388 ? 34.733 14.955 -17.366 1.00 96.19 388 LYS A O 1
ATOM 3050 N N . PHE A 1 389 ? 35.623 14.889 -19.432 1.00 97.19 389 PHE A N 1
ATOM 3051 C CA . PHE A 1 389 ? 34.426 14.465 -20.158 1.00 97.19 389 PHE A CA 1
ATOM 3052 C C . PHE A 1 389 ? 33.616 13.345 -19.479 1.00 97.19 389 PHE A C 1
ATOM 3054 O O . PHE A 1 389 ? 32.399 13.470 -19.332 1.00 97.19 389 PHE A O 1
ATOM 3061 N N . GLU A 1 390 ? 34.262 12.269 -19.028 1.00 96.69 390 GLU A N 1
ATOM 3062 C CA . GLU A 1 390 ? 33.558 11.121 -18.450 1.00 96.69 390 GLU A CA 1
ATOM 3063 C C . GLU A 1 390 ? 32.891 11.465 -17.115 1.00 96.69 390 GLU A C 1
ATOM 3065 O O . GLU A 1 390 ? 31.745 11.076 -16.865 1.00 96.69 390 GLU A O 1
ATOM 3070 N N . SER A 1 391 ? 33.577 12.260 -16.290 1.00 96.44 391 SER A N 1
ATOM 3071 C CA . SER A 1 391 ? 33.039 12.788 -15.037 1.00 96.44 391 SER A CA 1
ATOM 3072 C C . SER A 1 391 ? 31.860 13.723 -15.289 1.00 96.44 391 SER A C 1
ATOM 3074 O O . SER A 1 391 ? 30.856 13.612 -14.589 1.00 96.44 391 SER A O 1
ATOM 3076 N N . LEU A 1 392 ? 31.931 14.589 -16.309 1.00 97.75 392 LEU A N 1
ATOM 3077 C CA . LEU A 1 392 ? 30.819 15.464 -16.697 1.00 97.75 392 LEU A CA 1
ATOM 3078 C C . LEU A 1 392 ? 29.585 14.645 -17.090 1.00 97.75 392 LEU A C 1
ATOM 3080 O O . LEU A 1 392 ? 28.508 14.853 -16.530 1.00 97.75 392 LEU A O 1
ATOM 3084 N N . LEU A 1 393 ? 29.737 13.684 -18.008 1.00 98.19 393 LEU A N 1
ATOM 3085 C CA . LEU A 1 393 ? 28.625 12.860 -18.491 1.00 98.19 393 LEU A CA 1
ATOM 3086 C C . LEU A 1 393 ? 27.968 12.100 -17.339 1.00 98.19 393 LEU A C 1
ATOM 3088 O O . LEU A 1 393 ? 26.750 12.167 -17.157 1.00 98.19 393 LEU A O 1
ATOM 3092 N N . TYR A 1 394 ? 28.770 11.421 -16.520 1.00 97.50 394 TYR A N 1
ATOM 3093 C CA . TYR A 1 394 ? 28.258 10.652 -15.393 1.00 97.50 394 TYR A CA 1
ATOM 3094 C C . TYR A 1 394 ? 27.653 11.535 -14.292 1.00 97.50 394 TYR A C 1
ATOM 3096 O O . TYR A 1 394 ? 26.632 11.170 -13.707 1.00 97.50 394 TYR A O 1
ATOM 3104 N N . MET A 1 395 ? 28.217 12.717 -14.028 1.00 97.06 395 MET A N 1
ATOM 3105 C CA . MET A 1 395 ? 27.651 13.692 -13.093 1.00 97.06 395 MET A CA 1
ATOM 3106 C C . MET A 1 395 ? 26.268 14.166 -13.547 1.00 97.06 395 MET A C 1
ATOM 3108 O O . MET A 1 395 ? 25.332 14.072 -12.758 1.00 97.06 395 MET A O 1
ATOM 3112 N N . TYR A 1 396 ? 26.089 14.586 -14.805 1.00 98.31 396 TYR A N 1
ATOM 3113 C CA . TYR A 1 396 ? 24.760 14.996 -15.281 1.00 98.31 396 TYR A CA 1
ATOM 3114 C C . TYR A 1 396 ? 23.766 13.836 -15.364 1.00 98.31 396 TYR A C 1
ATOM 3116 O O . TYR A 1 396 ? 22.578 14.041 -15.117 1.00 98.31 396 TYR A O 1
ATOM 3124 N N . CYS A 1 397 ? 24.230 12.605 -15.611 1.00 97.62 397 CYS A N 1
ATOM 3125 C CA . CYS A 1 397 ? 23.367 11.431 -15.474 1.00 97.62 397 CYS A CA 1
ATOM 3126 C C . CYS A 1 397 ? 22.833 11.280 -14.040 1.00 97.62 397 CYS A C 1
ATOM 3128 O O . CYS A 1 397 ? 21.651 10.998 -13.839 1.00 97.62 397 CYS A O 1
ATOM 3130 N N . ARG A 1 398 ? 23.690 11.492 -13.030 1.00 94.88 398 ARG A N 1
ATOM 3131 C CA . ARG A 1 398 ? 23.290 11.466 -11.614 1.00 94.88 398 ARG A CA 1
ATOM 3132 C C . ARG A 1 398 ? 22.371 12.631 -11.249 1.00 94.88 398 ARG A C 1
ATOM 3134 O O . ARG A 1 398 ? 21.360 12.385 -10.602 1.00 94.88 398 ARG A O 1
ATOM 3141 N N . ILE A 1 399 ? 22.657 13.849 -11.716 1.00 94.69 399 ILE A N 1
ATOM 3142 C CA . ILE A 1 399 ? 21.808 15.035 -11.491 1.00 94.69 399 ILE A CA 1
ATOM 3143 C C . ILE A 1 399 ? 20.380 14.777 -11.986 1.00 94.69 399 ILE A C 1
ATOM 3145 O O . ILE A 1 399 ? 19.428 14.923 -11.221 1.00 94.69 399 ILE A O 1
ATOM 3149 N N . LEU A 1 400 ? 20.219 14.329 -13.237 1.00 95.12 400 LEU A N 1
ATOM 3150 C CA . LEU A 1 400 ? 18.892 14.062 -13.800 1.00 95.12 400 LEU A CA 1
ATOM 3151 C C . LEU A 1 400 ? 18.215 12.834 -13.181 1.00 95.12 400 LEU A C 1
ATOM 3153 O O . LEU A 1 400 ? 16.992 12.809 -13.057 1.00 95.12 400 LEU A O 1
ATOM 3157 N N . SER A 1 401 ? 18.986 11.836 -12.739 1.00 91.62 401 SER A N 1
ATOM 3158 C CA . SER A 1 401 ? 18.427 10.731 -11.958 1.00 91.62 401 SER A CA 1
ATOM 3159 C C . SER A 1 401 ? 17.858 11.213 -10.622 1.00 91.62 401 SER A C 1
ATOM 3161 O O . SER A 1 401 ? 16.728 10.856 -10.306 1.00 91.62 401 SER A O 1
ATOM 3163 N N . ASN A 1 402 ? 18.608 12.016 -9.859 1.00 84.31 402 ASN A N 1
ATOM 3164 C CA . ASN A 1 402 ? 18.152 12.572 -8.580 1.00 84.31 402 ASN A CA 1
ATOM 3165 C C . ASN A 1 402 ? 16.932 13.485 -8.776 1.00 84.31 402 ASN A C 1
ATOM 3167 O O . ASN A 1 402 ? 16.018 13.477 -7.959 1.00 84.31 402 ASN A O 1
ATOM 3171 N N . CYS A 1 403 ? 16.881 14.218 -9.892 1.00 86.12 403 CYS A N 1
ATOM 3172 C CA . CYS A 1 403 ? 15.737 15.051 -10.250 1.00 86.12 403 CYS A CA 1
ATOM 3173 C C . CYS A 1 403 ? 14.427 14.250 -10.348 1.00 86.12 403 CYS A C 1
ATOM 3175 O O . CYS A 1 403 ? 13.400 14.684 -9.828 1.00 86.12 403 CYS A O 1
ATOM 3177 N N . LYS A 1 404 ? 14.457 13.048 -10.941 1.00 83.38 404 LYS A N 1
ATOM 3178 C CA . LYS A 1 404 ? 13.285 12.156 -10.990 1.00 83.38 404 LYS A CA 1
ATOM 3179 C C . LYS A 1 404 ? 12.845 11.706 -9.596 1.00 83.38 404 LYS A C 1
ATOM 3181 O O . LYS A 1 404 ? 11.650 11.705 -9.310 1.00 83.38 404 LYS A O 1
ATOM 3186 N N . ASP A 1 405 ? 13.801 11.336 -8.748 1.00 74.12 405 ASP A N 1
ATOM 3187 C CA . ASP A 1 405 ? 13.530 10.837 -7.396 1.00 74.12 405 ASP A CA 1
ATOM 3188 C C . ASP A 1 405 ? 13.002 11.946 -6.464 1.00 74.12 405 ASP A C 1
ATOM 3190 O O . ASP A 1 405 ? 12.266 11.657 -5.521 1.00 74.12 405 ASP A O 1
ATOM 3194 N N . ASN A 1 406 ? 13.313 13.211 -6.767 1.00 71.06 406 ASN A N 1
ATOM 3195 C CA . ASN A 1 406 ? 12.874 14.404 -6.039 1.00 71.06 406 ASN A CA 1
ATOM 3196 C C . ASN A 1 406 ? 11.691 15.132 -6.718 1.00 71.06 406 ASN A C 1
ATOM 3198 O O . ASN A 1 406 ? 11.607 16.358 -6.701 1.00 71.06 406 ASN A O 1
ATOM 3202 N N . GLY A 1 407 ? 10.797 14.395 -7.388 1.00 76.44 407 GLY A N 1
ATOM 3203 C CA . GLY A 1 407 ? 9.552 14.956 -7.930 1.00 76.44 407 GLY A CA 1
ATOM 3204 C C . GLY A 1 407 ? 9.728 15.968 -9.071 1.00 76.44 407 GLY A C 1
ATOM 3205 O O . GLY A 1 407 ? 8.873 16.827 -9.257 1.00 76.44 407 GLY A O 1
ATOM 3206 N N . GLY A 1 408 ? 10.822 15.883 -9.834 1.00 81.50 408 GLY A N 1
ATOM 3207 C CA . GLY A 1 408 ? 11.132 16.803 -10.934 1.00 81.50 408 GLY A CA 1
ATOM 3208 C C . GLY A 1 408 ? 11.955 18.027 -10.523 1.00 81.50 408 GLY A C 1
ATOM 3209 O O . GLY A 1 408 ? 12.190 18.903 -11.352 1.00 81.50 408 GLY A O 1
ATOM 3210 N N . ILE A 1 409 ? 12.423 18.091 -9.273 1.00 84.62 409 ILE A N 1
ATOM 3211 C CA . ILE A 1 409 ? 13.242 19.192 -8.754 1.00 84.62 409 ILE A CA 1
ATOM 3212 C C . ILE A 1 409 ? 14.720 18.810 -8.835 1.00 84.62 409 ILE A C 1
ATOM 3214 O O . ILE A 1 409 ? 15.123 17.747 -8.362 1.00 84.62 409 ILE A O 1
ATOM 3218 N N . LEU A 1 410 ? 15.542 19.668 -9.440 1.00 90.06 410 LEU A N 1
ATOM 3219 C CA . LEU A 1 410 ? 16.989 19.462 -9.512 1.00 90.06 410 LEU A CA 1
ATOM 3220 C C . LEU A 1 410 ? 17.624 19.417 -8.103 1.00 90.06 410 LEU A C 1
ATOM 3222 O O . LEU A 1 410 ? 17.173 20.132 -7.212 1.00 90.06 410 LEU A O 1
ATOM 3226 N N . PRO A 1 411 ? 18.659 18.589 -7.873 1.00 88.00 411 PRO A N 1
ATOM 3227 C CA . PRO A 1 411 ? 19.280 18.463 -6.555 1.00 88.00 411 PRO A CA 1
ATOM 3228 C C . PRO A 1 411 ? 20.043 19.736 -6.156 1.00 88.00 411 PRO A C 1
ATOM 3230 O O . PRO A 1 411 ? 20.782 20.289 -6.966 1.00 88.00 411 PRO A O 1
ATOM 3233 N N . GLU A 1 412 ? 19.936 20.176 -4.901 1.00 87.75 412 GLU A N 1
ATOM 3234 C CA . GLU A 1 412 ? 20.646 21.381 -4.425 1.00 87.75 412 GLU A CA 1
ATOM 3235 C C . GLU A 1 412 ? 22.173 21.221 -4.448 1.00 87.75 412 GLU A C 1
ATOM 3237 O O . GLU A 1 412 ? 22.900 22.190 -4.669 1.00 87.75 412 GLU A O 1
ATOM 3242 N N . LEU A 1 413 ? 22.655 19.991 -4.243 1.00 89.12 413 LEU A N 1
ATOM 3243 C CA . LEU A 1 413 ? 24.066 19.620 -4.238 1.00 89.12 413 LEU A CA 1
ATOM 3244 C C . LEU A 1 413 ? 24.291 18.367 -5.090 1.00 89.12 413 LEU A C 1
ATOM 3246 O O . LEU A 1 413 ? 23.432 17.489 -5.171 1.00 89.12 413 LEU A O 1
ATOM 3250 N N . VAL A 1 414 ? 25.477 18.247 -5.685 1.00 91.44 414 VAL A N 1
ATOM 3251 C CA . VAL A 1 414 ? 25.958 17.012 -6.323 1.00 91.44 414 VAL A CA 1
ATOM 3252 C C . VAL A 1 414 ? 27.398 16.737 -5.912 1.00 91.44 414 VAL A C 1
ATOM 3254 O O . VAL A 1 414 ? 28.255 17.614 -6.013 1.00 91.44 414 VAL A O 1
ATOM 3257 N N . THR A 1 415 ? 27.699 15.516 -5.466 1.00 91.50 415 THR A N 1
ATOM 3258 C CA . THR A 1 415 ? 29.077 15.113 -5.166 1.00 91.50 415 THR A CA 1
ATOM 3259 C C . THR A 1 415 ? 29.855 14.882 -6.457 1.00 91.50 415 THR A C 1
ATOM 3261 O O . THR A 1 415 ? 29.413 14.133 -7.331 1.00 91.50 415 THR A O 1
ATOM 3264 N N . VAL A 1 416 ? 31.051 15.456 -6.564 1.00 92.25 416 VAL A N 1
ATOM 3265 C CA . VAL A 1 416 ? 31.979 15.274 -7.687 1.00 92.25 416 VAL A CA 1
ATOM 3266 C C . VAL A 1 416 ? 33.253 14.609 -7.176 1.00 92.25 416 VAL A C 1
ATOM 3268 O O . VAL A 1 416 ? 33.809 14.988 -6.146 1.00 92.25 416 VAL A O 1
ATOM 3271 N N . ARG A 1 417 ? 33.708 13.578 -7.890 1.00 92.31 417 ARG A N 1
ATOM 3272 C CA . ARG A 1 417 ? 34.964 12.864 -7.633 1.00 92.31 417 ARG A CA 1
ATOM 3273 C C . ARG A 1 417 ? 35.671 12.626 -8.968 1.00 92.31 417 ARG A C 1
ATOM 3275 O O . ARG A 1 417 ? 34.963 12.463 -9.962 1.00 92.31 417 ARG A O 1
ATOM 3282 N N . PRO A 1 418 ? 37.013 12.536 -8.989 1.00 93.19 418 PRO A N 1
ATOM 3283 C CA . PRO A 1 418 ? 37.744 12.155 -10.192 1.00 93.19 418 PRO A CA 1
ATOM 3284 C C . PRO A 1 418 ? 37.261 10.819 -10.757 1.00 93.19 418 PRO A C 1
ATOM 3286 O O . PRO A 1 418 ? 36.950 9.895 -9.995 1.00 93.19 418 PRO A O 1
ATOM 3289 N N . TRP A 1 419 ? 37.248 10.683 -12.078 1.00 94.69 419 TRP A N 1
ATOM 3290 C CA . TRP A 1 419 ? 36.885 9.441 -12.746 1.00 94.69 419 TRP A CA 1
ATOM 3291 C C . TRP A 1 419 ? 37.928 8.357 -12.469 1.00 94.69 419 TRP A C 1
ATOM 3293 O O . TRP A 1 419 ? 39.044 8.362 -12.996 1.00 94.69 419 TRP A O 1
ATOM 3303 N N . SER A 1 420 ? 37.529 7.383 -11.666 1.00 93.19 420 SER A N 1
ATOM 3304 C CA . SER A 1 420 ? 38.287 6.173 -11.380 1.00 93.19 420 SER A CA 1
ATOM 3305 C C . SER A 1 420 ? 37.299 5.054 -11.095 1.00 93.19 420 SER A C 1
ATOM 3307 O O . SER A 1 420 ? 36.264 5.290 -10.466 1.00 93.19 420 SER A O 1
ATOM 3309 N N . SER A 1 421 ? 37.634 3.822 -11.477 1.00 91.00 421 SER A N 1
ATOM 3310 C CA . SER A 1 421 ? 36.846 2.643 -11.106 1.00 91.00 421 SER A CA 1
ATOM 3311 C C . SER A 1 421 ? 36.684 2.510 -9.585 1.00 91.00 421 SER A C 1
ATOM 3313 O O . SER A 1 421 ? 35.648 2.027 -9.136 1.00 91.00 421 SER A O 1
ATOM 3315 N N . SER A 1 422 ? 37.644 3.013 -8.795 1.00 91.38 422 SER A N 1
ATOM 3316 C CA . SER A 1 422 ? 37.583 3.049 -7.325 1.00 91.38 422 SER A CA 1
ATOM 3317 C C . SER A 1 422 ? 36.564 4.048 -6.767 1.00 91.38 422 SER A C 1
ATOM 3319 O O . SER A 1 422 ? 36.088 3.869 -5.651 1.00 91.38 422 SER A O 1
ATOM 3321 N N . ASN A 1 423 ? 36.237 5.101 -7.521 1.00 89.19 423 ASN A N 1
ATOM 3322 C CA . ASN A 1 423 ? 35.292 6.140 -7.105 1.00 89.19 423 ASN A CA 1
ATOM 3323 C C . ASN A 1 423 ? 33.859 5.853 -7.578 1.00 89.19 423 ASN A C 1
ATOM 3325 O O . ASN A 1 423 ? 32.937 6.544 -7.156 1.00 89.19 423 ASN A O 1
ATOM 3329 N N . ILE A 1 424 ? 33.661 4.867 -8.459 1.00 92.06 424 ILE A N 1
ATOM 3330 C CA . ILE A 1 424 ? 32.359 4.527 -9.040 1.00 92.06 424 ILE A CA 1
ATOM 3331 C C . ILE A 1 424 ? 31.767 3.327 -8.277 1.00 92.06 424 ILE A C 1
ATOM 3333 O O . ILE A 1 424 ? 32.395 2.267 -8.226 1.00 92.06 424 ILE A O 1
ATOM 3337 N N . PRO A 1 425 ? 30.527 3.398 -7.755 1.00 90.25 425 PRO A N 1
ATOM 3338 C CA . PRO A 1 425 ? 29.568 4.491 -7.912 1.00 90.25 425 PRO A CA 1
ATOM 3339 C C . PRO A 1 425 ? 29.888 5.694 -7.015 1.00 90.25 425 PRO A C 1
ATOM 3341 O O . PRO A 1 425 ? 30.206 5.521 -5.840 1.00 90.25 425 PRO A O 1
ATOM 3344 N N . VAL A 1 426 ? 29.713 6.908 -7.544 1.00 88.50 426 VAL A N 1
ATOM 3345 C CA . VAL A 1 426 ? 29.774 8.128 -6.725 1.00 88.50 426 VAL A CA 1
ATOM 3346 C C . VAL A 1 426 ? 28.415 8.307 -6.058 1.00 88.50 426 VAL A C 1
ATOM 3348 O O . VAL A 1 426 ? 27.399 8.419 -6.747 1.00 88.50 426 VAL A O 1
ATOM 3351 N N . ARG A 1 427 ? 28.395 8.308 -4.723 1.00 82.31 427 ARG A N 1
ATOM 3352 C CA . ARG A 1 427 ? 27.177 8.472 -3.924 1.00 82.31 427 ARG A CA 1
ATOM 3353 C C . ARG A 1 427 ? 27.140 9.849 -3.276 1.00 82.31 427 ARG A C 1
ATOM 3355 O O . ARG A 1 427 ? 28.163 10.312 -2.777 1.00 82.31 427 ARG A O 1
ATOM 3362 N N . ASP A 1 428 ? 25.961 10.454 -3.301 1.00 80.19 428 ASP A N 1
ATOM 3363 C CA . ASP A 1 428 ? 25.663 11.678 -2.570 1.00 80.19 428 ASP A CA 1
ATOM 3364 C C . ASP A 1 428 ? 25.329 11.285 -1.121 1.00 80.19 428 ASP A C 1
ATOM 3366 O O . ASP A 1 428 ? 24.452 10.456 -0.880 1.00 80.19 428 ASP A O 1
ATOM 3370 N N . GLU A 1 429 ? 26.072 11.822 -0.155 1.00 84.50 429 GLU A N 1
ATOM 3371 C CA . GLU A 1 429 ? 25.944 11.499 1.276 1.00 84.50 429 GLU A CA 1
ATOM 3372 C C . GLU A 1 429 ? 25.155 12.589 2.017 1.00 84.50 429 GLU A C 1
ATOM 3374 O O . GLU A 1 429 ? 25.494 12.971 3.130 1.00 84.50 429 GLU A O 1
ATOM 3379 N N . PHE A 1 430 ? 24.114 13.125 1.386 1.00 88.06 430 PHE A N 1
ATOM 3380 C CA . PHE A 1 430 ? 23.195 14.112 1.951 1.00 88.06 430 PHE A CA 1
ATOM 3381 C C . PHE A 1 430 ? 21.768 13.802 1.499 1.00 88.06 430 PHE A C 1
ATOM 3383 O O . PHE A 1 430 ? 21.558 13.306 0.391 1.00 88.06 430 PHE A O 1
ATOM 3390 N N . PHE A 1 431 ? 20.788 14.064 2.363 1.00 88.06 431 PHE A N 1
ATOM 3391 C CA . PHE A 1 431 ? 19.414 13.604 2.165 1.00 88.06 431 PHE A CA 1
ATOM 3392 C C . PHE A 1 431 ? 18.385 14.675 2.516 1.00 88.06 431 PHE A C 1
ATOM 3394 O O . PHE A 1 431 ? 18.587 15.471 3.432 1.00 88.06 431 PHE A O 1
ATOM 3401 N N . THR A 1 432 ? 17.247 14.652 1.825 1.00 90.44 432 THR A N 1
ATOM 3402 C CA . THR A 1 432 ? 16.075 15.452 2.205 1.00 90.44 432 THR A CA 1
ATOM 3403 C C . THR A 1 432 ? 15.309 14.790 3.355 1.00 90.44 432 THR A C 1
ATOM 3405 O O . THR A 1 432 ? 15.361 13.567 3.536 1.00 90.44 432 THR A O 1
ATOM 3408 N N . ILE A 1 433 ? 14.510 15.573 4.093 1.00 91.62 433 ILE A N 1
ATOM 3409 C CA . ILE A 1 433 ? 13.581 15.047 5.113 1.00 91.62 433 ILE A CA 1
ATOM 3410 C C . ILE A 1 433 ? 12.661 13.982 4.507 1.00 91.62 433 ILE A C 1
ATOM 3412 O O . ILE A 1 433 ? 12.401 12.959 5.140 1.00 91.62 433 ILE A O 1
ATOM 3416 N N . GLN A 1 434 ? 12.212 14.171 3.263 1.00 90.88 434 GLN A N 1
ATOM 3417 C CA . GLN A 1 434 ? 11.325 13.232 2.578 1.00 90.88 434 GLN A CA 1
ATOM 3418 C C . GLN A 1 434 ? 12.007 11.885 2.283 1.00 90.88 434 GLN A C 1
ATOM 3420 O O . GLN A 1 434 ? 11.403 10.835 2.506 1.00 90.88 434 GLN A O 1
ATOM 3425 N N . GLN A 1 435 ? 13.268 11.884 1.835 1.00 91.00 435 GLN A N 1
ATOM 3426 C CA . GLN A 1 435 ? 14.033 10.650 1.597 1.00 91.00 435 GLN A CA 1
ATOM 3427 C C . GLN A 1 435 ? 14.259 9.860 2.896 1.00 91.00 435 GLN A C 1
ATOM 3429 O O . GLN A 1 435 ? 14.113 8.632 2.920 1.00 91.00 435 GLN A O 1
ATOM 3434 N N . ILE A 1 436 ? 14.570 10.565 3.988 1.00 96.19 436 ILE A N 1
ATOM 3435 C CA . ILE A 1 436 ? 14.738 9.965 5.317 1.00 96.19 436 ILE A CA 1
ATOM 3436 C C . ILE A 1 436 ? 13.401 9.411 5.815 1.00 96.19 436 ILE A C 1
ATOM 3438 O O . ILE A 1 436 ? 13.337 8.257 6.229 1.00 96.19 436 ILE A O 1
ATOM 3442 N N . THR A 1 437 ? 12.325 10.192 5.707 1.00 95.44 437 THR A N 1
ATOM 3443 C CA . THR A 1 437 ? 10.970 9.818 6.138 1.00 95.44 437 THR A CA 1
ATOM 3444 C C . THR A 1 437 ? 10.454 8.592 5.391 1.00 95.44 437 THR A C 1
ATOM 3446 O O . THR A 1 437 ? 9.955 7.660 6.018 1.00 95.44 437 THR A O 1
ATOM 3449 N N . LYS A 1 438 ? 10.651 8.524 4.069 1.00 94.75 438 LYS A N 1
ATOM 3450 C CA . LYS A 1 438 ? 10.327 7.331 3.275 1.00 94.75 438 LYS A CA 1
ATOM 3451 C C . LYS A 1 438 ? 11.041 6.091 3.821 1.00 94.75 438 LYS A C 1
ATOM 3453 O O . LYS A 1 438 ? 10.397 5.079 4.087 1.00 94.75 438 LYS A O 1
ATOM 3458 N N . THR A 1 439 ? 12.350 6.191 4.055 1.00 96.00 439 THR A N 1
ATOM 3459 C CA . THR A 1 439 ? 13.137 5.073 4.599 1.00 96.00 439 THR A CA 1
ATOM 3460 C C . THR A 1 439 ? 12.700 4.719 6.026 1.00 96.00 439 THR A C 1
ATOM 3462 O O . THR A 1 439 ? 12.656 3.550 6.394 1.00 96.00 439 THR A O 1
ATOM 3465 N N . ALA A 1 440 ? 12.319 5.708 6.837 1.00 97.62 440 ALA A N 1
ATOM 3466 C CA . ALA A 1 440 ? 11.817 5.510 8.194 1.00 97.62 440 ALA A CA 1
ATOM 3467 C C . ALA A 1 440 ? 10.521 4.682 8.216 1.00 97.62 440 ALA A C 1
ATOM 3469 O O . ALA A 1 440 ? 10.374 3.776 9.037 1.00 97.62 440 ALA A O 1
ATOM 3470 N N . ILE A 1 441 ? 9.616 4.935 7.267 1.00 96.75 441 ILE A N 1
ATOM 3471 C CA . ILE A 1 441 ? 8.383 4.159 7.075 1.00 96.75 441 ILE A CA 1
ATOM 3472 C C . ILE A 1 441 ? 8.707 2.721 6.640 1.00 96.75 441 ILE A C 1
ATOM 3474 O O . ILE A 1 441 ? 8.137 1.770 7.177 1.00 96.75 441 ILE A O 1
ATOM 3478 N N . GLU A 1 442 ? 9.650 2.541 5.712 1.00 97.06 442 GLU A N 1
ATOM 3479 C CA . GLU A 1 442 ? 10.103 1.215 5.268 1.00 97.06 442 GLU A CA 1
ATOM 3480 C C . GLU A 1 442 ? 10.718 0.408 6.425 1.00 97.06 442 GLU A C 1
ATOM 3482 O O . GLU A 1 442 ? 10.352 -0.751 6.631 1.00 97.06 442 GLU A O 1
ATOM 3487 N N . VAL A 1 443 ? 11.583 1.028 7.237 1.00 97.38 443 VAL A N 1
ATOM 3488 C CA . VAL A 1 443 ? 12.203 0.398 8.416 1.00 97.38 443 VAL A CA 1
ATOM 3489 C C . VAL A 1 443 ? 11.164 0.072 9.491 1.00 97.38 443 VAL A C 1
ATOM 3491 O O . VAL A 1 443 ? 11.204 -1.028 10.044 1.00 97.38 443 VAL A O 1
ATOM 3494 N N . LYS A 1 444 ? 10.203 0.971 9.759 1.00 96.12 444 LYS A N 1
ATOM 3495 C CA . LYS A 1 444 ? 9.058 0.704 10.648 1.00 96.12 444 LYS A CA 1
ATOM 3496 C C . LYS A 1 444 ? 8.305 -0.545 10.193 1.00 96.12 444 LYS A C 1
ATOM 3498 O O . LYS A 1 444 ? 8.125 -1.465 10.984 1.00 96.12 444 LYS A O 1
ATOM 3503 N N . ASN A 1 445 ? 7.882 -0.591 8.931 1.00 96.25 445 ASN A N 1
ATOM 3504 C CA . ASN A 1 445 ? 7.077 -1.695 8.407 1.00 96.25 445 ASN A CA 1
ATOM 3505 C C . ASN A 1 445 ? 7.866 -3.014 8.390 1.00 96.25 445 ASN A C 1
ATOM 3507 O O . ASN A 1 445 ? 7.326 -4.060 8.750 1.00 96.25 445 ASN A O 1
ATOM 3511 N N . PHE A 1 446 ? 9.158 -2.966 8.043 1.00 96.12 446 PHE A N 1
ATOM 3512 C CA . PHE A 1 446 ? 10.051 -4.118 8.141 1.00 96.12 446 PHE A CA 1
ATOM 3513 C C . PHE A 1 446 ? 10.119 -4.648 9.577 1.00 96.12 446 PHE A C 1
ATOM 3515 O O . PHE A 1 446 ? 9.918 -5.842 9.798 1.00 96.12 446 PHE A O 1
ATOM 3522 N N . LEU A 1 447 ? 10.365 -3.773 10.555 1.00 95.19 447 LEU A N 1
ATOM 3523 C CA . LEU A 1 447 ? 10.447 -4.142 11.966 1.00 95.19 447 LEU A CA 1
ATOM 3524 C C . LEU A 1 447 ? 9.112 -4.689 12.479 1.00 95.19 447 LEU A C 1
ATOM 3526 O O . LEU A 1 447 ? 9.098 -5.661 13.227 1.00 95.19 447 LEU A O 1
ATOM 3530 N N . GLU A 1 448 ? 7.982 -4.112 12.076 1.00 94.75 448 GLU A N 1
ATOM 3531 C CA . GLU A 1 448 ? 6.658 -4.564 12.512 1.00 94.75 448 GLU A CA 1
ATOM 3532 C C . GLU A 1 448 ? 6.291 -5.939 11.950 1.00 94.75 448 GLU A C 1
ATOM 3534 O O . GLU A 1 448 ? 5.662 -6.727 12.660 1.00 94.75 448 GLU A O 1
ATOM 3539 N N . GLY A 1 449 ? 6.726 -6.254 10.727 1.00 94.31 449 GLY A N 1
ATOM 3540 C CA . GLY A 1 449 ? 6.564 -7.577 10.126 1.00 94.31 449 GLY A CA 1
ATOM 3541 C C . GLY A 1 449 ? 7.528 -8.623 10.692 1.00 94.31 449 GLY A C 1
ATOM 3542 O O . GLY A 1 449 ? 7.115 -9.742 10.981 1.00 94.31 449 GLY A O 1
ATOM 3543 N N . ASN A 1 450 ? 8.797 -8.259 10.892 1.00 95.06 450 ASN A N 1
ATOM 3544 C CA . ASN A 1 450 ? 9.873 -9.212 11.194 1.00 95.06 450 ASN A CA 1
ATOM 3545 C C . ASN A 1 450 ? 10.274 -9.271 12.677 1.00 95.06 450 ASN A C 1
ATOM 3547 O O . ASN A 1 450 ? 10.928 -10.217 13.101 1.00 95.06 450 ASN A O 1
ATOM 3551 N N . LYS A 1 451 ? 9.872 -8.284 13.485 1.00 92.94 451 LYS A N 1
ATOM 3552 C CA . LYS A 1 451 ? 10.167 -8.147 14.926 1.00 92.94 451 LYS A CA 1
ATOM 3553 C C . LYS A 1 451 ? 11.653 -7.965 15.277 1.00 92.94 451 LYS A C 1
ATOM 3555 O O . LYS A 1 451 ? 12.038 -8.163 16.427 1.00 92.94 451 LYS A O 1
ATOM 3560 N N . TYR A 1 452 ? 12.484 -7.549 14.322 1.00 92.12 452 TYR A N 1
ATOM 3561 C CA . TYR A 1 452 ? 13.882 -7.161 14.542 1.00 92.12 452 TYR A CA 1
ATOM 3562 C C . TYR A 1 452 ? 14.281 -5.984 13.639 1.00 92.12 452 TYR A C 1
ATOM 3564 O O . TYR A 1 452 ? 13.607 -5.686 12.653 1.00 92.12 452 TYR A O 1
ATOM 3572 N N . LEU A 1 453 ? 15.376 -5.296 13.982 1.00 90.94 453 LEU A N 1
ATOM 3573 C CA . LEU A 1 453 ? 15.911 -4.197 13.173 1.00 90.94 453 LEU A CA 1
ATOM 3574 C C . LEU A 1 453 ? 16.758 -4.713 12.005 1.00 90.94 453 LEU A C 1
ATOM 3576 O O . LEU A 1 453 ? 17.565 -5.620 12.208 1.00 90.94 453 LEU A O 1
ATOM 3580 N N . PRO A 1 454 ? 16.672 -4.093 10.818 1.00 91.12 454 PRO A N 1
ATOM 3581 C CA . PRO A 1 454 ? 17.566 -4.428 9.718 1.00 91.12 454 PRO A CA 1
ATOM 3582 C C . PRO A 1 454 ? 19.030 -4.162 10.107 1.00 91.12 454 PRO A C 1
ATOM 3584 O O . PRO A 1 454 ? 19.341 -3.190 10.805 1.00 91.12 454 PRO A O 1
ATOM 3587 N N . GLU A 1 455 ? 19.938 -5.033 9.654 1.00 84.75 455 GLU A N 1
ATOM 3588 C CA . GLU A 1 455 ? 21.379 -4.869 9.894 1.00 84.75 455 GLU A CA 1
ATOM 3589 C C . GLU A 1 455 ? 21.952 -3.682 9.103 1.00 84.75 455 GLU A C 1
ATOM 3591 O O . GLU A 1 455 ? 22.813 -2.947 9.595 1.00 84.75 455 GLU A O 1
ATOM 3596 N N . TYR A 1 456 ? 21.427 -3.483 7.894 1.00 84.25 456 TYR A N 1
ATOM 3597 C CA . TYR A 1 456 ? 21.796 -2.418 6.976 1.00 84.25 456 TYR A CA 1
ATOM 3598 C C . TYR A 1 456 ? 20.545 -1.692 6.502 1.00 84.25 456 TYR A C 1
ATOM 3600 O O . TYR A 1 456 ? 19.550 -2.317 6.138 1.00 84.25 456 TYR A O 1
ATOM 3608 N N . ILE A 1 457 ? 20.611 -0.367 6.494 1.00 93.75 457 ILE A N 1
ATOM 3609 C CA . ILE A 1 457 ? 19.520 0.513 6.081 1.00 93.75 457 ILE A CA 1
ATOM 3610 C C . ILE A 1 457 ? 19.995 1.257 4.842 1.00 93.75 457 ILE A C 1
ATOM 3612 O O . ILE A 1 457 ? 21.148 1.675 4.781 1.00 93.75 457 ILE A O 1
ATOM 3616 N N . THR A 1 458 ? 19.139 1.384 3.833 1.00 91.19 458 THR A N 1
ATOM 3617 C CA . THR A 1 458 ? 19.498 2.063 2.585 1.00 91.19 458 THR A CA 1
ATOM 3618 C C . THR A 1 458 ? 18.656 3.318 2.431 1.00 91.19 458 THR A C 1
ATOM 3620 O O . THR A 1 458 ? 17.458 3.210 2.206 1.00 91.19 458 THR A O 1
ATOM 3623 N N . VAL A 1 459 ? 19.278 4.495 2.511 1.00 88.88 459 VAL A N 1
ATOM 3624 C CA . VAL A 1 459 ? 18.619 5.781 2.219 1.00 88.88 459 VAL A CA 1
ATOM 3625 C C . VAL A 1 459 ? 19.133 6.265 0.871 1.00 88.88 459 VAL A C 1
ATOM 3627 O O . VAL A 1 459 ? 20.339 6.413 0.692 1.00 88.88 459 VAL A O 1
ATOM 3630 N N . ASN A 1 460 ? 18.239 6.455 -0.101 1.00 80.25 460 ASN A N 1
ATOM 3631 C CA . ASN A 1 460 ? 18.582 6.901 -1.460 1.00 80.25 460 ASN A CA 1
ATOM 3632 C C . ASN A 1 460 ? 19.780 6.143 -2.095 1.00 80.25 460 ASN A C 1
ATOM 3634 O O . ASN A 1 460 ? 20.674 6.722 -2.709 1.00 80.25 460 ASN A O 1
ATOM 3638 N N . GLY A 1 461 ? 19.847 4.820 -1.894 1.00 75.50 461 GLY A N 1
ATOM 3639 C CA . GLY A 1 461 ? 20.923 3.966 -2.417 1.00 75.50 461 GLY A CA 1
ATOM 3640 C C . GLY A 1 461 ? 22.241 3.989 -1.628 1.00 75.50 461 GLY A C 1
ATOM 3641 O O . GLY A 1 461 ? 23.181 3.293 -2.019 1.00 75.50 461 GLY A O 1
ATOM 3642 N N . VAL A 1 462 ? 22.336 4.749 -0.534 1.00 81.94 462 VAL A N 1
ATOM 3643 C CA . VAL A 1 462 ? 23.475 4.736 0.396 1.00 81.94 462 VAL A CA 1
ATOM 3644 C C . VAL A 1 462 ? 23.194 3.750 1.522 1.00 81.94 462 VAL A C 1
ATOM 3646 O O . VAL A 1 462 ? 22.243 3.922 2.283 1.00 81.94 462 VAL A O 1
ATOM 3649 N N . VAL A 1 463 ? 24.029 2.715 1.621 1.00 86.62 463 VAL A N 1
ATOM 3650 C CA . VAL A 1 463 ? 23.958 1.720 2.696 1.00 86.62 463 VAL A CA 1
ATOM 3651 C C . VAL A 1 463 ? 24.595 2.298 3.953 1.00 86.62 463 VAL A C 1
ATOM 3653 O O . VAL A 1 463 ? 25.733 2.761 3.916 1.00 86.62 463 VAL A O 1
ATOM 3656 N N . MET A 1 464 ? 23.880 2.237 5.069 1.00 92.00 464 MET A N 1
ATOM 3657 C CA . MET A 1 464 ? 24.320 2.767 6.351 1.00 92.00 464 MET A CA 1
ATOM 3658 C C . MET A 1 464 ? 23.921 1.856 7.509 1.00 92.00 464 MET A C 1
ATOM 3660 O O . MET A 1 464 ? 23.022 1.018 7.401 1.00 92.00 464 MET A O 1
ATOM 3664 N N . ASN A 1 465 ? 24.620 2.011 8.629 1.00 93.81 465 ASN A N 1
ATOM 3665 C CA . ASN A 1 465 ? 24.303 1.306 9.862 1.00 93.81 465 ASN A CA 1
ATOM 3666 C C . ASN A 1 465 ? 23.276 2.070 10.718 1.00 93.81 465 ASN A C 1
ATOM 3668 O O . ASN A 1 465 ? 22.914 3.211 10.439 1.00 93.81 465 ASN A O 1
ATOM 3672 N N . GLN A 1 466 ? 22.834 1.440 11.804 1.00 94.50 466 GLN A N 1
ATOM 3673 C CA . GLN A 1 466 ? 21.799 1.975 12.689 1.00 94.50 466 GLN A CA 1
ATOM 3674 C C . GLN A 1 466 ? 22.171 3.312 13.352 1.00 94.50 466 GLN A C 1
ATOM 3676 O O . GLN A 1 466 ? 21.299 4.162 13.457 1.00 94.50 466 GLN A O 1
ATOM 3681 N N . SER A 1 467 ? 23.429 3.557 13.749 1.00 95.31 467 SER A N 1
ATOM 3682 C CA . SER A 1 467 ? 23.823 4.858 14.329 1.00 95.31 467 SER A CA 1
ATOM 3683 C C . SER A 1 467 ? 23.700 5.986 13.313 1.00 95.31 467 SER A C 1
ATOM 3685 O O . SER A 1 467 ? 23.228 7.072 13.637 1.00 95.31 467 SER A O 1
ATOM 3687 N N . GLN A 1 468 ? 24.124 5.719 12.078 1.00 95.88 468 GLN A N 1
ATOM 3688 C CA . GLN A 1 468 ? 24.030 6.675 10.981 1.00 95.88 468 GLN A CA 1
ATOM 3689 C C . GLN A 1 468 ? 22.565 6.968 10.645 1.00 95.88 468 GLN A C 1
ATOM 3691 O O . GLN A 1 468 ? 22.193 8.122 10.464 1.00 95.88 468 GLN A O 1
ATOM 3696 N N . PHE A 1 469 ? 21.712 5.942 10.644 1.00 97.44 469 PHE A N 1
ATOM 3697 C CA . PHE A 1 469 ? 20.287 6.143 10.416 1.00 97.44 469 PHE A CA 1
ATOM 3698 C C . PHE A 1 469 ? 19.596 6.865 11.579 1.00 97.44 469 PHE A C 1
ATOM 3700 O O . PHE A 1 469 ? 18.797 7.761 11.333 1.00 97.44 469 PHE A O 1
ATOM 3707 N N . ILE A 1 470 ? 19.942 6.562 12.838 1.00 97.56 470 ILE A N 1
ATOM 3708 C CA . ILE A 1 470 ? 19.454 7.309 14.010 1.00 97.56 470 ILE A CA 1
ATOM 3709 C C . ILE A 1 470 ? 19.810 8.790 13.875 1.00 97.56 470 ILE A C 1
ATOM 3711 O O . ILE A 1 470 ? 18.943 9.624 14.102 1.00 97.56 470 ILE A O 1
ATOM 3715 N N . TYR A 1 471 ? 21.035 9.120 13.448 1.00 98.12 471 TYR A N 1
ATOM 3716 C CA . TYR A 1 471 ? 21.442 10.506 13.204 1.00 98.12 471 TYR A CA 1
ATOM 3717 C C . TYR A 1 471 ? 20.535 11.213 12.188 1.00 98.12 471 TYR A C 1
ATOM 3719 O O . TYR A 1 471 ? 20.096 12.337 12.433 1.00 98.12 471 TYR A O 1
ATOM 3727 N N . LEU A 1 472 ? 20.209 10.545 11.076 1.00 98.06 472 LEU A N 1
ATOM 3728 C CA . LEU A 1 472 ? 19.282 11.082 10.079 1.00 98.06 472 LEU A CA 1
ATOM 3729 C C . LEU A 1 472 ? 17.869 11.253 10.647 1.00 98.06 472 LEU A C 1
ATOM 3731 O O . LEU A 1 472 ? 17.265 12.300 10.444 1.00 98.06 472 LEU A O 1
ATOM 3735 N N . LEU A 1 473 ? 17.357 10.263 11.385 1.00 98.44 473 LEU A N 1
ATOM 3736 C CA . LEU A 1 473 ? 16.024 10.297 11.993 1.00 98.44 473 LEU A CA 1
ATOM 3737 C C . LEU A 1 473 ? 15.862 11.465 12.976 1.00 98.44 473 LEU A C 1
ATOM 3739 O O . LEU A 1 473 ? 14.892 12.219 12.879 1.00 98.44 473 LEU A O 1
ATOM 3743 N N . VAL A 1 474 ? 16.804 11.629 13.912 1.00 98.31 474 VAL A N 1
ATOM 3744 C CA . VAL A 1 474 ? 16.723 12.699 14.920 1.00 98.31 474 VAL A CA 1
ATOM 3745 C C . VAL A 1 474 ? 16.923 14.071 14.289 1.00 98.31 474 VAL A C 1
ATOM 3747 O O . VAL A 1 474 ? 16.201 15.003 14.626 1.00 98.31 474 VAL A O 1
ATOM 3750 N N . THR A 1 475 ? 17.823 14.188 13.307 1.00 98.00 475 THR A N 1
ATOM 3751 C CA . THR A 1 475 ? 18.062 15.456 12.607 1.00 98.00 475 THR A CA 1
ATOM 3752 C C . THR A 1 475 ? 16.856 15.851 11.759 1.00 98.00 475 THR A C 1
ATOM 3754 O O . THR A 1 475 ? 16.415 16.993 11.842 1.00 98.00 475 THR A O 1
ATOM 3757 N N . ALA A 1 476 ? 16.258 14.904 11.027 1.00 97.75 476 ALA A N 1
ATOM 3758 C CA . ALA A 1 476 ? 15.031 15.131 10.265 1.00 97.75 476 ALA A CA 1
ATOM 3759 C C . ALA A 1 476 ? 13.861 15.520 11.175 1.00 97.75 476 ALA A C 1
ATOM 3761 O O . ALA A 1 476 ? 13.078 16.397 10.818 1.00 97.75 476 ALA A O 1
ATOM 3762 N N . THR A 1 477 ? 13.765 14.918 12.363 1.00 97.75 477 THR A N 1
ATOM 3763 C CA . THR A 1 477 ? 12.741 15.273 13.356 1.00 97.75 477 THR A CA 1
ATOM 3764 C C . THR A 1 477 ? 12.948 16.698 13.883 1.00 97.75 477 THR A C 1
ATOM 3766 O O . THR A 1 477 ? 12.002 17.482 13.882 1.00 97.75 477 THR A O 1
ATOM 3769 N N . SER A 1 478 ? 14.176 17.080 14.254 1.00 97.19 478 SER A N 1
ATOM 3770 C CA . SER A 1 478 ? 14.489 18.449 14.691 1.00 97.19 478 SER A CA 1
ATOM 3771 C C . SER A 1 478 ? 14.276 19.490 13.585 1.00 97.19 478 SER A C 1
ATOM 3773 O O . SER A 1 478 ? 13.724 20.554 13.854 1.00 97.19 478 SER A O 1
ATOM 3775 N N . HIS A 1 479 ? 14.657 19.184 12.340 1.00 96.19 479 HIS A N 1
ATOM 3776 C CA . HIS A 1 479 ? 14.421 20.055 11.183 1.00 96.19 479 HIS A CA 1
ATOM 3777 C C . HIS A 1 479 ? 12.918 20.230 10.916 1.00 96.19 479 HIS A C 1
ATOM 3779 O O . HIS A 1 479 ? 12.444 21.357 10.787 1.00 96.19 479 HIS A O 1
ATOM 3785 N N . SER A 1 480 ? 12.150 19.133 10.955 1.00 94.81 480 SER A N 1
ATOM 3786 C CA . SER A 1 480 ? 10.685 19.165 10.817 1.00 94.81 480 SER A CA 1
ATOM 3787 C C . SER A 1 480 ? 10.028 20.024 11.901 1.00 94.81 480 SER A C 1
ATOM 3789 O O . SER A 1 480 ? 9.082 20.750 11.614 1.00 94.81 480 SER A O 1
ATOM 3791 N N . ASN A 1 481 ? 10.546 19.982 13.134 1.00 93.75 481 ASN A N 1
ATOM 3792 C CA . ASN A 1 481 ? 10.070 20.823 14.233 1.00 93.75 481 ASN A CA 1
ATOM 3793 C C . ASN A 1 481 ? 10.356 22.320 14.014 1.00 93.75 481 ASN A C 1
ATOM 3795 O O . ASN A 1 481 ? 9.543 23.167 14.369 1.00 93.75 481 ASN A O 1
ATOM 3799 N N . ALA A 1 482 ? 11.515 22.646 13.438 1.00 93.00 482 ALA A N 1
ATOM 3800 C CA . ALA A 1 482 ? 11.943 24.021 13.183 1.00 93.00 482 ALA A CA 1
ATOM 3801 C C . ALA A 1 482 ? 11.394 24.612 11.868 1.00 93.00 482 ALA A C 1
ATOM 3803 O O . ALA A 1 482 ? 11.583 25.801 11.615 1.00 93.00 482 ALA A O 1
ATOM 3804 N N . GLY A 1 483 ? 10.750 23.801 11.020 1.00 89.75 483 GLY A N 1
ATOM 3805 C CA . GLY A 1 483 ? 10.405 24.188 9.648 1.00 89.75 483 GLY A CA 1
ATOM 3806 C C . GLY A 1 483 ? 11.631 24.367 8.740 1.00 89.75 483 GLY A C 1
ATOM 3807 O O . GLY A 1 483 ? 11.554 25.074 7.736 1.00 89.75 483 GLY A O 1
ATOM 3808 N N . ASP A 1 484 ? 12.765 23.761 9.101 1.00 90.94 484 ASP A N 1
ATOM 3809 C CA . ASP A 1 484 ? 14.011 23.803 8.337 1.00 90.94 484 ASP A CA 1
ATOM 3810 C C . ASP A 1 484 ? 13.985 22.726 7.246 1.00 90.94 484 ASP A C 1
ATOM 3812 O O . ASP A 1 484 ? 13.869 21.543 7.544 1.00 90.94 484 ASP A O 1
ATOM 3816 N N . ASN A 1 485 ? 14.099 23.124 5.979 1.00 86.00 485 ASN A N 1
ATOM 3817 C CA . ASN A 1 485 ? 14.093 22.201 4.839 1.00 86.00 485 ASN A CA 1
ATOM 3818 C C . ASN A 1 485 ? 15.498 21.901 4.288 1.00 86.00 485 ASN A C 1
ATOM 3820 O O . ASN A 1 485 ? 15.611 21.277 3.233 1.00 86.00 485 ASN A O 1
ATOM 3824 N N . SER A 1 486 ? 16.560 22.339 4.970 1.00 86.81 486 SER A N 1
ATOM 3825 C CA . SER A 1 486 ? 17.939 22.116 4.534 1.00 86.81 486 SER A CA 1
ATOM 3826 C C . SER A 1 486 ? 18.308 20.628 4.460 1.00 86.81 486 SER A C 1
ATOM 3828 O O . SER A 1 486 ? 17.807 19.787 5.218 1.00 86.81 486 SER A O 1
ATOM 3830 N N . LEU A 1 487 ? 19.207 20.299 3.524 1.00 88.06 487 LEU A N 1
ATOM 3831 C CA . LEU A 1 487 ? 19.745 18.951 3.354 1.00 88.06 487 LEU A CA 1
ATOM 3832 C C . LEU A 1 487 ? 20.504 18.471 4.598 1.00 88.06 487 LEU A C 1
ATOM 3834 O O . LEU A 1 487 ? 21.292 19.199 5.200 1.00 88.06 487 LEU A O 1
ATOM 3838 N N . ILE A 1 488 ? 20.321 17.193 4.931 1.00 92.25 488 ILE A N 1
ATOM 3839 C CA . ILE A 1 488 ? 20.961 16.542 6.073 1.00 92.25 488 ILE A CA 1
ATOM 3840 C C . ILE A 1 488 ? 22.119 15.684 5.571 1.00 92.25 488 ILE A C 1
ATOM 3842 O O . ILE A 1 488 ? 21.911 14.635 4.957 1.00 92.25 488 ILE A O 1
ATOM 3846 N N . THR A 1 489 ? 23.346 16.119 5.850 1.00 89.94 489 THR A N 1
ATOM 3847 C CA . THR A 1 489 ? 24.569 15.374 5.528 1.00 89.94 489 THR A CA 1
ATOM 3848 C C . THR A 1 489 ? 24.713 14.148 6.423 1.00 89.94 489 THR A C 1
ATOM 3850 O O . THR A 1 489 ? 24.565 14.224 7.641 1.00 89.94 489 THR A O 1
ATOM 3853 N N . LEU A 1 490 ? 25.041 13.004 5.830 1.00 90.94 490 LEU A N 1
ATOM 3854 C CA . LEU A 1 490 ? 25.352 11.777 6.540 1.00 90.94 490 LEU A CA 1
ATOM 3855 C C . LEU A 1 490 ? 26.596 11.969 7.402 1.00 90.94 490 LEU A C 1
ATOM 3857 O O . LEU A 1 490 ? 27.676 12.305 6.918 1.00 90.94 490 LEU A O 1
ATOM 3861 N N . LEU A 1 491 ? 26.466 11.661 8.684 1.00 91.12 491 LEU A N 1
ATOM 3862 C CA . LEU A 1 491 ? 27.599 11.592 9.585 1.00 91.12 491 LEU A CA 1
ATOM 3863 C C . LEU A 1 491 ? 28.138 10.159 9.636 1.00 91.12 491 LEU A C 1
ATOM 3865 O O . LEU A 1 491 ? 27.390 9.207 9.873 1.00 91.12 491 LEU A O 1
ATOM 3869 N N . ASN A 1 492 ? 29.449 9.987 9.455 1.00 88.31 492 ASN A N 1
ATOM 3870 C CA . ASN A 1 492 ? 30.076 8.685 9.665 1.00 88.31 492 ASN A CA 1
ATOM 3871 C C . ASN A 1 492 ? 30.093 8.342 11.166 1.00 88.31 492 ASN A C 1
ATOM 3873 O O . ASN A 1 492 ? 30.648 9.089 11.975 1.00 88.31 492 ASN A O 1
ATOM 3877 N N . ALA A 1 493 ? 29.480 7.215 11.531 1.00 91.44 493 ALA A N 1
ATOM 3878 C CA . ALA A 1 493 ? 29.332 6.772 12.911 1.00 91.44 493 ALA A CA 1
ATOM 3879 C C . ALA A 1 493 ? 29.387 5.241 13.013 1.00 91.44 493 ALA A C 1
ATOM 3881 O O . ALA A 1 493 ? 28.860 4.532 12.157 1.00 91.44 493 ALA A O 1
ATOM 3882 N N . ASN A 1 494 ? 29.991 4.724 14.081 1.00 92.44 494 ASN A N 1
ATOM 3883 C CA . ASN A 1 494 ? 30.116 3.293 14.359 1.00 92.44 494 ASN A CA 1
ATOM 3884 C C . ASN A 1 494 ? 28.787 2.678 14.826 1.00 92.44 494 ASN A C 1
ATOM 3886 O O . ASN A 1 494 ? 27.972 3.368 15.441 1.00 92.44 494 ASN A O 1
ATOM 3890 N N . LYS A 1 495 ? 28.591 1.363 14.613 1.00 88.56 495 LYS A N 1
ATOM 3891 C CA . LYS A 1 495 ? 27.405 0.615 15.091 1.00 88.56 495 LYS A CA 1
ATOM 3892 C C . LYS A 1 495 ? 27.165 0.851 16.605 1.00 88.56 495 LYS A C 1
ATOM 3894 O O . LYS A 1 495 ? 28.148 0.894 17.362 1.00 88.56 495 LYS A O 1
ATOM 3899 N N . PRO A 1 496 ? 25.903 1.001 17.060 1.00 90.50 496 PRO A N 1
ATOM 3900 C CA . PRO A 1 496 ? 25.576 1.206 18.476 1.00 90.50 496 PRO A CA 1
ATOM 3901 C C . PRO A 1 496 ? 25.952 -0.021 19.331 1.00 90.50 496 PRO A C 1
ATOM 3903 O O . PRO A 1 496 ? 26.136 -1.115 18.800 1.00 90.50 496 PRO A O 1
ATOM 3906 N N . VAL A 1 497 ? 26.105 0.150 20.654 1.00 88.88 497 VAL A N 1
ATOM 3907 C CA . VAL A 1 497 ? 26.153 -0.991 21.604 1.00 88.88 497 VAL A CA 1
ATOM 3908 C C . VAL A 1 497 ? 24.784 -1.128 22.254 1.00 88.88 497 VAL A C 1
ATOM 3910 O O . VAL A 1 497 ? 24.157 -0.120 22.566 1.00 88.88 497 VAL A O 1
ATOM 3913 N N . SER A 1 498 ? 24.342 -2.356 22.502 1.00 79.12 498 SER A N 1
ATOM 3914 C CA . SER A 1 498 ? 23.127 -2.610 23.278 1.00 79.12 498 SER A CA 1
ATOM 3915 C C . SER A 1 498 ? 23.339 -2.271 24.758 1.00 79.12 498 SER A C 1
ATOM 3917 O O . SER A 1 498 ? 24.381 -2.593 25.327 1.00 79.12 498 SER A O 1
ATOM 3919 N N . GLY A 1 499 ? 22.338 -1.648 25.379 1.00 86.12 499 GLY A N 1
ATOM 3920 C CA . GLY A 1 499 ? 22.221 -1.492 26.830 1.00 86.12 499 GLY A CA 1
ATOM 3921 C C . GLY A 1 499 ? 20.952 -2.169 27.356 1.00 86.12 499 GLY A C 1
ATOM 3922 O O . GLY A 1 499 ? 20.072 -2.535 26.573 1.00 86.12 499 GLY A O 1
ATOM 3923 N N . THR A 1 500 ? 20.853 -2.335 28.675 1.00 89.00 500 THR A N 1
ATOM 3924 C CA . THR A 1 500 ? 19.646 -2.868 29.326 1.00 89.00 500 THR A CA 1
ATOM 3925 C C . THR A 1 500 ? 18.633 -1.748 29.527 1.00 89.00 500 THR A C 1
ATOM 3927 O O . THR A 1 500 ? 18.889 -0.802 30.269 1.00 89.00 500 THR A O 1
ATOM 3930 N N . GLU A 1 501 ? 17.498 -1.850 28.842 1.00 92.31 501 GLU A N 1
ATOM 3931 C CA . GLU A 1 501 ? 16.410 -0.875 28.918 1.00 92.31 501 GLU A CA 1
ATOM 3932 C C . GLU A 1 501 ? 15.656 -0.965 30.257 1.00 92.31 501 GLU A C 1
ATOM 3934 O O . GLU A 1 501 ? 15.466 -2.059 30.787 1.00 92.31 501 GLU A O 1
ATOM 3939 N N . THR A 1 502 ? 15.199 0.176 30.786 1.00 91.00 502 THR A N 1
ATOM 3940 C CA . THR A 1 502 ? 14.364 0.255 32.005 1.00 91.00 502 THR A CA 1
ATOM 3941 C C . THR A 1 502 ? 13.028 0.974 31.792 1.00 91.00 502 THR A C 1
ATOM 3943 O O . THR A 1 502 ? 12.382 1.363 32.762 1.00 91.00 502 THR A O 1
ATOM 3946 N N . ILE A 1 503 ? 12.609 1.160 30.537 1.00 86.62 503 ILE A N 1
ATOM 3947 C CA . ILE A 1 503 ? 11.301 1.720 30.177 1.00 86.62 503 ILE A CA 1
ATOM 3948 C C . ILE A 1 503 ? 10.193 0.815 30.719 1.00 86.62 503 ILE A C 1
ATOM 3950 O O . ILE A 1 503 ? 10.188 -0.380 30.440 1.00 86.62 503 ILE A O 1
ATOM 3954 N N . THR A 1 504 ? 9.234 1.377 31.454 1.00 75.94 504 THR A N 1
ATOM 3955 C CA . THR A 1 504 ? 8.067 0.643 31.989 1.00 75.94 504 THR A CA 1
ATOM 3956 C C . THR A 1 504 ? 6.821 0.737 31.098 1.00 75.94 504 THR A C 1
ATOM 3958 O O . THR A 1 504 ? 5.861 -0.006 31.294 1.00 75.94 504 THR A O 1
ATOM 3961 N N . GLY A 1 505 ? 6.868 1.585 30.066 1.00 72.19 505 GLY A N 1
ATOM 3962 C CA . GLY A 1 505 ? 5.758 1.899 29.162 1.00 72.19 505 GLY A CA 1
ATOM 3963 C C . GLY A 1 505 ? 5.022 3.184 29.560 1.00 72.19 505 GLY A C 1
ATOM 3964 O O . GLY A 1 505 ? 5.021 3.567 30.724 1.00 72.19 505 GLY A O 1
ATOM 3965 N N . GLY A 1 506 ? 4.435 3.885 28.588 1.00 72.12 506 GLY A N 1
ATOM 3966 C CA . GLY A 1 506 ? 3.824 5.205 28.794 1.00 72.12 506 GLY A CA 1
ATOM 3967 C C . GLY A 1 506 ? 3.876 6.059 27.530 1.00 72.12 506 GLY A C 1
ATOM 3968 O O . GLY A 1 506 ? 3.960 5.521 26.433 1.00 72.12 506 GLY A O 1
ATOM 3969 N N . ASN A 1 507 ? 3.853 7.383 27.663 1.00 77.31 507 ASN A N 1
ATOM 3970 C CA . ASN A 1 507 ? 3.990 8.297 26.527 1.00 77.31 507 ASN A CA 1
ATOM 3971 C C . ASN A 1 507 ? 5.166 9.252 26.727 1.00 77.31 507 ASN A C 1
ATOM 3973 O O . ASN A 1 507 ? 5.352 9.763 27.827 1.00 77.31 507 ASN A O 1
ATOM 3977 N N . LEU A 1 508 ? 5.907 9.516 25.650 1.00 83.25 508 LEU A N 1
ATOM 3978 C CA . LEU A 1 508 ? 6.863 10.620 25.588 1.00 83.25 508 LEU A CA 1
ATOM 3979 C C . LEU A 1 508 ? 6.231 11.778 24.835 1.00 83.25 508 LEU A C 1
ATOM 3981 O O . LEU A 1 508 ? 5.654 11.600 23.761 1.00 83.25 508 LEU A O 1
ATOM 3985 N N . LEU A 1 509 ? 6.325 12.956 25.425 1.00 77.25 509 LEU A N 1
ATOM 3986 C CA . LEU A 1 509 ? 5.662 14.161 24.949 1.00 77.25 509 LEU A CA 1
ATOM 3987 C C . LEU A 1 509 ? 6.498 14.871 23.883 1.00 77.25 509 LEU A C 1
ATOM 3989 O O . LEU A 1 509 ? 7.698 14.620 23.780 1.00 77.25 509 LEU A O 1
ATOM 3993 N N . HIS A 1 510 ? 5.867 15.765 23.115 1.00 82.94 510 HIS A N 1
ATOM 3994 C CA . HIS A 1 510 ? 6.521 16.532 22.050 1.00 82.94 510 HIS A CA 1
ATOM 3995 C C . HIS A 1 510 ? 7.833 17.185 22.491 1.00 82.94 510 HIS A C 1
ATOM 3997 O O . HIS A 1 510 ? 8.890 16.848 21.957 1.00 82.94 510 HIS A O 1
ATOM 4003 N N . ASP A 1 511 ? 7.791 18.037 23.513 1.00 83.25 511 ASP A N 1
ATOM 4004 C CA . ASP A 1 511 ? 8.984 18.743 23.993 1.00 83.25 511 ASP A CA 1
ATOM 4005 C C . ASP A 1 511 ? 10.065 17.771 24.489 1.00 83.25 511 ASP A C 1
ATOM 4007 O O . ASP A 1 511 ? 11.262 17.994 24.286 1.00 83.25 511 ASP A O 1
ATOM 4011 N N . GLU A 1 512 ? 9.652 16.656 25.097 1.00 90.25 512 GLU A N 1
ATOM 4012 C CA . GLU A 1 512 ? 10.570 15.642 25.601 1.00 90.25 512 GLU A CA 1
ATOM 4013 C C . GLU A 1 512 ? 11.270 14.894 24.463 1.00 90.25 512 GLU A C 1
ATOM 4015 O O . GLU A 1 512 ? 12.500 14.820 24.454 1.00 90.25 512 GLU A O 1
ATOM 4020 N N . TYR A 1 513 ? 10.534 14.363 23.480 1.00 94.31 513 TYR A N 1
ATOM 4021 C CA . TYR A 1 513 ? 11.179 13.656 22.378 1.00 94.31 513 TYR A CA 1
ATOM 4022 C C . TYR A 1 513 ? 11.963 14.615 21.470 1.00 94.31 513 TYR A C 1
ATOM 4024 O O . TYR A 1 513 ? 12.983 14.211 20.925 1.00 94.31 513 TYR A O 1
ATOM 4032 N N . ILE A 1 514 ? 11.589 15.893 21.337 1.00 96.44 514 ILE A N 1
ATOM 4033 C CA . ILE A 1 514 ? 12.421 16.877 20.622 1.00 96.44 514 ILE A CA 1
ATOM 4034 C C . ILE A 1 514 ? 13.729 17.135 21.371 1.00 96.44 514 ILE A C 1
ATOM 4036 O O . ILE A 1 514 ? 14.802 17.159 20.759 1.00 96.44 514 ILE A O 1
ATOM 4040 N N . LYS A 1 515 ? 13.676 17.271 22.700 1.00 96.25 515 LYS A N 1
ATOM 4041 C CA . LYS A 1 515 ? 14.887 17.365 23.522 1.00 96.25 515 LYS A CA 1
ATOM 4042 C C . LYS A 1 515 ? 15.767 16.127 23.338 1.00 96.25 515 LYS A C 1
ATOM 4044 O O . LYS A 1 515 ? 16.964 16.268 23.098 1.00 96.25 515 LYS A O 1
ATOM 4049 N N . ILE A 1 516 ? 15.175 14.932 23.370 1.00 98.00 516 ILE A N 1
ATOM 4050 C CA . ILE A 1 516 ? 15.889 13.676 23.117 1.00 98.00 516 ILE A CA 1
ATOM 4051 C C . ILE A 1 516 ? 16.537 13.682 21.723 1.00 98.00 516 ILE A C 1
ATOM 4053 O O . ILE A 1 516 ? 17.683 13.258 21.594 1.00 98.00 516 ILE A O 1
ATOM 4057 N N . ALA A 1 517 ? 15.847 14.167 20.686 1.00 98.19 517 ALA A N 1
ATOM 4058 C CA . ALA A 1 517 ? 16.376 14.213 19.322 1.00 98.19 517 ALA A CA 1
ATOM 4059 C C . ALA A 1 517 ? 17.649 15.065 19.257 1.00 98.19 517 ALA A C 1
ATOM 4061 O O . ALA A 1 517 ? 18.671 14.626 18.724 1.00 98.19 517 ALA A O 1
ATOM 4062 N N . ASN A 1 518 ? 17.609 16.249 19.871 1.00 98.00 518 ASN A N 1
ATOM 4063 C CA . ASN A 1 518 ? 18.743 17.166 19.934 1.00 98.00 518 ASN A CA 1
ATOM 4064 C C . ASN A 1 518 ? 19.908 16.598 20.764 1.00 98.00 518 ASN A C 1
ATOM 4066 O O . ASN A 1 518 ? 21.055 16.651 20.317 1.00 98.00 518 ASN A O 1
ATOM 4070 N N . ASP A 1 519 ? 19.624 15.998 21.923 1.00 97.94 519 ASP A N 1
ATOM 4071 C CA . ASP A 1 519 ? 20.642 15.390 22.789 1.00 97.94 519 ASP A CA 1
ATOM 4072 C C . ASP A 1 519 ? 21.337 14.207 22.088 1.00 97.94 519 ASP A C 1
ATOM 4074 O O . ASP A 1 519 ? 22.564 14.081 22.117 1.00 97.94 519 ASP A O 1
ATOM 4078 N N . VAL A 1 520 ? 20.570 13.355 21.399 1.00 98.25 520 VAL A N 1
ATOM 4079 C CA . VAL A 1 520 ? 21.101 12.221 20.626 1.00 98.25 520 VAL A CA 1
ATOM 4080 C C . VAL A 1 520 ? 21.908 12.705 19.423 1.00 98.25 520 VAL A C 1
ATOM 4082 O O . VAL A 1 520 ? 22.986 12.163 19.169 1.00 98.25 520 VAL A O 1
ATOM 4085 N N . LYS A 1 521 ? 21.433 13.729 18.699 1.00 97.69 521 LYS A N 1
ATOM 4086 C CA . LYS A 1 521 ? 22.172 14.351 17.590 1.00 97.69 521 LYS A CA 1
ATOM 4087 C C . LYS A 1 521 ? 23.553 14.818 18.059 1.00 97.69 521 LYS A C 1
ATOM 4089 O O . LYS A 1 521 ? 24.562 14.376 17.506 1.00 97.69 521 LYS A O 1
ATOM 4094 N N . ALA A 1 522 ? 23.594 15.624 19.122 1.00 97.69 522 ALA A N 1
ATOM 4095 C CA . ALA A 1 522 ? 24.833 16.139 19.702 1.00 97.69 522 ALA A CA 1
ATOM 4096 C C . ALA A 1 522 ? 25.753 15.008 20.195 1.00 97.69 522 ALA A C 1
ATOM 4098 O O . ALA A 1 522 ? 26.968 15.039 19.976 1.00 97.69 522 ALA A O 1
ATOM 4099 N N . TYR A 1 523 ? 25.184 13.963 20.806 1.00 97.56 523 TYR A N 1
ATOM 4100 C CA . TYR A 1 523 ? 25.948 12.797 21.240 1.00 97.56 523 TYR A CA 1
ATOM 4101 C C . TYR A 1 523 ? 26.628 12.081 20.065 1.00 97.56 523 TYR A C 1
ATOM 4103 O O . TYR A 1 523 ? 27.815 11.757 20.160 1.00 97.56 523 TYR A O 1
ATOM 4111 N N . ILE A 1 524 ? 25.915 11.836 18.959 1.00 97.75 524 ILE A N 1
ATOM 4112 C CA . ILE A 1 524 ? 26.485 11.159 17.782 1.00 97.75 524 ILE A CA 1
ATOM 4113 C C . ILE A 1 524 ? 27.561 12.034 17.131 1.00 97.75 524 ILE A C 1
ATOM 4115 O O . ILE A 1 524 ? 28.611 11.517 16.742 1.00 97.75 524 ILE A O 1
ATOM 4119 N N . GLU A 1 525 ? 27.348 13.348 17.050 1.00 96.31 525 GLU A N 1
ATOM 4120 C CA . GLU A 1 525 ? 28.331 14.298 16.517 1.00 96.31 525 GLU A CA 1
ATOM 4121 C C . GLU A 1 525 ? 29.643 14.275 17.303 1.00 96.31 525 GLU A C 1
ATOM 4123 O O . GLU A 1 525 ? 30.714 14.219 16.686 1.00 96.31 525 GLU A O 1
ATOM 4128 N N . ALA A 1 526 ? 29.565 14.233 18.634 1.00 97.06 526 ALA A N 1
ATOM 4129 C CA . ALA A 1 526 ? 30.728 14.194 19.516 1.00 97.06 526 ALA A CA 1
ATOM 4130 C C . ALA A 1 526 ? 31.422 12.820 19.546 1.00 97.06 526 ALA A C 1
ATOM 4132 O O . ALA A 1 526 ? 32.647 12.744 19.482 1.00 97.06 526 ALA A O 1
ATOM 4133 N N . ASN A 1 527 ? 30.656 11.728 19.618 1.00 95.62 527 ASN A N 1
ATOM 4134 C CA . ASN A 1 527 ? 31.190 10.389 19.903 1.00 95.62 527 ASN A CA 1
ATOM 4135 C C . ASN A 1 527 ? 31.320 9.490 18.665 1.00 95.62 527 ASN A C 1
ATOM 4137 O O . ASN A 1 527 ? 31.824 8.371 18.763 1.00 95.62 527 ASN A O 1
ATOM 4141 N N . LYS A 1 528 ? 30.835 9.944 17.502 1.00 95.75 528 LYS A N 1
ATOM 4142 C CA . LYS A 1 528 ? 30.769 9.169 16.248 1.00 95.75 528 LYS A CA 1
ATOM 4143 C C . LYS A 1 528 ? 30.100 7.803 16.438 1.00 95.75 528 LYS A C 1
ATOM 4145 O O . LYS A 1 528 ? 30.528 6.802 15.862 1.00 95.75 528 LYS A O 1
ATOM 4150 N N . LYS A 1 529 ? 29.062 7.747 17.278 1.00 95.62 529 LYS A N 1
ATOM 4151 C CA . LYS A 1 529 ? 28.290 6.543 17.620 1.00 95.62 529 LYS A CA 1
ATOM 4152 C C . LYS A 1 529 ? 26.992 6.929 18.336 1.00 95.62 529 LYS A C 1
ATOM 4154 O O . LYS A 1 529 ? 27.005 7.877 19.113 1.00 95.62 529 LYS A O 1
ATOM 4159 N N . ALA A 1 530 ? 25.896 6.200 18.110 1.00 95.19 530 ALA A N 1
ATOM 4160 C CA . ALA A 1 530 ? 24.653 6.397 18.861 1.00 95.19 530 ALA A CA 1
ATOM 4161 C C . ALA A 1 530 ? 24.770 5.904 20.317 1.00 95.19 530 ALA A C 1
ATOM 4163 O O . ALA A 1 530 ? 25.478 4.920 20.572 1.00 95.19 530 ALA A O 1
ATOM 4164 N N . PRO A 1 531 ? 24.098 6.575 21.272 1.00 95.62 531 PRO A N 1
ATOM 4165 C CA . PRO A 1 531 ? 24.130 6.173 22.672 1.00 95.62 531 PRO A CA 1
ATOM 4166 C C . PRO A 1 531 ? 23.512 4.780 22.845 1.00 95.62 531 PRO A C 1
ATOM 4168 O O . PRO A 1 531 ? 22.575 4.411 22.137 1.00 95.62 531 PRO A O 1
ATOM 4171 N N . SER A 1 532 ? 24.037 3.993 23.788 1.00 93.69 532 SER A N 1
ATOM 4172 C CA . SER A 1 532 ? 23.462 2.681 24.120 1.00 93.69 532 SER A CA 1
ATOM 4173 C C . SER A 1 532 ? 22.136 2.804 24.870 1.00 93.69 532 SER A C 1
ATOM 4175 O O . SER A 1 532 ? 21.242 1.980 24.673 1.00 93.69 532 SER A O 1
ATOM 4177 N N . LEU A 1 533 ? 22.026 3.834 25.715 1.00 95.38 533 LEU A N 1
ATOM 4178 C CA . LEU A 1 533 ? 20.845 4.192 26.488 1.00 95.38 533 LEU A CA 1
ATOM 4179 C C . LEU A 1 533 ? 20.606 5.704 26.430 1.00 95.38 533 LEU A C 1
ATOM 4181 O O . LEU A 1 533 ? 21.549 6.495 26.436 1.00 95.38 533 LEU A O 1
ATOM 4185 N N . THR A 1 534 ? 19.340 6.097 26.433 1.00 95.88 534 THR A N 1
ATOM 4186 C CA . THR A 1 534 ? 18.878 7.484 26.441 1.00 95.88 534 THR A CA 1
ATOM 4187 C C . THR A 1 534 ? 17.883 7.664 27.582 1.00 95.88 534 THR A C 1
ATOM 4189 O O . THR A 1 534 ? 16.893 6.939 27.657 1.00 95.88 534 THR A O 1
ATOM 4192 N N . SER A 1 535 ? 18.147 8.593 28.501 1.00 93.25 535 SER A N 1
ATOM 4193 C CA . SER A 1 535 ? 17.276 8.823 29.660 1.00 93.25 535 SER A CA 1
ATOM 4194 C C . SER A 1 535 ? 15.990 9.548 29.266 1.00 93.25 535 SER A C 1
ATOM 4196 O O . SER A 1 535 ? 16.029 10.522 28.518 1.00 93.25 535 SER A O 1
ATOM 4198 N N . THR A 1 536 ? 14.863 9.074 29.798 1.00 92.06 536 THR A N 1
ATOM 4199 C CA . THR A 1 536 ? 13.517 9.619 29.568 1.00 92.06 536 THR A CA 1
ATOM 4200 C C . THR A 1 536 ? 12.720 9.650 30.872 1.00 92.06 536 THR A C 1
ATOM 4202 O O . THR A 1 536 ? 13.117 9.028 31.862 1.00 92.06 536 THR A O 1
ATOM 4205 N N . SER A 1 537 ? 11.561 10.304 30.858 1.00 84.38 537 SER A N 1
ATOM 4206 C CA . SER A 1 537 ? 10.569 10.308 31.935 1.00 84.38 537 SER A CA 1
ATOM 4207 C C . SER A 1 537 ? 10.018 8.915 32.271 1.00 84.38 537 SER A C 1
ATOM 4209 O O . SER A 1 537 ? 9.521 8.705 33.375 1.00 84.38 537 SER A O 1
ATOM 4211 N N . LEU A 1 538 ? 10.158 7.943 31.361 1.00 82.50 538 LEU A N 1
ATOM 4212 C CA . LEU A 1 538 ? 9.673 6.567 31.516 1.00 82.50 538 LEU A CA 1
ATOM 4213 C C . LEU A 1 538 ? 10.772 5.567 31.916 1.00 82.50 538 LEU A C 1
ATOM 4215 O O . LEU A 1 538 ? 10.485 4.380 32.061 1.00 82.50 538 LEU A O 1
ATOM 4219 N N . GLY A 1 539 ? 12.027 6.013 32.046 1.00 89.06 539 GLY A N 1
ATOM 4220 C CA . GLY A 1 539 ? 13.205 5.165 32.263 1.00 89.06 539 GLY A CA 1
ATOM 4221 C C . GLY A 1 539 ? 14.289 5.351 31.194 1.00 89.06 539 GLY A C 1
ATOM 4222 O O . GLY A 1 539 ? 14.219 6.247 30.351 1.00 89.06 539 GLY A O 1
ATOM 4223 N N . ASN A 1 540 ? 15.324 4.510 31.218 1.00 93.50 540 ASN A N 1
ATOM 4224 C CA . ASN A 1 540 ? 16.399 4.535 30.226 1.00 93.50 540 ASN A CA 1
ATOM 4225 C C . ASN A 1 540 ? 15.996 3.703 29.005 1.00 93.50 540 ASN A C 1
ATOM 4227 O O . ASN A 1 540 ? 15.847 2.490 29.130 1.00 93.50 540 ASN A O 1
ATOM 4231 N N . MET A 1 541 ? 15.845 4.351 27.849 1.00 94.88 541 MET A N 1
ATOM 4232 C CA . MET A 1 541 ? 15.481 3.765 26.554 1.00 94.88 541 MET A CA 1
ATOM 4233 C C . MET A 1 541 ? 16.713 3.222 25.823 1.00 94.88 541 MET A C 1
ATOM 4235 O O . MET A 1 541 ? 17.719 3.922 25.755 1.00 94.88 541 MET A O 1
ATOM 4239 N N . ASN A 1 542 ? 16.654 2.026 25.232 1.00 94.94 542 ASN A N 1
ATOM 4240 C CA . ASN A 1 542 ? 17.751 1.524 24.393 1.00 94.94 542 ASN A CA 1
ATOM 4241 C C . ASN A 1 542 ? 17.707 2.086 22.956 1.00 94.94 542 ASN A C 1
ATOM 4243 O O . ASN A 1 542 ? 16.705 2.653 22.514 1.00 94.94 542 ASN A O 1
ATOM 4247 N N . TYR A 1 543 ? 18.798 1.921 22.198 1.00 95.06 543 TYR A N 1
ATOM 4248 C CA . TYR A 1 543 ? 18.873 2.445 20.826 1.00 95.06 543 TYR A CA 1
ATOM 4249 C C . TYR A 1 543 ? 17.815 1.834 19.889 1.00 95.06 543 TYR A C 1
ATOM 4251 O O . TYR A 1 543 ? 17.427 2.472 18.908 1.00 95.06 543 TYR A O 1
ATOM 4259 N N . GLN A 1 544 ? 17.356 0.605 20.155 1.00 95.12 544 GLN A N 1
ATOM 4260 C CA . GLN A 1 544 ? 16.363 -0.060 19.318 1.00 95.12 544 GLN A CA 1
ATOM 4261 C C . GLN A 1 544 ? 14.989 0.605 19.437 1.00 95.12 544 GLN A C 1
ATOM 4263 O O . GLN A 1 544 ? 14.370 0.940 18.422 1.00 95.12 544 GLN A O 1
ATOM 4268 N N . SER A 1 545 ? 14.551 0.856 20.671 1.00 94.62 545 SER A N 1
ATOM 4269 C CA . SER A 1 545 ? 13.355 1.635 20.981 1.00 94.62 545 SER A CA 1
ATOM 4270 C C . SER A 1 545 ? 13.466 3.055 20.438 1.00 94.62 545 SER A C 1
ATOM 4272 O O . SER A 1 545 ? 12.509 3.544 19.845 1.00 94.62 545 SER A O 1
ATOM 4274 N N . LEU A 1 546 ? 14.643 3.682 20.557 1.00 96.19 546 LEU A N 1
ATOM 4275 C CA . LEU A 1 546 ? 14.910 5.027 20.043 1.00 96.19 546 LEU A CA 1
ATOM 4276 C C . LEU A 1 546 ? 14.713 5.104 18.523 1.00 96.19 546 LEU A C 1
ATOM 4278 O O . LEU A 1 546 ? 13.973 5.953 18.027 1.00 96.19 546 LEU A O 1
ATOM 4282 N N . LEU A 1 547 ? 15.338 4.187 17.778 1.00 97.12 547 LEU A N 1
ATOM 4283 C CA . LEU A 1 547 ? 15.229 4.110 16.321 1.00 97.12 547 LEU A CA 1
ATOM 4284 C C . LEU A 1 547 ? 13.773 3.858 15.901 1.00 97.12 547 LEU A C 1
ATOM 4286 O O . LEU A 1 547 ? 13.248 4.571 15.042 1.00 97.12 547 LEU A O 1
ATOM 4290 N N . TYR A 1 548 ? 13.098 2.888 16.530 1.00 96.50 548 TYR A N 1
ATOM 4291 C CA . TYR A 1 548 ? 11.701 2.575 16.220 1.00 96.50 548 TYR A CA 1
ATOM 4292 C C . TYR A 1 548 ? 10.755 3.739 16.546 1.00 96.50 548 TYR A C 1
ATOM 4294 O O . TYR A 1 548 ? 9.865 4.044 15.753 1.00 96.50 548 TYR A O 1
ATOM 4302 N N . MET A 1 549 ? 10.966 4.430 17.670 1.00 96.31 549 MET A N 1
ATOM 4303 C CA . MET A 1 549 ? 10.203 5.616 18.061 1.00 96.31 549 MET A CA 1
ATOM 4304 C C . MET A 1 549 ? 10.293 6.710 16.995 1.00 96.31 549 MET A C 1
ATOM 4306 O O . MET A 1 549 ? 9.254 7.158 16.514 1.00 96.31 549 MET A O 1
ATOM 4310 N N . TYR A 1 550 ? 11.496 7.098 16.557 1.00 98.12 550 TYR A N 1
ATOM 4311 C CA . TYR A 1 550 ? 11.622 8.141 15.532 1.00 98.12 550 TYR A CA 1
ATOM 4312 C C . TYR A 1 550 ? 11.118 7.709 14.156 1.00 98.12 550 TYR A C 1
ATOM 4314 O O . TYR A 1 550 ? 10.586 8.538 13.418 1.00 98.12 550 TYR A O 1
ATOM 4322 N N . CYS A 1 551 ? 11.191 6.416 13.821 1.00 97.62 551 CYS A N 1
ATOM 4323 C CA . CYS A 1 551 ? 10.533 5.919 12.614 1.00 97.62 551 CYS A CA 1
ATOM 4324 C C . CYS A 1 551 ? 9.013 6.115 12.668 1.00 97.62 551 CYS A C 1
ATOM 4326 O O . CYS A 1 551 ? 8.404 6.547 11.688 1.00 97.62 551 CYS A O 1
ATOM 4328 N N . ARG A 1 552 ? 8.393 5.844 13.824 1.00 95.31 552 ARG A N 1
ATOM 4329 C CA . ARG A 1 552 ? 6.959 6.078 14.033 1.00 95.31 552 ARG A CA 1
ATOM 4330 C C . ARG A 1 552 ? 6.605 7.567 14.056 1.00 95.31 552 ARG A C 1
ATOM 4332 O O . ARG A 1 552 ? 5.593 7.940 13.469 1.00 95.31 552 ARG A O 1
ATOM 4339 N N . ILE A 1 553 ? 7.444 8.415 14.654 1.00 95.44 553 ILE A N 1
ATOM 4340 C CA . ILE A 1 553 ? 7.270 9.878 14.655 1.00 95.44 553 ILE A CA 1
ATOM 4341 C C . ILE A 1 553 ? 7.259 10.427 13.222 1.00 95.44 553 ILE A C 1
ATOM 4343 O O . ILE A 1 553 ? 6.309 11.115 12.851 1.00 95.44 553 ILE A O 1
ATOM 4347 N N . LEU A 1 554 ? 8.247 10.080 12.387 1.00 96.25 554 LEU A N 1
ATOM 4348 C CA . LEU A 1 554 ? 8.296 10.547 10.994 1.00 96.25 554 LEU A CA 1
ATOM 4349 C C . LEU A 1 554 ? 7.162 9.962 10.134 1.00 96.25 554 LEU A C 1
ATOM 4351 O O . LEU A 1 554 ? 6.647 10.642 9.249 1.00 96.25 554 LEU A O 1
ATOM 4355 N N . ASN A 1 555 ? 6.702 8.740 10.419 1.00 93.81 555 ASN A N 1
ATOM 4356 C CA . ASN A 1 555 ? 5.500 8.190 9.784 1.00 93.81 555 ASN A CA 1
ATOM 4357 C C . ASN A 1 555 ? 4.233 9.003 10.128 1.00 93.81 555 ASN A C 1
ATOM 4359 O O . ASN A 1 555 ? 3.402 9.259 9.253 1.00 93.81 555 ASN A O 1
ATOM 4363 N N . GLN A 1 556 ? 4.085 9.434 11.387 1.00 88.50 556 GLN A N 1
ATOM 4364 C CA . GLN A 1 556 ? 2.984 10.313 11.798 1.00 88.50 556 GLN A CA 1
ATOM 4365 C C . GLN A 1 556 ? 3.103 11.703 11.161 1.00 88.50 556 GLN A C 1
ATOM 4367 O O . GLN A 1 556 ? 2.107 12.211 10.651 1.00 88.50 556 GLN A O 1
ATOM 4372 N N . TYR A 1 557 ? 4.312 12.270 11.106 1.00 90.88 557 TYR A N 1
ATOM 4373 C CA . TYR A 1 557 ? 4.589 13.530 10.411 1.00 90.88 557 TYR A CA 1
ATOM 4374 C C . TYR A 1 557 ? 4.160 13.486 8.943 1.00 90.88 557 TYR A C 1
ATOM 4376 O O . TYR A 1 557 ? 3.409 14.346 8.494 1.00 90.88 557 TYR A O 1
ATOM 4384 N N . ASN A 1 558 ? 4.555 12.432 8.222 1.00 89.31 558 ASN A N 1
ATOM 4385 C CA . ASN A 1 558 ? 4.183 12.230 6.824 1.00 89.31 558 ASN A CA 1
ATOM 4386 C C . ASN A 1 558 ? 2.662 12.148 6.616 1.00 89.31 558 ASN A C 1
ATOM 4388 O O . ASN A 1 558 ? 2.159 12.579 5.584 1.00 89.31 558 ASN A O 1
ATOM 4392 N N . SER A 1 559 ? 1.937 11.571 7.578 1.00 83.38 559 SER A N 1
ATOM 4393 C CA . SER A 1 559 ? 0.486 11.363 7.476 1.00 83.38 559 SER A CA 1
ATOM 4394 C C . SER A 1 559 ? -0.317 12.611 7.853 1.00 83.38 559 SER A C 1
ATOM 4396 O O . SER A 1 559 ? -1.347 12.884 7.244 1.00 83.38 559 SER A O 1
ATOM 4398 N N . ASN A 1 560 ? 0.148 13.366 8.852 1.00 79.00 560 ASN A N 1
ATOM 4399 C CA . ASN A 1 560 ? -0.614 14.452 9.476 1.00 79.00 560 ASN A CA 1
ATOM 4400 C C . ASN A 1 560 ? -0.118 15.856 9.089 1.00 79.00 560 ASN A C 1
ATOM 4402 O O . ASN A 1 560 ? -0.767 16.842 9.427 1.00 79.00 560 ASN A O 1
ATOM 4406 N N . GLY A 1 561 ? 1.057 15.967 8.462 1.00 81.88 561 GLY A N 1
ATOM 4407 C CA . GLY A 1 561 ? 1.734 17.236 8.174 1.00 81.88 561 GLY A CA 1
ATOM 4408 C C . GLY A 1 561 ? 2.387 17.911 9.389 1.00 81.88 561 GLY A C 1
ATOM 4409 O O . GLY A 1 561 ? 3.085 18.902 9.219 1.00 81.88 561 GLY A O 1
ATOM 4410 N N . ASN A 1 562 ? 2.194 17.376 10.601 1.00 82.06 562 ASN A N 1
ATOM 4411 C CA . ASN A 1 562 ? 2.739 17.890 11.861 1.00 82.06 562 ASN A CA 1
ATOM 4412 C C . ASN A 1 562 ? 3.294 16.747 12.723 1.00 82.06 562 ASN A C 1
ATOM 4414 O O . ASN A 1 562 ? 2.805 15.616 12.657 1.00 82.06 562 ASN A O 1
ATOM 4418 N N . LEU A 1 563 ? 4.309 17.045 13.542 1.00 87.62 563 LEU A N 1
ATOM 4419 C CA . LEU A 1 563 ? 4.857 16.090 14.508 1.00 87.62 563 LEU A CA 1
ATOM 4420 C C . LEU A 1 563 ? 3.803 15.726 15.581 1.00 87.62 563 LEU A C 1
ATOM 4422 O O . LEU A 1 563 ? 2.977 16.567 15.940 1.00 87.62 563 LEU A O 1
ATOM 4426 N N . PRO A 1 564 ? 3.797 14.485 16.103 1.00 84.00 564 PRO A N 1
ATOM 4427 C CA . PRO A 1 564 ? 2.781 14.027 17.050 1.00 84.00 564 PRO A CA 1
ATOM 4428 C C . PRO A 1 564 ? 2.916 14.692 18.428 1.00 84.00 564 PRO A C 1
ATOM 4430 O O . PRO A 1 564 ? 4.016 14.861 18.936 1.00 84.00 564 PRO A O 1
ATOM 4433 N N . VAL A 1 565 ? 1.806 15.008 19.094 1.00 73.44 565 VAL A N 1
ATOM 4434 C CA . VAL A 1 565 ? 1.826 15.621 20.444 1.00 73.44 565 VAL A CA 1
ATOM 4435 C C . VAL A 1 565 ? 2.425 14.707 21.522 1.00 73.44 565 VAL A C 1
ATOM 4437 O O . VAL A 1 565 ? 2.963 15.185 22.518 1.00 73.44 565 VAL A O 1
ATOM 4440 N N . ALA A 1 566 ? 2.344 13.394 21.312 1.00 77.94 566 ALA A N 1
ATOM 4441 C CA . ALA A 1 566 ? 2.952 12.370 22.144 1.00 77.94 566 ALA A CA 1
ATOM 4442 C C . ALA A 1 566 ? 3.199 11.103 21.313 1.00 77.94 566 ALA A C 1
ATOM 4444 O O . ALA A 1 566 ? 2.514 10.859 20.317 1.00 77.94 566 ALA A O 1
ATOM 4445 N N . VAL A 1 567 ? 4.157 10.282 21.735 1.00 85.38 567 VAL A N 1
ATOM 4446 C CA . VAL A 1 567 ? 4.432 8.962 21.159 1.00 85.38 567 VAL A CA 1
ATOM 4447 C C . VAL A 1 567 ? 4.332 7.897 22.243 1.00 85.38 567 VAL A C 1
ATOM 4449 O O . VAL A 1 567 ? 4.909 8.039 23.323 1.00 85.38 567 VAL A O 1
ATOM 4452 N N . ASN A 1 568 ? 3.599 6.822 21.953 1.00 83.88 568 ASN A N 1
ATOM 4453 C CA . ASN A 1 568 ? 3.416 5.727 22.895 1.00 83.88 568 ASN A CA 1
ATOM 4454 C C . ASN A 1 568 ? 4.681 4.873 22.940 1.00 83.88 568 ASN A C 1
ATOM 4456 O O . ASN A 1 568 ? 5.257 4.533 21.903 1.00 83.88 568 ASN A O 1
ATOM 4460 N N . MET A 1 569 ? 5.098 4.501 24.139 1.00 88.25 569 MET A N 1
ATOM 4461 C CA . MET A 1 569 ? 6.281 3.711 24.416 1.00 88.25 569 MET A CA 1
ATOM 4462 C C . MET A 1 569 ? 5.903 2.449 25.179 1.00 88.25 569 MET A C 1
ATOM 4464 O O . MET A 1 569 ? 5.085 2.452 26.096 1.00 88.25 569 MET A O 1
ATOM 4468 N N . LYS A 1 570 ? 6.567 1.356 24.821 1.00 85.88 570 LYS A N 1
ATOM 4469 C CA . LYS A 1 570 ? 6.568 0.091 25.550 1.00 85.88 570 LYS A CA 1
ATOM 4470 C C . LYS A 1 570 ? 8.008 -0.410 25.636 1.00 85.88 570 LYS A C 1
ATOM 4472 O O . LYS A 1 570 ? 8.796 -0.040 24.764 1.00 85.88 570 LYS A O 1
ATOM 4477 N N . PRO A 1 571 ? 8.336 -1.259 26.626 1.00 87.81 571 PRO A N 1
ATOM 4478 C CA . PRO A 1 571 ? 9.648 -1.883 26.678 1.00 87.81 571 PRO A CA 1
ATOM 4479 C C . PRO A 1 571 ? 9.960 -2.628 25.371 1.00 87.81 571 PRO A C 1
ATOM 4481 O O . PRO A 1 571 ? 9.070 -3.275 24.802 1.00 87.81 571 PRO A O 1
ATOM 4484 N N . TRP A 1 572 ? 11.209 -2.586 24.913 1.00 90.75 572 TRP A N 1
ATOM 4485 C CA . TRP A 1 572 ? 11.680 -3.299 23.732 1.00 90.75 572 TRP A CA 1
ATOM 4486 C C . TRP A 1 572 ? 11.468 -4.808 23.895 1.00 90.75 572 TRP A C 1
ATOM 4488 O O . TRP A 1 572 ? 12.193 -5.496 24.614 1.00 90.75 572 TRP A O 1
ATOM 4498 N N . SER A 1 573 ? 10.458 -5.334 23.209 1.00 89.69 573 SER A N 1
ATOM 4499 C CA . SER A 1 573 ? 10.110 -6.752 23.194 1.00 89.69 573 SER A CA 1
ATOM 4500 C C . SER A 1 573 ? 9.370 -7.073 21.905 1.00 89.69 573 SER A C 1
ATOM 4502 O O . SER A 1 573 ? 8.540 -6.285 21.447 1.00 89.69 573 SER A O 1
ATOM 4504 N N . THR A 1 574 ? 9.616 -8.254 21.341 1.00 90.12 574 THR A N 1
ATOM 4505 C CA . THR A 1 574 ? 8.908 -8.728 20.143 1.00 90.12 574 THR A CA 1
ATOM 4506 C C . THR A 1 574 ? 7.393 -8.800 20.360 1.00 90.12 574 THR A C 1
ATOM 4508 O O . THR A 1 574 ? 6.640 -8.543 19.423 1.00 90.12 574 THR A O 1
ATOM 4511 N N . ALA A 1 575 ? 6.943 -9.056 21.595 1.00 90.69 575 ALA A N 1
ATOM 4512 C CA . ALA A 1 575 ? 5.528 -9.082 21.973 1.00 90.69 575 ALA A CA 1
ATOM 4513 C C . ALA A 1 575 ? 4.870 -7.689 21.996 1.00 90.69 575 ALA A C 1
ATOM 4515 O O . ALA A 1 575 ? 3.651 -7.579 21.888 1.00 90.69 575 ALA A O 1
ATOM 4516 N N . ASN A 1 576 ? 5.666 -6.624 22.126 1.00 87.44 576 ASN A N 1
ATOM 4517 C CA . ASN A 1 576 ? 5.176 -5.246 22.172 1.00 87.44 576 ASN A CA 1
ATOM 4518 C C . ASN A 1 576 ? 5.113 -4.581 20.788 1.00 87.44 576 ASN A C 1
ATOM 4520 O O . ASN A 1 576 ? 4.619 -3.463 20.688 1.00 87.44 576 ASN A O 1
ATOM 4524 N N . ILE A 1 577 ? 5.601 -5.245 19.736 1.00 89.88 577 ILE A N 1
ATOM 4525 C CA . ILE A 1 577 ? 5.659 -4.730 18.364 1.00 89.88 577 ILE A CA 1
ATOM 4526 C C . ILE A 1 577 ? 4.510 -5.351 17.547 1.00 89.88 577 ILE A C 1
ATOM 4528 O O . ILE A 1 577 ? 4.449 -6.580 17.451 1.00 89.88 577 ILE A O 1
ATOM 4532 N N . PRO A 1 578 ? 3.650 -4.575 16.855 1.00 90.06 578 PRO A N 1
ATOM 4533 C CA . PRO A 1 578 ? 3.681 -3.117 16.694 1.00 90.06 578 PRO A CA 1
ATOM 4534 C C . PRO A 1 578 ? 3.180 -2.352 17.930 1.00 90.06 578 PRO A C 1
ATOM 4536 O O . PRO A 1 578 ? 2.297 -2.827 18.643 1.00 90.06 578 PRO A O 1
ATOM 4539 N N . ILE A 1 579 ? 3.693 -1.132 18.132 1.00 87.06 579 ILE A N 1
ATOM 4540 C CA . ILE A 1 579 ? 3.145 -0.179 19.109 1.00 87.06 579 ILE A CA 1
ATOM 4541 C C . ILE A 1 579 ? 2.204 0.777 18.356 1.00 87.06 579 ILE A C 1
ATOM 4543 O O . ILE A 1 579 ? 2.688 1.572 17.549 1.00 87.06 579 ILE A O 1
ATOM 4547 N N . PRO A 1 580 ? 0.875 0.710 18.571 1.00 74.31 580 PRO A N 1
ATOM 4548 C CA . PRO A 1 580 ? -0.062 1.604 17.904 1.00 74.31 580 PRO A CA 1
ATOM 4549 C C . PRO A 1 580 ? 0.052 3.022 18.477 1.00 74.31 580 PRO A C 1
ATOM 4551 O O . PRO A 1 580 ? -0.146 3.235 19.675 1.00 74.31 580 PRO A O 1
ATOM 4554 N N . ASP A 1 581 ? 0.345 3.986 17.606 1.00 70.69 581 ASP A N 1
ATOM 4555 C CA . ASP A 1 581 ? 0.259 5.415 17.910 1.00 70.69 581 ASP A CA 1
ATOM 4556 C C . ASP A 1 581 ? -1.075 5.982 17.435 1.00 70.69 581 ASP A C 1
ATOM 4558 O O . ASP A 1 581 ? -1.624 5.545 16.418 1.00 70.69 581 ASP A O 1
ATOM 4562 N N . LYS A 1 582 ? -1.597 6.969 18.169 1.00 69.56 582 LYS A N 1
ATOM 4563 C CA . LYS A 1 582 ? -2.914 7.539 17.902 1.00 69.56 582 LYS A CA 1
ATOM 4564 C C . LYS A 1 582 ? -2.870 9.057 17.801 1.00 69.56 582 LYS A C 1
ATOM 4566 O O . LYS A 1 582 ? -2.505 9.732 18.756 1.00 69.56 582 LYS A O 1
ATOM 4571 N N . ALA A 1 583 ? -3.301 9.580 16.654 1.00 67.19 583 ALA A N 1
ATOM 4572 C CA . ALA A 1 583 ? -3.322 11.018 16.382 1.00 67.19 583 ALA A CA 1
ATOM 4573 C C . ALA A 1 583 ? -4.544 11.741 16.986 1.00 67.19 583 ALA A C 1
ATOM 4575 O O . ALA A 1 583 ? -4.489 12.942 17.235 1.00 67.19 583 ALA A O 1
ATOM 4576 N N . SER A 1 584 ? -5.657 11.034 17.210 1.00 80.31 584 SER A N 1
ATOM 4577 C CA . SER A 1 584 ? -6.877 11.586 17.816 1.00 80.31 584 SER A CA 1
ATOM 4578 C C . SER A 1 584 ? -7.744 10.491 18.450 1.00 80.31 584 SER A C 1
ATOM 4580 O O . SER A 1 584 ? -7.594 9.308 18.142 1.00 80.31 584 SER A O 1
ATOM 4582 N N . PHE A 1 585 ? -8.654 10.885 19.338 1.00 85.88 585 PHE A N 1
ATOM 4583 C CA . PHE A 1 585 ? -9.568 10.003 20.062 1.00 85.88 585 PHE A CA 1
ATOM 4584 C C . PHE A 1 585 ? -11.001 10.257 19.617 1.00 85.88 585 PHE A C 1
ATOM 4586 O O . PHE A 1 585 ? -11.469 11.396 19.629 1.00 85.88 585 PHE A O 1
ATOM 4593 N N . THR A 1 586 ? -11.711 9.203 19.231 1.00 91.94 586 THR A N 1
ATOM 4594 C CA . THR A 1 586 ? -13.124 9.328 18.850 1.00 91.94 586 THR A CA 1
ATOM 4595 C C . THR A 1 586 ? -13.988 9.606 20.080 1.00 91.94 586 THR A C 1
ATOM 4597 O O . THR A 1 586 ? -13.648 9.203 21.195 1.00 91.94 586 THR A O 1
ATOM 4600 N N . ILE A 1 587 ? -15.147 10.244 19.887 1.00 93.00 587 ILE A N 1
ATOM 4601 C CA . ILE A 1 587 ? -16.112 10.478 20.975 1.00 93.00 587 ILE A CA 1
ATOM 4602 C C . ILE A 1 587 ? -16.492 9.160 21.672 1.00 93.00 587 ILE A C 1
ATOM 4604 O O . ILE A 1 587 ? -16.569 9.117 22.896 1.00 93.00 587 ILE A O 1
ATOM 4608 N N . THR A 1 588 ? -16.670 8.073 20.916 1.00 92.62 588 THR A N 1
ATOM 4609 C CA . THR A 1 588 ? -17.011 6.750 21.458 1.00 92.62 588 THR A CA 1
ATOM 4610 C C . THR A 1 588 ? -15.936 6.215 22.401 1.00 92.62 588 THR A C 1
ATOM 4612 O O . THR A 1 588 ? -16.260 5.700 23.467 1.00 92.62 588 THR A O 1
ATOM 4615 N N . GLU A 1 589 ? -14.658 6.362 22.050 1.00 93.56 589 GLU A N 1
ATOM 4616 C CA . GLU A 1 589 ? -13.551 5.915 22.903 1.00 93.56 589 GLU A CA 1
ATOM 4617 C C . GLU A 1 589 ? -13.464 6.735 24.187 1.00 93.56 589 GLU A C 1
ATOM 4619 O O . GLU A 1 589 ? -13.275 6.171 25.261 1.00 93.56 589 GLU A O 1
ATOM 4624 N N . ILE A 1 590 ? -13.655 8.053 24.088 1.00 95.50 590 ILE A N 1
ATOM 4625 C CA . ILE A 1 590 ? -13.645 8.952 25.247 1.00 95.50 590 ILE A CA 1
ATOM 4626 C C . ILE A 1 590 ? -14.832 8.641 26.166 1.00 95.50 590 ILE A C 1
ATOM 4628 O O . ILE A 1 590 ? -14.654 8.526 27.376 1.00 95.50 590 ILE A O 1
ATOM 4632 N N . ALA A 1 591 ? -16.031 8.462 25.606 1.00 94.75 591 ALA A N 1
ATOM 4633 C CA . ALA A 1 591 ? -17.239 8.142 26.362 1.00 94.75 591 ALA A CA 1
ATOM 4634 C C . ALA A 1 591 ? -17.167 6.751 27.015 1.00 94.75 591 ALA A C 1
ATOM 4636 O O . ALA A 1 591 ? -17.649 6.566 28.132 1.00 94.75 591 ALA A O 1
ATOM 4637 N N . GLN A 1 592 ? -16.521 5.780 26.363 1.00 95.19 592 GLN A N 1
ATOM 4638 C CA . GLN A 1 592 ? -16.245 4.479 26.966 1.00 95.19 592 GLN A CA 1
ATOM 4639 C C . GLN A 1 592 ? -15.293 4.612 28.162 1.00 95.19 592 GLN A C 1
ATOM 4641 O O . GLN A 1 592 ? -15.621 4.142 29.246 1.00 95.19 592 GLN A O 1
ATOM 4646 N N . SER A 1 593 ? -14.168 5.312 28.013 1.00 95.44 593 SER A N 1
ATOM 4647 C CA . SER A 1 593 ? -13.246 5.533 29.133 1.00 95.44 593 SER A CA 1
ATOM 4648 C C . SER A 1 593 ? -13.878 6.347 30.266 1.00 95.44 593 SER A C 1
ATOM 4650 O O . SER A 1 593 ? -13.603 6.087 31.432 1.00 95.44 593 SER A O 1
ATOM 4652 N N . ALA A 1 594 ? -14.761 7.298 29.951 1.00 96.38 594 ALA A N 1
ATOM 4653 C CA . ALA A 1 594 ? -15.556 8.036 30.934 1.00 96.38 594 ALA A CA 1
ATOM 4654 C C . ALA A 1 594 ? -16.461 7.111 31.762 1.00 96.38 594 ALA A C 1
ATOM 4656 O O . ALA A 1 594 ? -16.502 7.229 32.988 1.00 96.38 594 ALA A O 1
ATOM 4657 N N . ALA A 1 595 ? -17.125 6.153 31.107 1.00 93.44 595 ALA A N 1
ATOM 4658 C CA . ALA A 1 595 ? -17.910 5.112 31.766 1.00 93.44 595 ALA A CA 1
ATOM 4659 C C . ALA A 1 595 ? -17.060 4.298 32.753 1.00 93.44 595 ALA A C 1
ATOM 4661 O O . ALA A 1 595 ? -17.451 4.086 33.903 1.00 93.44 595 ALA A O 1
ATOM 4662 N N . ASP A 1 596 ? -15.878 3.873 32.303 1.00 94.94 596 ASP A N 1
ATOM 4663 C CA . ASP A 1 596 ? -14.973 3.029 33.079 1.00 94.94 596 ASP A CA 1
ATOM 4664 C C . ASP A 1 596 ? -14.384 3.791 34.275 1.00 94.94 596 ASP A C 1
ATOM 4666 O O . ASP A 1 596 ? -14.321 3.253 35.381 1.00 94.94 596 ASP A O 1
ATOM 4670 N N . VAL A 1 597 ? -14.038 5.072 34.094 1.00 94.81 597 VAL A N 1
ATOM 4671 C CA . VAL A 1 597 ? -13.581 5.952 35.180 1.00 94.81 597 VAL A CA 1
ATOM 4672 C C . VAL A 1 597 ? -14.692 6.200 36.197 1.00 94.81 597 VAL A C 1
ATOM 4674 O O . VAL A 1 597 ? -14.429 6.089 37.394 1.00 94.81 597 VAL A O 1
ATOM 4677 N N . LYS A 1 598 ? -15.934 6.471 35.764 1.00 91.44 598 LYS A N 1
ATOM 4678 C CA . LYS A 1 598 ? -17.080 6.592 36.683 1.00 91.44 598 LYS A CA 1
ATOM 4679 C C . LYS A 1 598 ? -17.226 5.321 37.521 1.00 91.44 598 LYS A C 1
ATOM 4681 O O . LYS A 1 598 ? -17.236 5.400 38.745 1.00 91.44 598 LYS A O 1
ATOM 4686 N N . LYS A 1 599 ? -17.276 4.154 36.869 1.00 89.00 599 LYS A N 1
ATOM 4687 C CA . LYS A 1 599 ? -17.407 2.854 37.541 1.00 89.00 599 LYS A CA 1
ATOM 4688 C C . LYS A 1 599 ? -16.265 2.603 38.527 1.00 89.00 599 LYS A C 1
ATOM 4690 O O . LYS A 1 599 ? -16.497 2.107 39.624 1.00 89.00 599 LYS A O 1
ATOM 4695 N N . PHE A 1 600 ? -15.033 2.937 38.147 1.00 91.19 600 PHE A N 1
ATOM 4696 C CA . PHE A 1 600 ? -13.872 2.789 39.018 1.00 91.19 600 PHE A CA 1
ATOM 4697 C C . PHE A 1 600 ? -13.989 3.659 40.273 1.00 91.19 600 PHE A C 1
ATOM 4699 O O . PHE A 1 600 ? -13.745 3.163 41.372 1.00 91.19 600 PHE A O 1
ATOM 4706 N N . VAL A 1 601 ? -14.380 4.928 40.121 1.00 90.44 601 VAL A N 1
ATOM 4707 C CA . VAL A 1 601 ? -14.557 5.858 41.244 1.00 90.44 601 VAL A CA 1
ATOM 4708 C C . VAL A 1 601 ? -15.692 5.400 42.158 1.00 90.44 601 VAL A C 1
ATOM 4710 O O . VAL A 1 601 ? -15.491 5.360 43.368 1.00 90.44 601 VAL A O 1
ATOM 4713 N N . ASP A 1 602 ? -16.834 4.990 41.598 1.00 85.44 602 ASP A N 1
ATOM 4714 C CA . ASP A 1 602 ? -17.992 4.514 42.369 1.00 85.44 602 ASP A CA 1
ATOM 4715 C C . ASP A 1 602 ? -17.645 3.286 43.229 1.00 85.44 602 ASP A C 1
ATOM 4717 O O . ASP A 1 602 ? -18.107 3.173 44.361 1.00 85.44 602 ASP A O 1
ATOM 4721 N N . THR A 1 603 ? -16.804 2.385 42.710 1.00 86.19 603 THR A N 1
ATOM 4722 C CA . THR A 1 603 ? -16.381 1.167 43.418 1.00 86.19 603 THR A CA 1
ATOM 4723 C C . THR A 1 603 ? -15.272 1.422 44.440 1.00 86.19 603 THR A C 1
ATOM 4725 O O . THR A 1 603 ? -15.283 0.823 45.512 1.00 86.19 603 THR A O 1
ATOM 4728 N N . ASN A 1 604 ? -14.282 2.260 44.112 1.00 86.88 604 ASN A N 1
ATOM 4729 C CA . ASN A 1 604 ? -13.033 2.346 44.882 1.00 86.88 604 ASN A CA 1
ATOM 4730 C C . ASN A 1 604 ? -12.893 3.627 45.720 1.00 86.88 604 ASN A C 1
ATOM 4732 O O . ASN A 1 604 ? -12.044 3.682 46.606 1.00 86.88 604 ASN A O 1
ATOM 4736 N N . GLY A 1 605 ? -13.667 4.679 45.439 1.00 85.69 605 GLY A N 1
ATOM 4737 C CA . GLY A 1 605 ? -13.585 5.963 46.146 1.00 85.69 605 GLY A CA 1
ATOM 4738 C C . GLY A 1 605 ? -12.343 6.812 45.824 1.00 85.69 605 GLY A C 1
ATOM 4739 O O . GLY A 1 605 ? -12.099 7.817 46.491 1.00 85.69 605 GLY A O 1
ATOM 4740 N N . TYR A 1 606 ? -11.547 6.449 44.810 1.00 88.75 606 TYR A N 1
ATOM 4741 C CA . TYR A 1 606 ? -10.407 7.237 44.319 1.00 88.75 606 TYR A CA 1
ATOM 4742 C C . TYR A 1 606 ? -10.329 7.248 42.782 1.00 88.75 606 TYR A C 1
ATOM 4744 O O . TYR A 1 606 ? -10.890 6.380 42.117 1.00 88.75 606 TYR A O 1
ATOM 4752 N N . LEU A 1 607 ? -9.650 8.249 42.202 1.00 89.62 607 LEU A N 1
ATOM 4753 C CA . LEU A 1 607 ? -9.416 8.328 40.752 1.00 89.62 607 LEU A CA 1
ATOM 4754 C C . LEU A 1 607 ? -8.248 7.426 40.325 1.00 89.62 607 LEU A C 1
ATOM 4756 O O . LEU A 1 607 ? -7.237 7.395 41.031 1.00 89.62 607 LEU A O 1
ATOM 4760 N N . PRO A 1 608 ? -8.327 6.769 39.155 1.00 90.19 608 PRO A N 1
ATOM 4761 C CA . PRO A 1 608 ? -7.200 6.023 38.608 1.00 90.19 608 PRO A CA 1
ATOM 4762 C C . PRO A 1 608 ? -6.022 6.959 38.301 1.00 90.19 608 PRO A C 1
ATOM 4764 O O . PRO A 1 608 ? -6.208 8.100 37.871 1.00 90.19 608 PRO A O 1
ATOM 4767 N N . GLU A 1 609 ? -4.800 6.479 38.530 1.00 84.38 609 GLU A N 1
ATOM 4768 C CA . GLU A 1 609 ? -3.570 7.235 38.251 1.00 84.38 609 GLU A CA 1
ATOM 4769 C C . GLU A 1 609 ? -3.369 7.441 36.741 1.00 84.38 609 GLU A C 1
ATOM 4771 O O . GLU A 1 609 ? -3.073 8.549 36.293 1.00 84.38 609 GLU A O 1
ATOM 4776 N N . TRP A 1 610 ? -3.638 6.390 35.960 1.00 82.88 610 TRP A N 1
ATOM 4777 C CA . TRP A 1 610 ? -3.584 6.380 34.501 1.00 82.88 610 TRP A CA 1
ATOM 4778 C C . TRP A 1 610 ? -4.926 5.944 33.917 1.00 82.88 610 TRP A C 1
ATOM 4780 O O . TRP A 1 610 ? -5.527 4.975 34.380 1.00 82.88 610 TRP A O 1
ATOM 4790 N N . ILE A 1 611 ? -5.379 6.642 32.878 1.00 89.62 611 ILE A N 1
ATOM 4791 C CA . ILE A 1 611 ? -6.630 6.359 32.175 1.00 89.62 611 ILE A CA 1
ATOM 4792 C C . ILE A 1 611 ? -6.306 5.839 30.782 1.00 89.62 611 ILE A C 1
ATOM 4794 O O . ILE A 1 611 ? -5.649 6.515 29.995 1.00 89.62 611 ILE A O 1
ATOM 4798 N N . THR A 1 612 ? -6.790 4.646 30.449 1.00 87.75 612 THR A N 1
ATOM 4799 C CA . THR A 1 612 ? -6.669 4.119 29.090 1.00 87.75 612 THR A CA 1
ATOM 4800 C C . THR A 1 612 ? -7.807 4.653 28.221 1.00 87.75 612 THR A C 1
ATOM 4802 O O . THR A 1 612 ? -8.972 4.367 28.490 1.00 87.75 612 THR A O 1
ATOM 4805 N N . VAL A 1 613 ? -7.478 5.389 27.156 1.00 87.69 613 VAL A N 1
ATOM 4806 C CA . VAL A 1 613 ? -8.435 5.870 26.146 1.00 87.69 613 VAL A CA 1
ATOM 4807 C C . VAL A 1 613 ? -8.063 5.310 24.788 1.00 87.69 613 VAL A C 1
ATOM 4809 O O . VAL A 1 613 ? -6.978 5.570 24.278 1.00 87.69 613 VAL A O 1
ATOM 4812 N N . GLY A 1 614 ? -8.941 4.486 24.209 1.00 80.38 614 GLY A N 1
ATOM 4813 C CA . GLY A 1 614 ? -8.717 3.878 22.895 1.00 80.38 614 GLY A CA 1
ATOM 4814 C C . GLY A 1 614 ? -7.338 3.215 22.736 1.00 80.38 614 GLY A C 1
ATOM 4815 O O . GLY A 1 614 ? -6.726 3.364 21.679 1.00 80.38 614 GLY A O 1
ATOM 4816 N N . GLY A 1 615 ? -6.844 2.562 23.798 1.00 75.56 615 GLY A N 1
ATOM 4817 C CA . GLY A 1 615 ? -5.545 1.876 23.860 1.00 75.56 615 GLY A CA 1
ATOM 4818 C C . GLY A 1 615 ? -4.345 2.718 24.324 1.00 75.56 615 GLY A C 1
ATOM 4819 O O . GLY A 1 615 ? -3.257 2.165 24.472 1.00 75.56 615 GLY A O 1
ATOM 4820 N N . VAL A 1 616 ? -4.515 4.021 24.575 1.00 75.19 616 VAL A N 1
ATOM 4821 C CA . VAL A 1 616 ? -3.439 4.943 24.990 1.00 75.19 616 VAL A CA 1
ATOM 4822 C C . VAL A 1 616 ? -3.565 5.289 26.475 1.00 75.19 616 VAL A C 1
ATOM 4824 O O . VAL A 1 616 ? -4.659 5.608 26.930 1.00 75.19 616 VAL A O 1
ATOM 4827 N N . TYR A 1 617 ? -2.460 5.256 27.229 1.00 78.31 617 TYR A N 1
ATOM 4828 C CA . TYR A 1 617 ? -2.421 5.653 28.645 1.00 78.31 617 TYR A CA 1
ATOM 4829 C C . TYR A 1 617 ? -2.267 7.167 28.804 1.00 78.31 617 TYR A C 1
ATOM 4831 O O . TYR A 1 617 ? -1.240 7.731 28.443 1.00 78.31 617 TYR A O 1
ATOM 4839 N N . LEU A 1 618 ? -3.266 7.825 29.375 1.00 80.75 618 LEU A N 1
ATOM 4840 C CA . LEU A 1 618 ? -3.292 9.265 29.601 1.00 80.75 618 LEU A CA 1
ATOM 4841 C C . LEU A 1 618 ? -3.277 9.574 31.095 1.00 80.75 618 LEU A C 1
ATOM 4843 O O . LEU A 1 618 ? -3.852 8.837 31.899 1.00 80.75 618 LEU A O 1
ATOM 4847 N N . ASN A 1 619 ? -2.646 10.685 31.465 1.00 85.88 619 ASN A N 1
ATOM 4848 C CA . ASN A 1 619 ? -2.770 11.212 32.818 1.00 85.88 619 ASN A CA 1
ATOM 4849 C C . ASN A 1 619 ? -4.153 11.871 33.021 1.00 85.88 619 ASN A C 1
ATOM 4851 O O . ASN A 1 619 ? -4.909 12.118 32.077 1.00 85.88 619 ASN A O 1
ATOM 4855 N N . GLN A 1 620 ? -4.479 12.196 34.271 1.00 91.81 620 GLN A N 1
ATOM 4856 C CA . GLN A 1 620 ? -5.773 12.780 34.643 1.00 91.81 620 GLN A CA 1
ATOM 4857 C C . GLN A 1 620 ? -6.073 14.128 33.959 1.00 91.81 620 GLN A C 1
ATOM 4859 O O . GLN A 1 620 ? -7.228 14.401 33.635 1.00 91.81 620 GLN A O 1
ATOM 4864 N N . THR A 1 621 ? -5.064 14.968 33.705 1.00 91.69 621 THR A N 1
ATOM 4865 C CA . THR A 1 621 ? -5.249 16.269 33.037 1.00 91.69 621 THR A CA 1
ATOM 4866 C C . THR A 1 621 ? -5.587 16.090 31.564 1.00 91.69 621 THR A C 1
ATOM 4868 O O . THR A 1 621 ? -6.524 16.711 31.065 1.00 91.69 621 THR A O 1
ATOM 4871 N N . GLN A 1 622 ? -4.838 15.232 30.874 1.00 89.44 622 GLN A N 1
ATOM 4872 C CA . GLN A 1 622 ? -5.082 14.888 29.475 1.00 89.44 622 GLN A CA 1
ATOM 4873 C C . GLN A 1 622 ? -6.484 14.300 29.315 1.00 89.44 622 GLN A C 1
ATOM 4875 O O . GLN A 1 622 ? -7.231 14.689 28.421 1.00 89.44 622 GLN A O 1
ATOM 4880 N N . PHE A 1 623 ? -6.889 13.431 30.244 1.00 94.62 623 PHE A N 1
ATOM 4881 C CA . PHE A 1 623 ? -8.239 12.892 30.247 1.00 94.62 623 PHE A CA 1
ATOM 4882 C C . PHE A 1 623 ? -9.305 13.974 30.483 1.00 94.62 623 PHE A C 1
ATOM 4884 O O . PHE A 1 623 ? -10.291 14.010 29.753 1.00 94.62 623 PHE A O 1
ATOM 4891 N N . LEU A 1 624 ? -9.101 14.912 31.419 1.00 96.75 624 LEU A N 1
ATOM 4892 C CA . LEU A 1 624 ? -10.021 16.041 31.627 1.00 96.75 624 LEU A CA 1
ATOM 4893 C C . LEU A 1 624 ? -10.162 16.924 30.375 1.00 96.75 624 LEU A C 1
ATOM 4895 O O . LEU A 1 624 ? -11.262 17.388 30.060 1.00 96.75 624 LEU A O 1
ATOM 4899 N N . HIS A 1 625 ? -9.070 17.142 29.640 1.00 95.12 625 HIS A N 1
ATOM 4900 C CA . HIS A 1 625 ? -9.113 17.832 28.350 1.00 95.12 625 HIS A CA 1
ATOM 4901 C C . HIS A 1 625 ? -9.967 17.066 27.334 1.00 95.12 625 HIS A C 1
ATOM 4903 O O . HIS A 1 625 ? -10.873 17.659 26.750 1.00 95.12 625 HIS A O 1
ATOM 4909 N N . LEU A 1 626 ? -9.771 15.749 27.197 1.00 94.62 626 LEU A N 1
ATOM 4910 C CA . LEU A 1 626 ? -10.597 14.922 26.311 1.00 94.62 626 LEU A CA 1
ATOM 4911 C C . LEU A 1 626 ? -12.080 14.952 26.699 1.00 94.62 626 LEU A C 1
ATOM 4913 O O . LEU A 1 626 ? -12.932 15.126 25.830 1.00 94.62 626 LEU A O 1
ATOM 4917 N N . LEU A 1 627 ? -12.391 14.834 27.993 1.00 97.88 627 LEU A N 1
ATOM 4918 C CA . LEU A 1 627 ? -13.757 14.880 28.516 1.00 97.88 627 LEU A CA 1
ATOM 4919 C C . LEU A 1 627 ? -14.465 16.198 28.152 1.00 97.88 627 LEU A C 1
ATOM 4921 O O . LEU A 1 627 ? -15.600 16.203 27.666 1.00 97.88 627 LEU A O 1
ATOM 4925 N N . THR A 1 628 ? -13.787 17.326 28.369 1.00 97.50 628 THR A N 1
ATOM 4926 C CA . THR A 1 628 ? -14.349 18.663 28.123 1.00 97.50 628 THR A CA 1
ATOM 4927 C C . THR A 1 628 ? -14.450 18.983 26.634 1.00 97.50 628 THR A C 1
ATOM 4929 O O . THR A 1 628 ? -15.485 19.474 26.186 1.00 97.50 628 THR A O 1
ATOM 4932 N N . ALA A 1 629 ? -13.440 18.630 25.836 1.00 94.81 629 ALA A N 1
ATOM 4933 C CA . ALA A 1 629 ? -13.473 18.793 24.386 1.00 94.81 629 ALA A CA 1
ATOM 4934 C C . ALA A 1 629 ? -14.542 17.913 23.717 1.00 94.81 629 ALA A C 1
ATOM 4936 O O . ALA A 1 629 ? -15.269 18.400 22.851 1.00 94.81 629 ALA A O 1
ATOM 4937 N N . ALA A 1 630 ? -14.702 16.658 24.151 1.00 96.19 630 ALA A N 1
ATOM 4938 C CA . ALA A 1 630 ? -15.773 15.791 23.664 1.00 96.19 630 ALA A CA 1
ATOM 4939 C C . ALA A 1 630 ? -17.154 16.349 24.032 1.00 96.19 630 ALA A C 1
ATOM 4941 O O . ALA A 1 630 ? -18.036 16.391 23.179 1.00 96.19 630 ALA A O 1
ATOM 4942 N N . THR A 1 631 ? -17.330 16.854 25.260 1.00 96.38 631 THR A N 1
ATOM 4943 C CA . THR A 1 631 ? -18.585 17.498 25.692 1.00 96.38 631 THR A CA 1
ATOM 4944 C C . THR A 1 631 ? -18.956 18.679 24.785 1.00 96.38 631 THR A 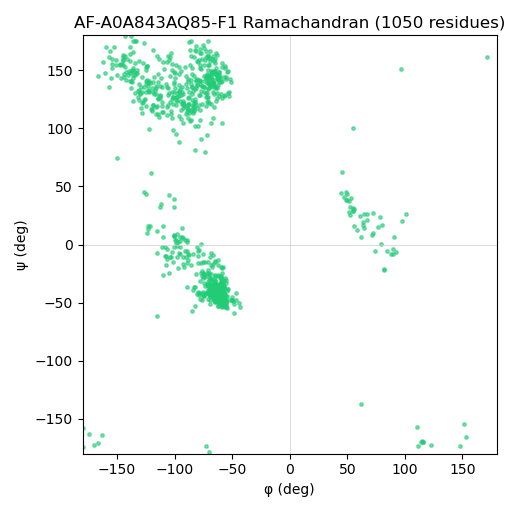C 1
ATOM 4946 O O . THR A 1 631 ? -20.113 18.812 24.388 1.00 96.38 631 THR A O 1
ATOM 4949 N N . LEU A 1 632 ? -17.980 19.513 24.408 1.00 95.50 632 LEU A N 1
ATOM 4950 C CA . LEU A 1 632 ? -18.186 20.653 23.507 1.00 95.50 632 LEU A CA 1
ATOM 4951 C C . LEU A 1 632 ? -18.523 20.217 22.074 1.00 95.50 632 LEU A C 1
ATOM 4953 O O . LEU A 1 632 ? -19.459 20.759 21.485 1.00 95.50 632 LEU A O 1
ATOM 4957 N N . LEU A 1 633 ? -17.810 19.219 21.534 1.00 93.25 633 LEU A N 1
ATOM 4958 C CA . LEU A 1 633 ? -18.098 18.652 20.210 1.00 93.25 633 LEU A CA 1
ATOM 4959 C C . LEU A 1 633 ? -19.522 18.095 20.147 1.00 93.25 633 LEU A C 1
ATOM 4961 O O . LEU A 1 633 ? -20.296 18.503 19.280 1.00 93.25 633 LEU A O 1
ATOM 4965 N N . ILE A 1 634 ? -19.901 17.263 21.124 1.00 93.50 634 ILE A N 1
ATOM 4966 C CA . ILE A 1 634 ? -21.253 16.702 21.232 1.00 93.50 634 ILE A CA 1
ATOM 4967 C C . ILE A 1 634 ? -22.296 17.822 21.312 1.00 93.50 634 ILE A C 1
ATOM 4969 O O . ILE A 1 634 ? -23.298 17.781 20.602 1.00 93.50 634 ILE A O 1
ATOM 4973 N N . ASN A 1 635 ? -22.060 18.847 22.140 1.00 92.56 635 ASN A N 1
ATOM 4974 C CA . ASN A 1 635 ? -22.994 19.962 22.283 1.00 92.56 635 ASN A CA 1
ATOM 4975 C C . ASN A 1 635 ? -23.187 20.754 20.979 1.00 92.56 635 ASN A C 1
ATOM 4977 O O . ASN A 1 635 ? -24.289 21.220 20.706 1.00 92.56 635 ASN A O 1
ATOM 4981 N N . SER A 1 636 ? -22.129 20.900 20.179 1.00 87.38 636 SER A N 1
ATOM 4982 C CA . SER A 1 636 ? -22.174 21.610 18.894 1.00 87.38 636 SER A CA 1
ATOM 4983 C C . SER A 1 636 ? -22.859 20.827 17.765 1.00 87.38 636 SER A C 1
ATOM 4985 O O . SER A 1 636 ? -23.072 21.380 16.687 1.00 87.38 636 SER A O 1
ATOM 4987 N N . GLY A 1 637 ? -23.187 19.546 17.981 1.00 81.75 637 GLY A N 1
ATOM 4988 C CA . GLY A 1 637 ? -23.722 18.655 16.947 1.00 81.75 637 GLY A CA 1
ATOM 4989 C C . GLY A 1 637 ? -22.693 18.237 15.890 1.00 81.75 637 GLY A C 1
ATOM 4990 O O . GLY A 1 637 ? -23.063 17.623 14.891 1.00 81.75 637 GLY A O 1
ATOM 4991 N N . GLN A 1 638 ? -21.409 18.557 16.085 1.00 71.94 638 GLN A N 1
ATOM 4992 C CA . GLN A 1 638 ? -20.339 18.156 15.178 1.00 71.94 638 GLN A CA 1
ATOM 4993 C C . GLN A 1 638 ? -19.787 16.784 15.577 1.00 71.94 638 GLN A C 1
ATOM 4995 O O . GLN A 1 638 ? -19.299 16.589 16.690 1.00 71.94 638 GLN A O 1
ATOM 5000 N N . GLY A 1 639 ? -19.857 15.822 14.653 1.00 67.50 639 GLY A N 1
ATOM 5001 C CA . GLY A 1 639 ? -19.087 14.583 14.762 1.00 67.50 639 GLY A CA 1
ATOM 5002 C C . GLY A 1 639 ? -17.585 14.858 14.617 1.00 67.50 639 GLY A C 1
ATOM 5003 O O . GLY A 1 639 ? -17.186 15.885 14.073 1.00 67.50 639 GLY A O 1
ATOM 5004 N N . GLY A 1 640 ? -16.736 13.945 15.089 1.00 77.50 640 GLY A N 1
ATOM 5005 C CA . GLY A 1 640 ? -15.287 14.072 14.928 1.00 77.50 640 GLY A CA 1
ATOM 5006 C C . GLY A 1 640 ? -14.483 13.367 16.014 1.00 77.50 640 GLY A C 1
ATOM 5007 O O . GLY A 1 640 ? -15.009 12.559 16.783 1.00 77.50 640 GLY A O 1
ATOM 5008 N N . SER A 1 641 ? -13.197 13.702 16.067 1.00 85.19 641 SER A N 1
ATOM 5009 C CA . SER A 1 641 ? -12.247 13.194 17.054 1.00 85.19 641 SER A CA 1
ATOM 5010 C C . SER A 1 641 ? -11.573 14.349 17.786 1.00 85.19 641 SER A C 1
ATOM 5012 O O . SER A 1 641 ? -11.369 15.425 17.225 1.00 85.19 641 SER A O 1
ATOM 5014 N N . VAL A 1 642 ? -11.196 14.116 19.038 1.00 84.88 642 VAL A N 1
ATOM 5015 C CA . VAL A 1 642 ? -10.458 15.069 19.866 1.00 84.88 642 VAL A CA 1
ATOM 5016 C C . VAL A 1 642 ? -8.972 14.747 19.800 1.00 84.88 642 VAL A C 1
ATOM 5018 O O . VAL A 1 642 ? -8.562 13.604 19.998 1.00 84.88 642 VAL A O 1
ATOM 5021 N N . ILE A 1 643 ? -8.147 15.759 19.561 1.00 81.19 643 ILE A N 1
ATOM 5022 C CA . ILE A 1 643 ? -6.695 15.656 19.710 1.00 81.19 643 ILE A CA 1
ATOM 5023 C C . ILE A 1 643 ? -6.371 15.982 21.168 1.00 81.19 643 ILE A C 1
ATOM 5025 O O . ILE A 1 643 ? -6.723 17.061 21.641 1.00 81.19 643 ILE A O 1
ATOM 5029 N N . SER A 1 644 ? -5.736 15.056 21.889 1.00 79.69 644 SER A N 1
ATOM 5030 C CA . SER A 1 644 ? -5.260 15.341 23.249 1.00 79.69 644 SER A CA 1
ATOM 5031 C C . SER A 1 644 ? -4.187 16.422 23.200 1.00 79.69 644 SER A C 1
ATOM 5033 O O . SER A 1 644 ? -3.380 16.454 22.274 1.00 79.69 644 SER A O 1
ATOM 5035 N N . VAL A 1 645 ? -4.122 17.267 24.221 1.00 75.62 645 VAL A N 1
ATOM 5036 C CA . VAL A 1 645 ? -2.967 18.149 24.420 1.00 75.62 645 VAL A CA 1
ATOM 5037 C C . VAL A 1 645 ? -1.983 17.552 25.402 1.00 75.62 645 VAL A C 1
ATOM 5039 O O . VAL A 1 645 ? -2.360 16.781 26.285 1.00 75.62 645 VAL A O 1
ATOM 5042 N N . ASP A 1 646 ? -0.718 17.923 25.249 1.00 71.31 646 ASP A N 1
ATOM 5043 C CA . ASP A 1 646 ? 0.265 17.699 26.293 1.00 71.31 646 ASP A CA 1
ATOM 5044 C C . ASP A 1 646 ? -0.045 18.605 27.490 1.00 71.31 646 ASP A C 1
ATOM 5046 O O . ASP A 1 646 ? -0.150 19.827 27.348 1.00 71.31 646 ASP A O 1
ATOM 5050 N N . ALA A 1 647 ? -0.266 17.996 28.653 1.00 77.25 647 ALA A N 1
ATOM 5051 C CA . ALA A 1 647 ? -0.543 18.731 29.868 1.00 77.25 647 ALA A CA 1
ATOM 5052 C C . ALA A 1 647 ? -0.205 17.930 31.130 1.00 77.25 647 ALA A C 1
ATOM 5054 O O . ALA A 1 647 ? -0.574 16.760 31.268 1.00 77.25 647 ALA A O 1
ATOM 5055 N N . VAL A 1 648 ? 0.441 18.597 32.088 1.00 81.31 648 VAL A N 1
ATOM 5056 C CA . VAL A 1 648 ? 0.825 18.011 33.381 1.00 81.31 648 VAL A CA 1
ATOM 5057 C C . VAL A 1 648 ? -0.296 18.107 34.424 1.00 81.31 648 VAL A C 1
ATOM 5059 O O . VAL A 1 648 ? -1.291 18.824 34.256 1.00 81.31 648 VAL A O 1
ATOM 5062 N N . LEU A 1 649 ? -0.145 17.384 35.535 1.00 86.19 649 LEU A N 1
ATOM 5063 C CA . LEU A 1 649 ? -1.052 17.481 36.681 1.00 86.19 649 LEU A CA 1
ATOM 5064 C C . LEU A 1 649 ? -1.014 18.887 37.329 1.00 86.19 649 LEU A C 1
ATOM 5066 O O . LEU A 1 649 ? 0.012 19.576 37.268 1.00 86.19 649 LEU A O 1
ATOM 5070 N N . PRO A 1 650 ? -2.116 19.339 37.958 1.00 91.31 650 PRO A N 1
ATOM 5071 C CA . PRO A 1 650 ? -2.120 20.553 38.775 1.00 91.31 650 PRO A CA 1
ATOM 5072 C C . PRO A 1 650 ? -1.043 20.510 39.875 1.00 91.31 650 PRO A C 1
ATOM 5074 O O . PRO A 1 650 ? -0.716 19.446 40.393 1.00 91.31 650 PRO A O 1
ATOM 5077 N N . SER A 1 651 ? -0.486 21.666 40.262 1.00 82.00 651 SER A N 1
ATOM 5078 C CA . SER A 1 651 ? 0.586 21.734 41.282 1.00 82.00 651 SER A CA 1
ATOM 5079 C C . SER A 1 651 ? 0.074 21.852 42.712 1.00 82.00 651 SER A C 1
ATOM 5081 O O . SER A 1 651 ? 0.877 21.829 43.639 1.00 82.00 651 SER A O 1
ATOM 5083 N N . GLY A 1 652 ? -1.231 22.049 42.903 1.00 82.25 652 GLY A N 1
ATOM 5084 C CA . GLY A 1 652 ? -1.846 22.179 44.217 1.00 82.25 652 GLY A CA 1
ATOM 5085 C C . GLY A 1 652 ? -3.109 21.337 44.318 1.00 82.25 652 GLY A C 1
ATOM 5086 O O . GLY A 1 652 ? -3.854 21.198 43.350 1.00 82.25 652 GLY A O 1
ATOM 5087 N N . VAL A 1 653 ? -3.360 20.797 45.508 1.00 83.00 653 VAL A N 1
ATOM 5088 C CA . VAL A 1 653 ? -4.610 20.103 45.824 1.00 83.00 653 VAL A CA 1
ATOM 5089 C C . VAL A 1 653 ? -5.568 21.109 46.454 1.00 83.00 653 VAL A C 1
ATOM 5091 O O . VAL A 1 653 ? -5.255 21.705 47.482 1.00 83.00 653 VAL A O 1
ATOM 5094 N N . VAL A 1 654 ? -6.730 21.300 45.833 1.00 88.25 654 VAL A N 1
ATOM 5095 C CA . VAL A 1 654 ? -7.840 22.091 46.381 1.00 88.25 654 VAL A CA 1
ATOM 5096 C C . VAL A 1 654 ? -8.990 21.133 46.673 1.00 88.25 654 VAL A C 1
ATOM 5098 O O . VAL A 1 654 ? -9.358 20.339 45.809 1.00 88.25 654 VAL A O 1
ATOM 5101 N N . ASN A 1 655 ? -9.537 21.190 47.887 1.00 87.06 655 ASN A N 1
ATOM 5102 C CA . ASN A 1 655 ? -10.716 20.411 48.268 1.00 87.06 655 ASN A CA 1
ATOM 5103 C C . ASN A 1 655 ? -11.997 21.069 47.742 1.00 87.06 655 ASN A C 1
ATOM 5105 O O . ASN A 1 655 ? -12.029 22.277 47.505 1.00 87.06 655 ASN A O 1
ATOM 5109 N N . ASP A 1 656 ? -13.058 20.277 47.589 1.00 88.19 656 ASP A N 1
ATOM 5110 C CA . ASP A 1 656 ? -14.366 20.812 47.217 1.00 88.19 656 ASP A CA 1
ATOM 5111 C C . ASP A 1 656 ? -14.903 21.757 48.298 1.00 88.19 656 ASP A C 1
ATOM 5113 O O . ASP A 1 656 ? -14.900 21.438 49.486 1.00 88.19 656 ASP A O 1
ATOM 5117 N N . GLY A 1 657 ? -15.416 22.901 47.855 1.00 87.38 657 GLY A N 1
ATOM 5118 C CA . GLY A 1 657 ? -16.234 23.819 48.644 1.00 87.38 657 GLY A CA 1
ATOM 5119 C C . GLY A 1 657 ? -17.585 23.981 47.963 1.00 87.38 657 GLY A C 1
ATOM 5120 O O . GLY A 1 657 ? -17.884 25.068 47.472 1.00 87.38 657 GLY A O 1
ATOM 5121 N N . LEU A 1 658 ? -18.327 22.876 47.837 1.00 86.25 658 LEU A N 1
ATOM 5122 C CA . LEU A 1 658 ? -19.571 22.783 47.068 1.00 86.25 658 LEU A CA 1
ATOM 5123 C C . LEU A 1 658 ? -20.795 22.702 47.985 1.00 86.25 658 LEU A C 1
ATOM 5125 O O . LEU A 1 658 ? -20.814 21.902 48.921 1.00 86.25 658 LEU A O 1
ATOM 5129 N N . THR A 1 659 ? -21.837 23.460 47.652 1.00 85.00 659 THR A N 1
ATOM 5130 C CA . THR A 1 659 ? -23.205 23.225 48.130 1.00 85.00 659 THR A CA 1
ATOM 5131 C C . THR A 1 659 ? -23.887 22.253 47.167 1.00 85.00 659 THR A C 1
ATOM 5133 O O . THR A 1 659 ? -23.819 22.450 45.955 1.00 85.00 659 THR A O 1
ATOM 5136 N N . GLU A 1 660 ? -24.528 21.199 47.680 1.00 75.38 660 GLU A N 1
ATOM 5137 C CA . GLU A 1 660 ? -25.200 20.202 46.836 1.00 75.38 660 GLU A CA 1
ATOM 5138 C C . GLU A 1 660 ? -26.293 20.848 45.970 1.00 75.38 660 GLU A C 1
ATOM 5140 O O . GLU A 1 660 ? -27.141 21.595 46.459 1.00 75.38 660 GLU A O 1
ATOM 5145 N N . GLY A 1 661 ? -26.252 20.569 44.666 1.00 84.69 661 GLY A N 1
ATOM 5146 C CA . GLY A 1 661 ? -27.198 21.107 43.697 1.00 84.69 661 GLY A CA 1
ATOM 5147 C C . GLY A 1 661 ? -26.932 20.611 42.277 1.00 84.69 661 GLY A C 1
ATOM 5148 O O . GLY A 1 661 ? -26.067 19.765 42.035 1.00 84.69 661 GLY A O 1
ATOM 5149 N N . THR A 1 662 ? -27.683 21.146 41.316 1.00 87.38 662 THR A N 1
ATOM 5150 C CA . THR A 1 662 ? -27.583 20.778 39.896 1.00 87.38 662 THR A CA 1
ATOM 5151 C C . THR A 1 662 ? -27.049 21.929 39.050 1.00 87.38 662 THR A C 1
ATOM 5153 O O . THR A 1 662 ? -27.512 23.061 39.183 1.00 87.38 662 THR A O 1
ATOM 5156 N N . LEU A 1 663 ? -26.134 21.639 38.125 1.00 91.50 663 LEU A N 1
ATOM 5157 C CA . LEU A 1 663 ? -25.752 22.560 37.054 1.00 91.50 663 LEU A CA 1
ATOM 5158 C C . LEU A 1 663 ? -26.629 22.332 35.823 1.00 91.50 663 LEU A C 1
ATOM 5160 O O . LEU A 1 663 ? -26.868 21.188 35.439 1.00 91.50 663 LEU A O 1
ATOM 5164 N N . SER A 1 664 ? -27.061 23.418 35.180 1.00 93.25 664 SER A N 1
ATOM 5165 C CA . SER A 1 664 ? -27.728 23.350 33.875 1.00 93.25 664 SER A CA 1
ATOM 5166 C C . SER A 1 664 ? -26.748 22.972 32.759 1.00 93.25 664 SER A C 1
ATOM 5168 O O . SER A 1 664 ? -25.536 23.172 32.900 1.00 93.25 664 SER A O 1
ATOM 5170 N N . LYS A 1 665 ? -27.282 22.486 31.631 1.00 93.69 665 LYS A N 1
ATOM 5171 C CA . LYS A 1 665 ? -26.527 22.239 30.396 1.00 93.69 665 LYS A CA 1
ATOM 5172 C C . LYS A 1 665 ? -25.645 23.411 29.992 1.00 93.69 665 LYS A C 1
ATOM 5174 O O . LYS A 1 665 ? -24.442 23.231 29.815 1.00 93.69 665 LYS A O 1
ATOM 5179 N N . ASP A 1 666 ? -26.209 24.609 29.932 1.00 93.75 666 ASP A N 1
ATOM 5180 C CA . ASP A 1 666 ? -25.463 25.803 29.534 1.00 93.75 666 ASP A CA 1
ATOM 5181 C C . ASP A 1 666 ? -24.318 26.104 30.511 1.00 93.75 666 ASP A C 1
ATOM 5183 O O . ASP A 1 666 ? -23.209 26.448 30.098 1.00 93.75 666 ASP A O 1
ATOM 5187 N N . SER A 1 667 ? -24.547 25.898 31.813 1.00 94.94 667 SER A N 1
ATOM 5188 C CA . SER A 1 667 ? -23.540 26.128 32.852 1.00 94.94 667 SER A CA 1
ATOM 5189 C C . SER A 1 667 ? -22.356 25.165 32.751 1.00 94.94 667 SER A C 1
ATOM 5191 O O . SER A 1 667 ? -21.208 25.611 32.792 1.00 94.94 667 SER A O 1
ATOM 5193 N N . TYR A 1 668 ? -22.599 23.854 32.618 1.00 95.69 668 TYR A N 1
ATOM 5194 C CA . TYR A 1 668 ? -21.491 22.898 32.533 1.00 95.69 668 TYR A CA 1
ATOM 5195 C C . TYR A 1 668 ? -20.812 22.924 31.155 1.00 95.69 668 TYR A C 1
ATOM 5197 O O . TYR A 1 668 ? -19.614 22.689 31.070 1.00 95.69 668 TYR A O 1
ATOM 5205 N N . VAL A 1 669 ? -21.508 23.267 30.067 1.00 96.75 669 VAL A N 1
ATOM 5206 C CA . VAL A 1 669 ? -20.868 23.451 28.751 1.00 96.75 669 VAL A CA 1
ATOM 5207 C C . VAL A 1 669 ? -19.927 24.660 28.770 1.00 96.75 669 VAL A C 1
ATOM 5209 O O . VAL A 1 669 ? -18.795 24.567 28.291 1.00 96.75 669 VAL A O 1
ATOM 5212 N N . LEU A 1 670 ? -20.345 25.777 29.374 1.00 96.38 670 LEU A N 1
ATOM 5213 C CA . LEU A 1 670 ? -19.482 26.947 29.551 1.00 96.38 670 LEU A CA 1
ATOM 5214 C C . LEU A 1 670 ? -18.240 26.606 30.387 1.00 96.38 670 LEU A C 1
ATOM 5216 O O . LEU A 1 670 ? -17.120 26.970 30.023 1.00 96.38 670 LEU A O 1
ATOM 5220 N N . LEU A 1 671 ? -18.427 25.861 31.477 1.00 97.25 671 LEU A N 1
ATOM 5221 C CA . LEU A 1 671 ? -17.330 25.386 32.314 1.00 97.25 671 LEU A CA 1
ATOM 5222 C C . LEU A 1 671 ? -16.365 24.475 31.530 1.00 97.25 671 LEU A C 1
ATOM 5224 O O . LEU A 1 671 ? -15.151 24.575 31.709 1.00 97.25 671 LEU A O 1
ATOM 5228 N N . ALA A 1 672 ? -16.875 23.628 30.629 1.00 97.56 672 ALA A N 1
ATOM 5229 C CA . ALA A 1 672 ? -16.053 22.755 29.789 1.00 97.56 672 ALA A CA 1
ATOM 5230 C C . ALA A 1 672 ? -15.143 23.581 28.878 1.00 97.56 672 ALA A C 1
ATOM 5232 O O . ALA A 1 672 ? -13.950 23.296 28.771 1.00 97.56 672 ALA A O 1
ATOM 5233 N N . GLN A 1 673 ? -15.682 24.649 28.283 1.00 97.56 673 GLN A N 1
ATOM 5234 C CA . GLN A 1 673 ? -14.914 25.580 27.459 1.00 97.56 673 GLN A CA 1
ATOM 5235 C C . GLN A 1 673 ? -13.800 26.265 28.256 1.00 97.56 673 GLN A C 1
ATOM 5237 O O . GLN A 1 673 ? -12.671 26.364 27.775 1.00 97.56 673 GLN A O 1
ATOM 5242 N N . GLN A 1 674 ? -14.094 26.713 29.479 1.00 97.62 674 GLN A N 1
ATOM 5243 C CA . GLN A 1 674 ? -13.106 27.352 30.349 1.00 97.62 674 GLN A CA 1
ATOM 5244 C C . GLN A 1 674 ? -11.970 26.393 30.722 1.00 97.62 674 GLN A C 1
ATOM 5246 O O . GLN A 1 674 ? -10.802 26.765 30.625 1.00 97.62 674 GLN A O 1
ATOM 5251 N N . ILE A 1 675 ? -12.300 25.153 31.096 1.00 97.56 675 ILE A N 1
ATOM 5252 C CA . ILE A 1 675 ? -11.312 24.125 31.448 1.00 97.56 675 ILE A CA 1
ATOM 5253 C C . ILE A 1 675 ? -10.458 23.757 30.235 1.00 97.56 675 ILE A C 1
ATOM 5255 O O . ILE A 1 675 ? -9.232 23.746 30.343 1.00 97.56 675 ILE A O 1
ATOM 5259 N N . LYS A 1 676 ? -11.080 23.506 29.076 1.00 95.75 676 LYS A N 1
ATOM 5260 C CA . LYS A 1 676 ? -10.363 23.203 27.831 1.00 95.75 676 LYS A CA 1
ATOM 5261 C C . LYS A 1 676 ? -9.363 24.311 27.498 1.00 95.75 676 LYS A C 1
ATOM 5263 O O . LYS A 1 676 ? -8.183 24.024 27.319 1.00 95.75 676 LYS A O 1
ATOM 5268 N N . ASN A 1 677 ? -9.813 25.568 27.490 1.00 95.56 677 ASN A N 1
ATOM 5269 C CA . ASN A 1 677 ? -8.955 26.718 27.202 1.00 95.56 677 ASN A CA 1
ATOM 5270 C C . ASN A 1 677 ? -7.815 26.848 28.223 1.00 95.56 677 ASN A C 1
ATOM 5272 O O . ASN A 1 677 ? -6.675 27.096 27.835 1.00 95.56 677 ASN A O 1
ATOM 5276 N N . TYR A 1 678 ? -8.101 26.646 29.513 1.00 95.50 678 TYR A N 1
ATOM 5277 C CA . TYR A 1 678 ? -7.086 26.686 30.563 1.00 95.50 678 TYR A CA 1
ATOM 5278 C C . TYR A 1 678 ? -5.991 25.641 30.326 1.00 95.50 678 TYR A C 1
ATOM 5280 O O . TYR A 1 678 ? -4.809 25.985 30.354 1.00 95.50 678 TYR A O 1
ATOM 5288 N N . ILE A 1 679 ? -6.370 24.386 30.062 1.00 93.12 679 ILE A N 1
ATOM 5289 C CA . ILE A 1 679 ? -5.410 23.299 29.840 1.00 93.12 679 ILE A CA 1
ATOM 5290 C C . ILE A 1 679 ? -4.589 23.561 28.572 1.00 93.12 679 ILE A C 1
ATOM 5292 O O . ILE A 1 679 ? -3.371 23.398 28.585 1.00 93.12 679 ILE A O 1
ATOM 5296 N N . GLU A 1 680 ? -5.225 24.017 27.492 1.00 87.75 680 GLU A N 1
ATOM 5297 C CA . GLU A 1 680 ? -4.550 24.289 26.220 1.00 87.75 680 GLU A CA 1
ATOM 5298 C C . GLU A 1 680 ? -3.525 25.424 26.313 1.00 87.75 680 GLU A C 1
ATOM 5300 O O . GLU A 1 680 ? -2.459 25.316 25.699 1.00 87.75 680 GLU A O 1
ATOM 5305 N N . GLN A 1 681 ? -3.827 26.471 27.087 1.00 90.69 681 GLN A N 1
ATOM 5306 C CA . GLN A 1 681 ? -2.954 27.632 27.291 1.00 90.69 681 GLN A CA 1
ATOM 5307 C C . GLN A 1 681 ? -1.823 27.352 28.284 1.00 90.69 681 GLN A C 1
ATOM 5309 O O . GLN A 1 681 ? -0.685 27.734 28.037 1.00 90.69 681 GLN A O 1
ATOM 5314 N N . ASN A 1 682 ? -2.125 26.686 29.400 1.00 85.88 682 ASN A N 1
ATOM 5315 C CA . ASN A 1 682 ? -1.172 26.506 30.500 1.00 85.88 682 ASN A CA 1
ATOM 5316 C C . ASN A 1 682 ? -0.423 25.169 30.444 1.00 85.88 682 ASN A C 1
ATOM 5318 O O . ASN A 1 682 ? 0.451 24.939 31.277 1.00 85.88 682 ASN A O 1
ATOM 5322 N N . LYS A 1 683 ? -0.799 24.269 29.521 1.00 82.94 683 LYS A N 1
ATOM 5323 C CA . LYS A 1 683 ? -0.287 22.888 29.427 1.00 82.94 683 LYS A CA 1
ATOM 5324 C C . LYS A 1 683 ? -0.344 22.165 30.778 1.00 82.94 683 LYS A C 1
ATOM 5326 O O . LYS A 1 683 ? 0.567 21.440 31.175 1.00 82.94 683 LYS A O 1
ATOM 5331 N N . LYS A 1 684 ? -1.420 22.408 31.533 1.00 87.44 684 LYS A N 1
ATOM 5332 C CA . LYS A 1 684 ? -1.581 21.954 32.918 1.00 87.44 684 LYS A CA 1
ATOM 5333 C C . LYS A 1 684 ? -3.042 21.954 33.357 1.00 87.44 684 LYS A C 1
ATOM 5335 O O . LYS A 1 684 ? -3.818 22.809 32.938 1.00 87.44 684 LYS A O 1
ATOM 5340 N N . GLY A 1 685 ? -3.405 21.014 34.227 1.00 89.19 685 GLY A N 1
ATOM 5341 C CA . GLY A 1 685 ? -4.748 20.922 34.800 1.00 89.19 685 GLY A CA 1
ATOM 5342 C C . GLY A 1 685 ? -5.036 22.051 35.798 1.00 89.19 685 GLY A C 1
ATOM 5343 O O . GLY A 1 685 ? -4.128 22.450 36.531 1.00 89.19 685 GLY A O 1
ATOM 5344 N N . PRO A 1 686 ? -6.274 22.576 35.861 1.00 94.69 686 PRO A N 1
ATOM 5345 C CA . PRO A 1 686 ? -6.650 23.538 36.894 1.00 94.69 686 PRO A CA 1
ATOM 5346 C C . PRO A 1 686 ? -6.672 22.857 38.270 1.00 94.69 686 PRO A C 1
ATOM 5348 O O . PRO A 1 686 ? -7.108 21.715 38.384 1.00 94.69 686 PRO A O 1
ATOM 5351 N N . ASN A 1 687 ? -6.248 23.552 39.332 1.00 92.69 687 ASN A N 1
ATOM 5352 C CA . ASN A 1 687 ? -6.361 23.015 40.700 1.00 92.69 687 ASN A CA 1
ATOM 5353 C C . ASN A 1 687 ? -7.845 22.864 41.116 1.00 92.69 687 ASN A C 1
ATOM 5355 O O . ASN A 1 687 ? -8.228 21.896 41.778 1.00 92.69 687 ASN A O 1
ATOM 5359 N N . SER A 1 688 ? -8.676 23.828 40.714 1.00 93.50 688 SER A N 1
ATOM 5360 C CA . SER A 1 688 ? -10.128 23.874 40.905 1.00 93.50 688 SER A CA 1
ATOM 5361 C C . SER A 1 688 ? -10.763 24.843 39.901 1.00 93.50 688 SER A C 1
ATOM 5363 O O . SER A 1 688 ? -10.058 25.595 39.228 1.00 93.50 688 SER A O 1
ATOM 5365 N N . MET A 1 689 ? -12.093 24.839 39.818 1.00 94.38 689 MET A N 1
ATOM 5366 C CA . MET A 1 689 ? -12.883 25.833 39.090 1.00 94.38 689 MET A CA 1
ATOM 5367 C C . MET A 1 689 ? -14.044 26.331 39.955 1.00 94.38 689 MET A C 1
ATOM 5369 O O . MET A 1 689 ? -14.603 25.575 40.750 1.00 94.38 689 MET A O 1
ATOM 5373 N N . THR A 1 690 ? -14.432 27.593 39.783 1.00 92.06 690 THR A N 1
ATOM 5374 C CA . THR A 1 690 ? -15.585 28.180 40.480 1.00 92.06 690 THR A CA 1
ATOM 5375 C C . THR A 1 690 ? -16.862 27.967 39.676 1.00 92.06 690 THR A C 1
ATOM 5377 O O . THR A 1 690 ? -16.896 28.205 38.470 1.00 92.06 690 THR A O 1
ATOM 5380 N N . THR A 1 691 ? -17.927 27.555 40.356 1.00 90.75 691 THR A N 1
ATOM 5381 C CA . THR A 1 691 ? -19.277 27.390 39.804 1.00 90.75 691 THR A CA 1
ATOM 5382 C C . THR A 1 691 ? -20.290 28.172 40.642 1.00 90.75 691 THR A C 1
ATOM 5384 O O . THR A 1 691 ? -19.963 28.669 41.720 1.00 90.75 691 THR A O 1
ATOM 5387 N N . THR A 1 692 ? -21.546 28.239 40.194 1.00 87.69 692 THR A N 1
ATOM 5388 C CA . THR A 1 692 ? -22.655 28.796 40.993 1.00 87.69 692 THR A CA 1
ATOM 5389 C C . THR A 1 692 ? -22.922 28.018 42.286 1.00 87.69 692 THR A C 1
ATOM 5391 O O . THR A 1 692 ? -23.558 28.551 43.188 1.00 87.69 692 THR A O 1
ATOM 5394 N N . LEU A 1 693 ? -22.428 26.780 42.388 1.00 88.62 693 LEU A N 1
ATOM 5395 C CA . LEU A 1 693 ? -22.556 25.907 43.557 1.00 88.62 693 LEU A CA 1
ATOM 5396 C C . LEU A 1 693 ? -21.313 25.944 44.464 1.00 88.62 693 LEU A C 1
ATOM 5398 O O . LEU A 1 693 ? -21.265 25.228 45.459 1.00 88.62 693 LEU A O 1
ATOM 5402 N N . GLY A 1 694 ? -20.310 26.766 44.132 1.00 91.19 694 GLY A N 1
ATOM 5403 C CA . GLY A 1 694 ? -19.052 26.890 44.869 1.00 91.19 694 GLY A CA 1
ATOM 5404 C C . GLY A 1 694 ? -17.840 26.342 44.110 1.00 91.19 694 GLY A C 1
ATOM 5405 O O . GLY A 1 694 ? -17.837 26.267 42.877 1.00 91.19 694 GLY A O 1
ATOM 5406 N N . THR A 1 695 ? -16.787 25.986 44.846 1.00 93.12 695 THR A N 1
ATOM 5407 C CA . THR A 1 695 ? -15.484 25.585 44.288 1.00 93.12 695 THR A CA 1
ATOM 5408 C C . THR A 1 695 ? -15.439 24.083 44.021 1.00 93.12 695 THR A C 1
ATOM 5410 O O . THR A 1 695 ? -15.436 23.292 44.963 1.00 93.12 695 THR A O 1
ATOM 5413 N N . ALA A 1 696 ? -15.341 23.690 42.749 1.00 93.19 696 ALA A N 1
ATOM 5414 C CA . ALA A 1 696 ? -15.169 22.303 42.324 1.00 93.19 696 ALA A CA 1
ATOM 5415 C C . ALA A 1 696 ? -13.680 21.965 42.160 1.00 93.19 696 ALA A C 1
ATOM 5417 O O . ALA A 1 696 ? -12.975 22.600 41.374 1.00 93.19 696 ALA A O 1
ATOM 5418 N N . SER A 1 697 ? -13.194 20.956 42.880 1.00 93.88 697 SER A N 1
ATOM 5419 C CA . SER A 1 697 ? -11.824 20.448 42.758 1.00 93.88 697 SER A CA 1
ATOM 5420 C C . SER A 1 697 ? -11.563 19.799 41.396 1.00 93.88 697 SER A C 1
ATOM 5422 O O . SER A 1 697 ? -12.480 19.311 40.734 1.00 93.88 697 SER A O 1
ATOM 5424 N N . PHE A 1 698 ? -10.289 19.710 41.002 1.00 93.81 698 PHE A N 1
ATOM 5425 C CA . PHE A 1 698 ? -9.851 18.976 39.806 1.00 93.81 698 PHE A CA 1
ATOM 5426 C C . PHE A 1 698 ? -10.465 17.569 39.691 1.00 93.81 698 PHE A C 1
ATOM 5428 O O . PHE A 1 698 ? -10.915 17.162 38.619 1.00 93.81 698 PHE A O 1
ATOM 5435 N N . LYS A 1 699 ? -10.543 16.842 40.814 1.00 93.19 699 LYS A N 1
ATOM 5436 C CA . LYS A 1 699 ? -11.095 15.483 40.858 1.00 93.19 699 LYS A CA 1
ATOM 5437 C C . LYS A 1 699 ? -12.602 15.468 40.597 1.00 93.19 699 LYS A C 1
ATOM 5439 O O . LYS A 1 699 ? -13.076 14.658 39.801 1.00 93.19 699 LYS A O 1
ATOM 5444 N N . SER A 1 700 ? -13.333 16.409 41.193 1.00 92.38 700 SER A N 1
ATOM 5445 C CA . SER A 1 700 ? -14.773 16.572 40.972 1.00 92.38 700 SER A CA 1
ATOM 5446 C C . SER A 1 700 ? -15.110 16.954 39.539 1.00 92.38 700 SER A C 1
ATOM 5448 O O . SER A 1 700 ? -16.113 16.480 39.010 1.00 92.38 700 SER A O 1
ATOM 5450 N N . LEU A 1 701 ? -14.252 17.728 38.869 1.00 95.19 701 LEU A N 1
ATOM 5451 C CA . LEU A 1 701 ? -14.421 18.042 37.449 1.00 95.19 701 LEU A CA 1
ATOM 5452 C C . LEU A 1 701 ? -14.288 16.787 36.577 1.00 95.19 701 LEU A C 1
ATOM 5454 O O . LEU A 1 701 ? -15.170 16.529 35.759 1.00 95.19 701 LEU A O 1
ATOM 5458 N N . ILE A 1 702 ? -13.242 15.974 36.779 1.00 95.94 702 ILE A N 1
ATOM 5459 C CA . ILE A 1 702 ? -13.058 14.711 36.038 1.00 95.94 702 ILE A CA 1
ATOM 5460 C C . ILE A 1 702 ? -14.257 13.792 36.246 1.00 95.94 702 ILE A C 1
ATOM 5462 O O . ILE A 1 702 ? -14.825 13.282 35.280 1.00 95.94 702 ILE A O 1
ATOM 5466 N N . TYR A 1 703 ? -14.665 13.599 37.499 1.00 94.56 703 TYR A N 1
ATOM 5467 C CA . TYR A 1 703 ? -15.770 12.710 37.824 1.00 94.56 703 TYR A CA 1
ATOM 5468 C C . TYR A 1 703 ? -17.110 13.226 37.272 1.00 94.56 703 TYR A C 1
ATOM 5470 O O . TYR A 1 703 ? -17.868 12.453 36.691 1.00 94.56 703 TYR A O 1
ATOM 5478 N N . MET A 1 704 ? -17.389 14.532 37.355 1.00 94.62 704 MET A N 1
ATOM 5479 C CA . MET A 1 704 ? -18.595 15.134 36.772 1.00 94.62 704 MET A CA 1
ATOM 5480 C C . MET A 1 704 ? -18.652 14.961 35.250 1.00 94.62 704 MET A C 1
ATOM 5482 O O . MET A 1 704 ? -19.666 14.486 34.742 1.00 94.62 704 MET A O 1
ATOM 5486 N N . TYR A 1 705 ? -17.586 15.289 34.510 1.00 97.25 705 TYR A N 1
ATOM 5487 C CA . TYR A 1 705 ? -17.608 15.103 33.054 1.00 97.25 705 TYR A CA 1
ATOM 5488 C C . TYR A 1 705 ? -17.588 13.632 32.637 1.00 97.25 705 TYR A C 1
ATOM 5490 O O . TYR A 1 705 ? -18.159 13.290 31.603 1.00 97.25 705 TYR A O 1
ATOM 5498 N N . SER A 1 706 ? -17.010 12.749 33.455 1.00 96.31 706 SER A N 1
ATOM 5499 C CA . SER A 1 706 ? -17.122 11.305 33.234 1.00 96.31 706 SER A CA 1
ATOM 5500 C C . SER A 1 706 ? -18.586 10.851 33.311 1.00 96.31 706 SER A C 1
ATOM 5502 O O . SER A 1 706 ? -19.051 10.108 32.449 1.00 96.31 706 SER A O 1
ATOM 5504 N N . ARG A 1 707 ? -19.351 11.371 34.284 1.00 93.38 707 ARG A N 1
ATOM 5505 C CA . ARG A 1 707 ? -20.800 11.130 34.401 1.00 93.38 707 ARG A CA 1
ATOM 5506 C C . ARG A 1 707 ? -21.584 11.732 33.231 1.00 93.38 707 ARG A C 1
ATOM 5508 O O . ARG A 1 707 ? -22.429 11.046 32.669 1.00 93.38 707 ARG A O 1
ATOM 5515 N N . ILE A 1 708 ? -21.261 12.952 32.792 1.00 94.88 708 ILE A N 1
ATOM 5516 C CA . ILE A 1 708 ? -21.885 13.584 31.611 1.00 94.88 708 ILE A CA 1
ATOM 5517 C C . ILE A 1 708 ? -21.702 12.726 30.351 1.00 94.88 708 ILE A C 1
ATOM 5519 O O . ILE A 1 708 ? -22.667 12.479 29.629 1.00 94.88 708 ILE A O 1
ATOM 5523 N N . LEU A 1 709 ? -20.483 12.251 30.079 1.00 95.25 709 LEU A N 1
ATOM 5524 C CA . LEU A 1 709 ? -20.229 11.435 28.888 1.00 95.25 709 LEU A CA 1
ATOM 5525 C C . LEU A 1 709 ? -20.770 10.004 29.012 1.00 95.25 709 LEU A C 1
ATOM 5527 O O . LEU A 1 709 ? -21.129 9.414 27.995 1.00 95.25 709 LEU A O 1
ATOM 5531 N N . GLN A 1 710 ? -20.914 9.473 30.229 1.00 91.62 710 GLN A N 1
ATOM 5532 C CA . GLN A 1 710 ? -21.684 8.250 30.467 1.00 91.62 710 GLN A CA 1
ATOM 5533 C C . GLN A 1 710 ? -23.164 8.443 30.093 1.00 91.62 710 GLN A C 1
ATOM 5535 O O . GLN A 1 710 ? -23.725 7.588 29.411 1.00 91.62 710 GLN A O 1
ATOM 5540 N N . GLN A 1 711 ? -23.785 9.570 30.465 1.00 87.94 711 GLN A N 1
ATOM 5541 C CA . GLN A 1 711 ? -25.162 9.880 30.052 1.00 87.94 711 GLN A CA 1
ATOM 5542 C C . GLN A 1 711 ? -25.276 9.988 28.525 1.00 87.94 711 GLN A C 1
ATOM 5544 O O . GLN A 1 711 ? -26.190 9.418 27.934 1.00 87.94 711 GLN A O 1
ATOM 5549 N N . TYR A 1 712 ? -24.307 10.630 27.863 1.00 90.38 712 TYR A N 1
ATOM 5550 C CA . TYR A 1 712 ? -24.258 10.651 26.399 1.00 90.38 712 TYR A CA 1
ATOM 5551 C C . TYR A 1 712 ? -24.147 9.244 25.796 1.00 90.38 712 TYR A C 1
ATOM 5553 O O . TYR A 1 712 ? -24.844 8.936 24.836 1.00 90.38 712 TYR A O 1
ATOM 5561 N N . LYS A 1 713 ? -23.319 8.364 26.367 1.00 89.75 713 LYS A N 1
ATOM 5562 C CA . LYS A 1 713 ? -23.188 6.979 25.897 1.00 89.75 713 LYS A CA 1
ATOM 5563 C C . LYS A 1 713 ? -24.516 6.212 25.963 1.00 89.75 713 LYS A C 1
ATOM 5565 O O . LYS A 1 713 ? -24.800 5.441 25.050 1.00 89.75 713 LYS A O 1
ATOM 5570 N N . LEU A 1 714 ? -25.309 6.423 27.016 1.00 83.69 714 LEU A N 1
ATOM 5571 C CA . LEU A 1 714 ? -26.601 5.755 27.220 1.00 83.69 714 LEU A CA 1
ATOM 5572 C C . LEU A 1 714 ? -27.718 6.356 26.357 1.00 83.69 714 LEU A C 1
ATOM 5574 O O . LEU A 1 714 ? -28.453 5.629 25.697 1.00 83.69 714 LEU A O 1
ATOM 5578 N N . HIS A 1 715 ? -27.830 7.684 26.336 1.00 81.81 715 HIS A N 1
ATOM 5579 C CA . HIS A 1 715 ? -28.994 8.382 25.781 1.00 81.81 715 HIS A CA 1
ATOM 5580 C C . HIS A 1 715 ? -28.726 9.059 24.430 1.00 81.81 715 HIS A C 1
ATOM 5582 O O . HIS A 1 715 ? -29.631 9.643 23.844 1.00 81.81 715 HIS A O 1
ATOM 5588 N N . GLN A 1 716 ? -27.484 9.022 23.933 1.00 85.75 716 GLN A N 1
ATOM 5589 C CA . GLN A 1 716 ? -27.014 9.750 22.741 1.00 85.75 716 GLN A CA 1
ATOM 5590 C C . GLN A 1 716 ? -27.172 11.280 22.831 1.00 85.75 716 GLN A C 1
ATOM 5592 O O . GLN A 1 716 ? -26.981 12.003 21.854 1.00 85.75 716 GLN A O 1
ATOM 5597 N N . THR A 1 717 ? -27.454 11.797 24.028 1.00 85.25 717 THR A N 1
ATOM 5598 C CA . THR A 1 717 ? -27.559 13.224 24.344 1.00 85.25 717 THR A CA 1
ATOM 5599 C C . THR A 1 717 ? -26.886 13.507 25.682 1.00 85.25 717 THR A C 1
ATOM 5601 O O . THR A 1 717 ? -27.030 12.728 26.621 1.00 85.25 717 TH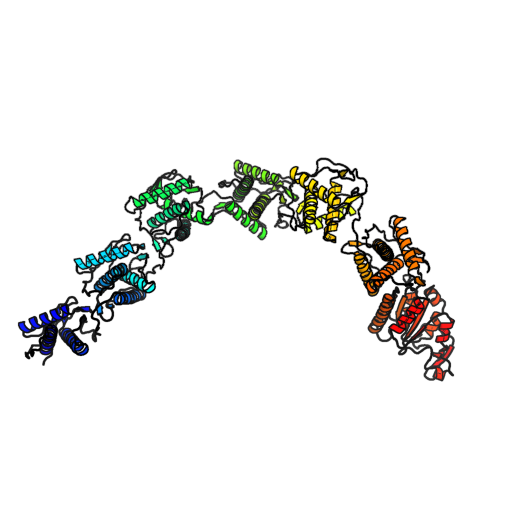R A O 1
ATOM 5604 N N . ILE A 1 718 ? -26.179 14.634 25.800 1.00 89.19 718 ILE A N 1
ATOM 5605 C CA . ILE A 1 718 ? -25.708 15.123 27.107 1.00 89.19 718 ILE A CA 1
ATOM 5606 C C . ILE A 1 718 ? -26.899 15.617 27.954 1.00 89.19 718 ILE A C 1
ATOM 5608 O O . ILE A 1 718 ? -27.853 16.162 27.391 1.00 89.19 718 ILE A O 1
ATOM 5612 N N . PRO A 1 719 ? -26.872 15.442 29.287 1.00 89.19 719 PRO A N 1
ATOM 5613 C CA . PRO A 1 719 ? -28.041 15.641 30.140 1.00 89.19 719 PRO A CA 1
ATOM 5614 C C . PRO A 1 719 ? -28.408 17.126 30.283 1.00 89.19 719 PRO A C 1
ATOM 5616 O O . PRO A 1 719 ? -27.538 17.995 30.305 1.00 89.19 719 PRO A O 1
ATOM 5619 N N . THR A 1 720 ? -29.693 17.455 30.416 1.00 87.38 720 THR A N 1
ATOM 5620 C CA . THR A 1 720 ? -30.163 18.850 30.585 1.00 87.38 720 THR A CA 1
ATOM 5621 C C . THR A 1 720 ? -29.680 19.488 31.889 1.00 87.38 720 THR A C 1
ATOM 5623 O O . THR A 1 720 ? -29.513 20.706 31.961 1.00 87.38 720 THR A O 1
ATOM 5626 N N . THR A 1 721 ? -29.420 18.663 32.901 1.00 88.31 721 THR A N 1
ATOM 5627 C CA . THR A 1 721 ? -28.831 19.039 34.188 1.00 88.31 721 THR A CA 1
ATOM 5628 C C . THR A 1 721 ? -27.886 17.944 34.674 1.00 88.31 721 THR A C 1
ATOM 5630 O O . THR A 1 721 ? -28.105 16.776 34.370 1.00 88.31 721 THR A O 1
ATOM 5633 N N . ILE A 1 722 ? -26.880 18.289 35.476 1.00 90.44 722 ILE A N 1
ATOM 5634 C CA . ILE A 1 722 ? -26.002 17.318 36.149 1.00 90.44 722 ILE A CA 1
ATOM 5635 C C . ILE A 1 722 ? -25.873 17.665 37.632 1.00 90.44 722 ILE A C 1
ATOM 5637 O O . ILE A 1 722 ? -25.723 18.838 37.979 1.00 90.44 722 ILE A O 1
ATOM 5641 N N . ILE A 1 723 ? -25.919 16.668 38.517 1.00 86.44 723 ILE A N 1
ATOM 5642 C CA . ILE A 1 723 ? -25.684 16.885 39.950 1.00 86.44 723 ILE A CA 1
ATOM 5643 C C . ILE A 1 723 ? -24.195 17.155 40.164 1.00 86.44 723 ILE A C 1
ATOM 5645 O O . ILE A 1 723 ? -23.352 16.349 39.760 1.00 86.44 723 ILE A O 1
ATOM 5649 N N . LEU A 1 724 ? -23.856 18.256 40.833 1.00 86.69 724 LEU A N 1
ATOM 5650 C CA . LEU A 1 724 ? -22.494 18.560 41.262 1.00 86.69 724 LEU A CA 1
ATOM 5651 C C . LEU A 1 724 ? -22.437 18.533 42.793 1.00 86.69 724 LEU A C 1
ATOM 5653 O O . LEU A 1 724 ? -22.976 19.404 43.470 1.00 86.69 724 LEU A O 1
ATOM 5657 N N . LYS A 1 725 ? -21.761 17.516 43.327 1.00 82.44 725 LYS A N 1
ATOM 5658 C CA . LYS A 1 725 ? -21.451 17.354 44.751 1.00 82.44 725 LYS A CA 1
ATOM 5659 C C . LYS A 1 725 ? -20.058 16.744 44.907 1.00 82.44 725 LYS A C 1
ATOM 5661 O O . LYS A 1 725 ? -19.396 16.447 43.910 1.00 82.44 725 LYS A O 1
ATOM 5666 N N . ASN A 1 726 ? -19.633 16.547 46.152 1.00 79.69 726 ASN A N 1
ATOM 5667 C CA . ASN A 1 726 ? -18.345 15.938 46.468 1.00 79.69 726 ASN A CA 1
ATOM 5668 C C . ASN A 1 726 ? -18.213 14.538 45.834 1.00 79.69 726 ASN A C 1
ATOM 5670 O O . ASN A 1 726 ? -19.075 13.675 46.018 1.00 79.69 726 ASN A O 1
ATOM 5674 N N . TRP A 1 727 ? -17.119 14.329 45.098 1.00 80.75 727 TRP A N 1
ATOM 5675 C CA . TRP A 1 727 ? -16.838 13.132 44.295 1.00 80.75 727 TRP A CA 1
ATOM 5676 C C . TRP A 1 727 ? -16.589 11.846 45.104 1.00 80.75 727 TRP A C 1
ATOM 5678 O O . TRP A 1 727 ? -16.468 10.774 44.522 1.00 80.75 727 TRP A O 1
ATOM 5688 N N . THR A 1 728 ? -16.507 11.938 46.434 1.00 72.25 728 THR A N 1
ATOM 5689 C CA . THR A 1 728 ? -16.232 10.803 47.340 1.00 72.25 728 THR A CA 1
ATOM 5690 C C . THR A 1 728 ? -17.444 9.915 47.640 1.00 72.25 728 THR A C 1
ATOM 5692 O O . THR A 1 728 ? -17.292 8.883 48.288 1.00 72.25 728 THR A O 1
ATOM 5695 N N . THR A 1 729 ? -18.642 10.279 47.170 1.00 69.75 729 THR A N 1
ATOM 5696 C CA . THR A 1 729 ? -19.848 9.439 47.280 1.00 69.75 729 THR A CA 1
ATOM 5697 C C . THR A 1 729 ? -20.418 9.148 45.894 1.00 69.75 729 THR A C 1
ATOM 5699 O O . THR A 1 729 ? -20.482 10.081 45.086 1.00 69.75 729 THR A O 1
ATOM 5702 N N . PRO A 1 730 ? -20.875 7.909 45.613 1.00 74.50 730 PRO A N 1
ATOM 5703 C CA . PRO A 1 730 ? -21.532 7.593 44.352 1.00 74.50 730 PRO A CA 1
ATOM 5704 C C . PRO A 1 730 ? -22.682 8.556 44.044 1.00 74.50 730 PRO A C 1
ATOM 5706 O O . PRO A 1 730 ? -23.423 9.009 44.932 1.00 74.50 730 PRO A O 1
ATOM 5709 N N . ILE A 1 731 ? -22.815 8.887 42.763 1.00 76.56 731 ILE A N 1
ATOM 5710 C CA . ILE A 1 731 ? -23.872 9.757 42.246 1.00 76.56 731 ILE A CA 1
ATOM 5711 C C . ILE A 1 731 ? -24.602 9.003 41.146 1.00 76.56 731 ILE A C 1
ATOM 5713 O O . ILE A 1 731 ? -24.005 8.608 40.141 1.00 76.56 731 ILE A O 1
ATOM 5717 N N . TYR A 1 732 ? -25.894 8.787 41.368 1.00 74.56 732 TYR A N 1
ATOM 5718 C CA . TYR A 1 732 ? -26.778 8.088 40.446 1.00 74.56 732 TYR A CA 1
ATOM 5719 C C . TYR A 1 732 ? -27.520 9.131 39.602 1.00 74.56 732 TYR A C 1
ATOM 5721 O O . TYR A 1 732 ? -28.581 9.607 39.988 1.00 74.56 732 TYR A O 1
ATOM 5729 N N . ASP A 1 733 ? -26.922 9.532 38.476 1.00 74.44 733 ASP A N 1
ATOM 5730 C CA . ASP A 1 733 ? -27.563 10.434 37.501 1.00 74.44 733 ASP A CA 1
ATOM 5731 C C . ASP A 1 733 ? -28.380 9.678 36.438 1.00 74.44 733 ASP A C 1
ATOM 5733 O O . ASP A 1 733 ? -29.035 10.305 35.603 1.00 74.44 733 ASP A O 1
ATOM 5737 N N . ASP A 1 734 ? -28.328 8.341 36.451 1.00 81.00 734 ASP A N 1
ATOM 5738 C CA . ASP A 1 734 ? -29.064 7.498 35.511 1.00 81.00 734 ASP A CA 1
ATOM 5739 C C . ASP A 1 734 ? -30.567 7.702 35.711 1.00 81.00 734 ASP A C 1
ATOM 5741 O O . ASP A 1 734 ? -31.076 7.655 36.834 1.00 81.00 734 ASP A O 1
ATOM 5745 N N . HIS A 1 735 ? -31.278 7.944 34.616 1.00 85.69 735 HIS A N 1
ATOM 5746 C CA . HIS A 1 735 ? -32.712 8.187 34.621 1.00 85.69 735 HIS A CA 1
ATOM 5747 C C . HIS A 1 735 ? -33.374 7.423 33.484 1.00 85.69 735 HIS A C 1
ATOM 5749 O O . HIS A 1 735 ? -32.783 7.206 32.428 1.00 85.69 735 HIS A O 1
ATOM 5755 N N . PHE A 1 736 ? -34.621 7.030 33.711 1.00 88.12 736 PHE A N 1
ATOM 5756 C CA . PHE A 1 736 ? -35.390 6.243 32.761 1.00 88.12 736 PHE A CA 1
ATOM 5757 C C . PHE A 1 736 ? -36.743 6.890 32.503 1.00 88.12 736 PHE A C 1
ATOM 5759 O O . PHE A 1 736 ? -37.385 7.462 33.390 1.00 88.12 736 PHE A O 1
ATOM 5766 N N . THR A 1 737 ? -37.192 6.775 31.266 1.00 90.81 737 THR A N 1
ATOM 5767 C CA . THR A 1 737 ? -38.556 7.078 30.851 1.00 90.81 737 THR A CA 1
ATOM 5768 C C . THR A 1 737 ? -39.516 5.994 31.341 1.00 90.81 737 THR A C 1
ATOM 5770 O O . THR A 1 737 ? -39.136 4.842 31.567 1.00 90.81 737 THR A O 1
ATOM 5773 N N . HIS A 1 738 ? -40.806 6.330 31.436 1.00 92.69 738 HIS A N 1
ATOM 5774 C CA . HIS A 1 738 ? -41.838 5.335 31.748 1.00 92.69 738 HIS A CA 1
ATOM 5775 C C . HIS A 1 738 ? -41.843 4.188 30.738 1.00 92.69 738 HIS A C 1
ATOM 5777 O O . HIS A 1 738 ? -42.011 3.035 31.125 1.00 92.69 738 HIS A O 1
ATOM 5783 N N . GLN A 1 739 ? -41.607 4.484 29.457 1.00 91.75 739 GLN A N 1
ATOM 5784 C CA . GLN A 1 739 ? -41.634 3.476 28.405 1.00 91.75 739 GLN A CA 1
ATOM 5785 C C . GLN A 1 739 ? -40.501 2.451 28.541 1.00 91.75 739 GLN A C 1
ATOM 5787 O O . GLN A 1 739 ? -40.745 1.263 28.335 1.00 91.75 739 GLN A O 1
ATOM 5792 N N . GLU A 1 740 ? -39.290 2.882 28.907 1.00 92.94 740 GLU A N 1
ATOM 5793 C CA . GLU A 1 740 ? -38.168 1.971 29.171 1.00 92.94 740 GLU A CA 1
ATOM 5794 C C . GLU A 1 740 ? -38.505 1.018 30.322 1.00 92.94 740 GLU A C 1
ATOM 5796 O O . GLU A 1 740 ? -38.394 -0.196 30.163 1.00 92.94 740 GLU A O 1
ATOM 5801 N N . ILE A 1 741 ? -39.028 1.543 31.435 1.00 96.38 741 ILE A N 1
ATOM 5802 C CA . ILE A 1 741 ? -39.392 0.734 32.608 1.00 96.38 741 ILE A CA 1
ATOM 5803 C C . ILE A 1 741 ? -40.555 -0.218 32.289 1.00 96.38 741 ILE A C 1
ATOM 5805 O O . ILE A 1 741 ? -40.494 -1.395 32.641 1.00 96.38 741 ILE A O 1
ATOM 5809 N N . ILE A 1 742 ? -41.595 0.250 31.587 1.00 96.38 742 ILE A N 1
ATOM 5810 C CA . ILE A 1 742 ? -42.736 -0.574 31.150 1.00 96.38 742 ILE A CA 1
ATOM 5811 C C . ILE A 1 742 ? -42.270 -1.715 30.235 1.00 96.38 742 ILE A C 1
ATOM 5813 O O . ILE A 1 742 ? -42.740 -2.851 30.357 1.00 96.38 742 ILE A O 1
ATOM 5817 N N . ASN A 1 743 ? -41.354 -1.428 29.308 1.00 95.56 743 ASN A N 1
ATOM 5818 C CA . ASN A 1 743 ? -40.813 -2.436 28.405 1.00 95.56 743 ASN A CA 1
ATOM 5819 C C . ASN A 1 743 ? -40.043 -3.506 29.174 1.00 95.56 743 ASN A C 1
ATOM 5821 O O . ASN A 1 743 ? -40.365 -4.687 29.026 1.00 95.56 743 ASN A O 1
ATOM 5825 N N . THR A 1 744 ? -39.131 -3.098 30.055 1.00 96.19 744 THR A N 1
ATOM 5826 C CA . THR A 1 744 ? -38.383 -4.028 30.900 1.00 96.19 744 THR A CA 1
ATOM 5827 C C . THR A 1 744 ? -39.306 -4.812 31.839 1.00 96.19 744 THR A C 1
ATOM 5829 O O . THR A 1 744 ? -39.109 -6.006 32.029 1.00 96.19 744 THR A O 1
ATOM 5832 N N . ALA A 1 745 ? -40.373 -4.210 32.375 1.00 96.38 745 ALA A N 1
ATOM 5833 C CA . ALA A 1 745 ? -41.346 -4.913 33.218 1.00 96.38 745 ALA A CA 1
ATOM 5834 C C . ALA A 1 745 ? -42.038 -6.065 32.465 1.00 96.38 745 ALA A C 1
ATOM 5836 O O . ALA A 1 745 ? -42.241 -7.149 33.015 1.00 96.38 745 ALA A O 1
ATOM 5837 N N . ALA A 1 746 ? -42.366 -5.856 31.186 1.00 95.06 746 ALA A N 1
ATOM 5838 C CA . ALA A 1 746 ? -42.932 -6.893 30.326 1.00 95.06 746 ALA A CA 1
ATOM 5839 C C . ALA A 1 746 ? -41.915 -7.996 29.970 1.00 95.06 746 ALA A C 1
ATOM 5841 O O . ALA A 1 746 ? -42.281 -9.173 29.911 1.00 95.06 746 ALA A O 1
ATOM 5842 N N . GLU A 1 747 ? -40.645 -7.643 29.770 1.00 95.81 747 GLU A N 1
ATOM 5843 C CA . GLU A 1 747 ? -39.557 -8.607 29.550 1.00 95.81 747 GLU A CA 1
ATOM 5844 C C . GLU A 1 747 ? -39.318 -9.468 30.791 1.00 95.81 747 GLU A C 1
ATOM 5846 O O . GLU A 1 747 ? -39.293 -10.694 30.697 1.00 95.81 747 GLU A O 1
ATOM 5851 N N . VAL A 1 748 ? -39.247 -8.844 31.969 1.00 94.44 748 VAL A N 1
ATOM 5852 C CA . VAL A 1 748 ? -39.129 -9.539 33.255 1.00 94.44 748 VAL A CA 1
ATOM 5853 C C . VAL A 1 748 ? -40.326 -10.461 33.480 1.00 94.44 748 VAL A C 1
ATOM 5855 O O . VAL A 1 748 ? -40.145 -11.608 33.879 1.00 94.44 748 VAL A O 1
ATOM 5858 N N . ARG A 1 749 ? -41.550 -10.032 33.146 1.00 91.06 749 ARG A N 1
ATOM 5859 C CA . ARG A 1 749 ? -42.728 -10.912 33.210 1.00 91.06 749 ARG A CA 1
ATOM 5860 C C . ARG A 1 749 ? -42.594 -12.120 32.280 1.00 91.06 749 ARG A C 1
ATOM 5862 O O . ARG A 1 749 ? -42.900 -13.237 32.684 1.00 91.06 749 ARG A O 1
ATOM 5869 N N . THR A 1 750 ? -42.128 -11.911 31.052 1.00 92.19 750 THR A N 1
ATOM 5870 C CA . THR A 1 750 ? -41.905 -12.998 30.084 1.00 92.19 750 THR A CA 1
ATOM 5871 C C . THR A 1 750 ? -40.855 -13.982 30.601 1.00 92.19 750 THR A C 1
ATOM 5873 O O . THR A 1 750 ? -41.057 -15.195 30.537 1.00 92.19 750 THR A O 1
ATOM 5876 N N . PHE A 1 751 ? -39.775 -13.465 31.193 1.00 92.69 751 PHE A N 1
ATOM 5877 C CA . PHE A 1 751 ? -38.749 -14.268 31.849 1.00 92.69 751 PHE A CA 1
ATOM 5878 C C . PHE A 1 751 ? -39.336 -15.125 32.976 1.00 92.69 751 PHE A C 1
ATOM 5880 O O . PHE A 1 751 ? -39.085 -16.327 33.008 1.00 92.69 751 PHE A O 1
ATOM 5887 N N . VAL A 1 752 ? -40.153 -14.544 33.858 1.00 88.50 752 VAL A N 1
ATOM 5888 C CA . VAL A 1 752 ? -40.793 -15.268 34.970 1.00 88.50 752 VAL A CA 1
ATOM 5889 C C . VAL A 1 752 ? -41.728 -16.364 34.460 1.00 88.50 752 VAL A C 1
ATOM 5891 O O . VAL A 1 752 ? -41.687 -17.479 34.975 1.00 88.50 752 VAL A O 1
ATOM 5894 N N . ILE A 1 753 ? -42.527 -16.093 33.421 1.00 87.06 753 ILE A N 1
ATOM 5895 C CA . ILE A 1 753 ? -43.426 -17.093 32.822 1.00 87.06 753 ILE A CA 1
ATOM 5896 C C . ILE A 1 753 ? -42.623 -18.300 32.312 1.00 87.06 753 ILE A C 1
ATOM 5898 O O . ILE A 1 753 ? -42.957 -19.442 32.635 1.00 87.06 753 ILE A O 1
ATOM 5902 N N . GLY A 1 754 ? -41.529 -18.056 31.585 1.00 85.19 754 GLY A N 1
ATOM 5903 C CA . GLY A 1 754 ? -40.687 -19.122 31.039 1.00 85.19 754 GLY A CA 1
ATOM 5904 C C . GLY A 1 754 ? -39.877 -19.884 32.093 1.00 85.19 754 GLY A C 1
ATOM 5905 O O . GLY A 1 754 ? -39.779 -21.106 32.024 1.00 85.19 754 GLY A O 1
ATOM 5906 N N . ASN A 1 755 ? -39.320 -19.187 33.087 1.00 85.12 755 ASN A N 1
ATOM 5907 C CA . ASN A 1 755 ? -38.293 -19.750 33.972 1.00 85.12 755 ASN A CA 1
ATOM 5908 C C . ASN A 1 755 ? -38.799 -20.107 35.378 1.00 85.12 755 ASN A C 1
ATOM 5910 O O . ASN A 1 755 ? -38.236 -20.986 36.024 1.00 85.12 755 ASN A O 1
ATOM 5914 N N . GLY A 1 756 ? -39.870 -19.474 35.863 1.00 80.00 756 GLY A N 1
ATOM 5915 C CA . GLY A 1 756 ? -40.427 -19.752 37.193 1.00 80.00 756 GLY A CA 1
ATOM 5916 C C . GLY A 1 756 ? -39.656 -19.153 38.362 1.00 80.00 756 GLY A C 1
ATOM 5917 O O . GLY A 1 756 ? -39.858 -19.576 39.497 1.00 80.00 756 GLY A O 1
ATOM 5918 N N . TYR A 1 757 ? -38.762 -18.206 38.098 1.00 85.12 757 TYR A N 1
ATOM 5919 C CA . TYR A 1 757 ? -38.066 -17.427 39.114 1.00 85.12 757 TYR A CA 1
ATOM 5920 C C . TYR A 1 757 ? -37.836 -15.998 38.614 1.00 85.12 757 TYR A C 1
ATOM 5922 O O . TYR A 1 757 ? -37.947 -15.712 37.419 1.00 85.12 757 TYR A O 1
ATOM 5930 N N . LEU A 1 758 ? -37.540 -15.090 39.542 1.00 86.62 758 LEU A N 1
ATOM 5931 C CA . LEU A 1 758 ? -37.263 -13.685 39.250 1.00 86.62 758 LEU A CA 1
ATOM 5932 C C . LEU A 1 758 ? -35.783 -13.477 38.892 1.00 86.62 758 LEU A C 1
ATOM 5934 O O . LEU A 1 758 ? -34.924 -14.082 39.532 1.00 86.62 758 LEU A O 1
ATOM 5938 N N . PRO A 1 759 ? -35.456 -12.610 37.917 1.00 92.00 759 PRO A N 1
ATOM 5939 C CA . PRO A 1 759 ? -34.068 -12.312 37.584 1.00 92.00 759 PRO A CA 1
ATOM 5940 C C . PRO A 1 759 ? -33.383 -11.568 38.739 1.00 92.00 759 PRO A C 1
ATOM 5942 O O . PRO A 1 759 ? -33.975 -10.672 39.342 1.00 92.00 759 PRO A O 1
ATOM 5945 N N . GLU A 1 760 ? -32.138 -11.932 39.050 1.00 88.56 760 GLU A N 1
ATOM 5946 C CA . GLU A 1 760 ? -31.333 -11.274 40.094 1.00 88.56 760 GLU A CA 1
ATOM 5947 C C . GLU A 1 760 ? -30.904 -9.858 39.671 1.00 88.56 760 GLU A C 1
ATOM 5949 O O . GLU A 1 760 ? -30.964 -8.912 40.460 1.00 88.56 760 GLU A O 1
ATOM 5954 N N . TYR A 1 761 ? -30.554 -9.708 38.391 1.00 90.00 761 TYR A N 1
ATOM 5955 C CA . TYR A 1 761 ? -30.169 -8.449 37.766 1.00 90.00 761 TYR A CA 1
ATOM 5956 C C . TYR A 1 761 ? -31.042 -8.165 36.546 1.00 90.00 761 TYR A C 1
ATOM 5958 O O . TYR A 1 761 ? -31.330 -9.052 35.743 1.00 90.00 761 TYR A O 1
ATOM 5966 N N . ILE A 1 762 ? -31.444 -6.908 36.402 1.00 94.31 762 ILE A N 1
ATOM 5967 C CA . ILE A 1 762 ? -32.337 -6.415 35.358 1.00 94.31 762 ILE A CA 1
ATOM 5968 C C . ILE A 1 762 ? -31.580 -5.363 34.552 1.00 94.31 762 ILE A C 1
ATOM 5970 O O . ILE A 1 762 ? -30.924 -4.504 35.127 1.00 94.31 762 ILE A O 1
ATOM 5974 N N . THR A 1 763 ? -31.652 -5.417 33.223 1.00 90.62 763 THR A N 1
ATOM 5975 C CA . THR A 1 763 ? -31.028 -4.395 32.369 1.00 90.62 763 THR A CA 1
ATOM 5976 C C . THR A 1 763 ? -32.094 -3.455 31.822 1.00 90.62 763 THR A C 1
ATOM 5978 O O . THR A 1 763 ? -33.012 -3.902 31.141 1.00 90.62 763 THR A O 1
ATOM 5981 N N . ILE A 1 764 ? -31.957 -2.156 32.087 1.00 90.69 764 ILE A N 1
ATOM 5982 C CA . ILE A 1 764 ? -32.827 -1.097 31.561 1.00 90.69 764 ILE A CA 1
ATOM 5983 C C . ILE A 1 764 ? -31.971 -0.195 30.678 1.00 90.69 764 ILE A C 1
ATOM 5985 O O . ILE A 1 764 ? -31.063 0.466 31.175 1.00 90.69 764 ILE A O 1
ATOM 5989 N N . ASN A 1 765 ? -32.217 -0.205 29.366 1.00 82.88 765 ASN A N 1
ATOM 5990 C CA . ASN A 1 765 ? -31.455 0.574 28.378 1.00 82.88 765 ASN A CA 1
ATOM 5991 C C . ASN A 1 765 ? -29.917 0.526 28.587 1.00 82.88 765 ASN A C 1
ATOM 5993 O O . ASN A 1 765 ? -29.221 1.538 28.576 1.00 82.88 765 ASN A O 1
ATOM 5997 N N . GLY A 1 766 ? -29.379 -0.671 28.855 1.00 77.50 766 GLY A N 1
ATOM 5998 C CA . GLY A 1 766 ? -27.943 -0.899 29.072 1.00 77.50 766 GLY A CA 1
ATOM 5999 C C . GLY A 1 766 ? -27.431 -0.652 30.499 1.00 77.50 766 GLY A C 1
ATOM 6000 O O . GLY A 1 766 ? -26.274 -0.965 30.780 1.00 77.50 766 GLY A O 1
ATOM 6001 N N . VAL A 1 767 ? -28.270 -0.154 31.412 1.00 81.94 767 VAL A N 1
ATOM 6002 C CA . VAL A 1 767 ? -27.952 -0.009 32.841 1.00 81.94 767 VAL A CA 1
ATOM 6003 C C . VAL A 1 767 ? -28.407 -1.255 33.596 1.00 81.94 767 VAL A C 1
ATOM 6005 O O . VAL A 1 767 ? -29.579 -1.622 33.546 1.00 81.94 767 VAL A O 1
ATOM 6008 N N . VAL A 1 768 ? -27.485 -1.908 34.305 1.00 86.25 768 VAL A N 1
ATOM 6009 C CA . VAL A 1 768 ? -27.792 -3.069 35.151 1.00 86.25 768 VAL A CA 1
ATOM 6010 C C . VAL A 1 768 ? -28.255 -2.586 36.522 1.00 86.25 768 VAL A C 1
ATOM 6012 O O . VAL A 1 768 ? -27.528 -1.861 37.199 1.00 86.25 768 VAL A O 1
ATOM 6015 N N . VAL A 1 769 ? -29.442 -3.016 36.938 1.00 89.81 769 VAL A N 1
ATOM 6016 C CA . VAL A 1 769 ? -30.049 -2.716 38.236 1.00 89.81 769 VAL A CA 1
ATOM 6017 C C . VAL A 1 769 ? -30.404 -4.006 38.975 1.00 89.81 769 VAL A C 1
ATOM 6019 O O . VAL A 1 769 ? -30.644 -5.047 38.362 1.00 89.81 769 VAL A O 1
ATOM 6022 N N . ASN A 1 770 ? -30.445 -3.953 40.302 1.00 91.88 770 ASN A N 1
ATOM 6023 C CA . ASN A 1 770 ? -30.907 -5.062 41.133 1.00 91.88 770 ASN A CA 1
ATOM 6024 C C . ASN A 1 770 ? -32.438 -5.043 41.316 1.00 91.88 770 ASN A C 1
ATOM 6026 O O . ASN A 1 770 ? -33.139 -4.115 40.899 1.00 91.88 770 ASN A O 1
ATOM 6030 N N . GLN A 1 771 ? -32.970 -6.068 41.981 1.00 93.25 771 GLN A N 1
ATOM 6031 C CA . GLN A 1 771 ? -34.410 -6.222 42.190 1.00 93.25 771 GLN A CA 1
ATOM 6032 C C . GLN A 1 771 ? -35.056 -5.079 42.992 1.00 93.25 771 GLN A C 1
ATOM 6034 O O . GLN A 1 771 ? -36.174 -4.671 42.684 1.00 93.25 771 GLN A O 1
ATOM 6039 N N . ALA A 1 772 ? -34.385 -4.542 44.017 1.00 92.88 772 ALA A N 1
ATOM 6040 C CA . ALA A 1 772 ? -34.943 -3.472 44.847 1.00 92.88 772 ALA A CA 1
ATOM 6041 C C . ALA A 1 772 ? -34.976 -2.138 44.097 1.00 92.88 772 ALA A C 1
ATOM 6043 O O . ALA A 1 772 ? -35.982 -1.431 44.147 1.00 92.88 772 ALA A O 1
ATOM 6044 N N . GLN A 1 773 ? -33.911 -1.837 43.350 1.00 92.94 773 GLN A N 1
ATOM 6045 C CA . GLN A 1 773 ? -33.871 -0.700 42.435 1.00 92.94 773 GLN A CA 1
ATOM 6046 C C . GLN A 1 773 ? -35.011 -0.782 41.421 1.00 92.94 773 GLN A C 1
ATOM 6048 O O . GLN A 1 773 ? -35.747 0.184 41.235 1.00 92.94 773 GLN A O 1
ATOM 6053 N N . PHE A 1 774 ? -35.212 -1.952 40.809 1.00 95.81 774 PHE A N 1
ATOM 6054 C CA . PHE A 1 774 ? -36.276 -2.102 39.829 1.00 95.81 774 PHE A CA 1
ATOM 6055 C C . PHE A 1 774 ? -37.672 -2.032 40.458 1.00 95.81 774 PHE A C 1
ATOM 6057 O O . PHE A 1 774 ? -38.527 -1.349 39.906 1.00 95.81 774 PHE A O 1
ATOM 6064 N N . LEU A 1 775 ? -37.908 -2.618 41.641 1.00 95.88 775 LEU A N 1
ATOM 6065 C CA . LEU A 1 775 ? -39.180 -2.451 42.361 1.00 95.88 775 LEU A CA 1
ATOM 6066 C C . LEU A 1 775 ? -39.507 -0.972 42.599 1.00 95.88 775 LEU A C 1
ATOM 6068 O O . LEU A 1 775 ? -40.639 -0.559 42.355 1.00 95.88 775 LEU A O 1
ATOM 6072 N N . GLN A 1 776 ? -38.525 -0.175 43.028 1.00 95.06 776 GLN A N 1
ATOM 6073 C CA . GLN A 1 776 ? -38.693 1.264 43.236 1.00 95.06 776 GLN A CA 1
ATOM 6074 C C . GLN A 1 776 ? -39.085 1.985 41.930 1.00 95.06 776 GLN A C 1
ATOM 6076 O O . GLN A 1 776 ? -40.008 2.810 41.928 1.00 95.06 776 GLN A O 1
ATOM 6081 N N . LEU A 1 777 ? -38.455 1.625 40.806 1.00 96.00 777 LEU A N 1
ATOM 6082 C CA . LEU A 1 777 ? -38.800 2.149 39.481 1.00 96.00 777 LEU A CA 1
ATOM 6083 C C . LEU A 1 777 ? -40.218 1.739 39.055 1.00 96.00 777 LEU A C 1
ATOM 6085 O O . LEU A 1 777 ? -40.970 2.576 38.550 1.00 96.00 777 LEU A O 1
ATOM 6089 N N . LEU A 1 778 ? -40.616 0.486 39.297 1.00 97.75 778 LEU A N 1
ATOM 6090 C CA . LEU A 1 778 ? -41.941 -0.043 38.960 1.00 97.75 778 LEU A CA 1
ATOM 6091 C C . LEU A 1 778 ? -43.062 0.692 39.717 1.00 97.75 778 LEU A C 1
ATOM 6093 O O . LEU A 1 778 ? -44.031 1.149 39.101 1.00 97.75 778 LEU A O 1
ATOM 6097 N N . VAL A 1 779 ? -42.936 0.845 41.042 1.00 97.19 779 VAL A N 1
ATOM 6098 C CA . VAL A 1 779 ? -43.961 1.526 41.858 1.00 97.19 779 VAL A CA 1
ATOM 6099 C C . VAL A 1 779 ? -44.026 3.018 41.546 1.00 97.19 779 VAL A C 1
ATOM 6101 O O . VAL A 1 779 ? -45.118 3.570 41.426 1.00 97.19 779 VAL A O 1
ATOM 6104 N N . THR A 1 780 ? -42.879 3.664 41.317 1.00 96.56 780 THR A N 1
ATOM 6105 C CA . THR A 1 780 ? -42.835 5.084 40.943 1.00 96.56 780 THR A CA 1
ATOM 6106 C C . THR A 1 780 ? -43.472 5.315 39.578 1.00 96.56 780 THR A C 1
ATOM 6108 O O . THR A 1 780 ? -44.278 6.230 39.435 1.00 96.56 780 THR A O 1
ATOM 6111 N N . THR A 1 781 ? -43.183 4.453 38.599 1.00 97.44 781 THR A N 1
ATOM 6112 C CA . THR A 1 781 ? -43.815 4.504 37.271 1.00 97.44 781 THR A CA 1
ATOM 6113 C C . THR A 1 781 ? -45.326 4.333 37.381 1.00 97.44 781 THR A C 1
ATOM 6115 O O . THR A 1 781 ? -46.075 5.097 36.783 1.00 97.44 781 THR A O 1
ATOM 6118 N N . THR A 1 782 ? -45.787 3.386 38.204 1.00 97.44 782 THR A N 1
ATOM 6119 C CA . THR A 1 782 ? -47.221 3.147 38.431 1.00 97.44 782 THR A CA 1
ATOM 6120 C C . THR A 1 782 ? -47.916 4.386 39.011 1.00 97.44 782 THR A C 1
ATOM 6122 O O . THR A 1 782 ? -48.972 4.787 38.522 1.00 97.44 782 THR A O 1
ATOM 6125 N N . LEU A 1 783 ? -47.309 5.039 40.009 1.00 97.38 783 LEU A N 1
ATOM 6126 C CA . LEU A 1 783 ? -47.837 6.271 40.607 1.00 97.38 783 LEU A CA 1
ATOM 6127 C C . LEU A 1 783 ? -47.838 7.449 39.623 1.00 97.38 783 LEU A C 1
ATOM 6129 O O . LEU A 1 783 ? -48.817 8.191 39.563 1.00 97.38 783 LEU A O 1
ATOM 6133 N N . LYS A 1 784 ? -46.765 7.625 38.843 1.00 96.81 784 LYS A N 1
ATOM 6134 C CA . LYS A 1 784 ? -46.670 8.707 37.852 1.00 96.81 784 LYS A CA 1
ATOM 6135 C C . LYS A 1 784 ? -47.687 8.552 36.727 1.00 96.81 784 LYS A C 1
ATOM 6137 O O . LYS A 1 784 ? -48.360 9.525 36.402 1.00 96.81 784 LYS A O 1
ATOM 6142 N N . ILE A 1 785 ? -47.879 7.330 36.222 1.00 96.06 785 ILE A N 1
ATOM 6143 C CA . ILE A 1 785 ? -48.942 7.008 35.257 1.00 96.06 785 ILE A CA 1
ATOM 6144 C C . ILE A 1 785 ? -50.313 7.366 35.835 1.00 96.06 785 ILE A C 1
ATOM 6146 O O . ILE A 1 785 ? -51.086 8.055 35.177 1.00 96.06 785 ILE A O 1
ATOM 6150 N N . ASN A 1 786 ? -50.600 6.965 37.078 1.00 95.94 786 ASN A N 1
ATOM 6151 C CA . ASN A 1 786 ? -51.866 7.292 37.740 1.00 95.94 786 ASN A CA 1
ATOM 6152 C C . ASN A 1 786 ? -52.096 8.812 37.883 1.00 95.94 786 ASN A C 1
ATOM 6154 O O . ASN A 1 786 ? -53.237 9.265 37.883 1.00 95.94 786 ASN A O 1
ATOM 6158 N N . ASN A 1 787 ? -51.020 9.597 37.984 1.00 95.25 787 ASN A N 1
ATOM 6159 C CA . ASN A 1 787 ? -51.064 11.049 38.166 1.00 95.25 787 ASN A CA 1
ATOM 6160 C C . ASN A 1 787 ? -50.857 11.857 36.867 1.00 95.25 787 ASN A C 1
ATOM 6162 O O . ASN A 1 787 ? -50.796 13.083 36.936 1.00 95.25 787 ASN A O 1
ATOM 6166 N N . ASN A 1 788 ? -50.746 11.212 35.698 1.00 92.25 788 ASN A N 1
ATOM 6167 C CA . ASN A 1 788 ? -50.389 11.848 34.417 1.00 92.25 788 ASN A CA 1
ATOM 6168 C C . ASN A 1 788 ? -49.068 12.654 34.447 1.00 92.25 788 ASN A C 1
ATOM 6170 O O . ASN A 1 788 ? -48.901 13.621 33.702 1.00 92.25 788 ASN A O 1
ATOM 6174 N N . ASP A 1 789 ? -48.117 12.265 35.297 1.00 92.00 789 ASP A N 1
ATOM 6175 C CA . ASP A 1 789 ? -46.759 12.813 35.303 1.00 92.00 789 ASP A CA 1
ATOM 6176 C C . ASP A 1 789 ? -45.919 12.046 34.273 1.00 92.00 789 ASP A C 1
ATOM 6178 O O . ASP A 1 789 ? -45.919 10.821 34.292 1.00 92.00 789 ASP A O 1
ATOM 6182 N N . ASN A 1 790 ? -45.218 12.751 33.377 1.00 86.88 790 ASN A N 1
ATOM 6183 C CA . ASN A 1 790 ? -44.360 12.179 32.326 1.00 86.88 790 ASN A CA 1
ATOM 6184 C C . ASN A 1 790 ? -42.859 12.418 32.565 1.00 86.88 790 ASN A C 1
ATOM 6186 O O . ASN A 1 790 ? -42.036 12.129 31.696 1.00 86.88 790 ASN A O 1
ATOM 6190 N N . THR A 1 791 ? -42.483 12.974 33.717 1.00 87.06 791 THR A N 1
ATOM 6191 C CA . THR A 1 791 ? -41.080 13.255 34.040 1.00 87.06 791 THR A CA 1
ATOM 6192 C C . THR A 1 791 ? -40.283 11.966 34.250 1.00 87.06 791 THR A C 1
ATOM 6194 O O . THR A 1 791 ? -40.789 10.990 34.808 1.00 87.06 791 THR A O 1
ATOM 6197 N N . ALA A 1 792 ? -39.010 11.968 33.843 1.00 85.94 792 ALA A N 1
ATOM 6198 C CA . ALA A 1 792 ? -38.124 10.818 34.010 1.00 85.94 792 ALA A CA 1
ATOM 6199 C C . ALA A 1 792 ? -37.962 10.410 35.486 1.00 85.94 792 ALA A C 1
ATOM 6201 O O . ALA A 1 792 ? -38.167 11.206 36.410 1.00 85.94 792 ALA A O 1
ATOM 6202 N N . ILE A 1 793 ? -37.610 9.147 35.707 1.00 89.12 793 ILE A N 1
ATOM 6203 C CA . ILE A 1 793 ? -37.409 8.571 37.035 1.00 89.12 793 ILE A CA 1
ATOM 6204 C C . ILE A 1 793 ? -35.923 8.284 37.209 1.00 89.12 793 ILE A C 1
ATOM 6206 O O . ILE A 1 793 ? -35.350 7.504 36.453 1.00 89.12 793 ILE A O 1
ATOM 6210 N N . TYR A 1 794 ? -35.313 8.920 38.205 1.00 84.88 794 TYR A N 1
ATOM 6211 C CA . TYR A 1 794 ? -33.909 8.718 38.545 1.00 84.88 794 TYR A CA 1
ATOM 6212 C C . TYR A 1 794 ? -33.714 7.419 39.320 1.00 84.88 794 TYR A C 1
ATOM 6214 O O . TYR A 1 794 ? -34.494 7.094 40.220 1.00 84.88 794 TYR A O 1
ATOM 6222 N N . LEU A 1 795 ? -32.652 6.700 38.972 1.00 86.69 795 LEU A N 1
ATOM 6223 C CA . LEU A 1 795 ? -32.235 5.486 39.649 1.00 86.69 795 LEU A CA 1
ATOM 6224 C C . LEU A 1 795 ? -31.837 5.794 41.096 1.00 86.69 795 LEU A C 1
ATOM 6226 O O . LEU A 1 795 ? -31.105 6.741 41.379 1.00 86.69 795 LEU A O 1
ATOM 6230 N N . GLN A 1 796 ? -32.298 4.951 42.012 1.00 84.75 796 GLN A N 1
ATOM 6231 C CA . GLN A 1 796 ? -31.916 4.987 43.422 1.00 84.75 796 GLN A CA 1
ATOM 6232 C C . GLN A 1 796 ? -30.902 3.874 43.738 1.00 84.75 796 GLN A C 1
ATOM 6234 O O . GLN A 1 796 ? -30.727 2.943 42.955 1.00 84.75 796 GLN A O 1
ATOM 6239 N N . ASN A 1 797 ? -30.223 3.952 44.885 1.00 79.75 797 ASN A N 1
ATOM 6240 C CA . ASN A 1 797 ? -29.241 2.956 45.324 1.00 79.75 797 ASN A CA 1
ATOM 6241 C C . ASN A 1 797 ? -29.875 1.563 45.462 1.00 79.75 797 ASN A C 1
ATOM 6243 O O . ASN A 1 797 ? -29.346 0.608 44.910 1.00 79.75 797 ASN A O 1
ATOM 6247 N N . GLY A 1 798 ? -31.027 1.474 46.140 1.00 83.19 798 GLY A N 1
ATOM 6248 C CA . GLY A 1 798 ? -31.865 0.272 46.241 1.00 83.19 798 GLY A CA 1
ATOM 6249 C C . GLY A 1 798 ? -31.140 -0.975 46.765 1.00 83.19 798 GLY A C 1
ATOM 6250 O O . GLY A 1 798 ? -30.498 -1.683 45.999 1.00 83.19 798 GLY A O 1
ATOM 6251 N N . VAL A 1 799 ? -31.287 -1.318 48.044 1.00 86.62 799 VAL A N 1
ATOM 6252 C CA . VAL A 1 799 ? -30.689 -2.545 48.614 1.00 86.62 799 VAL A CA 1
ATOM 6253 C C . VAL A 1 799 ? -31.727 -3.668 48.677 1.00 86.62 799 VAL A C 1
ATOM 6255 O O . VAL A 1 799 ? -32.837 -3.460 49.173 1.00 86.62 799 VAL A O 1
ATOM 6258 N N . VAL A 1 800 ? -31.375 -4.859 48.179 1.00 89.62 800 VAL A N 1
ATOM 6259 C CA . VAL A 1 800 ? -32.261 -6.038 48.160 1.00 89.62 800 VAL A CA 1
ATOM 6260 C C . VAL A 1 800 ? -32.448 -6.592 49.583 1.00 89.62 800 VAL A C 1
ATOM 6262 O O . VAL A 1 800 ? -31.451 -6.911 50.232 1.00 89.62 800 VAL A O 1
ATOM 6265 N N . PRO A 1 801 ? -33.690 -6.708 50.092 1.00 91.19 801 PRO A N 1
ATOM 6266 C CA . PRO A 1 801 ? -33.954 -7.262 51.418 1.00 91.19 801 PRO A CA 1
ATOM 6267 C C . PRO A 1 801 ? -33.999 -8.797 51.417 1.00 91.19 801 PRO A C 1
ATOM 6269 O O . PRO A 1 801 ? -34.286 -9.428 50.401 1.00 91.19 801 PRO A O 1
ATOM 6272 N N . ASN A 1 802 ? -33.842 -9.403 52.598 1.00 85.56 802 ASN A N 1
ATOM 6273 C CA . ASN A 1 802 ? -34.167 -10.817 52.801 1.00 85.56 802 ASN A CA 1
ATOM 6274 C C . ASN A 1 802 ? -35.695 -10.992 52.812 1.00 85.56 802 ASN A C 1
ATOM 6276 O O . ASN A 1 802 ? -36.376 -10.419 53.666 1.00 85.56 802 ASN A O 1
ATOM 6280 N N . SER A 1 803 ? -36.236 -11.771 51.874 1.00 81.44 803 SER A N 1
ATOM 6281 C CA . SER A 1 803 ? -37.678 -12.013 51.740 1.00 81.44 803 SER A CA 1
ATOM 6282 C C . SER A 1 803 ? -38.074 -13.385 52.290 1.00 81.44 803 SER A C 1
ATOM 6284 O O . SER A 1 803 ? -37.452 -14.386 51.940 1.00 81.44 803 SER A O 1
ATOM 6286 N N . ASP A 1 804 ? -39.120 -13.442 53.122 1.00 81.44 804 ASP A N 1
ATOM 6287 C CA . ASP A 1 804 ? -39.725 -14.707 53.556 1.00 81.44 804 ASP A CA 1
ATOM 6288 C C . ASP A 1 804 ? -40.801 -15.150 52.555 1.00 81.44 804 ASP A C 1
ATOM 6290 O O . ASP A 1 804 ? -41.843 -14.506 52.406 1.00 81.44 804 ASP A O 1
ATOM 6294 N N . SER A 1 805 ? -40.539 -16.265 51.873 1.00 76.69 805 SER A N 1
ATOM 6295 C CA . SER A 1 805 ? -41.439 -16.828 50.863 1.00 76.69 805 SER A CA 1
ATOM 6296 C C . SER A 1 805 ? -42.726 -17.439 51.436 1.00 76.69 805 SER A C 1
ATOM 6298 O O . SER A 1 805 ? -43.667 -17.642 50.676 1.00 76.69 805 SER A O 1
ATOM 6300 N N . ASN A 1 806 ? -42.819 -17.694 52.750 1.00 80.12 806 ASN A N 1
ATOM 6301 C CA . ASN A 1 806 ? -44.032 -18.248 53.372 1.00 80.12 806 ASN A CA 1
ATOM 6302 C C . ASN A 1 806 ? -45.131 -17.207 53.623 1.00 80.12 806 ASN A C 1
ATOM 6304 O O . ASN A 1 806 ? -46.256 -17.572 53.962 1.00 80.12 806 ASN A O 1
ATOM 6308 N N . ILE A 1 807 ? -44.832 -15.918 53.455 1.00 81.00 807 ILE A N 1
ATOM 6309 C CA . ILE A 1 807 ? -45.828 -14.850 53.546 1.00 81.00 807 ILE A CA 1
ATOM 6310 C C . ILE A 1 807 ? -46.600 -14.802 52.222 1.00 81.00 807 ILE A C 1
ATOM 6312 O O . ILE A 1 807 ? -46.088 -14.294 51.223 1.00 81.00 807 ILE A O 1
ATOM 6316 N N . ILE A 1 808 ? -47.814 -15.358 52.223 1.00 78.06 808 ILE A N 1
ATOM 6317 C CA . ILE A 1 808 ? -48.649 -15.572 51.034 1.00 78.06 808 ILE A CA 1
ATOM 6318 C C . ILE A 1 808 ? -49.987 -14.853 51.237 1.00 78.06 808 ILE A C 1
ATOM 6320 O O . ILE A 1 808 ? -50.881 -15.360 51.912 1.00 78.06 808 ILE A O 1
ATOM 6324 N N . ALA A 1 809 ? -50.127 -13.660 50.660 1.00 85.56 809 ALA A N 1
ATOM 6325 C CA . ALA A 1 809 ? -51.425 -13.001 50.560 1.00 85.56 809 ALA A CA 1
ATOM 6326 C C . ALA A 1 809 ? -52.208 -13.564 49.372 1.00 85.56 809 ALA A C 1
ATOM 6328 O O . ALA A 1 809 ? -51.674 -13.661 48.265 1.00 85.56 809 ALA A O 1
ATOM 6329 N N . VAL A 1 810 ? -53.485 -13.863 49.590 1.00 88.56 810 VAL A N 1
ATOM 6330 C CA . VAL A 1 810 ? -54.399 -14.379 48.565 1.00 88.56 810 VAL A CA 1
ATOM 6331 C C . VAL A 1 810 ? -55.613 -13.465 48.517 1.00 88.56 810 VAL A C 1
ATOM 6333 O O . VAL A 1 810 ? -56.180 -13.116 49.552 1.00 88.56 810 VAL A O 1
ATOM 6336 N N . GLY A 1 811 ? -56.002 -13.034 47.319 1.00 90.38 811 GLY A N 1
ATOM 6337 C CA . GLY A 1 811 ? -57.175 -12.184 47.140 1.00 90.38 811 GLY A CA 1
ATOM 6338 C C . GLY A 1 811 ? -57.060 -11.200 45.982 1.00 90.38 811 GLY A C 1
ATOM 6339 O O . GLY A 1 811 ? -56.116 -11.226 45.193 1.00 90.38 811 GLY A O 1
ATOM 6340 N N . THR A 1 812 ? -58.051 -10.313 45.874 1.00 92.69 812 THR A N 1
ATOM 6341 C CA . THR A 1 812 ? -58.139 -9.321 44.792 1.00 92.69 812 THR A CA 1
ATOM 6342 C C . THR A 1 812 ? -57.675 -7.942 45.263 1.00 92.69 812 THR A C 1
ATOM 6344 O O . THR A 1 812 ? -58.261 -7.350 46.168 1.00 92.69 812 THR A O 1
ATOM 6347 N N . LEU A 1 813 ? -56.646 -7.403 44.610 1.00 93.06 813 LEU A N 1
ATOM 6348 C CA . LEU A 1 813 ? -56.178 -6.028 44.758 1.00 93.06 813 LEU A CA 1
ATOM 6349 C C . LEU A 1 813 ? -56.821 -5.145 43.685 1.00 93.06 813 LEU A C 1
ATOM 6351 O O . LEU A 1 813 ? -56.460 -5.222 42.514 1.00 93.06 813 LEU A O 1
ATOM 6355 N N . VAL A 1 814 ? -57.761 -4.288 44.077 1.00 95.19 814 VAL A N 1
ATOM 6356 C CA . VAL A 1 814 ? -58.352 -3.270 43.187 1.00 95.19 814 VAL A CA 1
ATOM 6357 C C . VAL A 1 814 ? -57.401 -2.085 42.970 1.00 95.19 814 VAL A C 1
ATOM 6359 O O . VAL A 1 814 ? -56.523 -1.849 43.803 1.00 95.19 814 VAL A O 1
ATOM 6362 N N . LEU A 1 815 ? -57.606 -1.312 41.894 1.00 95.19 815 LEU A N 1
ATOM 6363 C CA . LEU A 1 815 ? -56.796 -0.141 41.511 1.00 95.19 815 LEU A CA 1
ATOM 6364 C C . LEU A 1 815 ? -56.434 0.768 42.687 1.00 95.19 815 LEU A C 1
ATOM 6366 O O . LEU A 1 815 ? -55.257 0.998 42.953 1.00 95.19 815 LEU A O 1
ATOM 6370 N N . SER A 1 816 ? -57.423 1.217 43.457 1.00 95.12 816 SER A N 1
ATOM 6371 C CA . SER A 1 816 ? -57.180 2.105 44.599 1.00 95.12 816 SER A CA 1
ATOM 6372 C C . SER A 1 816 ? -56.261 1.489 45.660 1.00 95.12 816 SER A C 1
ATOM 6374 O O . SER A 1 816 ? -55.478 2.205 46.280 1.00 95.12 816 SER A O 1
ATOM 6376 N N . LYS A 1 817 ? -56.306 0.164 45.844 1.00 96.12 817 LYS A N 1
ATOM 6377 C CA . LYS A 1 817 ? -55.535 -0.549 46.867 1.00 96.12 817 LYS A CA 1
ATOM 6378 C C . LYS A 1 817 ? -54.110 -0.862 46.456 1.00 96.12 817 LYS A C 1
ATOM 6380 O O . LYS A 1 817 ? -53.220 -0.743 47.295 1.00 96.12 817 LYS A O 1
ATOM 6385 N N . TYR A 1 818 ? -53.852 -1.194 45.193 1.00 95.94 818 TYR A N 1
ATOM 6386 C CA . TYR A 1 818 ? -52.462 -1.326 44.760 1.00 95.94 818 TYR A CA 1
ATOM 6387 C C . TYR A 1 818 ? -51.791 0.040 44.525 1.00 95.94 818 TYR A C 1
ATOM 6389 O O . TYR A 1 818 ? -50.583 0.142 44.686 1.00 95.94 818 TYR A O 1
ATOM 6397 N N . ILE A 1 819 ? -52.531 1.117 44.229 1.00 97.38 819 ILE A N 1
ATOM 6398 C CA . ILE A 1 819 ? -51.961 2.480 44.219 1.00 97.38 819 ILE A CA 1
ATOM 6399 C C . ILE A 1 819 ? -51.554 2.917 45.633 1.00 97.38 819 ILE A C 1
ATOM 6401 O O . ILE A 1 819 ? -50.449 3.425 45.829 1.00 97.38 819 ILE A O 1
ATOM 6405 N N . GLU A 1 820 ? -52.403 2.659 46.633 1.00 96.38 820 GLU A N 1
ATOM 6406 C CA . GLU A 1 820 ? -52.084 2.878 48.052 1.00 96.38 820 GLU A CA 1
ATOM 6407 C C . GLU A 1 820 ? -50.822 2.097 48.462 1.00 96.38 820 GLU A C 1
ATOM 6409 O O . GLU A 1 820 ? -49.884 2.657 49.032 1.00 96.38 820 GLU A O 1
ATOM 6414 N N . LEU A 1 821 ? -50.747 0.817 48.085 1.00 96.69 821 LEU A N 1
ATOM 6415 C CA . LEU A 1 821 ? -49.577 -0.024 48.326 1.00 96.69 821 LEU A CA 1
ATOM 6416 C C . LEU A 1 821 ? -48.308 0.522 47.644 1.00 96.69 821 LEU A C 1
ATOM 6418 O O . LEU A 1 821 ? -47.243 0.506 48.259 1.00 96.69 821 LEU A O 1
ATOM 6422 N N . ALA A 1 822 ? -48.404 1.035 46.412 1.00 96.94 822 ALA A N 1
ATOM 6423 C CA . ALA A 1 822 ? -47.272 1.606 45.675 1.00 96.94 822 ALA A CA 1
ATOM 6424 C C . ALA A 1 822 ? -46.714 2.839 46.390 1.00 96.94 822 ALA A C 1
ATOM 6426 O O . ALA A 1 822 ? -45.499 2.982 46.540 1.00 96.94 822 ALA A O 1
ATOM 6427 N N . SER A 1 823 ? -47.611 3.699 46.885 1.00 96.31 823 SER A N 1
ATOM 6428 C CA . SER A 1 823 ? -47.249 4.861 47.696 1.00 96.31 823 SER A CA 1
ATOM 6429 C C . SER A 1 823 ? -46.529 4.435 48.974 1.00 96.31 823 SER A C 1
ATOM 6431 O O . SER A 1 823 ? -45.453 4.952 49.270 1.00 96.31 823 SER A O 1
ATOM 6433 N N . ASN A 1 824 ? -47.066 3.443 49.690 1.00 96.00 824 ASN A N 1
ATOM 6434 C CA . ASN A 1 824 ? -46.467 2.939 50.926 1.00 96.00 824 ASN A CA 1
ATOM 6435 C C . ASN A 1 824 ? -45.060 2.363 50.696 1.00 96.00 824 ASN A C 1
ATOM 6437 O O . ASN A 1 824 ? -44.163 2.600 51.505 1.00 96.00 824 ASN A O 1
ATOM 6441 N N . ILE A 1 825 ? -44.842 1.653 49.583 1.00 95.50 825 ILE A N 1
ATOM 6442 C CA . ILE A 1 825 ? -43.515 1.147 49.201 1.00 95.50 825 ILE A CA 1
ATOM 6443 C C . ILE A 1 825 ? -42.554 2.311 48.942 1.00 95.50 825 ILE A C 1
ATOM 6445 O O . ILE A 1 825 ? -41.450 2.316 49.482 1.00 95.50 825 ILE A O 1
ATOM 6449 N N . ASN A 1 826 ? -42.963 3.324 48.173 1.00 92.31 826 ASN A N 1
ATOM 6450 C CA . ASN A 1 826 ? -42.110 4.484 47.899 1.00 92.31 826 ASN A CA 1
ATOM 6451 C C . ASN A 1 826 ? -41.737 5.250 49.177 1.00 92.31 826 ASN A C 1
ATOM 6453 O O . ASN A 1 826 ? -40.571 5.593 49.375 1.00 92.31 826 ASN A O 1
ATOM 6457 N N . THR A 1 827 ? -42.695 5.463 50.082 1.00 93.69 827 THR A N 1
ATOM 6458 C CA . THR A 1 827 ? -42.428 6.057 51.399 1.00 93.69 827 THR A CA 1
ATOM 6459 C C . THR A 1 827 ? -41.467 5.200 52.226 1.00 93.69 827 THR A C 1
ATOM 6461 O O . THR A 1 827 ? -40.591 5.740 52.901 1.00 93.69 827 THR A O 1
ATOM 6464 N N . TYR A 1 828 ? -41.576 3.871 52.152 1.00 93.44 828 TYR A N 1
ATOM 6465 C CA . TYR A 1 828 ? -40.657 2.968 52.842 1.00 93.44 828 TYR A CA 1
ATOM 6466 C C . TYR A 1 828 ? -39.211 3.140 52.358 1.00 93.44 828 TYR A C 1
ATOM 6468 O O . TYR A 1 828 ? -38.320 3.296 53.194 1.00 93.44 828 TYR A O 1
ATOM 6476 N N . PHE A 1 829 ? -38.981 3.177 51.038 1.00 89.31 829 PHE A N 1
ATOM 6477 C CA . PHE A 1 829 ? -37.647 3.400 50.461 1.00 89.31 829 PHE A CA 1
ATOM 6478 C C . PHE A 1 829 ? -37.027 4.721 50.942 1.00 89.31 829 PHE A C 1
ATOM 6480 O O . PHE A 1 829 ? -35.858 4.743 51.331 1.00 89.31 829 PHE A O 1
ATOM 6487 N N . LEU A 1 830 ? -37.812 5.806 50.978 1.00 86.31 830 LEU A N 1
ATOM 6488 C CA . LEU A 1 830 ? -37.350 7.121 51.440 1.00 86.31 830 LEU A CA 1
ATOM 6489 C C . LEU A 1 830 ? -36.935 7.117 52.919 1.00 86.31 830 LEU A C 1
ATOM 6491 O O . LEU A 1 830 ? -35.947 7.750 53.280 1.00 86.31 830 LEU A O 1
ATOM 6495 N N . ASN A 1 831 ? -37.654 6.377 53.765 1.00 89.50 831 ASN A N 1
ATOM 6496 C CA . ASN A 1 831 ? -37.443 6.387 55.214 1.00 89.50 831 ASN A CA 1
ATOM 6497 C C . ASN A 1 831 ? -36.424 5.345 55.715 1.00 89.50 831 ASN A C 1
ATOM 6499 O O . ASN A 1 831 ? -36.031 5.403 56.877 1.00 89.50 831 ASN A O 1
ATOM 6503 N N . ASN A 1 832 ? -35.993 4.394 54.877 1.00 86.19 832 ASN A N 1
ATOM 6504 C CA . ASN A 1 832 ? -35.159 3.256 55.296 1.00 86.19 832 ASN A CA 1
ATOM 6505 C C . ASN A 1 832 ? -33.855 3.141 54.496 1.00 86.19 832 ASN A C 1
ATOM 6507 O O . ASN A 1 832 ? -33.472 2.044 54.092 1.00 86.19 832 ASN A O 1
ATOM 6511 N N . ASN A 1 833 ? -33.166 4.261 54.256 1.00 81.75 833 ASN A N 1
ATOM 6512 C CA . ASN A 1 833 ? -31.889 4.295 53.525 1.00 81.75 833 ASN A CA 1
ATOM 6513 C C . ASN A 1 833 ? -31.951 3.593 52.153 1.00 81.75 833 ASN A C 1
ATOM 6515 O O . ASN A 1 833 ? -30.972 2.995 51.712 1.00 81.75 833 ASN A O 1
ATOM 6519 N N . GLN A 1 834 ? -33.108 3.643 51.486 1.00 84.31 834 GLN A N 1
ATOM 6520 C CA . GLN A 1 834 ? -33.362 2.972 50.209 1.00 84.31 834 GLN A CA 1
ATOM 6521 C C . GLN A 1 834 ? -33.229 1.435 50.255 1.00 84.31 834 GLN A C 1
ATOM 6523 O O . GLN A 1 834 ? -33.009 0.800 49.223 1.00 84.31 834 GLN A O 1
ATOM 6528 N N . ASN A 1 835 ? -33.400 0.813 51.426 1.00 86.81 835 ASN A N 1
ATOM 6529 C CA . ASN A 1 835 ? -33.624 -0.628 51.529 1.00 86.81 835 ASN A CA 1
ATOM 6530 C C . ASN A 1 835 ? -35.026 -0.978 51.011 1.00 86.81 835 ASN A C 1
ATOM 6532 O O . ASN A 1 835 ? -36.008 -0.326 51.376 1.00 86.81 835 ASN A O 1
ATOM 6536 N N . GLY A 1 836 ? -35.132 -2.026 50.191 1.00 88.38 836 GLY A N 1
ATOM 6537 C CA . GLY A 1 836 ? -36.431 -2.562 49.794 1.00 88.38 836 GLY A CA 1
ATOM 6538 C C . GLY A 1 836 ? -37.183 -3.157 50.991 1.00 88.38 836 GLY A C 1
ATOM 6539 O O . GLY A 1 836 ? -36.552 -3.669 51.918 1.00 88.38 836 GLY A O 1
ATOM 6540 N N . PRO A 1 837 ? -38.525 -3.120 51.008 1.00 91.69 837 PRO A N 1
ATOM 6541 C CA . PRO A 1 837 ? -39.294 -3.738 52.082 1.00 91.69 837 PRO A CA 1
ATOM 6542 C C . PRO A 1 837 ? -39.235 -5.266 51.976 1.00 91.69 837 PRO A C 1
ATOM 6544 O O . PRO A 1 837 ? -39.526 -5.818 50.918 1.00 91.69 837 PRO A O 1
ATOM 6547 N N . SER A 1 838 ? -38.914 -5.971 53.067 1.00 90.81 838 SER A N 1
ATOM 6548 C CA . SER A 1 838 ? -38.971 -7.447 53.101 1.00 90.81 838 SER A CA 1
ATOM 6549 C C . SER A 1 838 ? -40.402 -7.981 52.943 1.00 90.81 838 SER A C 1
ATOM 6551 O O . SER A 1 838 ? -40.609 -9.048 52.352 1.00 90.81 838 SER A O 1
ATOM 6553 N N . LYS A 1 839 ? -41.382 -7.212 53.437 1.00 92.00 839 LYS A N 1
ATOM 6554 C CA . LYS A 1 839 ? -42.830 -7.409 53.300 1.00 92.00 839 LYS A CA 1
ATOM 6555 C C . LYS A 1 839 ? -43.582 -6.082 53.433 1.00 92.00 839 LYS A C 1
ATOM 6557 O O . LYS A 1 839 ? -43.055 -5.143 54.027 1.00 92.00 839 LYS A O 1
ATOM 6562 N N . MET A 1 840 ? -44.817 -6.024 52.938 1.00 93.81 840 MET A N 1
ATOM 6563 C CA . MET A 1 840 ? -45.727 -4.883 53.099 1.00 93.81 840 MET A CA 1
ATOM 6564 C C . MET A 1 840 ? -47.159 -5.337 53.380 1.00 93.81 840 MET A C 1
ATOM 6566 O O . MET A 1 840 ? -47.647 -6.287 52.768 1.00 93.81 840 MET A O 1
ATOM 6570 N N . SER A 1 841 ? -47.852 -4.623 54.265 1.00 92.69 841 SER A N 1
ATOM 6571 C CA . SER A 1 841 ? -49.275 -4.850 54.528 1.00 92.69 841 SER A CA 1
ATOM 6572 C C . SER A 1 841 ? -50.147 -4.323 53.387 1.00 92.69 841 SER A C 1
ATOM 6574 O O . SER A 1 841 ? -49.902 -3.242 52.850 1.00 92.69 841 SER A O 1
ATOM 6576 N N . SER A 1 842 ? -51.195 -5.073 53.049 1.00 91.50 842 SER A N 1
ATOM 6577 C CA . SER A 1 842 ? -52.184 -4.729 52.023 1.00 91.50 842 SER A CA 1
ATOM 6578 C C . SER A 1 842 ? -53.608 -5.067 52.482 1.00 91.50 842 SER A C 1
ATOM 6580 O O . SER A 1 842 ? -53.808 -5.625 53.561 1.00 91.50 842 SER A O 1
ATOM 6582 N N . SER A 1 843 ? -54.612 -4.785 51.643 1.00 88.38 843 SER A N 1
ATOM 6583 C CA . SER A 1 843 ? -56.008 -5.164 51.910 1.00 88.38 843 SER A CA 1
ATOM 6584 C C . SER A 1 843 ? -56.280 -6.672 51.851 1.00 88.38 843 SER A C 1
ATOM 6586 O O . SER A 1 843 ? -57.366 -7.089 52.235 1.00 88.38 843 SER A O 1
ATOM 6588 N N . VAL A 1 844 ? -55.332 -7.476 51.359 1.00 89.25 844 VAL A N 1
ATOM 6589 C CA . VAL A 1 844 ? -55.454 -8.941 51.214 1.00 89.25 844 VAL A CA 1
ATOM 6590 C C . VAL A 1 844 ? -54.462 -9.705 52.103 1.00 89.25 844 VAL A C 1
ATOM 6592 O O . VAL A 1 844 ? -54.285 -10.908 51.948 1.00 89.25 844 VAL A O 1
ATOM 6595 N N . GLY A 1 845 ? -53.809 -9.011 53.042 1.00 89.69 845 GLY A N 1
ATOM 6596 C CA . GLY A 1 845 ? -52.808 -9.577 53.951 1.00 89.69 845 GLY A CA 1
ATOM 6597 C C . GLY A 1 845 ? -51.401 -9.018 53.735 1.00 89.69 845 GLY A C 1
ATOM 6598 O O . GLY A 1 845 ? -51.207 -8.013 53.042 1.00 89.69 845 GLY A O 1
ATOM 6599 N N . GLU A 1 846 ? -50.412 -9.650 54.366 1.00 92.00 846 GLU A N 1
ATOM 6600 C CA . GLU A 1 846 ? -48.997 -9.314 54.179 1.00 92.00 846 GLU A CA 1
ATOM 6601 C C . GLU A 1 846 ? -48.478 -9.883 52.853 1.00 92.00 846 GLU A C 1
ATOM 6603 O O . GLU A 1 846 ? -48.676 -11.057 52.554 1.00 92.00 846 GLU A O 1
ATOM 6608 N N . ILE A 1 847 ? -47.787 -9.055 52.069 1.00 91.81 847 ILE A N 1
ATOM 6609 C CA . ILE A 1 847 ? -47.200 -9.431 50.780 1.00 91.81 847 ILE A CA 1
ATOM 6610 C C . ILE A 1 847 ? -45.677 -9.343 50.892 1.00 91.81 847 ILE A C 1
ATOM 6612 O O . ILE A 1 847 ? -45.143 -8.292 51.252 1.00 91.81 847 ILE A O 1
ATOM 6616 N N . ASN A 1 848 ? -44.965 -10.427 50.579 1.00 91.50 848 ASN A N 1
ATOM 6617 C CA . ASN A 1 848 ? -43.499 -10.454 50.593 1.00 91.50 848 ASN A CA 1
ATOM 6618 C C . ASN A 1 848 ? -42.874 -9.672 49.415 1.00 91.50 848 ASN A C 1
ATOM 6620 O O . ASN A 1 848 ? -43.525 -9.422 48.400 1.00 91.50 848 ASN A O 1
ATOM 6624 N N . PHE A 1 849 ? -41.592 -9.310 49.533 1.00 92.12 849 PHE A N 1
ATOM 6625 C CA . PHE A 1 849 ? -40.833 -8.569 48.512 1.00 92.12 849 PHE A CA 1
ATOM 6626 C C . PHE A 1 849 ? -40.945 -9.142 47.088 1.00 92.12 849 PHE A C 1
ATOM 6628 O O . PHE A 1 849 ? -41.225 -8.393 46.152 1.00 92.12 849 PHE A O 1
ATOM 6635 N N . LEU A 1 850 ? -40.754 -10.454 46.910 1.00 89.31 850 LEU A N 1
ATOM 6636 C CA . LEU A 1 850 ? -40.783 -11.088 45.584 1.00 89.31 850 LEU A CA 1
ATOM 6637 C C . LEU A 1 850 ? -42.175 -10.987 44.943 1.00 89.31 850 LEU A C 1
ATOM 6639 O O . LEU A 1 850 ? -42.305 -10.712 43.749 1.00 89.31 850 LEU A O 1
ATOM 6643 N N . THR A 1 851 ? -43.222 -11.117 45.756 1.00 88.81 851 THR A N 1
ATOM 6644 C CA . THR A 1 851 ? -44.615 -10.992 45.316 1.00 88.81 851 THR A CA 1
ATOM 6645 C C . THR A 1 851 ? -44.957 -9.542 44.981 1.00 88.81 851 THR A C 1
ATOM 6647 O O . THR A 1 851 ? -45.619 -9.294 43.974 1.00 88.81 851 THR A O 1
ATOM 6650 N N . LEU A 1 852 ? -44.467 -8.563 45.756 1.00 92.69 852 LEU A N 1
ATOM 6651 C CA . LEU A 1 852 ? -44.592 -7.138 45.421 1.00 92.69 852 LEU A CA 1
ATOM 6652 C C . LEU A 1 852 ? -43.936 -6.842 44.070 1.00 92.69 852 LEU A C 1
ATOM 6654 O O . LEU A 1 852 ? -44.559 -6.251 43.190 1.00 92.69 852 LEU A O 1
ATOM 6658 N N . PHE A 1 853 ? -42.702 -7.307 43.884 1.00 92.50 853 PHE A N 1
ATOM 6659 C CA . PHE A 1 853 ? -41.957 -7.159 42.639 1.00 92.50 853 PHE A CA 1
ATOM 6660 C C . PHE A 1 853 ? -42.730 -7.733 41.445 1.00 92.50 853 PHE A C 1
ATOM 6662 O O . PHE A 1 853 ? -42.978 -7.025 40.466 1.00 92.50 853 PHE A O 1
ATOM 6669 N N . ASN A 1 854 ? -43.171 -8.991 41.534 1.00 90.75 854 ASN A N 1
ATOM 6670 C CA . ASN A 1 854 ? -43.914 -9.643 40.455 1.00 90.75 854 ASN A CA 1
ATOM 6671 C C . ASN A 1 854 ? -45.260 -8.936 40.185 1.00 90.75 854 ASN A C 1
ATOM 6673 O O . ASN A 1 854 ? -45.658 -8.748 39.034 1.00 90.75 854 ASN A O 1
ATOM 6677 N N . THR A 1 855 ? -45.932 -8.460 41.238 1.00 92.81 855 THR A N 1
ATOM 6678 C CA . THR A 1 855 ? -47.195 -7.709 41.151 1.00 92.81 855 THR A CA 1
ATOM 6679 C C . THR A 1 855 ? -47.053 -6.445 40.306 1.00 92.81 855 THR A C 1
ATOM 6681 O O . THR A 1 855 ? -47.828 -6.250 39.368 1.00 92.81 855 THR A O 1
ATOM 6684 N N . TYR A 1 856 ? -46.046 -5.606 40.562 1.00 96.31 856 TYR A N 1
ATOM 6685 C CA . TYR A 1 856 ? -45.875 -4.377 39.779 1.00 96.31 856 TYR A CA 1
ATOM 6686 C C . TYR A 1 856 ? -45.323 -4.623 38.370 1.00 96.31 856 TYR A C 1
ATOM 6688 O O . TYR A 1 856 ? -45.688 -3.891 37.447 1.00 96.31 856 TYR A O 1
ATOM 6696 N N . CYS A 1 857 ? -44.555 -5.698 38.153 1.00 95.31 857 CYS A N 1
ATOM 6697 C CA . CYS A 1 857 ? -44.240 -6.165 36.799 1.00 95.31 857 CYS A CA 1
ATOM 6698 C C . CYS A 1 857 ? -45.516 -6.512 36.014 1.00 95.31 857 CYS A C 1
ATOM 6700 O O . CYS A 1 857 ? -45.670 -6.102 34.861 1.00 95.31 857 CYS A O 1
ATOM 6702 N N . ARG A 1 858 ? -46.469 -7.223 36.638 1.00 93.31 858 ARG A N 1
ATOM 6703 C CA . ARG A 1 858 ? -47.769 -7.565 36.029 1.00 93.31 858 ARG A CA 1
ATOM 6704 C C . ARG A 1 858 ? -48.604 -6.322 35.726 1.00 93.31 858 ARG A C 1
ATOM 6706 O O . ARG A 1 858 ? -49.165 -6.240 34.634 1.00 93.31 858 ARG A O 1
ATOM 6713 N N . ILE A 1 859 ? -48.655 -5.356 36.646 1.00 96.12 859 ILE A N 1
ATOM 6714 C CA . ILE A 1 859 ? -49.392 -4.094 36.469 1.00 96.12 859 ILE A CA 1
ATOM 6715 C C . ILE A 1 859 ? -48.873 -3.331 35.245 1.00 96.12 859 ILE A C 1
ATOM 6717 O O . ILE A 1 859 ? -49.653 -3.036 34.338 1.00 96.12 859 ILE A O 1
ATOM 6721 N N . LEU A 1 860 ? -47.564 -3.072 35.164 1.00 97.44 860 LEU A N 1
ATOM 6722 C CA . LEU A 1 860 ? -46.992 -2.319 34.042 1.00 97.44 860 LEU A CA 1
ATOM 6723 C C . LEU A 1 860 ? -46.999 -3.110 32.728 1.00 97.44 860 LEU A C 1
ATOM 6725 O O . LEU A 1 860 ? -47.209 -2.533 31.663 1.00 97.44 860 LEU A O 1
ATOM 6729 N N . SER A 1 861 ? -46.853 -4.435 32.779 1.00 94.94 861 SER A N 1
ATOM 6730 C CA . SER A 1 861 ? -47.041 -5.293 31.604 1.00 94.94 861 SER A CA 1
ATOM 6731 C C . SER A 1 861 ? -48.485 -5.252 31.077 1.00 94.94 861 SER A C 1
ATOM 6733 O O . SER A 1 861 ? -48.691 -5.242 29.862 1.00 94.94 861 SER A O 1
ATOM 6735 N N . SER A 1 862 ? -49.485 -5.192 31.964 1.00 93.94 862 SER A N 1
ATOM 6736 C CA . SER A 1 862 ? -50.886 -4.990 31.575 1.00 93.94 862 SER A CA 1
ATOM 6737 C C . SER A 1 862 ? -51.091 -3.608 30.953 1.00 93.94 862 SER A C 1
ATOM 6739 O O . SER A 1 862 ? -51.670 -3.503 29.871 1.00 93.94 862 SER A O 1
ATOM 6741 N N . TYR A 1 863 ? -50.525 -2.563 31.567 1.00 95.81 863 TYR A N 1
ATOM 6742 C CA . TYR A 1 863 ? -50.557 -1.202 31.027 1.00 95.81 863 TYR A CA 1
ATOM 6743 C C . TYR A 1 863 ? -49.946 -1.122 29.622 1.00 95.81 863 TYR A C 1
ATOM 6745 O O . TYR A 1 863 ? -50.528 -0.501 28.740 1.00 95.81 863 TYR A O 1
ATOM 6753 N N . LYS A 1 864 ? -48.822 -1.809 29.367 1.00 95.44 864 LYS A N 1
ATOM 6754 C CA . LYS A 1 864 ? -48.210 -1.890 28.027 1.00 95.44 864 LYS A CA 1
ATOM 6755 C C . LYS A 1 864 ? -49.191 -2.376 26.959 1.00 95.44 864 LYS A C 1
ATOM 6757 O O . LYS A 1 864 ? -49.135 -1.915 25.826 1.00 95.44 864 LYS A O 1
ATOM 6762 N N . THR A 1 865 ? -50.050 -3.326 27.321 1.00 92.56 865 THR A N 1
ATOM 6763 C CA . THR A 1 865 ? -50.977 -3.989 26.394 1.00 92.56 865 THR A CA 1
ATOM 6764 C C . THR A 1 865 ? -52.257 -3.180 26.205 1.00 92.56 865 THR A C 1
ATOM 6766 O O . THR A 1 865 ? -52.764 -3.087 25.093 1.00 92.56 865 THR A O 1
ATOM 6769 N N . ASN A 1 866 ? -52.768 -2.585 27.285 1.00 93.12 866 ASN A N 1
ATOM 6770 C CA . ASN A 1 866 ? -54.103 -1.983 27.316 1.00 93.12 866 ASN A CA 1
ATOM 6771 C C . ASN A 1 866 ? -54.092 -0.445 27.332 1.00 93.12 866 ASN A C 1
ATOM 6773 O O . ASN A 1 866 ? -55.146 0.172 27.232 1.00 93.12 866 ASN A O 1
ATOM 6777 N N . SER A 1 867 ? -52.922 0.178 27.511 1.00 92.88 867 SER A N 1
ATOM 6778 C CA . SER A 1 867 ? -52.740 1.628 27.707 1.00 92.88 867 SER A CA 1
ATOM 6779 C C . SER A 1 867 ? -53.533 2.228 28.880 1.00 92.88 867 SER A C 1
ATOM 6781 O O . SER A 1 867 ? -53.669 3.444 28.981 1.00 92.88 867 SER A O 1
ATOM 6783 N N . VAL A 1 868 ? -54.027 1.384 29.787 1.00 93.94 868 VAL A N 1
ATOM 6784 C CA . VAL A 1 868 ? -54.711 1.754 31.031 1.00 93.94 868 VAL A CA 1
ATOM 6785 C C . VAL A 1 868 ? -54.242 0.840 32.160 1.00 93.94 868 VAL A C 1
ATOM 6787 O O . VAL A 1 868 ? -53.882 -0.318 31.927 1.00 93.94 868 VAL A O 1
ATOM 6790 N N . LEU A 1 869 ? -54.195 1.363 33.390 1.00 96.06 869 LEU A N 1
ATOM 6791 C CA . LEU A 1 869 ? -53.860 0.554 34.563 1.00 96.06 869 LEU A CA 1
ATOM 6792 C C . LEU A 1 869 ? -54.989 -0.465 34.821 1.00 96.06 869 LEU A C 1
ATOM 6794 O O . LEU A 1 869 ? -56.159 -0.120 34.657 1.00 96.06 869 LEU A O 1
ATOM 6798 N N . PRO A 1 870 ? -54.672 -1.716 35.204 1.00 95.81 870 PRO A N 1
ATOM 6799 C CA . PRO A 1 870 ? -55.681 -2.761 35.376 1.00 95.81 870 PRO A CA 1
ATOM 6800 C C . PRO A 1 870 ? -56.654 -2.432 36.515 1.00 95.81 870 PRO A C 1
ATOM 6802 O O . PRO A 1 870 ? -56.227 -2.089 37.612 1.00 95.81 870 PRO A O 1
ATOM 6805 N N . GLU A 1 871 ? -57.960 -2.597 36.313 1.00 95.19 871 GLU A N 1
ATOM 6806 C CA . GLU A 1 871 ? -58.962 -2.285 37.351 1.00 95.19 871 GLU A CA 1
ATOM 6807 C C . GLU A 1 871 ? -58.766 -3.099 38.643 1.00 95.19 871 GLU A C 1
ATOM 6809 O O . GLU A 1 871 ? -59.021 -2.612 39.747 1.00 95.19 871 GLU A O 1
ATOM 6814 N N . SER A 1 872 ? -58.271 -4.333 38.517 1.00 93.88 872 SER A N 1
ATOM 6815 C CA . SER A 1 872 ? -57.865 -5.177 39.639 1.00 93.88 872 SER A CA 1
ATOM 6816 C C . SER A 1 872 ? -56.839 -6.240 39.230 1.00 93.88 872 SER A C 1
ATOM 6818 O O . SER A 1 872 ? -56.618 -6.492 38.043 1.00 93.88 872 SER A O 1
ATOM 6820 N N . LEU A 1 873 ? -56.205 -6.864 40.223 1.00 92.44 873 LEU A N 1
ATOM 6821 C CA . LEU A 1 873 ? -55.281 -7.983 40.068 1.00 92.44 873 LEU A CA 1
ATOM 6822 C C . LEU A 1 873 ? -55.556 -9.045 41.136 1.00 92.44 873 LEU A C 1
ATOM 6824 O O . LEU A 1 873 ? -55.770 -8.712 42.299 1.00 92.44 873 LEU A O 1
ATOM 6828 N N . ILE A 1 874 ? -55.495 -10.321 40.758 1.00 91.06 874 ILE A N 1
ATOM 6829 C CA . ILE A 1 874 ? -55.624 -11.444 41.694 1.00 91.06 874 ILE A CA 1
ATOM 6830 C C . ILE A 1 874 ? -54.227 -11.930 42.108 1.00 91.06 874 ILE A C 1
ATOM 6832 O O . ILE A 1 874 ? -53.347 -12.128 41.254 1.00 91.06 874 ILE A O 1
ATOM 6836 N N . LEU A 1 875 ? -54.040 -12.106 43.417 1.00 91.81 875 LEU A N 1
ATOM 6837 C CA . LEU A 1 875 ? -52.928 -12.831 44.028 1.00 91.81 875 LEU A CA 1
ATOM 6838 C C . LEU A 1 875 ? -53.400 -14.243 44.379 1.00 91.81 875 LEU A C 1
ATOM 6840 O O . LEU A 1 875 ? -54.408 -14.400 45.070 1.00 91.81 875 LEU A O 1
ATOM 6844 N N . TYR A 1 876 ? -52.681 -15.241 43.874 1.00 91.56 876 TYR A N 1
ATOM 6845 C CA . TYR A 1 876 ? -52.983 -16.661 44.041 1.00 91.56 876 TYR A CA 1
ATOM 6846 C C . TYR A 1 876 ? -52.001 -17.309 45.018 1.00 91.56 876 TYR A C 1
ATOM 6848 O O . TYR A 1 876 ? -50.868 -16.843 45.166 1.00 91.56 876 TYR A O 1
ATOM 6856 N N . LYS A 1 877 ? -52.408 -18.429 45.620 1.00 91.19 877 LYS A N 1
ATOM 6857 C CA . LYS A 1 877 ? -51.496 -19.355 46.295 1.00 91.19 877 LYS A CA 1
ATOM 6858 C C . LYS A 1 877 ? -50.416 -19.833 45.313 1.00 91.19 877 LYS A C 1
ATOM 6860 O O . LYS A 1 877 ? -50.724 -20.049 44.137 1.00 91.19 877 LYS A O 1
ATOM 6865 N N . PRO A 1 878 ? -49.171 -20.046 45.768 1.00 92.19 878 PRO A N 1
ATOM 6866 C CA . PRO A 1 878 ? -48.170 -20.739 44.971 1.00 92.19 878 PRO A CA 1
ATOM 6867 C C . PRO A 1 878 ? -48.653 -22.157 44.637 1.00 92.19 878 PRO A C 1
ATOM 6869 O O . PRO A 1 878 ? -49.244 -22.813 45.495 1.00 92.19 878 PRO A O 1
ATOM 6872 N N . VAL A 1 879 ? -48.406 -22.632 43.414 1.00 95.50 879 VAL A N 1
ATOM 6873 C CA . VAL A 1 879 ? -48.901 -23.931 42.926 1.00 95.50 879 VAL A CA 1
ATOM 6874 C C . VAL A 1 879 ? -47.748 -24.867 42.575 1.00 95.50 879 VAL A C 1
ATOM 6876 O O . VAL A 1 879 ? -46.876 -24.517 41.784 1.00 95.50 879 VAL A O 1
ATOM 6879 N N . TYR A 1 880 ? -47.770 -26.093 43.090 1.00 96.62 880 TYR A N 1
ATOM 6880 C CA . TYR A 1 880 ? -46.812 -27.139 42.721 1.00 96.62 880 TYR A CA 1
ATOM 6881 C C . TYR A 1 880 ? -47.539 -28.313 42.098 1.00 96.62 880 TYR A C 1
ATOM 6883 O O . TYR A 1 880 ? -48.384 -28.919 42.742 1.00 96.62 880 TYR A O 1
ATOM 6891 N N . ILE A 1 881 ? -47.203 -28.639 40.856 1.00 97.38 881 ILE A N 1
ATOM 6892 C CA . ILE A 1 881 ? -47.844 -29.715 40.107 1.00 97.38 881 ILE A CA 1
ATOM 6893 C C . ILE A 1 881 ? -46.947 -30.948 40.129 1.00 97.38 881 ILE A C 1
ATOM 6895 O O . ILE A 1 881 ? -45.782 -30.869 39.739 1.00 97.38 881 ILE A O 1
ATOM 6899 N N . THR A 1 882 ? -47.488 -32.086 40.541 1.00 96.25 882 THR A N 1
ATOM 6900 C CA . THR A 1 882 ? -46.891 -33.406 40.331 1.00 96.25 882 THR A CA 1
ATOM 6901 C C . THR A 1 882 ? -47.730 -34.186 39.324 1.00 96.25 882 THR A C 1
ATOM 6903 O O . THR A 1 882 ? -48.904 -33.882 39.098 1.00 96.25 882 THR A O 1
ATOM 6906 N N . SER A 1 883 ? -47.134 -35.179 38.669 1.00 95.06 883 SER A N 1
ATOM 6907 C CA . SER A 1 883 ? -47.886 -36.072 37.788 1.00 95.06 883 SER A CA 1
ATOM 6908 C C . SER A 1 883 ? -47.365 -37.498 37.860 1.00 95.06 883 SER A C 1
ATOM 6910 O O . SER A 1 883 ? -46.160 -37.730 37.925 1.00 95.06 883 SER A O 1
ATOM 6912 N N . ASP A 1 884 ? -48.264 -38.463 37.718 1.00 91.06 884 ASP A N 1
ATOM 6913 C CA . ASP A 1 884 ? -47.897 -39.818 37.323 1.00 91.06 884 ASP A CA 1
ATOM 6914 C C . ASP A 1 884 ? -47.306 -39.833 35.903 1.00 91.06 884 ASP A C 1
ATOM 6916 O O . ASP A 1 884 ? -47.475 -38.889 35.121 1.00 91.06 884 ASP A O 1
ATOM 6920 N N . ASN A 1 885 ? -46.653 -40.946 35.561 1.00 90.81 885 ASN A N 1
ATOM 6921 C CA . ASN A 1 885 ? -46.340 -41.310 34.181 1.00 90.81 885 ASN A CA 1
ATOM 6922 C C . ASN A 1 885 ? -47.580 -41.985 33.561 1.00 90.81 885 ASN A C 1
ATOM 6924 O O . ASN A 1 885 ? -47.710 -43.207 33.594 1.00 90.81 885 ASN A O 1
ATOM 6928 N N . ILE A 1 886 ? -48.531 -41.163 33.114 1.00 91.56 886 ILE A N 1
ATOM 6929 C CA . ILE A 1 886 ? -49.868 -41.566 32.660 1.00 91.56 886 ILE A CA 1
ATOM 6930 C C . ILE A 1 886 ? -49.802 -42.190 31.269 1.00 91.56 886 ILE A C 1
ATOM 6932 O O . ILE A 1 886 ? -50.402 -43.236 31.028 1.00 91.56 886 ILE A O 1
ATOM 6936 N N . TYR A 1 887 ? -49.092 -41.530 30.355 1.00 90.38 887 TYR A N 1
ATOM 6937 C CA . TYR A 1 887 ? -48.942 -41.978 28.973 1.00 90.38 887 TYR A CA 1
ATOM 6938 C C . TYR A 1 887 ? -47.485 -42.332 28.699 1.00 90.38 887 TYR A C 1
ATOM 6940 O O . TYR A 1 887 ? -47.152 -43.480 28.410 1.00 90.38 887 TYR A O 1
ATOM 6948 N N . ASP A 1 888 ? -46.623 -41.331 28.826 1.00 92.56 888 ASP A N 1
ATOM 6949 C CA . ASP A 1 888 ? -45.178 -41.442 28.786 1.00 92.56 888 ASP A CA 1
ATOM 6950 C C . ASP A 1 888 ? -44.575 -40.172 29.400 1.00 92.56 888 ASP A C 1
ATOM 6952 O O . ASP A 1 888 ? -45.182 -39.094 29.397 1.00 92.56 888 ASP A O 1
ATOM 6956 N N . SER A 1 889 ? -43.335 -40.276 29.875 1.00 91.38 889 SER A N 1
ATOM 6957 C CA . SER A 1 889 ? -42.687 -39.189 30.601 1.00 91.38 889 SER A CA 1
ATOM 6958 C C . SER A 1 889 ? -42.601 -37.891 29.796 1.00 91.38 889 SER A C 1
ATOM 6960 O O . SER A 1 889 ? -42.693 -36.819 30.382 1.00 91.38 889 SER A O 1
ATOM 6962 N N . ALA A 1 890 ? -42.422 -37.945 28.472 1.00 93.00 890 ALA A N 1
ATOM 6963 C CA . ALA A 1 890 ? -42.280 -36.736 27.664 1.00 93.00 890 ALA A CA 1
ATOM 6964 C C . ALA A 1 890 ? -43.632 -36.035 27.469 1.00 93.00 890 ALA A C 1
ATOM 6966 O O . ALA A 1 890 ? -43.723 -34.816 27.649 1.00 93.00 890 ALA A O 1
ATOM 6967 N N . THR A 1 891 ? -44.684 -36.797 27.166 1.00 93.31 891 THR A N 1
ATOM 6968 C CA . THR A 1 891 ? -46.056 -36.284 27.051 1.00 93.31 891 THR A CA 1
ATOM 6969 C C . THR A 1 891 ? -46.522 -35.661 28.364 1.00 93.31 891 THR A C 1
ATOM 6971 O O . THR A 1 891 ? -47.070 -34.554 28.377 1.00 93.31 891 THR A O 1
ATOM 6974 N N . ASP A 1 892 ? -46.241 -36.318 29.485 1.00 93.69 892 ASP A N 1
ATOM 6975 C CA . ASP A 1 892 ? -46.666 -35.847 30.799 1.00 93.69 892 ASP A CA 1
ATOM 6976 C C . ASP A 1 892 ? -45.852 -34.635 31.271 1.00 93.69 892 ASP A C 1
ATOM 6978 O O . ASP A 1 892 ? -46.429 -33.691 31.820 1.00 93.69 892 ASP A O 1
ATOM 6982 N N . ILE A 1 893 ? -44.547 -34.578 30.962 1.00 94.19 893 ILE A N 1
ATOM 6983 C CA . ILE A 1 893 ? -43.717 -33.380 31.186 1.00 94.19 893 ILE A CA 1
ATOM 6984 C C . ILE A 1 893 ? -44.270 -32.215 30.366 1.00 94.19 893 ILE A C 1
ATOM 6986 O O . ILE A 1 893 ? -44.414 -31.109 30.886 1.00 94.19 893 ILE A O 1
ATOM 6990 N N . SER A 1 894 ? -44.628 -32.450 29.100 1.00 94.94 894 SER A N 1
ATOM 6991 C CA . SER A 1 894 ? -45.207 -31.422 28.233 1.00 94.94 894 SER A CA 1
ATOM 6992 C C . SER A 1 894 ? -46.536 -30.900 28.784 1.00 94.94 894 SER A C 1
ATOM 6994 O O . SER A 1 894 ? -46.757 -29.687 28.831 1.00 94.94 894 SER A O 1
ATOM 6996 N N . ARG A 1 895 ? -47.412 -31.792 29.257 1.00 95.00 895 ARG A N 1
ATOM 6997 C CA . ARG A 1 895 ? -48.686 -31.444 29.899 1.00 95.00 895 ARG A CA 1
ATOM 6998 C C . ARG A 1 895 ? -48.477 -30.606 31.157 1.00 95.00 895 ARG A C 1
ATOM 7000 O O . ARG A 1 895 ? -49.071 -29.535 31.274 1.00 95.00 895 ARG A O 1
ATOM 7007 N N . MET A 1 896 ? -47.603 -31.053 32.058 1.00 94.81 896 MET A N 1
ATOM 7008 C CA . MET A 1 896 ? -47.269 -30.334 33.288 1.00 94.81 896 MET A CA 1
ATOM 7009 C C . MET A 1 896 ? -46.686 -28.949 32.984 1.00 94.81 896 MET A C 1
ATOM 7011 O O . MET A 1 896 ? -47.166 -27.953 33.520 1.00 94.81 896 MET A O 1
ATOM 7015 N N . ASN A 1 897 ? -45.718 -28.857 32.070 1.00 93.44 897 ASN A N 1
ATOM 7016 C CA . ASN A 1 897 ? -45.118 -27.584 31.666 1.00 93.44 897 ASN A CA 1
ATOM 7017 C C . ASN A 1 897 ? -46.140 -26.640 31.019 1.00 93.44 897 ASN A C 1
ATOM 7019 O O . ASN A 1 897 ? -46.101 -25.435 31.261 1.00 93.44 897 ASN A O 1
ATOM 7023 N N . THR A 1 898 ? -47.082 -27.174 30.237 1.00 94.31 898 THR A N 1
ATOM 7024 C CA . THR A 1 898 ? -48.154 -26.371 29.632 1.00 94.31 898 THR A CA 1
ATOM 7025 C C . THR A 1 898 ? -49.103 -25.824 30.697 1.00 94.31 898 THR A C 1
ATOM 7027 O O . THR A 1 898 ? -49.415 -24.636 30.668 1.00 94.31 898 THR A O 1
ATOM 7030 N N . LEU A 1 899 ? -49.509 -26.640 31.678 1.00 95.50 899 LEU A N 1
ATOM 7031 C CA . LEU A 1 899 ? -50.311 -26.176 32.817 1.00 95.50 899 LEU A CA 1
ATOM 7032 C C . LEU A 1 899 ? -49.578 -25.089 33.603 1.00 95.50 899 LEU A C 1
ATOM 7034 O O . LEU A 1 899 ? -50.132 -24.016 33.821 1.00 95.50 899 LEU A O 1
ATOM 7038 N N . VAL A 1 900 ? -48.311 -25.324 33.956 1.00 95.06 900 VAL A N 1
ATOM 7039 C CA . VAL A 1 900 ? -47.461 -24.332 34.629 1.00 95.06 900 VAL A CA 1
ATOM 7040 C C . VAL A 1 900 ? -47.412 -23.024 33.837 1.00 95.06 900 VAL A C 1
ATOM 7042 O O . VAL A 1 900 ? -47.567 -21.954 34.422 1.00 95.06 900 VAL A O 1
ATOM 7045 N N . SER A 1 901 ? -47.253 -23.091 32.512 1.00 92.31 901 SER A N 1
ATOM 7046 C CA . SER A 1 901 ? -47.258 -21.907 31.652 1.00 92.31 901 SER A CA 1
ATOM 7047 C C . SER A 1 901 ? -48.591 -21.156 31.710 1.00 92.31 901 SER A C 1
ATOM 7049 O O . SER A 1 901 ? -48.577 -19.943 31.905 1.00 92.31 901 SER A O 1
ATOM 7051 N N . ILE A 1 902 ? -49.732 -21.846 31.581 1.00 94.50 902 ILE A N 1
ATOM 7052 C CA . ILE A 1 902 ? -51.069 -21.224 31.644 1.00 94.50 902 ILE A CA 1
ATOM 7053 C C . ILE A 1 902 ? -51.271 -20.528 33.000 1.00 94.50 902 ILE A C 1
ATOM 7055 O O . ILE A 1 902 ? -51.681 -19.365 33.054 1.00 94.50 902 ILE A O 1
ATOM 7059 N N . LEU A 1 903 ? -50.914 -21.203 34.096 1.00 94.69 903 LEU A N 1
ATOM 7060 C CA . LEU A 1 903 ? -51.028 -20.666 35.454 1.00 94.69 903 LEU A CA 1
ATOM 7061 C C . LEU A 1 903 ? -50.132 -19.435 35.661 1.00 94.69 903 LEU A C 1
ATOM 7063 O O . LEU A 1 903 ? -50.589 -18.409 36.172 1.00 94.69 903 LEU A O 1
ATOM 7067 N N . ARG A 1 904 ? -48.878 -19.475 35.197 1.00 91.62 904 ARG A N 1
ATOM 7068 C CA . ARG A 1 904 ? -47.968 -18.318 35.263 1.00 91.62 904 ARG A CA 1
ATOM 7069 C C . ARG A 1 904 ? -48.454 -17.144 34.422 1.00 91.62 904 ARG A C 1
ATOM 7071 O O . ARG A 1 904 ? -48.317 -15.996 34.843 1.00 91.62 904 ARG A O 1
ATOM 7078 N N . THR A 1 905 ? -49.074 -17.393 33.268 1.00 89.94 905 THR A N 1
ATOM 7079 C CA . THR A 1 905 ? -49.697 -16.337 32.455 1.00 89.94 905 THR A CA 1
ATOM 7080 C C . THR A 1 905 ? -50.828 -15.632 33.213 1.00 89.94 905 THR A C 1
ATOM 7082 O O . THR A 1 905 ? -50.891 -14.396 33.189 1.00 89.94 905 THR A O 1
ATOM 7085 N N . ALA A 1 906 ? -51.657 -16.388 33.944 1.00 89.12 906 ALA A N 1
ATOM 7086 C CA . ALA A 1 906 ? -52.694 -15.849 34.834 1.00 89.12 906 ALA A CA 1
ATOM 7087 C C . ALA A 1 906 ? -52.114 -15.099 36.056 1.00 89.12 906 ALA A C 1
ATOM 7089 O O . ALA A 1 906 ? -52.774 -14.239 36.650 1.00 89.12 906 ALA A O 1
ATOM 7090 N N . GLY A 1 907 ? -50.843 -15.351 36.376 1.00 86.94 907 GLY A N 1
ATOM 7091 C CA . GLY A 1 907 ? -50.084 -14.679 37.427 1.00 86.94 907 GLY A CA 1
ATOM 7092 C C . GLY A 1 907 ? -49.953 -15.480 38.717 1.00 86.94 907 GLY A C 1
ATOM 7093 O O . GLY A 1 907 ? -49.811 -14.877 39.777 1.00 86.94 907 GLY A O 1
ATOM 7094 N N . VAL A 1 908 ? -50.029 -16.806 38.617 1.00 89.69 908 VAL A N 1
ATOM 7095 C CA . VAL A 1 908 ? -49.710 -17.748 39.692 1.00 89.69 908 VAL A CA 1
ATOM 7096 C C . VAL A 1 908 ? -48.212 -18.036 39.688 1.00 89.69 908 VAL A C 1
ATOM 7098 O O . VAL A 1 908 ? -47.631 -18.292 38.630 1.00 89.69 908 VAL A O 1
ATOM 7101 N N . ASP A 1 909 ? -47.600 -18.091 40.865 1.00 89.19 909 ASP A N 1
ATOM 7102 C CA . ASP A 1 909 ? -46.268 -18.670 41.015 1.00 89.19 909 ASP A CA 1
ATOM 7103 C C . ASP A 1 909 ? -46.399 -20.203 40.992 1.00 89.19 909 ASP A C 1
ATOM 7105 O O . ASP A 1 909 ? -46.699 -20.829 42.006 1.00 89.19 909 ASP A O 1
ATOM 7109 N N . ALA A 1 910 ? -46.288 -20.796 39.796 1.00 93.00 910 ALA A N 1
ATOM 7110 C CA . ALA A 1 910 ? -46.499 -22.228 39.568 1.00 93.00 910 ALA A CA 1
ATOM 7111 C C . ALA A 1 910 ? -45.202 -22.971 39.199 1.00 93.00 910 ALA A C 1
ATOM 7113 O O . ALA A 1 910 ? -44.389 -22.448 38.431 1.00 93.00 910 ALA A O 1
ATOM 7114 N N . TRP A 1 911 ? -45.025 -24.213 39.657 1.00 94.12 911 TRP A N 1
ATOM 7115 C CA . TRP A 1 911 ? -43.893 -25.085 39.305 1.00 94.12 911 TRP A CA 1
ATOM 7116 C C . TRP A 1 911 ? -44.342 -26.513 39.009 1.00 94.12 911 TRP A C 1
ATOM 7118 O O . TRP A 1 911 ? -45.224 -27.045 39.673 1.00 94.12 911 TRP A O 1
ATOM 7128 N N . GLY A 1 912 ? -43.694 -27.153 38.035 1.00 93.94 912 GLY A N 1
ATOM 7129 C CA . GLY A 1 912 ? -43.782 -28.598 37.847 1.00 93.94 912 GLY A CA 1
ATOM 7130 C C . GLY A 1 912 ? -42.750 -29.263 38.746 1.00 93.94 912 GLY A C 1
ATOM 7131 O O . GLY A 1 912 ? -41.556 -29.134 38.492 1.00 93.94 912 GLY A O 1
ATOM 7132 N N . PHE A 1 913 ? -43.194 -29.906 39.821 1.00 94.25 913 PHE A N 1
ATOM 7133 C CA . PHE A 1 913 ? -42.313 -30.461 40.844 1.00 94.25 913 PHE A CA 1
ATOM 7134 C C . PHE A 1 913 ? -41.633 -31.753 40.381 1.00 94.25 913 PHE A C 1
ATOM 7136 O O . PHE A 1 913 ? -40.446 -31.952 40.628 1.00 94.25 913 PHE A O 1
ATOM 7143 N N . GLY A 1 914 ? -42.365 -32.628 39.690 1.00 92.94 914 GLY A N 1
ATOM 7144 C CA . GLY A 1 914 ? -41.806 -33.885 39.211 1.00 92.94 914 GLY A CA 1
ATOM 7145 C C . GLY A 1 914 ? -42.845 -34.828 38.627 1.00 92.94 914 GLY A C 1
ATOM 7146 O O . GLY A 1 914 ? -44.043 -34.688 38.878 1.00 92.94 914 GLY A O 1
ATOM 7147 N N . ILE A 1 915 ? -42.354 -35.792 37.844 1.00 92.50 915 ILE A N 1
ATOM 7148 C CA . ILE A 1 915 ? -43.167 -36.840 37.223 1.00 92.50 915 ILE A CA 1
ATOM 7149 C C . ILE A 1 915 ? -42.663 -38.215 37.632 1.00 92.50 915 ILE A C 1
ATOM 7151 O O . ILE A 1 915 ? -41.454 -38.447 37.662 1.00 92.50 915 ILE A O 1
ATOM 7155 N N . GLY A 1 916 ? -43.595 -39.124 37.905 1.00 87.69 916 GLY A N 1
ATOM 7156 C CA . GLY A 1 916 ? -43.313 -40.516 38.222 1.00 87.69 916 GLY A CA 1
ATOM 7157 C C . GLY A 1 916 ? -43.720 -40.899 39.645 1.00 87.69 916 GLY A C 1
ATOM 7158 O O . GLY A 1 916 ? -44.407 -40.134 40.322 1.00 87.69 916 GLY A O 1
ATOM 7159 N N . PRO A 1 917 ? -43.317 -42.098 40.096 1.00 81.25 917 PRO A N 1
ATOM 7160 C CA . PRO A 1 917 ? -43.777 -42.642 41.366 1.00 81.25 917 PRO A CA 1
ATOM 7161 C C . PRO A 1 917 ? -43.349 -41.759 42.545 1.00 81.25 917 PRO A C 1
ATOM 7163 O O . PRO A 1 917 ? -42.254 -41.195 42.550 1.00 81.25 917 PRO A O 1
ATOM 7166 N N . ASP A 1 918 ? -44.218 -41.672 43.553 1.00 86.56 918 ASP A N 1
ATOM 7167 C CA . ASP A 1 918 ? -44.020 -40.964 44.827 1.00 86.56 918 ASP A CA 1
ATOM 7168 C C . ASP A 1 918 ? -43.804 -39.439 44.760 1.00 86.56 918 ASP A C 1
ATOM 7170 O O . ASP A 1 918 ? -43.577 -38.806 45.800 1.00 86.56 918 ASP A O 1
ATOM 7174 N N . MET A 1 919 ? -43.926 -38.802 43.591 1.00 92.94 919 MET A N 1
ATOM 7175 C CA . MET A 1 919 ? -43.751 -37.348 43.461 1.00 92.94 919 MET A CA 1
ATOM 7176 C C . MET A 1 919 ? -44.766 -36.548 44.290 1.00 92.94 919 MET A C 1
ATOM 7178 O O . MET A 1 919 ? -44.387 -35.546 44.901 1.00 92.94 919 MET A O 1
ATOM 7182 N N . GLN A 1 920 ? -46.000 -37.045 44.417 1.00 90.62 920 GLN A N 1
ATOM 7183 C CA . GLN A 1 920 ? -47.062 -36.497 45.273 1.00 90.62 920 GLN A CA 1
ATOM 7184 C C . GLN A 1 920 ? -46.681 -36.458 46.764 1.00 90.62 920 GLN A C 1
ATOM 7186 O O . GLN A 1 920 ? -47.111 -35.588 47.515 1.00 90.62 920 GLN A O 1
ATOM 7191 N N . ASN A 1 921 ? -45.808 -37.365 47.214 1.00 91.88 921 ASN A N 1
ATOM 7192 C CA . ASN A 1 921 ? -45.264 -37.347 48.573 1.00 91.88 921 ASN A CA 1
ATOM 7193 C C . ASN A 1 921 ? -43.983 -36.507 48.661 1.00 91.88 921 ASN A C 1
ATOM 7195 O O . ASN A 1 921 ? -43.739 -35.848 49.675 1.00 91.88 921 ASN A O 1
ATOM 7199 N N . ALA A 1 922 ? -43.145 -36.550 47.622 1.00 95.31 922 ALA A N 1
ATOM 7200 C CA . ALA A 1 922 ? -41.873 -35.837 47.576 1.00 95.31 922 ALA A CA 1
ATOM 7201 C C . ALA A 1 922 ? -42.064 -34.313 47.644 1.00 95.31 922 ALA A C 1
ATOM 7203 O O . ALA A 1 922 ? -41.323 -33.645 48.368 1.00 95.31 922 ALA A O 1
ATOM 7204 N N . VAL A 1 923 ? -43.090 -33.779 46.970 1.00 96.00 923 VAL A N 1
ATOM 7205 C CA . VAL A 1 923 ? -43.440 -32.348 47.012 1.00 96.00 923 VAL A CA 1
ATOM 7206 C C . VAL A 1 923 ? -43.785 -31.879 48.423 1.00 96.00 923 VAL A C 1
ATOM 7208 O O . VAL A 1 923 ? -43.286 -30.852 48.874 1.00 96.00 923 VAL A O 1
ATOM 7211 N N . LEU A 1 924 ? -44.544 -32.671 49.181 1.00 95.00 924 LEU A N 1
ATOM 7212 C CA . LEU A 1 924 ? -44.972 -32.309 50.535 1.00 95.00 924 LEU A CA 1
ATOM 7213 C C . LEU A 1 924 ? -43.811 -32.324 51.542 1.00 95.00 924 LEU A C 1
ATOM 7215 O O . LEU A 1 924 ? -43.752 -31.491 52.450 1.00 95.00 924 LEU A O 1
ATOM 7219 N N . ARG A 1 925 ? -42.843 -33.232 51.355 1.00 94.19 925 ARG A N 1
ATOM 7220 C CA . ARG A 1 925 ? -41.642 -33.342 52.206 1.00 94.19 925 ARG A CA 1
ATOM 7221 C C . ARG A 1 925 ? -40.590 -32.274 51.919 1.00 94.19 925 ARG A C 1
ATOM 7223 O O . ARG A 1 925 ? -39.672 -32.106 52.720 1.00 94.19 925 ARG A O 1
ATOM 7230 N N . ASN A 1 926 ? -40.681 -31.584 50.786 1.00 93.31 926 ASN A N 1
ATOM 7231 C CA . ASN A 1 926 ? -39.683 -30.606 50.394 1.00 93.31 926 ASN A CA 1
ATOM 7232 C C . ASN A 1 926 ? -39.851 -29.310 51.208 1.00 93.31 926 ASN A C 1
ATOM 7234 O O . ASN A 1 926 ? -40.900 -28.665 51.185 1.00 93.31 926 ASN A O 1
ATOM 7238 N N . SER A 1 927 ? -38.801 -28.918 51.935 1.00 88.69 927 SER A N 1
ATOM 7239 C CA . SER A 1 927 ? -38.802 -27.715 52.775 1.00 88.69 927 SER A CA 1
ATOM 7240 C C . SER A 1 927 ? -38.850 -26.408 51.978 1.00 88.69 927 SER A C 1
ATOM 7242 O O . SER A 1 927 ? -39.208 -25.380 52.546 1.00 88.69 927 SER A O 1
ATOM 7244 N N . SER A 1 928 ? -38.528 -26.434 50.681 1.00 87.62 928 SER A N 1
ATOM 7245 C CA . SER A 1 928 ? -38.638 -25.283 49.778 1.00 87.62 928 SER A CA 1
ATOM 7246 C C . SER A 1 928 ? -40.063 -25.035 49.274 1.00 87.62 928 SER A C 1
ATOM 7248 O O . SER A 1 928 ? -40.341 -23.946 48.781 1.00 87.62 928 SER A O 1
ATOM 7250 N N . VAL A 1 929 ? -40.973 -26.007 49.402 1.00 90.50 929 VAL A N 1
ATOM 7251 C CA . VAL A 1 929 ? -42.391 -25.830 49.051 1.00 90.50 929 VAL A CA 1
ATOM 7252 C C . VAL A 1 929 ? -43.071 -25.073 50.185 1.00 90.50 929 VAL A C 1
ATOM 7254 O O . VAL A 1 929 ? -43.088 -25.546 51.323 1.00 90.50 929 VAL A O 1
ATOM 7257 N N . GLN A 1 930 ? -43.643 -23.906 49.898 1.00 89.50 930 GLN A N 1
ATOM 7258 C CA . GLN A 1 930 ? -44.216 -23.032 50.924 1.00 89.50 930 GLN A CA 1
ATOM 7259 C C . GLN A 1 930 ? -45.379 -23.715 51.657 1.00 89.50 930 GLN A C 1
ATOM 7261 O O . GLN A 1 930 ? -46.129 -24.491 51.067 1.00 89.50 930 GLN A O 1
ATOM 7266 N N . GLN A 1 931 ? -45.551 -23.422 52.949 1.00 88.94 931 GLN A N 1
ATOM 7267 C CA . GLN A 1 931 ? -46.594 -24.062 53.765 1.00 88.94 931 GLN A CA 1
ATOM 7268 C C . GLN A 1 931 ? -48.022 -23.661 53.367 1.00 88.94 931 GLN A C 1
ATOM 7270 O O . GLN A 1 931 ? -48.932 -24.443 53.584 1.00 88.94 931 GLN A O 1
ATOM 7275 N N . GLY A 1 932 ? -48.226 -22.489 52.761 1.00 88.56 932 GLY A N 1
ATOM 7276 C CA . GLY A 1 932 ? -49.531 -22.055 52.237 1.00 88.56 932 GLY A CA 1
ATOM 7277 C C . GLY A 1 932 ? -49.760 -22.378 50.754 1.00 88.56 932 GLY A C 1
ATOM 7278 O O . GLY A 1 932 ? -50.628 -21.769 50.134 1.00 88.56 932 GLY A O 1
ATOM 7279 N N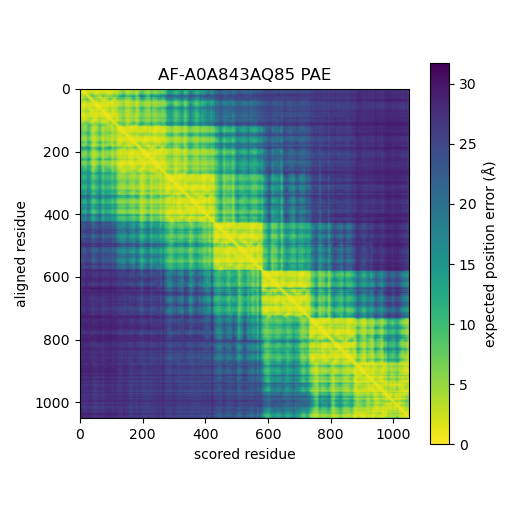 . ALA A 1 933 ? -48.939 -23.248 50.156 1.00 93.56 933 ALA A N 1
ATOM 7280 C CA . ALA A 1 933 ? -49.042 -23.596 48.741 1.00 93.56 933 ALA A CA 1
ATOM 7281 C C . ALA A 1 933 ? -50.183 -24.588 48.458 1.00 93.56 933 ALA A C 1
ATOM 7283 O O . ALA A 1 933 ? -50.545 -25.407 49.308 1.00 93.56 933 ALA A O 1
ATOM 7284 N N . LEU A 1 934 ? -50.684 -24.545 47.224 1.00 96.31 934 LEU A N 1
ATOM 7285 C CA . LEU A 1 934 ? -51.558 -25.557 46.647 1.00 96.31 934 LEU A CA 1
ATOM 7286 C C . LEU A 1 934 ? -50.709 -26.591 45.898 1.00 96.31 934 LEU A C 1
ATOM 7288 O O . LEU A 1 934 ? -49.986 -26.266 44.955 1.00 96.31 934 LEU A O 1
ATOM 7292 N N . VAL A 1 935 ? -50.803 -27.848 46.301 1.00 97.25 935 VAL A N 1
ATOM 7293 C CA . VAL A 1 935 ? -50.175 -28.980 45.623 1.00 97.25 935 VAL A CA 1
ATOM 7294 C C . VAL A 1 935 ? -51.215 -29.653 44.741 1.00 97.25 935 VAL A C 1
ATOM 7296 O O . VAL A 1 935 ? -52.278 -30.037 45.211 1.00 97.25 935 VAL A O 1
ATOM 7299 N N . VAL A 1 936 ? -50.924 -29.768 43.452 1.00 97.81 936 VAL A N 1
ATOM 7300 C CA . VAL A 1 936 ? -51.806 -30.367 42.454 1.00 97.81 936 VAL A CA 1
ATOM 7301 C C . VAL A 1 936 ? -51.202 -31.686 42.005 1.00 97.81 936 VAL A C 1
ATOM 7303 O O . VAL A 1 936 ? -50.159 -31.690 41.357 1.00 97.81 936 VAL A O 1
ATOM 7306 N N . ASP A 1 937 ? -51.869 -32.793 42.300 1.00 96.25 937 ASP A N 1
ATOM 7307 C CA . ASP A 1 937 ? -51.387 -34.125 41.940 1.00 96.25 937 ASP A CA 1
ATOM 7308 C C . ASP A 1 937 ? -52.209 -34.679 40.779 1.00 96.25 937 ASP A C 1
ATOM 7310 O O . ASP A 1 937 ? -53.425 -34.845 40.901 1.00 96.25 937 ASP A O 1
ATOM 7314 N N . VAL A 1 938 ? -51.564 -34.952 39.640 1.00 96.00 938 VAL A N 1
ATOM 7315 C CA . VAL A 1 938 ? -52.256 -35.461 38.450 1.00 96.00 938 VAL A CA 1
ATOM 7316 C C . VAL A 1 938 ? -52.025 -36.957 38.256 1.00 96.00 938 VAL A C 1
ATOM 7318 O O . VAL A 1 938 ? -50.932 -37.392 37.901 1.00 96.00 938 VAL A O 1
ATOM 7321 N N . TYR A 1 939 ? -53.087 -37.737 38.430 1.00 93.31 939 TYR A N 1
ATOM 7322 C CA . TYR A 1 939 ? -53.060 -39.193 38.473 1.00 93.31 939 TYR A CA 1
ATOM 7323 C C . TYR A 1 939 ? -53.499 -39.848 37.159 1.00 93.31 939 TYR A C 1
ATOM 7325 O O . TYR A 1 939 ? -54.475 -39.428 36.524 1.00 93.31 939 TYR A O 1
ATOM 7333 N N . GLY A 1 940 ? -52.798 -40.927 36.790 1.00 89.88 940 GLY A N 1
ATOM 7334 C CA . GLY A 1 940 ? -53.126 -41.807 35.656 1.00 89.88 940 GLY A CA 1
ATOM 7335 C C . GLY A 1 940 ? -53.886 -43.073 36.049 1.00 89.88 940 GLY A C 1
ATOM 7336 O O . GLY A 1 940 ? -54.421 -43.765 35.187 1.00 89.88 940 GLY A O 1
ATOM 7337 N N . GLY A 1 941 ? -53.971 -43.362 37.348 1.00 88.50 941 GLY A N 1
ATOM 7338 C CA . GLY A 1 941 ? -54.715 -44.483 37.912 1.00 88.50 941 GLY A CA 1
ATOM 7339 C C . GLY A 1 941 ? -55.393 -44.096 39.224 1.00 88.50 941 GLY A C 1
ATOM 7340 O O . GLY A 1 941 ? -54.894 -43.264 39.978 1.00 88.50 941 GLY A O 1
ATOM 7341 N N . ALA A 1 942 ? -56.547 -44.698 39.511 1.00 89.25 942 ALA A N 1
ATOM 7342 C CA . ALA A 1 942 ? -57.199 -44.553 40.808 1.00 89.25 942 ALA A CA 1
ATOM 7343 C C . ALA A 1 942 ? -56.783 -45.719 41.715 1.00 89.25 942 ALA A C 1
ATOM 7345 O O . ALA A 1 942 ? -57.110 -46.869 41.429 1.00 89.25 942 ALA A O 1
ATOM 7346 N N . CYS A 1 943 ? -56.074 -45.429 42.809 1.00 89.69 943 CYS A N 1
ATOM 7347 C CA . CYS A 1 943 ? -55.650 -46.428 43.791 1.00 89.69 943 CYS A CA 1
ATOM 7348 C C . CYS A 1 943 ? -56.332 -46.170 45.138 1.00 89.69 943 CYS A C 1
ATOM 7350 O O . CYS A 1 943 ? -56.124 -45.125 45.759 1.00 89.69 943 CYS A O 1
ATOM 7352 N N . ALA A 1 944 ? -57.123 -47.141 45.608 1.00 92.62 944 ALA A N 1
ATOM 7353 C CA . ALA A 1 944 ? -57.801 -47.062 46.902 1.00 92.62 944 ALA A CA 1
ATOM 7354 C C . ALA A 1 944 ? -56.813 -46.895 48.070 1.00 92.62 944 ALA A C 1
ATOM 7356 O O . ALA A 1 944 ? -57.091 -46.136 48.996 1.00 92.62 944 ALA A O 1
ATOM 7357 N N . GLY A 1 945 ? -55.637 -47.530 47.991 1.00 90.69 945 GLY A N 1
ATOM 7358 C CA . GLY A 1 945 ? -54.552 -47.358 48.960 1.00 90.69 945 GLY A CA 1
ATOM 7359 C C . GLY A 1 945 ? -54.016 -45.933 49.011 1.00 90.69 945 GLY A C 1
ATOM 7360 O O . GLY A 1 945 ? -53.873 -45.380 50.099 1.00 90.69 945 GLY A O 1
ATOM 7361 N N . THR A 1 946 ? -53.782 -45.301 47.856 1.00 89.75 946 THR A N 1
ATOM 7362 C CA . THR A 1 946 ? -53.318 -43.905 47.790 1.00 89.75 946 THR A CA 1
ATOM 7363 C C . THR A 1 946 ? -54.340 -42.960 48.416 1.00 89.75 946 THR A C 1
ATOM 7365 O O . THR A 1 946 ? -53.981 -42.170 49.285 1.00 89.75 946 THR A O 1
ATOM 7368 N N . ILE A 1 947 ? -55.619 -43.091 48.043 1.00 92.94 947 ILE A N 1
ATOM 7369 C CA . ILE A 1 947 ? -56.710 -42.263 48.582 1.00 92.94 947 ILE A CA 1
ATOM 7370 C C . ILE A 1 947 ? -56.839 -42.447 50.101 1.00 92.94 947 ILE A C 1
ATOM 7372 O O . ILE A 1 947 ? -56.944 -41.473 50.844 1.00 92.94 947 ILE A O 1
ATOM 7376 N N . TYR A 1 948 ? -56.783 -43.689 50.584 1.00 92.81 948 TYR A N 1
ATOM 7377 C CA . TYR A 1 948 ? -56.869 -43.977 52.013 1.00 92.81 948 TYR A CA 1
ATOM 7378 C C . TYR A 1 948 ? -55.649 -43.457 52.793 1.00 92.81 948 TYR A C 1
ATOM 7380 O O . TYR A 1 948 ? -55.787 -42.946 53.905 1.00 92.81 948 TYR A O 1
ATOM 7388 N N . ALA A 1 949 ? -54.447 -43.517 52.214 1.00 90.69 949 ALA A N 1
ATOM 7389 C CA . ALA A 1 949 ? -53.229 -43.023 52.852 1.00 90.69 949 ALA A CA 1
ATOM 7390 C C . ALA A 1 949 ? -53.243 -41.501 53.082 1.00 90.69 949 ALA A C 1
ATOM 7392 O O . ALA A 1 949 ? -52.649 -41.041 54.061 1.00 90.69 949 ALA A O 1
ATOM 7393 N N . MET A 1 950 ? -53.947 -40.727 52.244 1.00 92.38 950 MET A N 1
ATOM 7394 C CA . MET A 1 950 ? -54.027 -39.261 52.351 1.00 92.38 950 MET A CA 1
ATOM 7395 C C . MET A 1 950 ? -54.628 -38.780 53.681 1.00 92.38 950 MET A C 1
ATOM 7397 O O . MET A 1 950 ? -54.264 -37.714 54.181 1.00 92.38 950 MET A O 1
ATOM 7401 N N . ILE A 1 951 ? -55.503 -39.567 54.313 1.00 91.00 951 ILE A N 1
ATOM 7402 C CA . ILE A 1 951 ? -56.080 -39.229 55.626 1.00 91.00 951 ILE A CA 1
ATOM 7403 C C . ILE A 1 951 ? -55.225 -39.717 56.807 1.00 91.00 951 ILE A C 1
ATOM 7405 O O . ILE A 1 951 ? -55.491 -39.375 57.959 1.00 91.00 951 ILE A O 1
ATOM 7409 N N . GLY A 1 952 ? -54.195 -40.523 56.541 1.00 89.81 952 GLY A N 1
ATOM 7410 C CA . GLY A 1 952 ? -53.315 -41.078 57.561 1.00 89.81 952 GLY A CA 1
ATOM 7411 C C . GLY A 1 952 ? -52.440 -40.012 58.223 1.00 89.81 952 GLY A C 1
ATOM 7412 O O . GLY A 1 952 ? -52.011 -39.046 57.590 1.00 89.81 952 GLY A O 1
ATOM 7413 N N . SER A 1 953 ? -52.101 -40.223 59.499 1.00 90.88 953 SER A N 1
ATOM 7414 C CA . SER A 1 953 ? -51.276 -39.293 60.292 1.00 90.88 953 SER A CA 1
ATOM 7415 C C . SER A 1 953 ? -49.927 -38.973 59.643 1.00 90.88 953 SER A C 1
ATOM 7417 O O . SER A 1 953 ? -49.441 -37.849 59.748 1.00 90.88 953 SER A O 1
ATOM 7419 N N . TYR A 1 954 ? -49.346 -39.940 58.930 1.00 91.81 954 TYR A N 1
ATOM 7420 C CA . TYR A 1 954 ? -48.119 -39.747 58.167 1.00 91.81 954 TYR A CA 1
ATOM 7421 C C . TYR A 1 954 ? -48.276 -38.704 57.053 1.00 91.81 954 TYR A C 1
ATOM 7423 O O . TYR A 1 954 ? -47.500 -37.750 56.995 1.00 91.81 954 TYR A O 1
ATOM 7431 N N . TYR A 1 955 ? -49.288 -38.867 56.195 1.00 93.25 955 TYR A N 1
ATOM 7432 C CA . TYR A 1 955 ? -49.528 -37.968 55.069 1.00 93.25 955 TYR A CA 1
ATOM 7433 C C . TYR A 1 955 ? -49.913 -36.568 55.557 1.00 93.25 955 TYR A C 1
ATOM 7435 O O . TYR A 1 955 ? -49.358 -35.576 55.094 1.00 93.25 955 TYR A O 1
ATOM 7443 N N . GLN A 1 956 ? -50.779 -36.481 56.571 1.00 93.62 956 GLN A N 1
ATOM 7444 C CA . GLN A 1 956 ? -51.150 -35.209 57.198 1.00 93.62 956 GLN A CA 1
ATOM 7445 C C . GLN A 1 956 ? -49.934 -34.482 57.798 1.00 93.62 956 GLN A C 1
ATOM 7447 O O . GLN A 1 956 ? -49.811 -33.265 57.664 1.00 93.62 956 GLN A O 1
ATOM 7452 N N . GLY A 1 957 ? -48.993 -35.226 58.392 1.00 93.62 957 GLY A N 1
ATOM 7453 C CA . GLY A 1 957 ? -47.750 -34.674 58.931 1.00 93.62 957 GLY A CA 1
ATOM 7454 C C . GLY A 1 957 ? -46.836 -34.061 57.867 1.00 93.62 957 GLY A C 1
ATOM 7455 O O . GLY A 1 957 ? -46.301 -32.977 58.085 1.00 93.62 957 GLY A O 1
ATOM 7456 N N . ILE A 1 958 ? -46.670 -34.717 56.711 1.00 93.81 958 ILE A N 1
ATOM 7457 C CA . ILE A 1 958 ? -45.844 -34.177 55.613 1.00 93.81 958 ILE A CA 1
ATOM 7458 C C . ILE A 1 958 ? -46.573 -33.087 54.813 1.00 93.81 958 ILE A C 1
ATOM 7460 O O . ILE A 1 958 ? -45.927 -32.154 54.341 1.00 93.81 958 ILE A O 1
ATOM 7464 N N . LYS A 1 959 ? -47.907 -33.159 54.695 1.00 93.69 959 LYS A N 1
ATOM 7465 C CA . LYS A 1 959 ? -48.743 -32.133 54.053 1.00 93.69 959 LYS A CA 1
ATOM 7466 C C . LYS A 1 959 ? -48.604 -30.791 54.768 1.00 93.69 959 LYS A C 1
ATOM 7468 O O . LYS A 1 959 ? -48.371 -29.768 54.121 1.00 93.69 959 LYS A O 1
ATOM 7473 N N . GLY A 1 960 ? -48.673 -30.802 56.099 1.00 92.69 960 GLY A N 1
ATOM 7474 C CA . GLY A 1 960 ? -48.633 -29.580 56.895 1.00 92.69 960 GLY A CA 1
ATOM 7475 C C . GLY A 1 960 ? -49.817 -28.667 56.568 1.00 92.69 960 GLY A C 1
ATOM 7476 O O . GLY A 1 960 ? -50.944 -29.140 56.410 1.00 92.69 960 GLY A O 1
ATOM 7477 N N . ALA A 1 961 ? -49.562 -27.363 56.440 1.00 91.25 961 ALA A N 1
ATOM 7478 C CA . ALA A 1 961 ? -50.605 -26.377 56.129 1.00 91.25 961 ALA A CA 1
ATOM 7479 C C . ALA A 1 961 ? -50.968 -26.306 54.633 1.00 91.25 961 ALA A C 1
ATOM 7481 O O . ALA A 1 961 ? -51.872 -25.560 54.262 1.00 91.25 961 ALA A O 1
ATOM 7482 N N . ARG A 1 962 ? -50.290 -27.087 53.781 1.00 93.56 962 ARG A N 1
ATOM 7483 C CA . ARG A 1 962 ? -50.492 -27.065 52.328 1.00 93.56 962 ARG A CA 1
ATOM 7484 C C . ARG A 1 962 ? -51.833 -27.671 51.967 1.00 93.56 962 ARG A C 1
ATOM 7486 O O . ARG A 1 962 ? -52.311 -28.587 52.642 1.00 93.56 962 ARG A O 1
ATOM 7493 N N . GLU A 1 963 ? -52.410 -27.205 50.876 1.00 94.81 963 GLU A N 1
ATOM 7494 C CA . GLU A 1 963 ? -53.611 -27.797 50.294 1.00 94.81 963 GLU A CA 1
ATOM 7495 C C . GLU A 1 963 ? -53.229 -28.789 49.204 1.00 94.81 963 GLU A C 1
ATOM 7497 O O . GLU A 1 963 ? -52.190 -28.638 48.567 1.00 94.81 963 GLU A O 1
ATOM 7502 N N . VAL A 1 964 ? -54.046 -29.824 49.018 1.00 95.50 964 VAL A N 1
ATOM 7503 C CA . VAL A 1 964 ? -53.819 -30.848 47.995 1.00 95.50 964 VAL A CA 1
ATOM 7504 C C . VAL A 1 964 ? -55.066 -30.946 47.132 1.00 95.50 964 VAL A C 1
ATOM 7506 O O . VAL A 1 964 ? -56.158 -31.167 47.653 1.00 95.50 964 VAL A O 1
ATOM 7509 N N . TYR A 1 965 ? -54.879 -30.803 45.824 1.00 97.06 965 TYR A N 1
ATOM 7510 C CA . TYR A 1 965 ? -55.911 -30.912 44.807 1.00 97.06 965 TYR A CA 1
ATOM 7511 C C . TYR A 1 965 ? -55.571 -32.046 43.847 1.00 97.06 965 TYR A C 1
ATOM 7513 O O . TYR A 1 965 ? -54.564 -32.006 43.143 1.00 97.06 965 TYR A O 1
ATOM 7521 N N . SER A 1 966 ? -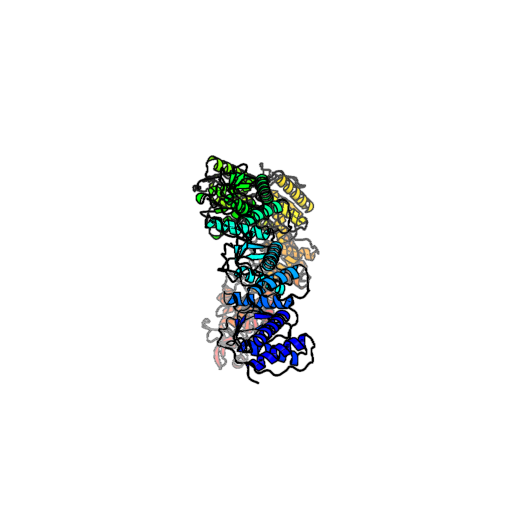56.397 -33.086 43.836 1.00 95.62 966 SER A N 1
ATOM 7522 C CA . SER A 1 966 ? -56.139 -34.273 43.017 1.00 95.62 966 SER A CA 1
ATOM 7523 C C . SER A 1 966 ? -56.866 -34.193 41.679 1.00 95.62 966 SER A C 1
ATOM 7525 O O . SER A 1 966 ? -58.051 -33.878 41.628 1.00 95.62 966 SER A O 1
ATOM 7527 N N . ILE A 1 967 ? -56.181 -34.500 40.580 1.00 96.75 967 ILE A N 1
ATOM 7528 C CA . ILE A 1 967 ? -56.769 -34.529 39.240 1.00 96.75 967 ILE A CA 1
ATOM 7529 C C . ILE A 1 967 ? -56.607 -35.928 38.649 1.00 96.75 967 ILE A C 1
ATOM 7531 O O . ILE A 1 967 ? -55.492 -36.363 38.386 1.00 96.75 967 ILE A O 1
ATOM 7535 N N . TRP A 1 968 ? -57.710 -36.619 38.375 1.00 95.19 968 TRP A N 1
ATOM 7536 C CA . TRP A 1 968 ? -57.722 -37.920 37.703 1.00 95.19 968 TRP A CA 1
ATOM 7537 C C . TRP A 1 968 ? -58.033 -37.762 36.213 1.00 95.19 968 TRP A C 1
ATOM 7539 O O . TRP A 1 968 ? -59.106 -37.275 35.844 1.00 95.19 968 TRP A O 1
ATOM 7549 N N . ILE A 1 969 ? -57.104 -38.193 35.350 1.00 94.69 969 ILE A N 1
ATOM 7550 C CA . ILE A 1 969 ? -57.310 -38.212 33.893 1.00 94.69 969 ILE A CA 1
ATOM 7551 C C . ILE A 1 969 ? -57.949 -39.541 33.483 1.00 94.69 969 ILE A C 1
ATOM 7553 O O . ILE A 1 969 ? -57.299 -40.584 33.524 1.00 94.69 969 ILE A O 1
ATOM 7557 N N . SER A 1 970 ? -59.223 -39.500 33.088 1.00 91.75 970 SER A N 1
ATOM 7558 C CA . SER A 1 970 ? -60.026 -40.675 32.738 1.00 91.75 970 SER A CA 1
ATOM 7559 C C . SER A 1 970 ? -60.508 -40.623 31.278 1.00 91.75 970 SER A C 1
ATOM 7561 O O . SER A 1 970 ? -61.246 -39.694 30.924 1.00 91.75 970 SER A O 1
ATOM 7563 N N . PRO A 1 971 ? -60.142 -41.603 30.418 1.00 89.81 971 PRO A N 1
ATOM 7564 C CA . PRO A 1 971 ? -59.125 -42.656 30.618 1.00 89.81 971 PRO A CA 1
ATOM 7565 C C . PRO A 1 971 ? -57.678 -42.093 30.641 1.00 89.81 971 PRO A C 1
ATOM 7567 O O . PRO A 1 971 ? -57.471 -40.999 30.118 1.00 89.81 971 PRO A O 1
ATOM 7570 N N . PRO A 1 972 ? -56.669 -42.816 31.186 1.00 90.94 972 PRO A N 1
ATOM 7571 C CA . PRO A 1 972 ? -56.717 -44.222 31.607 1.00 90.94 972 PRO A CA 1
ATOM 7572 C C . PRO A 1 972 ? -57.170 -44.469 33.054 1.00 90.94 972 PRO A C 1
ATOM 7574 O O . PRO A 1 972 ? -57.508 -45.609 33.376 1.00 90.94 972 PRO A O 1
ATOM 7577 N N . ALA A 1 973 ? -57.239 -43.449 33.915 1.00 89.81 973 ALA A N 1
ATOM 7578 C CA . ALA A 1 973 ? -57.692 -43.636 35.291 1.00 89.81 973 ALA A CA 1
ATOM 7579 C C . ALA A 1 973 ? -59.166 -44.065 35.333 1.00 89.81 973 ALA A C 1
ATOM 7581 O O . ALA A 1 973 ? -59.971 -43.666 34.486 1.00 89.81 973 ALA A O 1
ATOM 7582 N N . TRP A 1 974 ? -59.546 -44.847 36.346 1.00 91.94 974 TRP A N 1
ATOM 7583 C CA . TRP A 1 974 ? -60.962 -45.072 36.633 1.00 91.94 974 TRP A CA 1
ATOM 7584 C C . TRP A 1 974 ? -61.597 -43.775 37.137 1.00 91.94 974 TRP A C 1
ATOM 7586 O O . TRP A 1 974 ? -61.025 -43.088 37.982 1.00 91.94 974 TRP A O 1
ATOM 7596 N N . ASP A 1 975 ? -62.785 -43.458 36.626 1.00 93.31 975 ASP A N 1
ATOM 7597 C CA . ASP A 1 975 ? -63.597 -42.362 37.143 1.00 93.31 975 ASP A CA 1
ATOM 7598 C C . ASP A 1 975 ? -64.093 -42.727 38.547 1.00 93.31 975 ASP A C 1
ATOM 7600 O O . ASP A 1 975 ? -65.003 -43.542 38.715 1.00 93.31 975 ASP A O 1
ATOM 7604 N N . ILE A 1 976 ? -63.480 -42.125 39.566 1.00 92.62 976 ILE A N 1
ATOM 7605 C CA . ILE A 1 976 ? -63.799 -42.389 40.974 1.00 92.62 976 ILE A CA 1
ATOM 7606 C C . ILE A 1 976 ? -65.222 -41.967 41.368 1.00 92.62 976 ILE A C 1
ATOM 7608 O O . ILE A 1 976 ? -65.719 -42.424 42.394 1.00 92.62 976 ILE A O 1
ATOM 7612 N N . THR A 1 977 ? -65.898 -41.158 40.545 1.00 92.81 977 THR A N 1
ATOM 7613 C CA . THR A 1 977 ? -67.306 -40.772 40.735 1.00 92.81 977 THR A CA 1
ATOM 7614 C C . THR A 1 977 ? -68.276 -41.755 40.070 1.00 92.81 977 THR A C 1
ATOM 7616 O O . THR A 1 977 ? -69.468 -41.800 40.400 1.00 92.81 977 THR A O 1
ATOM 7619 N N . ASN A 1 978 ? -67.782 -42.603 39.162 1.00 93.50 978 ASN A N 1
ATOM 7620 C CA . ASN A 1 978 ? -68.586 -43.571 38.428 1.00 93.50 978 ASN A CA 1
ATOM 7621 C C . ASN A 1 978 ? -67.779 -44.827 38.056 1.00 93.50 978 ASN A C 1
ATOM 7623 O O . ASN A 1 978 ? -67.393 -45.042 36.905 1.00 93.50 978 ASN A O 1
ATOM 7627 N N . LEU A 1 979 ? -67.534 -45.674 39.057 1.00 92.94 979 LEU A N 1
ATOM 7628 C CA . LEU A 1 979 ? -66.620 -46.806 38.927 1.00 92.94 979 LEU A CA 1
ATOM 7629 C C . LEU A 1 979 ? -67.205 -47.968 38.095 1.00 92.94 979 LEU A C 1
ATOM 7631 O O . LEU A 1 979 ? -68.389 -48.288 38.232 1.00 92.94 979 LEU A O 1
ATOM 7635 N N . PRO A 1 980 ? -66.386 -48.700 37.312 1.00 90.81 980 PRO A N 1
ATOM 7636 C CA . PRO A 1 980 ? -66.841 -49.872 36.546 1.00 90.81 980 PRO A CA 1
ATOM 7637 C C . PRO A 1 980 ? -67.437 -51.000 37.407 1.00 90.81 980 PRO A C 1
ATOM 7639 O O . PRO A 1 980 ? -68.281 -51.768 36.956 1.00 90.81 980 PRO A O 1
ATOM 7642 N N . THR A 1 981 ? -67.009 -51.093 38.663 1.00 93.06 981 THR A N 1
ATOM 7643 C CA . THR A 1 981 ? -67.447 -52.055 39.689 1.00 93.06 981 THR A CA 1
ATOM 7644 C C . THR A 1 981 ? -68.789 -51.695 40.329 1.00 93.06 981 THR A C 1
ATOM 7646 O O . THR A 1 981 ? -69.319 -52.461 41.133 1.00 93.06 981 THR A O 1
ATOM 7649 N N . LYS A 1 982 ? -69.377 -50.543 39.987 1.00 91.56 982 LYS A N 1
ATOM 7650 C CA . LYS A 1 982 ? -70.615 -50.059 40.607 1.00 91.56 982 LYS A CA 1
ATOM 7651 C C . LYS A 1 982 ? -71.775 -51.041 40.459 1.00 91.56 982 LYS A C 1
ATOM 7653 O O . LYS A 1 982 ? -72.519 -51.280 41.407 1.00 91.56 982 LYS A O 1
ATOM 7658 N N . ALA A 1 983 ? -71.904 -51.660 39.286 1.00 89.62 983 ALA A N 1
ATOM 7659 C CA . ALA A 1 983 ? -72.950 -52.646 39.022 1.00 89.62 983 ALA A CA 1
ATOM 7660 C C . ALA A 1 983 ? -72.759 -53.943 39.830 1.00 89.62 983 ALA A C 1
ATOM 7662 O O . ALA A 1 983 ? -73.732 -54.488 40.347 1.00 89.62 983 ALA A O 1
ATOM 7663 N N . THR A 1 984 ? -71.517 -54.418 39.983 1.00 90.06 984 THR A N 1
ATOM 7664 C CA . THR A 1 984 ? -71.204 -55.648 40.735 1.00 90.06 984 THR A CA 1
ATOM 7665 C C . THR A 1 984 ? -71.282 -55.462 42.252 1.00 90.06 984 THR A C 1
ATOM 7667 O O . THR A 1 984 ? -71.385 -56.446 42.977 1.00 90.06 984 THR A O 1
ATOM 7670 N N . ASN A 1 985 ? -71.309 -54.215 42.734 1.00 92.12 985 ASN A N 1
ATOM 7671 C CA . ASN A 1 985 ? -71.366 -53.854 44.154 1.00 92.12 985 ASN A CA 1
ATOM 7672 C C . ASN A 1 985 ? -72.700 -53.203 44.557 1.00 92.12 985 ASN A C 1
ATOM 7674 O O . ASN A 1 985 ? -72.745 -52.303 45.393 1.00 92.12 985 ASN A O 1
ATOM 7678 N N . GLY A 1 986 ? -73.808 -53.631 43.944 1.00 86.81 986 GLY A N 1
ATOM 7679 C CA . GLY A 1 986 ? -75.151 -53.203 44.358 1.00 86.81 986 GLY A CA 1
ATOM 7680 C C . GLY A 1 986 ? -75.426 -51.705 44.175 1.00 86.81 986 GLY A C 1
ATOM 7681 O O . GLY A 1 986 ? -76.247 -51.145 44.895 1.00 86.81 986 GLY A O 1
ATOM 7682 N N . GLY A 1 987 ? -74.741 -51.049 43.233 1.00 86.94 987 GLY A N 1
ATOM 7683 C CA . GLY A 1 987 ? -74.889 -49.621 42.947 1.00 86.94 987 GLY A CA 1
ATOM 7684 C C . GLY A 1 987 ? -73.927 -48.706 43.713 1.00 86.94 987 GLY A C 1
ATOM 7685 O O . GLY A 1 987 ? -73.891 -47.511 43.416 1.00 86.94 987 GLY A O 1
ATOM 7686 N N . ALA A 1 988 ? -73.131 -49.234 44.650 1.00 87.88 988 ALA A N 1
ATOM 7687 C CA . ALA A 1 988 ? -72.104 -48.473 45.361 1.00 87.88 988 ALA A CA 1
ATOM 7688 C C . ALA A 1 988 ? -70.829 -48.325 44.514 1.00 87.88 988 ALA A C 1
ATOM 7690 O O . ALA A 1 988 ? -70.375 -49.286 43.893 1.00 87.88 988 ALA A O 1
ATOM 7691 N N . ASN A 1 989 ? -70.222 -47.133 44.502 1.00 92.12 989 ASN A N 1
ATOM 7692 C CA . ASN A 1 989 ? -68.922 -46.920 43.862 1.00 92.12 989 ASN A CA 1
ATOM 7693 C C . ASN A 1 989 ? -67.837 -47.606 44.710 1.00 92.12 989 ASN A C 1
ATOM 7695 O O . ASN A 1 989 ? -67.327 -47.005 45.645 1.00 92.12 989 ASN A O 1
ATOM 7699 N N . PHE A 1 990 ? -67.461 -48.845 44.401 1.00 94.94 990 PHE A N 1
ATOM 7700 C CA . PHE A 1 990 ? -66.417 -49.560 45.146 1.00 94.94 990 PHE A CA 1
ATOM 7701 C C . PHE A 1 990 ? -65.089 -49.590 44.383 1.00 94.94 990 PHE A C 1
ATOM 7703 O O . PHE A 1 990 ? -65.009 -50.215 43.328 1.00 94.94 990 PHE A O 1
ATOM 7710 N N . LEU A 1 991 ? -64.035 -48.952 44.895 1.00 94.94 991 LEU A N 1
ATOM 7711 C CA . LEU A 1 991 ? -62.695 -49.016 44.302 1.00 94.94 991 LEU A CA 1
ATOM 7712 C C . LEU A 1 991 ? -61.912 -50.164 44.960 1.00 94.94 991 LEU A C 1
ATOM 7714 O O . LEU A 1 991 ? -61.493 -50.018 46.110 1.00 94.94 991 LEU A O 1
ATOM 7718 N N . PRO A 1 992 ? -61.719 -51.309 44.281 1.00 93.00 992 PRO A N 1
ATOM 7719 C CA . PRO A 1 992 ? -60.944 -52.410 44.827 1.00 93.00 992 PRO A CA 1
ATOM 7720 C C . PRO A 1 992 ? -59.481 -52.000 44.996 1.00 93.00 992 PRO A C 1
ATOM 7722 O O . PRO A 1 992 ? -58.966 -51.119 44.302 1.00 93.00 992 PRO A O 1
ATOM 7725 N N . ARG A 1 993 ? -58.797 -52.685 45.910 1.00 91.25 993 ARG A N 1
ATOM 7726 C CA . ARG A 1 993 ? -57.360 -52.550 46.100 1.00 91.25 993 ARG A CA 1
ATOM 7727 C C . ARG A 1 993 ? -56.604 -52.774 44.792 1.00 91.25 993 ARG A C 1
ATOM 7729 O O . ARG A 1 993 ? -56.817 -53.779 44.112 1.00 91.25 993 ARG A O 1
ATOM 7736 N N . ALA A 1 994 ? -55.708 -51.847 44.464 1.00 86.81 994 ALA A N 1
ATOM 7737 C CA . ALA A 1 994 ? -54.869 -51.961 43.279 1.00 86.81 994 ALA A CA 1
ATOM 7738 C C . ALA A 1 994 ? -53.868 -53.120 43.431 1.00 86.81 994 ALA A C 1
ATOM 7740 O O . ALA A 1 994 ? -53.418 -53.431 44.536 1.00 86.81 994 ALA A O 1
ATOM 7741 N N . HIS A 1 995 ? -53.518 -53.772 42.321 1.00 83.75 995 HIS A N 1
ATOM 7742 C CA . HIS A 1 995 ? -52.612 -54.929 42.325 1.00 83.75 995 HIS A CA 1
ATOM 7743 C C . HIS A 1 995 ? -51.202 -54.605 42.836 1.00 83.75 995 HIS A C 1
ATOM 7745 O O . HIS A 1 995 ? -50.510 -55.486 43.342 1.00 83.75 995 HIS A O 1
ATOM 7751 N N . ASP A 1 996 ? -50.793 -53.354 42.692 1.00 80.00 996 ASP A N 1
ATOM 7752 C CA . ASP A 1 996 ? -49.504 -52.790 43.067 1.00 80.00 996 ASP A CA 1
ATOM 7753 C C . ASP A 1 996 ? -49.543 -52.020 44.400 1.00 80.00 996 ASP A C 1
ATOM 7755 O O . ASP A 1 996 ? -48.539 -51.435 44.803 1.00 80.00 996 ASP A O 1
ATOM 7759 N N . ASP A 1 997 ? -50.655 -52.065 45.143 1.00 84.38 997 ASP A N 1
ATOM 7760 C CA . ASP A 1 997 ? -50.734 -51.530 46.506 1.00 84.38 997 ASP A CA 1
ATOM 7761 C C . ASP A 1 997 ? -49.988 -52.441 47.498 1.00 84.38 997 ASP A C 1
ATOM 7763 O O . ASP A 1 997 ? -50.576 -53.246 48.233 1.00 84.38 997 ASP A O 1
ATOM 7767 N N . THR A 1 998 ? -48.662 -52.304 47.522 1.00 81.62 998 THR A N 1
ATOM 7768 C CA . THR A 1 998 ? -47.763 -53.021 48.438 1.00 81.62 998 THR A CA 1
ATOM 7769 C C . THR A 1 998 ? -47.522 -52.284 49.759 1.00 81.62 998 THR A C 1
ATOM 7771 O O . THR A 1 998 ? -46.723 -52.748 50.571 1.00 81.62 998 THR A O 1
ATOM 7774 N N . PHE A 1 999 ? -48.163 -51.131 49.977 1.00 82.31 999 PHE A N 1
ATOM 7775 C CA . PHE A 1 999 ? -47.902 -50.248 51.123 1.00 82.31 999 PHE A CA 1
ATOM 7776 C C . PHE A 1 999 ? -49.042 -50.222 52.144 1.00 82.31 999 PHE A C 1
ATOM 7778 O O . PHE A 1 999 ? -48.793 -50.008 53.333 1.00 82.31 999 PHE A O 1
ATOM 7785 N N . SER A 1 1000 ? -50.278 -50.496 51.730 1.00 85.06 1000 SER A N 1
ATOM 7786 C CA . SER A 1 1000 ? -51.385 -50.676 52.668 1.00 85.06 1000 SER A CA 1
ATOM 7787 C C . SER A 1 1000 ? -51.305 -52.067 53.306 1.00 85.06 1000 SER A C 1
ATOM 7789 O O . SER A 1 1000 ? -50.994 -53.056 52.650 1.00 85.06 1000 SER A O 1
ATOM 7791 N N . LYS A 1 1001 ? -51.590 -52.208 54.605 1.00 84.38 1001 LYS A N 1
ATOM 7792 C CA . LYS A 1 1001 ? -51.688 -53.550 55.219 1.00 84.38 1001 LYS A CA 1
ATOM 7793 C C . LYS A 1 1001 ? -53.052 -54.191 54.930 1.00 84.38 1001 LYS A C 1
ATOM 7795 O O . LYS A 1 1001 ? -53.121 -55.373 54.613 1.00 84.38 1001 LYS A O 1
ATOM 7800 N N . TYR A 1 1002 ? -54.109 -53.394 55.030 1.00 86.50 1002 TYR A N 1
ATOM 7801 C CA . TYR A 1 1002 ? -55.499 -53.714 54.710 1.00 86.50 1002 TYR A CA 1
ATOM 7802 C C . TYR A 1 1002 ? -56.223 -52.408 54.369 1.00 86.50 1002 TYR A C 1
ATOM 7804 O O . TYR A 1 1002 ? -55.842 -51.352 54.885 1.00 86.50 1002 TYR A O 1
ATOM 7812 N N . LEU A 1 1003 ? -57.252 -52.484 53.528 1.00 92.50 1003 LEU A N 1
ATOM 7813 C CA . LEU A 1 1003 ? -58.168 -51.372 53.263 1.00 92.50 1003 LEU A CA 1
ATOM 7814 C C . LEU A 1 1003 ? -59.465 -51.511 54.083 1.00 92.50 1003 LEU A C 1
ATOM 7816 O O . LEU A 1 1003 ? -59.786 -52.618 54.523 1.00 92.50 1003 LEU A O 1
ATOM 7820 N N . PRO A 1 1004 ? -60.161 -50.397 54.385 1.00 91.12 1004 PRO A N 1
ATOM 7821 C CA . PRO A 1 1004 ? -61.237 -50.383 55.380 1.00 91.12 1004 PRO A CA 1
ATOM 7822 C C . PRO A 1 1004 ? -62.513 -51.101 54.925 1.00 91.12 1004 PRO A C 1
ATOM 7824 O O . PRO A 1 1004 ? -63.266 -51.575 55.776 1.00 91.12 1004 PRO A O 1
ATOM 7827 N N . ASP A 1 1005 ? -62.746 -51.207 53.616 1.00 94.62 1005 ASP A N 1
ATOM 7828 C CA . ASP A 1 1005 ? -63.966 -51.774 53.051 1.00 94.62 1005 ASP A CA 1
ATOM 7829 C C . ASP A 1 1005 ? -63.705 -53.089 52.308 1.00 94.62 1005 ASP A C 1
ATOM 7831 O O . ASP A 1 1005 ? -62.593 -53.372 51.862 1.00 94.62 1005 ASP A O 1
ATOM 7835 N N . TRP A 1 1006 ? -64.763 -53.881 52.132 1.00 93.81 1006 TRP A N 1
ATOM 7836 C CA . TRP A 1 1006 ? -64.768 -55.100 51.323 1.00 93.81 1006 TRP A CA 1
ATOM 7837 C C . TRP A 1 1006 ? -65.864 -55.031 50.263 1.00 93.81 1006 TRP A C 1
ATOM 7839 O O . TRP A 1 1006 ? -66.976 -54.581 50.541 1.00 93.81 1006 TRP A O 1
ATOM 7849 N N . GLY A 1 1007 ? -65.556 -55.526 49.068 1.00 92.56 1007 GLY A N 1
ATOM 7850 C CA . GLY A 1 1007 ? -66.469 -55.570 47.930 1.00 92.56 1007 GLY A CA 1
ATOM 7851 C C . GLY A 1 1007 ? -65.975 -56.539 46.861 1.00 92.56 1007 GLY A C 1
ATOM 7852 O O . GLY A 1 1007 ? -65.115 -57.382 47.119 1.00 92.56 1007 GLY A O 1
ATOM 7853 N N . TYR A 1 1008 ? -66.523 -56.429 45.657 1.00 93.38 1008 TYR A N 1
ATOM 7854 C CA . TYR A 1 1008 ? -66.198 -57.277 44.516 1.00 93.38 1008 TYR A CA 1
ATOM 7855 C C . TYR A 1 1008 ? -65.453 -56.490 43.437 1.00 93.38 1008 TYR A C 1
ATOM 7857 O O . TYR A 1 1008 ? -65.843 -55.377 43.078 1.00 93.38 1008 TYR A O 1
ATOM 7865 N N . ASP A 1 1009 ? -64.388 -57.075 42.894 1.00 90.75 1009 ASP A N 1
ATOM 7866 C CA . ASP A 1 1009 ? -63.692 -56.518 41.736 1.00 90.75 1009 ASP A CA 1
ATOM 7867 C C . ASP A 1 1009 ? -64.528 -56.629 40.443 1.00 90.75 1009 ASP A C 1
ATOM 7869 O O . ASP A 1 1009 ? -65.670 -57.102 40.435 1.00 90.75 1009 ASP A O 1
ATOM 7873 N N . TYR A 1 1010 ? -63.965 -56.167 39.323 1.00 84.50 1010 TYR A N 1
ATOM 7874 C CA . TYR A 1 1010 ? -64.629 -56.197 38.014 1.00 84.50 1010 TYR A CA 1
ATOM 7875 C C . TYR A 1 1010 ? -65.013 -57.619 37.558 1.00 84.50 1010 TYR A C 1
ATOM 7877 O O . TYR A 1 1010 ? -65.955 -57.788 36.787 1.00 84.50 1010 TYR A O 1
ATOM 7885 N N . TYR A 1 1011 ? -64.319 -58.644 38.058 1.00 89.50 1011 TYR A N 1
ATOM 7886 C CA . TYR A 1 1011 ? -64.564 -60.050 37.736 1.00 89.50 1011 TYR A CA 1
ATOM 7887 C C . TYR A 1 1011 ? -65.467 -60.749 38.763 1.00 89.50 1011 TYR A C 1
ATOM 7889 O O . TYR A 1 1011 ? -65.716 -61.947 38.638 1.00 89.50 1011 TYR A O 1
ATOM 7897 N N . GLY A 1 1012 ? -65.967 -60.023 39.768 1.00 87.88 1012 GLY A N 1
ATOM 7898 C CA . GLY A 1 1012 ? -66.818 -60.575 40.817 1.00 87.88 1012 GLY A CA 1
ATOM 7899 C C . GLY A 1 1012 ? -66.057 -61.312 41.922 1.00 87.88 1012 GLY A C 1
ATOM 7900 O O . GLY A 1 1012 ? -66.680 -62.062 42.671 1.00 87.88 1012 GLY A O 1
ATOM 7901 N N . ASN A 1 1013 ? -64.737 -61.125 42.057 1.00 92.50 1013 ASN A N 1
ATOM 7902 C CA . ASN A 1 1013 ? -63.977 -61.717 43.162 1.00 92.50 1013 ASN A CA 1
ATOM 7903 C C . ASN A 1 1013 ? -63.968 -60.785 44.383 1.00 92.50 1013 ASN A C 1
ATOM 7905 O O . ASN A 1 1013 ? -63.796 -59.576 44.213 1.00 92.50 1013 ASN A O 1
ATOM 7909 N N . PRO A 1 1014 ? -64.087 -61.317 45.612 1.00 91.81 1014 PRO A N 1
ATOM 7910 C CA . PRO A 1 1014 ? -64.001 -60.508 46.821 1.00 91.81 1014 PRO A CA 1
ATOM 7911 C C . PRO A 1 1014 ? -62.591 -59.919 47.002 1.00 91.81 1014 PRO A C 1
ATOM 7913 O O . PRO A 1 1014 ? -61.590 -60.640 46.950 1.00 91.81 1014 PRO A O 1
ATOM 7916 N N . ARG A 1 1015 ? -62.516 -58.607 47.234 1.00 92.19 1015 ARG A N 1
ATOM 7917 C CA . ARG A 1 1015 ? -61.288 -57.831 47.476 1.00 92.19 1015 ARG A CA 1
ATOM 7918 C C . ARG A 1 1015 ? -61.531 -56.799 48.580 1.00 92.19 1015 ARG A C 1
ATOM 7920 O O . ARG A 1 1015 ? -62.644 -56.287 48.707 1.00 92.19 1015 ARG A O 1
ATOM 7927 N N . ASP A 1 1016 ? -60.492 -56.474 49.349 1.00 93.56 1016 ASP A N 1
ATOM 7928 C CA . ASP A 1 1016 ? -60.485 -55.253 50.158 1.00 93.56 1016 ASP A CA 1
ATOM 7929 C C . ASP A 1 1016 ? -60.383 -54.022 49.232 1.00 93.56 1016 ASP A C 1
ATOM 7931 O O . ASP A 1 1016 ? -59.945 -54.126 48.084 1.00 93.56 1016 ASP A O 1
ATOM 7935 N N . GLY A 1 1017 ? -60.862 -52.861 49.673 1.00 94.00 1017 GLY A N 1
ATOM 7936 C CA . GLY A 1 1017 ? -60.973 -51.660 48.842 1.00 94.00 1017 GLY A CA 1
ATOM 7937 C C . GLY A 1 1017 ? -61.537 -50.461 49.601 1.00 94.00 1017 GLY A C 1
ATOM 7938 O O . GLY A 1 1017 ? -61.474 -50.411 50.829 1.00 94.00 1017 GLY A O 1
ATOM 7939 N N . LEU A 1 1018 ? -62.083 -49.495 48.863 1.00 94.31 1018 LEU A N 1
ATOM 7940 C CA . LEU A 1 1018 ? -62.680 -48.278 49.413 1.00 94.31 1018 LEU A CA 1
ATOM 7941 C C . LEU A 1 1018 ? -64.060 -48.011 48.798 1.00 94.31 1018 LEU A C 1
ATOM 7943 O O . LEU A 1 1018 ? -64.205 -47.955 47.574 1.00 94.31 1018 LEU A O 1
ATOM 7947 N N . ASN A 1 1019 ? -65.068 -47.824 49.648 1.00 93.75 1019 ASN A N 1
ATOM 7948 C CA . ASN A 1 1019 ? -66.413 -47.435 49.235 1.00 93.75 1019 ASN A CA 1
ATOM 7949 C C . ASN A 1 1019 ? -66.517 -45.920 49.027 1.00 93.75 1019 ASN A C 1
ATOM 7951 O O . ASN A 1 1019 ? -66.121 -45.134 49.882 1.00 93.75 1019 ASN A O 1
ATOM 7955 N N . ASN A 1 1020 ? -67.134 -45.526 47.913 1.00 93.81 1020 ASN A N 1
ATOM 7956 C CA . ASN A 1 1020 ? -67.388 -44.149 47.486 1.00 93.81 1020 ASN A CA 1
ATOM 7957 C C . ASN A 1 1020 ? -66.146 -43.249 47.656 1.00 93.81 1020 ASN A C 1
ATOM 7959 O O . ASN A 1 1020 ? -66.169 -42.314 48.460 1.00 93.81 1020 ASN A O 1
ATOM 7963 N N . PRO A 1 1021 ? -65.037 -43.551 46.947 1.00 94.00 1021 PRO A N 1
ATOM 7964 C CA . PRO A 1 1021 ? -63.759 -42.848 47.113 1.00 94.00 1021 PRO A CA 1
ATOM 7965 C C . PRO A 1 1021 ? -63.854 -41.332 46.875 1.00 94.00 1021 PRO A C 1
ATOM 7967 O O . PRO A 1 1021 ? -63.133 -40.562 47.503 1.00 94.00 1021 PRO A O 1
ATOM 7970 N N . ASP A 1 1022 ? -64.764 -40.902 46.005 1.00 92.00 1022 ASP A N 1
ATOM 7971 C CA . ASP A 1 1022 ? -65.120 -39.508 45.754 1.00 92.00 1022 ASP A CA 1
ATOM 7972 C C . ASP A 1 1022 ? -65.703 -38.818 47.000 1.00 92.00 1022 ASP A C 1
ATOM 7974 O O . ASP A 1 1022 ? -65.207 -37.779 47.443 1.00 92.00 1022 ASP A O 1
ATOM 7978 N N . LEU A 1 1023 ? -66.727 -39.420 47.612 1.00 93.50 1023 LEU A N 1
ATOM 7979 C CA . LEU A 1 1023 ? -67.323 -38.911 48.850 1.00 93.50 1023 LEU A CA 1
ATOM 7980 C C . LEU A 1 1023 ? -66.329 -38.965 50.014 1.00 93.50 1023 LEU A C 1
ATOM 7982 O O . LEU A 1 1023 ? -66.319 -38.058 50.846 1.00 93.50 1023 LEU A O 1
ATOM 7986 N N . PHE A 1 1024 ? -65.480 -39.994 50.045 1.00 93.81 1024 PHE A N 1
ATOM 7987 C CA . PHE A 1 1024 ? -64.442 -40.165 51.053 1.00 93.81 1024 PHE A CA 1
ATOM 7988 C C . PHE A 1 1024 ? -63.403 -39.035 51.015 1.00 93.81 1024 PHE A C 1
ATOM 7990 O O . PHE A 1 1024 ? -63.065 -38.496 52.066 1.00 93.81 1024 PHE A O 1
ATOM 7997 N N . LEU A 1 1025 ? -62.918 -38.627 49.839 1.00 93.06 1025 LEU A N 1
ATOM 7998 C CA . LEU A 1 1025 ? -61.991 -37.491 49.720 1.00 93.06 1025 LEU A CA 1
ATOM 7999 C C . LEU A 1 1025 ? -62.638 -36.182 50.188 1.00 93.06 1025 LEU A C 1
ATOM 8001 O O . LEU A 1 1025 ? -62.080 -35.483 51.039 1.00 93.06 1025 LEU A O 1
ATOM 8005 N N . ASN A 1 1026 ? -63.853 -35.906 49.707 1.00 91.56 1026 ASN A N 1
ATOM 8006 C CA . ASN A 1 1026 ? -64.588 -34.689 50.049 1.00 91.56 1026 ASN A CA 1
ATOM 8007 C C . ASN A 1 1026 ? -64.853 -34.579 51.558 1.00 91.56 1026 ASN A C 1
ATOM 8009 O O . ASN A 1 1026 ? -64.638 -33.521 52.148 1.00 91.56 1026 ASN A O 1
ATOM 8013 N N . SER A 1 1027 ? -65.273 -35.669 52.215 1.00 92.44 1027 SER A N 1
ATOM 8014 C CA . SER A 1 1027 ? -65.546 -35.657 53.661 1.00 92.44 1027 SER A CA 1
ATOM 8015 C C . SER A 1 1027 ? -64.296 -35.440 54.518 1.00 92.44 1027 SER A C 1
ATOM 8017 O O . SER A 1 1027 ? -64.420 -35.114 55.696 1.00 92.44 1027 SER A O 1
ATOM 8019 N N . HIS A 1 1028 ? -63.105 -35.622 53.943 1.00 92.25 1028 HIS A N 1
ATOM 8020 C CA . HIS A 1 1028 ? -61.819 -35.431 54.611 1.00 92.25 1028 HIS A CA 1
ATOM 8021 C C . HIS A 1 1028 ? -61.051 -34.199 54.102 1.00 92.25 1028 HIS A C 1
ATOM 8023 O O . HIS A 1 1028 ? -59.863 -34.057 54.390 1.00 92.25 1028 HIS A O 1
ATOM 8029 N N . GLY A 1 1029 ? -61.728 -33.286 53.395 1.00 89.62 1029 GLY A N 1
ATOM 8030 C CA . GLY A 1 1029 ? -61.176 -31.983 53.017 1.00 89.62 1029 GLY A CA 1
ATOM 8031 C C . GLY A 1 1029 ? -60.209 -32.013 51.833 1.00 89.62 1029 GLY A C 1
ATOM 8032 O O . GLY A 1 1029 ? -59.368 -31.123 51.724 1.00 89.62 1029 GLY A O 1
ATOM 8033 N N . PHE A 1 1030 ? -60.306 -33.024 50.967 1.00 93.12 1030 PHE A N 1
ATOM 8034 C CA . PHE A 1 1030 ? -59.548 -33.095 49.720 1.00 93.12 1030 PHE A CA 1
ATOM 8035 C C . PHE A 1 1030 ? -60.464 -32.834 48.527 1.00 93.12 1030 PHE A C 1
ATOM 8037 O O . PHE A 1 1030 ? -61.316 -33.659 48.196 1.00 93.12 1030 PHE A O 1
ATOM 8044 N N . ASN A 1 1031 ? -60.257 -31.692 47.874 1.00 94.75 1031 ASN A N 1
ATOM 8045 C CA . ASN A 1 1031 ? -60.936 -31.353 46.629 1.00 94.75 1031 ASN A CA 1
ATOM 8046 C C . ASN A 1 1031 ? -60.287 -32.094 45.454 1.00 94.75 1031 ASN A C 1
ATOM 8048 O O . ASN A 1 1031 ? -59.088 -32.402 45.469 1.00 94.75 1031 ASN A O 1
ATOM 8052 N N . PHE A 1 1032 ? -61.072 -32.358 44.409 1.00 95.62 1032 PHE A N 1
ATOM 8053 C CA . PHE A 1 1032 ? -60.561 -33.044 43.232 1.00 95.62 1032 PHE A CA 1
ATOM 8054 C C . PHE A 1 1032 ? -61.281 -32.721 41.923 1.00 95.62 1032 PHE A C 1
ATOM 8056 O O . PHE A 1 1032 ? -62.352 -32.117 41.905 1.00 95.62 1032 PHE A O 1
ATOM 8063 N N . LEU A 1 1033 ? -60.685 -33.183 40.821 1.00 96.50 1033 LEU A N 1
ATOM 8064 C CA . LEU A 1 1033 ? -61.228 -33.144 39.468 1.00 96.50 1033 LEU A CA 1
ATOM 8065 C C . LEU A 1 1033 ? -61.112 -34.513 38.796 1.00 96.50 1033 LEU A C 1
ATOM 8067 O O . LEU A 1 1033 ? -60.032 -35.096 38.767 1.00 96.50 1033 LEU A O 1
ATOM 8071 N N . VAL A 1 1034 ? -62.188 -34.987 38.169 1.00 95.12 1034 VAL A N 1
ATOM 8072 C CA . VAL A 1 1034 ? -62.117 -36.055 37.159 1.00 95.12 1034 VAL A CA 1
ATOM 8073 C C . VAL A 1 1034 ? -62.333 -35.421 35.789 1.00 95.12 1034 VAL A C 1
ATOM 8075 O O . VAL A 1 1034 ? -63.268 -34.644 35.599 1.00 95.12 1034 VAL A O 1
ATOM 8078 N N . THR A 1 1035 ? -61.442 -35.690 34.835 1.00 95.25 1035 THR A N 1
ATOM 8079 C CA . THR A 1 1035 ? -61.456 -35.027 33.522 1.00 95.25 1035 THR A CA 1
ATOM 8080 C C . THR A 1 1035 ? -60.884 -35.916 32.424 1.00 95.25 1035 THR A C 1
ATOM 8082 O O . THR A 1 1035 ? -60.083 -36.807 32.688 1.00 95.25 1035 THR A O 1
ATOM 8085 N N . SER A 1 1036 ? -61.228 -35.627 31.169 1.00 92.00 1036 SER A N 1
ATOM 8086 C CA . SER A 1 1036 ? -60.604 -36.237 29.987 1.00 92.00 1036 SER A CA 1
ATOM 8087 C C . SER A 1 1036 ? -59.218 -35.661 29.653 1.00 92.00 1036 SER A C 1
ATOM 8089 O O . SER A 1 1036 ? -58.600 -36.074 28.676 1.00 92.00 1036 SER A O 1
ATOM 8091 N N . GLY A 1 1037 ? -58.716 -34.703 30.446 1.00 90.19 1037 GLY A N 1
ATOM 8092 C CA . GLY A 1 1037 ? -57.361 -34.152 30.316 1.00 90.19 1037 GLY A CA 1
ATOM 8093 C C . GLY A 1 1037 ? -57.254 -32.838 29.530 1.00 90.19 1037 GLY A C 1
ATOM 8094 O O . GLY A 1 1037 ? -56.169 -32.497 29.060 1.00 90.19 1037 GLY A O 1
ATOM 8095 N N . ASN A 1 1038 ? -58.346 -32.077 29.370 1.00 95.25 1038 ASN A N 1
ATOM 8096 C CA . ASN A 1 1038 ? -58.288 -30.747 28.751 1.00 95.25 1038 ASN A CA 1
ATOM 8097 C C . ASN A 1 1038 ? -57.481 -29.762 29.624 1.00 95.25 1038 ASN A C 1
ATOM 8099 O O . ASN A 1 1038 ? -57.879 -29.449 30.745 1.00 95.25 1038 ASN A O 1
ATOM 8103 N N . LEU A 1 1039 ? -56.373 -29.246 29.084 1.00 95.38 1039 LEU A N 1
ATOM 8104 C CA . LEU A 1 1039 ? -55.408 -28.438 29.837 1.00 95.38 1039 LEU A CA 1
ATOM 8105 C C . LEU A 1 1039 ? -55.967 -27.100 30.329 1.00 95.38 1039 LEU A C 1
ATOM 8107 O O . LEU A 1 1039 ? -55.688 -26.719 31.460 1.00 95.38 1039 LEU A O 1
ATOM 8111 N N . GLN A 1 1040 ? -56.759 -26.397 29.514 1.00 95.75 1040 GLN A N 1
ATOM 8112 C CA . GLN A 1 1040 ? -57.344 -25.120 29.934 1.00 95.75 1040 GLN A CA 1
ATOM 8113 C C . GLN A 1 1040 ? -58.377 -25.344 31.039 1.00 95.75 1040 GLN A C 1
ATOM 8115 O O . GLN A 1 1040 ? -58.349 -24.658 32.051 1.00 95.75 1040 GLN A O 1
ATOM 8120 N N . TYR A 1 1041 ? -59.220 -26.367 30.891 1.00 96.31 1041 TYR A N 1
ATOM 8121 C CA . TYR A 1 1041 ? -60.213 -26.729 31.899 1.00 96.31 1041 TYR A CA 1
ATOM 8122 C C . TYR A 1 1041 ? -59.568 -27.118 33.237 1.00 96.31 1041 TYR A C 1
ATOM 8124 O O . TYR A 1 1041 ? -60.014 -26.671 34.294 1.00 96.31 1041 TYR A O 1
ATOM 8132 N N . MET A 1 1042 ? -58.486 -27.906 33.193 1.00 97.31 1042 MET A N 1
ATOM 8133 C CA . MET A 1 1042 ? -57.674 -28.221 34.372 1.00 97.31 1042 MET A CA 1
ATOM 8134 C C . MET A 1 1042 ? -57.079 -26.952 34.992 1.00 97.31 1042 MET A C 1
ATOM 8136 O O . MET A 1 1042 ? -57.188 -26.759 36.199 1.00 97.31 1042 MET A O 1
ATOM 8140 N N . ALA A 1 1043 ? -56.479 -26.074 34.184 1.00 96.81 1043 ALA A N 1
ATOM 8141 C CA . ALA A 1 1043 ? -55.886 -24.830 34.665 1.00 96.81 1043 ALA A CA 1
ATOM 8142 C C . ALA A 1 1043 ? -56.922 -23.898 35.313 1.00 96.81 1043 ALA A C 1
ATOM 8144 O O . ALA A 1 1043 ? -56.640 -23.345 36.370 1.00 96.81 1043 ALA A O 1
ATOM 8145 N N . ASP A 1 1044 ? -58.123 -23.764 34.744 1.00 96.00 1044 ASP A N 1
ATOM 8146 C CA . ASP A 1 1044 ? -59.201 -22.933 35.296 1.00 96.00 1044 ASP A CA 1
ATOM 8147 C C . ASP A 1 1044 ? -59.645 -23.420 36.686 1.00 96.00 1044 ASP A C 1
ATOM 8149 O O . ASP A 1 1044 ? -59.893 -22.610 37.581 1.00 96.00 1044 ASP A O 1
ATOM 8153 N N . HIS A 1 1045 ? -59.690 -24.740 36.891 1.00 96.44 1045 HIS A N 1
ATOM 8154 C CA . HIS A 1 1045 ? -60.000 -25.340 38.192 1.00 96.44 1045 HIS A CA 1
ATOM 8155 C C . HIS A 1 1045 ? -58.849 -25.173 39.185 1.00 96.44 1045 HIS A C 1
ATOM 8157 O O . HIS A 1 1045 ? -59.079 -24.792 40.327 1.00 96.44 1045 HIS A O 1
ATOM 8163 N N . ILE A 1 1046 ? -57.602 -25.354 38.745 1.00 97.56 1046 ILE A N 1
ATOM 8164 C CA . ILE A 1 1046 ? -56.430 -25.084 39.588 1.00 97.56 1046 ILE A CA 1
ATOM 8165 C C . ILE A 1 1046 ? -56.398 -23.606 40.011 1.00 97.56 1046 ILE A C 1
ATOM 8167 O O . ILE A 1 1046 ? -56.134 -23.306 41.171 1.00 97.56 1046 ILE A O 1
ATOM 8171 N N . LEU A 1 1047 ? -56.707 -22.671 39.106 1.00 95.56 1047 LEU A N 1
ATOM 8172 C CA . LEU A 1 1047 ? -56.817 -21.242 39.420 1.00 95.56 1047 LEU A CA 1
ATOM 8173 C C . LEU A 1 1047 ? -57.940 -20.955 40.414 1.00 95.56 1047 LEU A C 1
ATOM 8175 O O . LEU A 1 1047 ? -57.806 -20.051 41.237 1.00 95.56 1047 LEU A O 1
ATOM 8179 N N . TYR A 1 1048 ? -59.046 -21.695 40.322 1.00 94.50 1048 TYR A N 1
ATOM 8180 C CA . TYR A 1 1048 ? -60.148 -21.588 41.266 1.00 94.50 1048 TYR A CA 1
ATOM 8181 C C . TYR A 1 1048 ? -59.738 -22.028 42.675 1.00 94.50 1048 TYR A C 1
ATOM 8183 O O . TYR A 1 1048 ? -60.017 -21.306 43.624 1.00 94.50 1048 TYR A O 1
ATOM 8191 N N . GLU A 1 1049 ? -59.032 -23.147 42.808 1.00 94.38 1049 GLU A N 1
ATOM 8192 C CA . GLU A 1 1049 ? -58.528 -23.609 44.107 1.00 94.38 1049 GLU A CA 1
ATOM 8193 C C . GLU A 1 1049 ? -57.420 -22.689 44.641 1.00 94.38 1049 GLU A C 1
ATOM 8195 O O . GLU A 1 1049 ? -57.347 -22.402 45.829 1.00 94.38 1049 GLU A O 1
ATOM 8200 N N . ALA A 1 1050 ? -56.570 -22.151 43.761 1.00 93.69 1050 ALA A N 1
ATOM 8201 C CA . ALA A 1 1050 ? -55.466 -21.284 44.165 1.00 93.69 1050 ALA A CA 1
ATOM 8202 C C . ALA A 1 1050 ? -55.911 -19.873 44.600 1.00 93.69 1050 ALA A C 1
ATOM 8204 O O . ALA A 1 1050 ? -55.103 -19.141 45.176 1.00 93.69 1050 ALA A O 1
ATOM 8205 N N . LYS A 1 1051 ? -57.145 -19.447 44.292 1.00 89.19 1051 LYS A N 1
ATOM 8206 C CA . LYS A 1 1051 ? -57.686 -18.128 44.698 1.00 89.19 1051 LYS A CA 1
ATOM 8207 C C . LYS A 1 1051 ? -58.556 -18.178 45.957 1.00 89.19 1051 LYS A C 1
ATOM 8209 O O . LYS A 1 1051 ? -58.828 -17.117 46.519 1.00 89.19 1051 LYS A O 1
ATOM 8214 N N . THR A 1 1052 ? -59.070 -19.354 46.308 1.00 77.06 1052 THR A N 1
ATOM 8215 C CA . THR A 1 1052 ? -59.826 -19.623 47.542 1.00 77.06 1052 THR A CA 1
ATOM 8216 C C . THR A 1 1052 ? -58.863 -19.951 48.656 1.00 77.06 1052 THR A C 1
ATOM 8218 O O . THR A 1 1052 ? -59.129 -19.585 49.818 1.00 77.06 1052 THR A O 1
#

Foldseek 3Di:
DDLQQLLLVLLVVLLCQVVVNPDDDDRDQAAEEDADDWQFAKFKDFSVQVNVVSVVQNVVCVVPSYGYQWDQDLRGTAGSVQSSVQSVVQVVVCVVPVDGARITIGHHPVDDDADADNDNFAWLVLLLVQLLVQLVCCQPVLDGDQWGQRRSGIAGLQQSLLSLLVSLLCQVVVNGDTDDRAHAAEEDADDWQFAKAKDFSVQLNVVSVVQNVVCVVPSHGYQWDQDLRGTDGSRQSSSQSSVQSPVCVVPVHGARIGIGHPSVDPDDDADNDNFAWLVLLLVQLLVQLVVCLPVVDGDQWTARRRGIAGLQQSLLSLLVSLLCLVVVNGDTDDRDHAHEADADDWDFDWDKDFSVQVNVQSVVQNVCCVVVVRYGYQWDQGPRGIAGSVQSSNQSSVQSNVCVVVVNDGDRMTIGDHRDSVCRPPDDQKDWLVLLLVQLLVQLVCCLVPVDGDQWGARPNDTDGLFQSLLSLLVSLLCLVVVNGDIGGGQQADHEDADDWDFAKAKDFDVQVNVQSVVQNVVCVVHSYGYQWDQGPRTTAGSRQSSNQSSVQSNVCVVPVHGARITIDHHSDSVCPPPDDDQWAFLVQLLVQLLVQLVCCQPPLDGDQWTAGPNHTDGLLQSLLQLLVSLLCLVVVHGDTGGGHQADEDPDADFDPFDKDKDFSVQVNVVSVVQNVCCNVVSYGDQWDQGPGGIGGSRQSSNQSSVQSNCCVQPVHGDRMTIRDGSSHRDFPDWDWLVQLLVQLLVQLVVCLQPLDGDQWTAGSNDIDGLQQSLLVLLVSLLCLVVVNGDIDTTDPADEDAADPLFAFWAKAFPVFVNVVSVVQNVCCVVPVNYGDQWDQTPRGIGGSRRSSNVSSVQSPVCVVPVDGDRMATGFAAEEEEEECQPHPVVVVVLQSVLSSVLSVSPHSYDHQYYHPCSLLVLLQDPPNHLAHEYEYEYQEDAQLVLVCCLDPVNCVSNHNYAYEYEYAPVVYADLQDGLCCVQFVNWSWAFHDPPPPPDPFAPDWGADNVRDIGTTDTSSVVSCVVSRYHYYYYNSDSVVVSVVVRVVRND

Mean predicted aligned error: 16.78 Å

pLDDT: mean 91.54, std 5.4, range [67.19, 98.5]